Protein AF-0000000082578148 (afdb_homodimer)

Nearest PDB structures (foldseek):
  5iuy-assembly1_A  TM=9.210E-01  e=5.832E-27  Pseudomonas aeruginosa PAO1
  5azs-assembly1_C  TM=9.127E-01  e=1.767E-24  Pseudomonas aeruginosa PAO1
  5azs-assembly1_A  TM=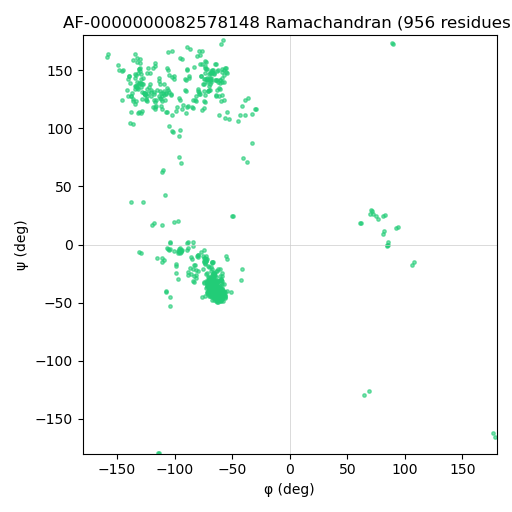9.372E-01  e=5.395E-24  Pseudomonas aeruginosa PAO1
  5azs-assembly1_B  TM=8.993E-01  e=6.168E-24  Pseudomonas aeruginosa PAO1
  4mt0-assembly1_A  TM=9.041E-01  e=1.647E-23  Neisseria gonorrhoeae

pLDDT: mean 90.11, std 11.98, range [27.8, 98.75]

Foldseek 3Di:
DDPVVVVVVLVVLQPAQDFDDDDFDAFDPDFDLDPDDDDQKFPDFPQAHIAGEAEADDFDLQNQCLQVDVQLSVLLVLLLVAAVLLVVLVVVLVVLVVVLVVLVVVQAKDKDKDKDKDWFQADLVCPPVVDDVPRRTFMKIWIKIKIKHWHDSHCLSVLQSQLSVLLSLLSVLVSLLSSLVLSLVLLLLLLVLLLLVLLLVLLVVLLVVLVVVLVVVVVCVVVVNDDPVLSVLSVVLSVVSVVVNVVSVVVSLVSLCVSCNSSNHHSVDDDGDGDHLSSTHHHRYAYDYTLSVLCVQASNLSSLSSNLSSLSSVLSNLVSVQAKIKMKMKMWIFMDRDPVCRPPDPGIDMDIDIDIDHDDDDPCVSVVVSVVSVVVSVVSVVVSVVSSSVLSVLLSVLSVLLNVLSVQLNVLVVQLVVLVVQLVVVVVCVVVVNDGSVSNSVSSVSNSVSSSSNSVSSSSNSSSSSSNCSSSNNNNDDPD/DDPPVVVVVLVVLQPAQDFDDDDFDAFDPDFDLDPDDDDQKFPDFPQAHIAGEAEADDFDLQNQCLQVDVQLSVLLVLLLVAAVLLVVLVVVLVVLVVVLVVLVVVQAKDKDKDKDKDWFFADPVCPDVVDDVPDRTFMKIWIKIKIKHWHDSHCLSVLQSQLSVLLSLLSVLVSQLSSLVLSLVLLLLLLVLQLLVLLLVLLVVLLVVLVVLLVVVVVCVVVVNDDPVLSVLSVVLSVVSVVVNVVSVVVNLVSLCVSCNSSNHHSVDDDGDGDHLSSTHHHRYAYDYTLSVLCVQASNLSSLSSNLSSLSSVLSNLVSVQAKIKMKMKMWIFMDSDPVCRPPDPGIDMDIDIDIDHDDDDPCPSVVSSVVSVVVSVVSVVVSVVSSSVLSVLLSVLSVLLNVLSVQLNVLVVQLVVLVVQLVVVVVCVVVVNDDSVSNSVSSVSNSVSSSSNSVSSSSNSSSSSSNCSSSNNRNDDPD

Solvent-accessible surface area (backbone atoms only — not comparable to full-atom values): 47067 Å² total; per-residue (Å²): 133,77,79,57,60,64,63,54,56,57,59,68,41,64,71,46,56,52,53,67,76,78,68,82,78,79,68,62,84,54,78,53,43,40,62,62,80,69,74,56,52,38,68,56,42,96,89,40,76,45,26,37,54,35,77,63,36,76,76,55,35,64,57,69,53,50,29,64,34,70,43,53,41,48,51,34,52,42,18,71,74,42,19,59,66,42,51,53,30,49,51,50,25,54,51,32,46,51,49,20,50,52,44,52,54,69,61,45,68,46,76,50,78,48,77,48,78,46,78,45,73,52,51,80,90,53,63,47,60,65,34,57,92,92,46,40,69,48,45,41,27,37,40,39,39,38,36,40,32,62,53,57,54,47,20,27,56,58,20,48,25,50,19,30,45,22,46,20,48,17,31,49,23,46,28,50,36,40,43,27,48,50,41,37,51,42,53,44,42,48,44,50,42,21,35,38,53,50,41,48,52,52,45,51,50,46,35,52,53,38,50,52,51,44,54,52,42,51,53,36,35,76,70,65,75,46,57,71,66,53,47,52,52,42,52,51,52,35,49,53,46,55,63,54,48,59,61,45,54,51,49,37,52,53,41,50,37,51,45,26,45,50,38,53,40,59,63,88,52,83,74,72,72,71,51,51,65,87,60,51,45,78,50,58,61,42,60,35,65,37,52,52,52,36,57,76,49,20,25,61,34,42,18,31,49,22,44,32,43,16,32,34,20,43,29,8,29,32,52,32,70,58,41,65,46,36,40,38,37,36,38,38,36,20,32,18,68,45,74,90,42,14,76,42,88,56,8,43,28,37,37,42,38,42,35,40,40,33,67,72,40,44,47,54,19,55,59,23,46,26,49,20,30,49,21,47,30,52,22,29,52,27,49,30,51,44,37,49,37,50,41,40,29,40,39,31,35,25,57,40,35,44,49,21,36,42,51,27,30,41,27,27,50,52,35,30,52,48,29,49,52,50,35,54,52,44,55,52,34,41,76,70,66,75,48,62,65,66,61,44,51,54,30,51,53,48,30,50,53,28,50,44,49,32,43,52,30,52,40,48,45,57,40,33,53,43,46,35,39,48,38,60,28,39,44,74,57,71,91,121,134,76,80,59,60,63,64,56,56,58,60,68,43,68,72,49,58,53,53,64,77,78,66,81,78,78,67,63,83,55,78,67,66,48,97,63,81,68,75,58,52,40,69,55,42,96,88,41,75,44,26,36,55,35,73,62,37,76,76,56,37,65,57,69,54,51,28,65,33,71,43,53,39,50,52,33,54,43,18,72,72,41,19,38,67,43,47,30,32,49,20,51,23,49,20,32,46,21,49,19,49,18,44,51,10,64,60,41,53,31,32,35,40,34,41,36,41,34,43,34,35,48,19,60,70,54,46,49,61,82,38,57,90,90,52,43,70,50,48,42,28,38,38,37,40,38,35,41,32,61,53,58,54,48,20,26,57,60,20,47,24,49,18,31,44,21,47,20,50,17,30,49,22,46,30,50,36,40,43,26,48,51,40,36,51,42,52,44,44,48,44,49,43,20,35,38,54,50,41,48,52,51,47,52,50,44,36,52,52,39,50,52,51,43,55,52,44,52,53,35,36,75,70,64,76,45,56,72,65,58,46,52,53,41,51,46,51,35,31,51,49,57,34,53,49,25,61,44,51,28,49,38,51,41,42,50,26,53,44,25,40,49,38,51,34,54,32,25,50,78,74,72,71,71,52,52,66,88,60,51,45,78,49,58,61,41,61,35,66,36,53,52,52,37,57,78,48,19,26,62,33,44,18,32,47,21,44,30,42,17,30,32,20,44,28,8,28,30,52,35,69,56,40,66,44,38,38,39,37,36,37,37,35,21,42,23,67,46,75,89,41,13,74,41,91,87,28,51,50,70,51,77,47,78,48,77,48,65,75,84,81,63,91,55,51,54,61,51,47,27,49,51,28,48,52,48,29,52,50,28,50,52,48,29,50,49,37,47,54,50,41,43,48,41,40,30,51,26,57,51,44,45,49,53,36,44,53,48,31,41,51,29,50,52,48,30,52,50,29,50,49,49,35,54,50,42,56,52,33,40,77,71,65,74,46,61,69,65,62,44,51,54,30,51,54,46,31,49,51,29,49,44,47,31,44,49,30,52,39,49,45,58,41,31,55,44,46,35,40,49,36,58,28,39,45,75,58,73,89,123

Radius of gyration: 39.67 Å; Cα contacts (8 Å, |Δi|>4): 1639; chains: 2; bounding box: 72×133×90 Å

Sequence (960 aa):
MKPYPAMVAVALLSGCTVGPSFTPPAAPSSSAYTPVAPPAEIPATASTPGEALAMGAELPARWWTQFGNPALNRLVDMALAANTDVAIADANLRQARAQAAAAAGSRLPEADIGYQASRTRASESLSDPLSEPGVFLYGLHTTTLNISYPLDLFGGARRRVESARATAEASAFRLEAARAAVAANTVLAAIEEAALREKIAATEASIKASREVLALLRVQQDAGAIGKADVAAQVAVLAQAEGALPALIKALGHQRSALSILLGREPAEPLPATPDLDTLALPATLPVSLPSLLVRQRPDVRAAEASLHAASADVGVAIAARLPSISLSASAGGQASRFGDMFRGGNPFWSLIGGITQPLFHGGALRQQQRAAEAALDGAKAQYRAAVLGAFGDVADALTALHADAAALAAAEKADGAAAENLGYLAYQLRLGQVGTLALLNATATRSQTAIALVDARATRFGDVAALYLALGGSTQDARMKPYPAMVAVALLSGCTVGPSFTPPAAPSSSAYTPVAPPAEIPATASTPGEALAMGAELPARWWTQFGNPALNRLVDMALAANTDVAIADANLRQARAQAAAAAGSRLPEADIGYQASRTRASESLSDPLSEPGVFLYGLHTTTLNISYPLDLFGGARRRVESARATAEASAFRLEAARAAVAANTVLAAIEEAALREKIAATEASIKASREVLALLRVQQDAGAIGKADVAAQVAVLAQAEGALPALIKALGHQRSALSILLGREPAEPLPATPDLDTLALPATLPVSLPSLLVRQRPDVRAAEASLHAASADVGVAIAARLPSISLSASAGGQASRFGDMFRGGNPFWSLIGGITQPLFHGGALRQQQRAAEAALDGAKAQYRAAVLGAFGDVADALTALHADAAALAAAEKADGAAAENLGYLAYQLRLGQVGTLALLNATATRSQTAIALVDARATRFGDVAALYLALGGSTQDAR

Organism: NCBI:txid68569

Structure (mmCIF, N/CA/C/O backbone):
data_AF-0000000082578148-model_v1
#
loop_
_entity.id
_entity.type
_entity.pdbx_description
1 polymer 'NodT family efflux transporter outer membrane factor (OMF) lipoprotein'
#
loop_
_atom_site.group_PDB
_atom_site.id
_atom_site.type_symbol
_atom_site.label_atom_id
_atom_site.label_alt_id
_atom_site.label_comp_id
_atom_site.label_asym_id
_atom_site.label_entity_id
_atom_site.label_seq_id
_atom_site.pdbx_PDB_ins_code
_atom_site.Cartn_x
_atom_site.Cartn_y
_atom_site.Cartn_z
_atom_site.occupancy
_atom_site.B_iso_or_equiv
_atom_site.auth_seq_id
_atom_site.auth_comp_id
_atom_site.auth_asym_id
_atom_site.auth_atom_id
_atom_site.pdbx_PDB_model_num
ATOM 1 N N . MET A 1 1 ? 37.938 -46.562 -29.188 1 34.56 1 MET A N 1
ATOM 2 C CA . MET A 1 1 ? 37.719 -45.125 -29.078 1 34.56 1 MET A CA 1
ATOM 3 C C . MET A 1 1 ? 36.719 -44.812 -28 1 34.56 1 MET A C 1
ATOM 5 O O . MET A 1 1 ? 35.594 -45.312 -28.016 1 34.56 1 MET A O 1
ATOM 9 N N . LYS A 1 2 ? 37.25 -44.562 -26.828 1 44.38 2 LYS A N 1
ATOM 10 C CA . LYS A 1 2 ? 36.625 -44.469 -25.5 1 44.38 2 LYS A CA 1
ATOM 11 C C . LYS A 1 2 ? 35.5 -43.438 -25.484 1 44.38 2 LYS A C 1
ATOM 13 O O . LYS A 1 2 ? 35.688 -42.312 -25.953 1 44.38 2 LYS A O 1
ATOM 18 N N . PRO A 1 3 ? 34.219 -43.844 -25.391 1 47.62 3 PRO A N 1
ATOM 19 C CA . PRO A 1 3 ? 33 -43.062 -25.344 1 47.62 3 PRO A CA 1
ATOM 20 C C . PRO A 1 3 ? 33.062 -41.938 -24.297 1 47.62 3 PRO A C 1
ATOM 22 O O . PRO A 1 3 ? 32.031 -41.5 -23.781 1 47.62 3 PRO A O 1
ATOM 25 N N . TYR A 1 4 ? 34.281 -41.531 -23.984 1 47.38 4 TYR A N 1
ATOM 26 C CA . TYR A 1 4 ? 34.438 -40.531 -22.938 1 47.38 4 TYR A CA 1
ATOM 27 C C . TYR A 1 4 ? 33.844 -39.188 -23.359 1 47.38 4 TYR A C 1
ATOM 29 O O . TYR A 1 4 ? 33.781 -38.25 -22.562 1 47.38 4 TYR A O 1
ATOM 37 N N . PRO A 1 5 ? 33.812 -38.969 -24.688 1 47.72 5 PRO A N 1
ATOM 38 C CA . PRO A 1 5 ? 33.562 -37.562 -25 1 47.72 5 PRO A CA 1
ATOM 39 C C . PRO A 1 5 ? 32.188 -37.125 -24.594 1 47.72 5 PRO A C 1
ATOM 41 O O . PRO A 1 5 ? 31.938 -35.906 -24.422 1 47.72 5 PRO A O 1
ATOM 44 N N . ALA A 1 6 ? 31.234 -38.062 -24.578 1 47.53 6 ALA A N 1
ATOM 45 C CA . ALA A 1 6 ? 29.859 -37.625 -24.344 1 47.53 6 ALA A CA 1
ATOM 46 C C . ALA A 1 6 ? 29.688 -37.094 -22.922 1 47.53 6 ALA A C 1
ATOM 48 O O . ALA A 1 6 ? 28.922 -36.156 -22.688 1 47.53 6 ALA A O 1
ATOM 49 N N . MET A 1 7 ? 30.5 -37.719 -22.016 1 46.59 7 MET A N 1
ATOM 50 C CA . MET A 1 7 ? 30.359 -37.219 -20.641 1 46.59 7 MET A CA 1
ATOM 51 C C . MET A 1 7 ? 30.922 -35.812 -20.5 1 46.59 7 MET A C 1
ATOM 53 O O . MET A 1 7 ? 30.484 -35.031 -19.656 1 46.59 7 MET A O 1
ATOM 57 N N . VAL A 1 8 ? 32 -35.531 -21.203 1 48.66 8 VAL A N 1
ATOM 58 C CA . VAL A 1 8 ? 32.656 -34.219 -21.094 1 48.66 8 VAL A CA 1
ATOM 59 C C . VAL A 1 8 ? 31.734 -33.156 -21.703 1 48.66 8 VAL A C 1
ATOM 61 O O . VAL A 1 8 ? 31.688 -32.031 -21.234 1 48.66 8 VAL A O 1
ATOM 64 N N . ALA A 1 9 ? 31 -33.406 -22.75 1 46.84 9 ALA A N 1
ATOM 65 C CA . ALA A 1 9 ? 30.125 -32.406 -23.375 1 46.84 9 ALA A CA 1
ATOM 66 C C . ALA A 1 9 ? 28.969 -32.031 -22.469 1 46.84 9 ALA A C 1
ATOM 68 O O . ALA A 1 9 ? 28.516 -30.891 -22.484 1 46.84 9 ALA A O 1
ATOM 69 N N . VAL A 1 10 ? 28.531 -32.969 -21.688 1 49.56 10 VAL A N 1
ATOM 70 C CA . VAL A 1 10 ? 27.438 -32.656 -20.766 1 49.56 10 VAL A CA 1
ATOM 71 C C . VAL A 1 10 ? 27.938 -31.688 -19.703 1 49.56 10 VAL A C 1
ATOM 73 O O . VAL A 1 10 ? 27.188 -30.797 -19.266 1 49.56 10 VAL A O 1
ATOM 76 N N . ALA A 1 11 ? 29.188 -31.844 -19.266 1 48.22 11 ALA A N 1
ATOM 77 C CA . ALA A 1 11 ? 29.703 -30.984 -18.219 1 48.22 11 ALA A CA 1
ATOM 78 C C . ALA A 1 11 ? 29.844 -29.547 -18.703 1 48.22 11 ALA A C 1
ATOM 80 O O . ALA A 1 11 ? 29.719 -28.594 -17.922 1 48.22 11 ALA A O 1
ATOM 81 N N . LEU A 1 12 ? 30.234 -29.344 -19.891 1 48.03 12 LEU A N 1
ATOM 82 C CA . LEU A 1 12 ? 30.469 -28 -20.391 1 48.03 12 LEU A CA 1
ATOM 83 C C . LEU A 1 12 ? 29.141 -27.25 -20.547 1 48.03 12 LEU A C 1
ATOM 85 O O . LEU A 1 12 ? 29.141 -26.031 -20.766 1 48.03 12 LEU A O 1
ATOM 89 N N . LEU A 1 13 ? 27.984 -27.922 -20.625 1 48.44 13 LEU A N 1
ATOM 90 C CA . LEU A 1 13 ? 26.719 -27.234 -20.781 1 48.44 13 LEU A CA 1
ATOM 91 C C . LEU A 1 13 ? 26.219 -26.672 -19.453 1 48.44 13 LEU A C 1
ATOM 93 O O . LEU A 1 13 ? 25.125 -26.109 -19.375 1 48.44 13 LEU A O 1
ATOM 97 N N . SER A 1 14 ? 26.828 -27.047 -18.375 1 52.81 14 SER A N 1
ATOM 98 C CA . SER A 1 14 ? 26.438 -26.594 -17.047 1 52.81 14 SER A CA 1
ATOM 99 C C . SER A 1 14 ? 26.406 -25.078 -16.953 1 52.81 14 SER A C 1
ATOM 101 O O . SER A 1 14 ? 25.938 -24.5 -15.969 1 52.81 14 SER A O 1
ATOM 103 N N . GLY A 1 15 ? 26.953 -24.484 -17.938 1 61.59 15 GLY A N 1
ATOM 104 C CA . GLY A 1 15 ? 27.141 -23.062 -17.75 1 61.59 15 GLY A CA 1
ATOM 105 C C . GLY A 1 15 ? 26.016 -22.234 -18.328 1 61.59 15 GLY A C 1
ATOM 106 O O . GLY A 1 15 ? 25.938 -21.016 -18.078 1 61.59 15 GLY A O 1
ATOM 107 N N . CYS A 1 16 ? 24.984 -22.828 -19.047 1 75.94 16 CYS A N 1
ATOM 108 C CA . CYS A 1 16 ? 24.047 -21.953 -19.734 1 75.94 16 CYS A CA 1
ATOM 109 C C . CYS A 1 16 ? 22.797 -21.719 -18.891 1 75.94 16 CYS A C 1
ATOM 111 O O . CYS A 1 16 ? 22.125 -22.672 -18.5 1 75.94 16 CYS A O 1
ATOM 113 N N . THR A 1 17 ? 22.703 -20.797 -18.172 1 86.31 17 THR A N 1
ATOM 114 C CA . THR A 1 17 ? 21.5 -20.391 -17.453 1 86.31 17 THR A CA 1
ATOM 115 C C . THR A 1 17 ? 20.656 -19.422 -18.281 1 86.31 17 THR A C 1
ATOM 117 O O . THR A 1 17 ? 21.094 -18.312 -18.594 1 86.31 17 THR A O 1
ATOM 120 N N . VAL A 1 18 ? 19.484 -19.844 -18.688 1 91.88 18 VAL A N 1
ATOM 121 C CA . VAL A 1 18 ? 18.625 -19.047 -19.547 1 91.88 18 VAL A CA 1
ATOM 122 C C . VAL A 1 18 ? 17.953 -17.938 -18.719 1 91.88 18 VAL A C 1
ATOM 124 O O . VAL A 1 18 ? 17.969 -17.984 -17.484 1 91.88 18 VAL A O 1
ATOM 127 N N . GLY A 1 19 ? 17.344 -16.953 -19.469 1 90.31 19 GLY A N 1
ATOM 128 C CA . GLY A 1 19 ? 16.688 -15.828 -18.812 1 90.31 19 GLY A CA 1
ATOM 129 C C . GLY A 1 19 ? 17.609 -14.648 -18.562 1 90.31 19 GLY A C 1
ATOM 130 O O . GLY A 1 19 ? 18.812 -14.758 -18.75 1 90.31 19 GLY A O 1
ATOM 131 N N . PRO A 1 20 ? 17.031 -13.641 -18.141 1 92.81 20 PRO A N 1
ATOM 132 C CA . PRO A 1 20 ? 17.859 -12.445 -17.906 1 92.81 20 PRO A CA 1
ATOM 133 C C . PRO A 1 20 ? 18.719 -12.547 -16.656 1 92.81 20 PRO A C 1
ATOM 135 O O . PRO A 1 20 ? 18.297 -13.125 -15.648 1 92.81 20 PRO A O 1
ATOM 138 N N . SER A 1 21 ? 19.938 -12.109 -16.75 1 94.19 21 SER A N 1
ATOM 139 C CA . SER A 1 21 ? 20.766 -11.898 -15.562 1 94.19 21 SER A CA 1
ATOM 140 C C . SER A 1 21 ? 20.406 -10.586 -14.867 1 94.19 21 SER A C 1
ATOM 142 O O . SER A 1 21 ? 20.312 -9.547 -15.516 1 94.19 21 SER A O 1
ATOM 144 N N . PHE A 1 22 ? 20.25 -10.75 -13.711 1 94.75 22 PHE A N 1
ATOM 145 C CA . PHE A 1 22 ? 19.797 -9.57 -12.977 1 94.75 22 PHE A CA 1
ATOM 146 C C . PHE A 1 22 ? 20.906 -8.531 -12.898 1 94.75 22 PHE A C 1
ATOM 148 O O . PHE A 1 22 ? 22.047 -8.859 -12.578 1 94.75 22 PHE A O 1
ATOM 155 N N . THR A 1 23 ? 20.469 -7.312 -13.219 1 93.56 23 THR A N 1
ATOM 156 C CA . THR A 1 23 ? 21.312 -6.137 -13.016 1 93.56 23 THR A CA 1
ATOM 157 C C . THR A 1 23 ? 20.594 -5.109 -12.141 1 93.56 23 THR A C 1
ATOM 159 O O . THR A 1 23 ? 19.453 -4.727 -12.43 1 93.56 23 THR A O 1
ATOM 162 N N . PRO A 1 24 ? 21.266 -4.781 -11.078 1 93.12 24 PRO A N 1
ATOM 163 C CA . PRO A 1 24 ? 20.625 -3.752 -10.258 1 93.12 24 PRO A CA 1
ATOM 164 C C . PRO A 1 24 ? 20.344 -2.469 -11.039 1 93.12 24 PRO A C 1
ATOM 166 O O . PRO A 1 24 ? 21.094 -2.107 -11.938 1 93.12 24 PRO A O 1
ATOM 169 N N . PRO A 1 25 ? 19.188 -1.894 -10.766 1 92.5 25 PRO A N 1
ATOM 170 C CA . PRO A 1 25 ? 18.891 -0.638 -11.461 1 92.5 25 PRO A CA 1
ATOM 171 C C . PRO A 1 25 ? 19.969 0.417 -11.258 1 92.5 25 PRO A C 1
ATOM 173 O O . PRO A 1 25 ? 20.641 0.426 -10.219 1 92.5 25 PRO A O 1
ATOM 176 N N . ALA A 1 26 ? 20.094 1.288 -12.234 1 89.19 26 ALA A N 1
ATOM 177 C CA . ALA A 1 26 ? 21.078 2.363 -12.156 1 89.19 26 ALA A CA 1
ATOM 178 C C . ALA A 1 26 ? 20.719 3.359 -11.055 1 89.19 26 ALA A C 1
ATOM 180 O O . ALA A 1 26 ? 19.531 3.576 -10.773 1 89.19 26 ALA A O 1
ATOM 181 N N . ALA A 1 27 ? 21.75 3.928 -10.469 1 85.5 27 ALA A N 1
ATOM 182 C CA . ALA A 1 27 ? 21.516 4.965 -9.469 1 85.5 27 ALA A CA 1
ATOM 183 C C . ALA A 1 27 ? 20.859 6.191 -10.094 1 85.5 27 ALA A C 1
ATOM 185 O O . ALA A 1 27 ? 21.125 6.531 -11.25 1 85.5 27 ALA A O 1
ATOM 186 N N . PRO A 1 28 ? 19.953 6.75 -9.312 1 85.38 28 PRO A N 1
ATOM 187 C CA . PRO A 1 28 ? 19.328 7.961 -9.852 1 85.38 28 PRO A CA 1
ATOM 188 C C . PRO A 1 28 ? 20.344 9.062 -10.156 1 85.38 28 PRO A C 1
ATOM 190 O O . PRO A 1 28 ? 21.375 9.141 -9.5 1 85.38 28 PRO A O 1
ATOM 193 N N . SER A 1 29 ? 20.016 9.859 -11.117 1 79.75 29 SER A N 1
ATOM 194 C CA . SER A 1 29 ? 20.922 10.906 -11.57 1 79.75 29 SER A CA 1
ATOM 195 C C . SER A 1 29 ? 20.812 12.156 -10.703 1 79.75 29 SER A C 1
ATOM 197 O O . SER A 1 29 ? 21.734 12.969 -10.648 1 79.75 29 SER A O 1
ATOM 199 N N . SER A 1 30 ? 19.797 12.258 -9.992 1 83.62 30 SER A N 1
ATOM 200 C CA . SER A 1 30 ? 19.594 13.453 -9.18 1 83.62 30 SER A CA 1
ATOM 201 C C . SER A 1 30 ? 20.609 13.516 -8.031 1 83.62 30 SER A C 1
ATOM 203 O O . SER A 1 30 ? 20.953 12.484 -7.453 1 83.62 30 SER A O 1
ATOM 205 N N . SER A 1 31 ? 21.141 14.734 -7.801 1 84.25 31 SER A N 1
ATOM 206 C CA . SER A 1 31 ? 22.094 14.922 -6.707 1 84.25 31 SER A CA 1
ATOM 207 C C . SER A 1 31 ? 21.453 15.672 -5.547 1 84.25 31 SER A C 1
ATOM 209 O O . SER A 1 31 ? 22.109 15.938 -4.535 1 84.25 31 SER A O 1
ATOM 211 N N . ALA A 1 32 ? 20.219 16.047 -5.762 1 90 32 ALA A N 1
ATOM 212 C CA . ALA A 1 32 ? 19.516 16.797 -4.727 1 90 32 ALA A CA 1
ATOM 213 C C . ALA A 1 32 ? 18.141 16.188 -4.43 1 90 32 ALA A C 1
ATOM 215 O O . ALA A 1 32 ? 17.656 15.352 -5.195 1 90 32 ALA A O 1
ATOM 216 N N . TYR A 1 33 ? 17.625 16.516 -3.246 1 93.12 33 TYR A N 1
ATOM 217 C CA . TYR A 1 33 ? 16.312 16.016 -2.846 1 93.12 33 TYR A CA 1
ATOM 218 C C . TYR A 1 33 ? 15.227 17.062 -3.076 1 93.12 33 TYR A C 1
ATOM 220 O O . TYR A 1 33 ? 14.039 16.734 -3.125 1 93.12 33 TYR A O 1
ATOM 228 N N . THR A 1 34 ? 15.625 18.297 -3.09 1 91.94 34 THR A N 1
ATOM 229 C CA . THR A 1 34 ? 14.711 19.406 -3.291 1 91.94 34 THR A CA 1
ATOM 230 C C . THR A 1 34 ? 15.141 20.25 -4.484 1 91.94 34 THR A C 1
ATOM 232 O O . THR A 1 34 ? 16.312 20.234 -4.875 1 91.94 34 THR A O 1
ATOM 235 N N . PRO A 1 35 ? 14.188 20.891 -5.129 1 89.88 35 PRO A N 1
ATOM 236 C CA . PRO A 1 35 ? 14.547 21.703 -6.297 1 89.88 35 PRO A CA 1
ATOM 237 C C . PRO A 1 35 ? 15.547 22.812 -5.969 1 89.88 35 PRO A C 1
ATOM 239 O O . PRO A 1 35 ? 16.438 23.109 -6.777 1 89.88 35 PRO A O 1
ATOM 242 N N . VAL A 1 36 ? 15.359 23.422 -4.812 1 86.25 36 VAL A N 1
ATOM 243 C CA . VAL A 1 36 ? 16.281 24.438 -4.32 1 86.25 36 VAL A CA 1
ATOM 244 C C . VAL A 1 36 ? 17.062 23.891 -3.131 1 86.25 36 VAL A C 1
ATOM 246 O O . VAL A 1 36 ? 16.484 23.344 -2.195 1 86.25 36 VAL A O 1
ATOM 249 N N . ALA A 1 37 ? 18.375 24.031 -3.246 1 81.38 37 ALA A N 1
ATOM 250 C CA . ALA A 1 37 ? 19.219 23.516 -2.166 1 81.38 37 ALA A CA 1
ATOM 251 C C . ALA A 1 37 ? 18.875 24.188 -0.841 1 81.38 37 ALA A C 1
ATOM 253 O O . ALA A 1 37 ? 18.828 25.422 -0.758 1 81.38 37 ALA A O 1
ATOM 254 N N . PRO A 1 38 ? 18.547 23.359 0.079 1 83.81 38 PRO A N 1
ATOM 255 C CA . PRO A 1 38 ? 18.312 23.969 1.386 1 83.81 38 PRO A CA 1
ATOM 256 C C . PRO A 1 38 ? 19.578 24.594 1.974 1 83.81 38 PRO A C 1
ATOM 258 O O . PRO A 1 38 ? 20.703 24.219 1.592 1 83.81 38 PRO A O 1
ATOM 261 N N . PRO A 1 39 ? 19.328 25.562 2.836 1 87.81 39 PRO A N 1
ATOM 262 C CA . PRO A 1 39 ? 20.5 26.094 3.516 1 87.81 39 PRO A CA 1
ATOM 263 C C . PRO A 1 39 ? 21.328 25.016 4.215 1 87.81 39 PRO A C 1
ATOM 265 O O . PRO A 1 39 ? 20.766 24.047 4.727 1 87.81 39 PRO A O 1
ATOM 268 N N . ALA A 1 40 ? 22.594 25.203 4.27 1 89.25 40 ALA A N 1
ATOM 269 C CA . ALA A 1 40 ? 23.531 24.203 4.789 1 89.25 40 ALA A CA 1
ATOM 270 C C . ALA A 1 40 ? 23.438 24.109 6.312 1 89.25 40 ALA A C 1
ATOM 272 O O . ALA A 1 40 ? 23.922 23.156 6.91 1 89.25 40 ALA A O 1
ATOM 273 N N . GLU A 1 41 ? 22.828 25.125 6.836 1 93.25 41 GLU A N 1
ATOM 274 C CA . GLU A 1 41 ? 22.734 25.156 8.289 1 93.25 41 GLU A CA 1
ATOM 275 C C . GLU A 1 41 ? 21.312 25.484 8.75 1 93.25 41 GLU A C 1
ATOM 277 O O . GLU A 1 41 ? 20.641 26.328 8.164 1 93.25 41 GLU A O 1
ATOM 282 N N . ILE A 1 42 ? 20.891 24.734 9.703 1 92.81 42 ILE A N 1
ATOM 283 C CA . ILE A 1 42 ? 19.672 25.078 10.438 1 92.81 42 ILE A CA 1
ATOM 284 C C . ILE A 1 42 ? 20 26.125 11.5 1 92.81 42 ILE A C 1
ATOM 286 O O . ILE A 1 42 ? 20.875 25.922 12.344 1 92.81 42 ILE A O 1
ATOM 290 N N . PRO A 1 43 ? 19.344 27.219 11.469 1 90.06 43 PRO A N 1
ATOM 291 C CA . PRO A 1 43 ? 19.719 28.312 12.375 1 90.06 43 PRO A CA 1
ATOM 292 C C . PRO A 1 43 ? 19.484 27.969 13.844 1 90.06 43 PRO A C 1
ATOM 294 O O . PRO A 1 43 ? 18.562 27.203 14.164 1 90.06 43 PRO A O 1
ATOM 297 N N . ALA A 1 44 ? 20.375 28.562 14.633 1 90.69 44 ALA A N 1
ATOM 298 C CA . ALA A 1 44 ? 20.219 28.438 16.078 1 90.69 44 ALA A CA 1
ATOM 299 C C . ALA A 1 44 ? 19.016 29.219 16.594 1 90.69 44 ALA A C 1
ATOM 301 O O . ALA A 1 44 ? 18.562 30.156 15.938 1 90.69 44 ALA A O 1
ATOM 302 N N . THR A 1 45 ? 18.422 28.688 17.609 1 89.44 45 THR A N 1
ATOM 303 C CA . THR A 1 45 ? 17.422 29.422 18.375 1 89.44 45 THR A CA 1
ATOM 304 C C . THR A 1 45 ? 17.906 29.688 19.797 1 89.44 45 THR A C 1
ATOM 306 O O . THR A 1 45 ? 19.062 29.422 20.109 1 89.44 45 THR A O 1
ATOM 309 N N . ALA A 1 46 ? 17.047 30.344 20.562 1 84.81 46 ALA A N 1
ATOM 310 C CA . ALA A 1 46 ? 17.422 30.641 21.938 1 84.81 46 ALA A CA 1
ATOM 311 C C . ALA A 1 46 ? 17.703 29.359 22.734 1 84.81 46 ALA A C 1
ATOM 313 O O . ALA A 1 46 ? 18.578 29.344 23.609 1 84.81 46 ALA A O 1
ATOM 314 N N . SER A 1 47 ? 17.047 28.297 22.391 1 86.25 47 SER A N 1
ATOM 315 C CA . SER A 1 47 ? 17.125 27.078 23.203 1 86.25 47 SER A CA 1
ATOM 316 C C . SER A 1 47 ? 17.906 25.984 22.484 1 86.25 47 SER A C 1
ATOM 318 O O . SER A 1 47 ? 18.266 24.984 23.094 1 86.25 47 SER A O 1
ATOM 320 N N . THR A 1 48 ? 18.156 26.156 21.203 1 88.31 48 THR A N 1
ATOM 321 C CA . THR A 1 48 ? 18.812 25.094 20.453 1 88.31 48 THR A CA 1
ATOM 322 C C . THR A 1 48 ? 20 25.641 19.656 1 88.31 48 THR A C 1
ATOM 324 O O . THR A 1 48 ? 19.906 26.734 19.094 1 88.31 48 THR A O 1
ATOM 327 N N . PRO A 1 49 ? 21.062 24.906 19.641 1 88.19 49 PRO A N 1
ATOM 328 C CA . PRO A 1 49 ? 22.188 25.312 18.797 1 88.19 49 PRO A CA 1
ATOM 329 C C . PRO A 1 49 ? 21.922 25.094 17.312 1 88.19 49 PRO A C 1
ATOM 331 O O . PRO A 1 49 ? 21 24.344 16.953 1 88.19 49 PRO A O 1
ATOM 334 N N . GLY A 1 50 ? 22.641 25.844 16.547 1 89.69 50 GLY A N 1
ATOM 335 C CA . GLY A 1 50 ? 22.578 25.578 15.125 1 89.69 50 GLY A CA 1
ATOM 336 C C . GLY A 1 50 ? 23.078 24.203 14.75 1 89.69 50 GLY A C 1
ATOM 337 O O . GLY A 1 50 ? 23.875 23.609 15.484 1 89.69 50 GLY A O 1
ATOM 338 N N . GLU A 1 51 ? 22.5 23.672 13.648 1 92.81 51 GLU A N 1
ATOM 339 C CA . GLU A 1 51 ? 22.922 22.359 13.148 1 92.81 51 GLU A CA 1
ATOM 340 C C . GLU A 1 51 ? 23.438 22.453 11.719 1 92.81 51 GLU A C 1
ATOM 342 O O . GLU A 1 51 ? 22.781 23.031 10.852 1 92.81 51 GLU A O 1
ATOM 347 N N . ALA A 1 52 ? 24.562 21.828 11.516 1 93.94 52 ALA A N 1
ATOM 348 C CA . ALA A 1 52 ? 25.109 21.781 10.156 1 93.94 52 ALA A CA 1
ATOM 349 C C . ALA A 1 52 ? 24.609 20.531 9.422 1 93.94 52 ALA A C 1
ATOM 351 O O . ALA A 1 52 ? 24.547 19.453 10 1 93.94 52 ALA A O 1
ATOM 352 N N . LEU A 1 53 ? 24.156 20.766 8.203 1 93.44 53 LEU A N 1
ATOM 353 C CA . LEU A 1 53 ? 23.828 19.625 7.344 1 93.44 53 LEU A CA 1
ATOM 354 C C . LEU A 1 53 ? 25.062 19.109 6.629 1 93.44 53 LEU A C 1
ATOM 356 O O . LEU A 1 53 ? 25.703 19.844 5.867 1 93.44 53 LEU A O 1
ATOM 360 N N . ALA A 1 54 ? 25.422 17.906 6.879 1 92.44 54 ALA A N 1
ATOM 361 C CA . ALA A 1 54 ? 26.594 17.297 6.254 1 92.44 54 ALA A CA 1
ATOM 362 C C . ALA A 1 54 ? 26.172 16.359 5.117 1 92.44 54 ALA A C 1
ATOM 364 O O . ALA A 1 54 ? 25.906 15.18 5.344 1 92.44 54 ALA A O 1
ATOM 365 N N . MET A 1 55 ? 26.234 16.891 3.916 1 88.12 55 MET A N 1
ATOM 366 C CA . MET A 1 55 ? 25.844 16.109 2.744 1 88.12 55 MET A CA 1
ATOM 367 C C . MET A 1 55 ? 26.859 15.016 2.453 1 88.12 55 MET A C 1
ATOM 369 O O . MET A 1 55 ? 28.078 15.273 2.449 1 88.12 55 MET A O 1
ATOM 373 N N . GLY A 1 56 ? 26.406 13.867 2.246 1 87 56 GLY A N 1
ATOM 374 C CA . GLY A 1 56 ? 27.281 12.75 1.908 1 87 56 GLY A CA 1
ATOM 375 C C . GLY A 1 56 ? 27.891 12.078 3.125 1 87 56 GLY A C 1
ATOM 376 O O . GLY A 1 56 ? 28.625 11.102 2.994 1 87 56 GLY A O 1
ATOM 377 N N . ALA A 1 57 ? 27.578 12.57 4.309 1 87.5 57 ALA A N 1
ATOM 378 C CA . ALA A 1 57 ? 28.109 12 5.539 1 87.5 57 ALA A CA 1
ATOM 379 C C . ALA A 1 57 ? 27.453 10.664 5.863 1 87.5 57 ALA A C 1
ATOM 381 O O . ALA A 1 57 ? 26.297 10.43 5.496 1 87.5 57 ALA A O 1
ATOM 382 N N . GLU A 1 58 ? 28.203 9.828 6.559 1 85.81 58 GLU A N 1
ATOM 383 C CA . GLU A 1 58 ? 27.688 8.523 6.961 1 85.81 58 GLU A CA 1
ATOM 384 C C . GLU A 1 58 ? 26.734 8.641 8.148 1 85.81 58 GLU A C 1
ATOM 386 O O . GLU A 1 58 ? 26.938 9.477 9.031 1 85.81 58 GLU A O 1
ATOM 391 N N . LEU A 1 59 ? 25.781 7.777 8.055 1 88.5 59 LEU A N 1
ATOM 392 C CA . LEU A 1 59 ? 24.828 7.742 9.156 1 88.5 59 LEU A CA 1
ATOM 393 C C . LEU A 1 59 ? 25.391 6.969 10.336 1 88.5 59 LEU A C 1
ATOM 395 O O . LEU A 1 59 ? 25.938 5.875 10.172 1 88.5 59 LEU A O 1
ATOM 399 N N . PRO A 1 60 ? 25.281 7.461 11.484 1 88.06 60 PRO A N 1
ATOM 400 C CA . PRO A 1 60 ? 25.688 6.664 12.648 1 88.06 60 PRO A CA 1
ATOM 401 C C . PRO A 1 60 ? 24.75 5.48 12.898 1 88.06 60 PRO A C 1
ATOM 403 O O . PRO A 1 60 ? 23.547 5.586 12.695 1 88.06 60 PRO A O 1
ATOM 406 N N . ALA A 1 61 ? 25.172 4.227 13.32 1 85.25 61 ALA A N 1
ATOM 407 C CA . ALA A 1 61 ? 24.375 3.021 13.555 1 85.25 61 ALA A CA 1
ATOM 408 C C . ALA A 1 61 ? 23.375 3.236 14.688 1 85.25 61 ALA A C 1
ATOM 410 O O . ALA A 1 61 ? 22.219 2.805 14.594 1 85.25 61 ALA A O 1
ATOM 411 N N . ARG A 1 62 ? 23.719 3.918 15.773 1 93.06 62 ARG A N 1
ATOM 412 C CA . ARG A 1 62 ? 22.859 4.227 16.906 1 93.06 62 ARG A CA 1
ATOM 413 C C . ARG A 1 62 ? 22.547 5.719 16.969 1 93.06 62 ARG A C 1
ATOM 415 O O . ARG A 1 62 ? 22.875 6.387 17.953 1 93.06 62 ARG A O 1
ATOM 422 N N . TRP A 1 63 ? 21.859 6.133 15.875 1 94.44 63 TRP A N 1
ATOM 423 C CA . TRP A 1 63 ? 21.625 7.559 15.672 1 94.44 63 TRP A CA 1
ATOM 424 C C . TRP A 1 63 ? 20.859 8.156 16.844 1 94.44 63 TRP A C 1
ATOM 426 O O . TRP A 1 63 ? 20.984 9.352 17.141 1 94.44 63 TRP A O 1
ATOM 436 N N . TRP A 1 64 ? 20.016 7.348 17.594 1 96.12 64 TRP A N 1
ATOM 437 C CA . TRP A 1 64 ? 19.219 7.867 18.703 1 96.12 64 TRP A CA 1
ATOM 438 C C . TRP A 1 64 ? 20.094 8.297 19.859 1 96.12 64 TRP A C 1
ATOM 440 O O . TRP A 1 64 ? 19.656 9.039 20.75 1 96.12 64 TRP A O 1
ATOM 450 N N . THR A 1 65 ? 21.391 7.871 19.906 1 95.75 65 THR A N 1
ATOM 451 C CA . THR A 1 65 ? 22.312 8.281 20.953 1 95.75 65 THR A CA 1
ATOM 452 C C . THR A 1 65 ? 22.719 9.742 20.797 1 95.75 65 THR A C 1
ATOM 454 O O . THR A 1 65 ? 23.219 10.367 21.719 1 95.75 65 THR A O 1
ATOM 457 N N . GLN A 1 66 ? 22.406 10.297 19.641 1 93.69 66 GLN A N 1
ATOM 458 C CA . GLN A 1 66 ? 22.781 11.672 19.344 1 93.69 66 GLN A CA 1
ATOM 459 C C . GLN A 1 66 ? 21.938 12.656 20.141 1 93.69 66 GLN A C 1
ATOM 461 O O . GLN A 1 66 ? 22.297 13.836 20.25 1 93.69 66 GLN A O 1
ATOM 466 N N . PHE A 1 67 ? 20.859 12.211 20.734 1 96.75 67 PHE A N 1
ATOM 467 C CA . PHE A 1 67 ? 20.031 13.078 21.562 1 96.75 67 PHE A CA 1
ATOM 468 C C . PHE A 1 67 ? 20.625 13.227 22.953 1 96.75 67 PHE A C 1
ATOM 470 O O . PHE A 1 67 ? 20.141 14.031 23.75 1 96.75 67 PHE A O 1
ATOM 477 N N . GLY A 1 68 ? 21.625 12.438 23.266 1 96.06 68 GLY A N 1
ATOM 478 C CA . GLY A 1 68 ? 22.422 12.586 24.484 1 96.06 68 GLY A CA 1
ATOM 479 C C . GLY A 1 68 ? 21.672 12.203 25.734 1 96.06 68 GLY A C 1
ATOM 480 O O . GLY A 1 68 ? 21.906 12.766 26.812 1 96.06 68 GLY A O 1
ATOM 481 N N . ASN A 1 69 ? 20.75 11.32 25.641 1 98.06 69 ASN A N 1
ATOM 482 C CA . ASN A 1 69 ? 19.953 10.938 26.812 1 98.06 69 ASN A CA 1
ATOM 483 C C . ASN A 1 69 ? 19.938 9.43 27.016 1 98.06 69 ASN A C 1
ATOM 485 O O . ASN A 1 69 ? 19.328 8.695 26.219 1 98.06 69 ASN A O 1
ATOM 489 N N . PRO A 1 70 ? 20.516 8.945 28.125 1 97.62 70 PRO A N 1
ATOM 490 C CA . PRO A 1 70 ? 20.625 7.504 28.359 1 97.62 70 PRO A CA 1
ATOM 491 C C . PRO A 1 70 ? 19.25 6.832 28.516 1 97.62 70 PRO A C 1
ATOM 493 O O . PRO A 1 70 ? 19.094 5.672 28.125 1 97.62 70 PRO A O 1
ATOM 496 N N . ALA A 1 71 ? 18.312 7.547 29.047 1 98.06 71 ALA A N 1
ATOM 497 C CA . ALA A 1 71 ? 16.984 6.965 29.188 1 98.06 71 ALA A CA 1
ATOM 498 C C . ALA A 1 71 ? 16.359 6.688 27.828 1 98.06 71 ALA A C 1
ATOM 500 O O . ALA A 1 71 ? 15.734 5.645 27.625 1 98.06 71 ALA A O 1
ATOM 501 N N . LEU A 1 72 ? 16.531 7.629 26.922 1 98.38 72 LEU A N 1
ATOM 502 C CA . LEU A 1 72 ? 16.047 7.441 25.562 1 98.38 72 LEU A CA 1
ATOM 503 C C . LEU A 1 72 ? 16.734 6.258 24.891 1 98.38 72 LEU A C 1
ATOM 505 O O . LEU A 1 72 ? 16.078 5.438 24.234 1 98.38 72 LEU A O 1
ATOM 509 N N . ASN A 1 73 ? 18.078 6.176 25.109 1 97.94 73 ASN A N 1
ATOM 510 C CA . ASN A 1 73 ? 18.828 5.066 24.531 1 97.94 73 ASN A CA 1
ATOM 511 C C . ASN A 1 73 ? 18.312 3.721 25.031 1 97.94 73 ASN A C 1
ATOM 513 O O . ASN A 1 73 ? 18.172 2.779 24.25 1 97.94 73 ASN A O 1
ATOM 517 N N . ARG A 1 74 ? 18.031 3.707 26.281 1 97.88 74 ARG A N 1
ATOM 518 C CA . ARG A 1 74 ? 17.562 2.471 26.891 1 97.88 74 ARG A CA 1
ATOM 519 C C . ARG A 1 74 ? 16.188 2.08 26.344 1 97.88 74 ARG A C 1
ATOM 521 O O . ARG A 1 74 ? 15.906 0.899 26.125 1 97.88 74 ARG A O 1
ATOM 528 N N . LEU A 1 75 ? 15.289 3.037 26.141 1 98.44 75 LEU A N 1
ATOM 529 C CA . LEU A 1 75 ? 13.969 2.766 25.594 1 98.44 75 LEU A CA 1
ATOM 530 C C . LEU A 1 75 ? 14.07 2.158 24.188 1 98.44 75 LEU A C 1
ATOM 532 O O . LEU A 1 75 ? 13.391 1.184 23.875 1 98.44 75 LEU A O 1
ATOM 536 N N . VAL A 1 76 ? 14.953 2.711 23.359 1 98.25 76 VAL A N 1
ATOM 537 C CA . VAL A 1 76 ? 15.102 2.225 22 1 98.25 76 VAL A CA 1
ATOM 538 C C . VAL A 1 76 ? 15.688 0.815 22.016 1 98.25 76 VAL A C 1
ATOM 540 O O . VAL A 1 76 ? 15.219 -0.066 21.281 1 98.25 76 VAL A O 1
ATOM 543 N N . ASP A 1 77 ? 16.703 0.604 22.906 1 97.38 77 ASP A N 1
ATOM 544 C CA . ASP A 1 77 ? 17.297 -0.723 23.016 1 97.38 77 ASP A CA 1
ATOM 545 C C . ASP A 1 77 ? 16.266 -1.759 23.438 1 97.38 77 ASP A C 1
ATOM 547 O O . ASP A 1 77 ? 16.219 -2.865 22.891 1 97.38 77 ASP A O 1
ATOM 551 N N . MET A 1 78 ? 15.438 -1.385 24.375 1 97.81 78 MET A N 1
ATOM 552 C CA . MET A 1 78 ? 14.391 -2.281 24.844 1 97.81 78 MET A CA 1
ATOM 553 C C . MET A 1 78 ? 13.383 -2.578 23.734 1 97.81 78 MET A C 1
ATOM 555 O O . MET A 1 78 ? 12.961 -3.723 23.562 1 97.81 78 MET A O 1
ATOM 559 N N . ALA A 1 79 ? 12.969 -1.564 23.016 1 98.31 79 ALA A N 1
ATOM 560 C CA . ALA A 1 79 ? 12.023 -1.754 21.922 1 98.31 79 ALA A CA 1
ATOM 561 C C . ALA A 1 79 ? 12.602 -2.68 20.859 1 98.31 79 ALA A C 1
ATOM 563 O O . ALA A 1 79 ? 11.922 -3.6 20.391 1 98.31 79 ALA A O 1
ATOM 564 N N . LEU A 1 80 ? 13.859 -2.455 20.469 1 97.44 80 LEU A N 1
ATOM 565 C CA . LEU A 1 80 ? 14.492 -3.258 19.438 1 97.44 80 LEU A CA 1
ATOM 566 C C . LEU A 1 80 ? 14.625 -4.711 19.875 1 97.44 80 LEU A C 1
ATOM 568 O O . LEU A 1 80 ? 14.586 -5.621 19.031 1 97.44 80 LEU A O 1
ATOM 572 N N . ALA A 1 81 ? 14.727 -4.922 21.172 1 97 81 ALA A N 1
ATOM 573 C CA . ALA A 1 81 ? 14.914 -6.27 21.703 1 97 81 ALA A CA 1
ATOM 574 C C . ALA A 1 81 ? 13.586 -7.004 21.828 1 97 81 ALA A C 1
ATOM 576 O O . ALA A 1 81 ? 13.531 -8.234 21.719 1 97 81 ALA A O 1
ATOM 577 N N . ALA A 1 82 ? 12.477 -6.215 22 1 97.75 82 ALA A N 1
ATOM 578 C CA . ALA A 1 82 ? 11.273 -6.914 22.453 1 97.75 82 ALA A CA 1
ATOM 579 C C . ALA A 1 82 ? 10.078 -6.57 21.562 1 97.75 82 ALA A C 1
ATOM 581 O O . ALA A 1 82 ? 9 -7.145 21.719 1 97.75 82 ALA A O 1
ATOM 582 N N . ASN A 1 83 ? 10.188 -5.652 20.656 1 98.25 83 ASN A N 1
ATOM 583 C CA . ASN A 1 83 ? 9.062 -5.242 19.828 1 98.25 83 ASN A CA 1
ATOM 584 C C . ASN A 1 83 ? 8.531 -6.402 19 1 98.25 83 ASN A C 1
ATOM 586 O O . ASN A 1 83 ? 9.305 -7.141 18.391 1 98.25 83 ASN A O 1
ATOM 590 N N . THR A 1 84 ? 7.199 -6.477 18.922 1 98.44 84 THR A N 1
ATOM 591 C CA . THR A 1 84 ? 6.559 -7.617 18.266 1 98.44 84 THR A CA 1
ATOM 592 C C . THR A 1 84 ? 6.695 -7.531 16.75 1 98.44 84 THR A C 1
ATOM 594 O O . THR A 1 84 ? 6.762 -8.555 16.078 1 98.44 84 THR A O 1
ATOM 597 N N . ASP A 1 85 ? 6.715 -6.387 16.234 1 98.06 85 ASP A N 1
ATOM 598 C CA . ASP A 1 85 ? 6.895 -6.25 14.789 1 98.06 85 ASP A CA 1
ATOM 599 C C . ASP A 1 85 ? 8.266 -6.754 14.352 1 98.06 85 ASP A C 1
ATOM 601 O O . ASP A 1 85 ? 8.406 -7.359 13.289 1 98.06 85 ASP A O 1
ATOM 605 N N . VAL A 1 86 ? 9.297 -6.449 15.102 1 98.06 86 VAL A N 1
ATOM 606 C CA . VAL A 1 86 ? 10.641 -6.938 14.812 1 98.06 86 VAL A CA 1
ATOM 607 C C . VAL A 1 86 ? 10.664 -8.461 14.906 1 98.06 86 VAL A C 1
ATOM 609 O O . VAL A 1 86 ? 11.25 -9.133 14.047 1 98.06 86 VAL A O 1
ATOM 612 N N . ALA A 1 87 ? 9.992 -9.008 15.883 1 98.38 87 ALA A N 1
ATOM 613 C CA . ALA A 1 87 ? 9.93 -10.453 16.047 1 98.38 87 ALA A CA 1
ATOM 614 C C . ALA A 1 87 ? 9.25 -11.117 14.859 1 98.38 87 ALA A C 1
ATOM 616 O O . ALA A 1 87 ? 9.703 -12.164 14.375 1 98.38 87 ALA A O 1
ATOM 617 N N . ILE A 1 88 ? 8.18 -10.523 14.438 1 98.56 88 ILE A N 1
ATOM 618 C CA . ILE A 1 88 ? 7.445 -11.047 13.289 1 98.56 88 ILE A CA 1
ATOM 619 C C . ILE A 1 88 ? 8.336 -11.031 12.055 1 98.56 88 ILE A C 1
ATOM 621 O O . ILE A 1 88 ? 8.422 -12.023 11.328 1 98.56 88 ILE A O 1
ATOM 625 N N . ALA A 1 89 ? 9.078 -9.922 11.805 1 98.31 89 ALA A N 1
ATOM 626 C CA . ALA A 1 89 ? 9.961 -9.797 10.641 1 98.31 89 ALA A CA 1
ATOM 627 C C . ALA A 1 89 ? 11.102 -10.805 10.711 1 98.31 89 ALA A C 1
ATOM 629 O O . ALA A 1 89 ? 11.516 -11.359 9.688 1 98.31 89 ALA A O 1
ATOM 630 N N . ASP A 1 90 ? 11.586 -11.016 11.875 1 98.38 90 ASP A N 1
ATOM 631 C CA . ASP A 1 90 ? 12.648 -12 12.07 1 98.38 90 ASP A CA 1
ATOM 632 C C . ASP A 1 90 ? 12.164 -13.406 11.727 1 98.38 90 ASP A C 1
ATOM 634 O O . ASP A 1 90 ? 12.867 -14.172 11.062 1 98.38 90 ASP A O 1
ATOM 638 N N . ALA A 1 91 ? 10.969 -13.805 12.18 1 98.75 91 ALA A N 1
ATOM 639 C CA . ALA A 1 91 ? 10.383 -15.109 11.867 1 98.75 91 ALA A CA 1
ATOM 640 C C . ALA A 1 91 ? 10.164 -15.266 10.367 1 98.75 91 ALA A C 1
ATOM 642 O O . ALA A 1 91 ? 10.43 -16.328 9.805 1 98.75 91 ALA A O 1
ATOM 643 N N . ASN A 1 92 ? 9.727 -14.227 9.789 1 98.62 92 ASN A N 1
ATOM 644 C CA . ASN A 1 92 ? 9.531 -14.25 8.344 1 98.62 92 ASN A CA 1
ATOM 645 C C . ASN A 1 92 ? 10.844 -14.492 7.605 1 98.62 92 ASN A C 1
ATOM 647 O O . ASN A 1 92 ? 10.875 -15.203 6.605 1 98.62 92 ASN A O 1
ATOM 651 N N . LEU A 1 93 ? 11.93 -13.859 8.016 1 98.5 93 LEU A N 1
ATOM 652 C CA . LEU A 1 93 ? 13.242 -14.062 7.402 1 98.5 93 LEU A CA 1
ATOM 653 C C . LEU A 1 93 ? 13.688 -15.516 7.547 1 98.5 93 LEU A C 1
ATOM 655 O O . LEU A 1 93 ? 14.156 -16.125 6.578 1 98.5 93 LEU A O 1
ATOM 659 N N . ARG A 1 94 ? 13.492 -16.109 8.719 1 98.69 94 ARG A N 1
ATOM 660 C CA . ARG A 1 94 ? 13.867 -17.5 8.938 1 98.69 94 ARG A CA 1
ATOM 661 C C . ARG A 1 94 ? 13.055 -18.422 8.031 1 98.69 94 ARG A C 1
ATOM 663 O O . ARG A 1 94 ? 13.602 -19.375 7.461 1 98.69 94 ARG A O 1
ATOM 670 N N . GLN A 1 95 ? 11.812 -18.109 7.93 1 98.69 95 GLN A N 1
ATOM 671 C CA . GLN A 1 95 ? 10.961 -18.875 7.031 1 98.69 95 GLN A CA 1
ATOM 672 C C . GLN A 1 95 ? 11.461 -18.797 5.59 1 98.69 95 GLN A C 1
ATOM 674 O O . GLN A 1 95 ? 11.578 -19.812 4.906 1 98.69 95 GLN A O 1
ATOM 679 N N . ALA A 1 96 ? 11.766 -17.609 5.109 1 98.62 96 ALA A N 1
ATOM 680 C CA . ALA A 1 96 ? 12.203 -17.391 3.732 1 98.62 96 ALA A CA 1
ATOM 681 C C . ALA A 1 96 ? 13.547 -18.094 3.479 1 98.62 96 ALA A C 1
ATOM 683 O O . ALA A 1 96 ? 13.766 -18.641 2.402 1 98.62 96 ALA A O 1
ATOM 684 N N . ARG A 1 97 ? 14.445 -18.047 4.461 1 98.56 97 ARG A N 1
ATOM 685 C CA . ARG A 1 97 ? 15.734 -18.703 4.332 1 98.56 97 ARG A CA 1
ATOM 686 C C . ARG A 1 97 ? 15.578 -20.219 4.25 1 98.56 97 ARG A C 1
ATOM 688 O O . ARG A 1 97 ? 16.25 -20.875 3.461 1 98.56 97 ARG A O 1
ATOM 695 N N . ALA A 1 98 ? 14.641 -20.734 5.074 1 98.69 98 ALA A N 1
ATOM 696 C CA . ALA A 1 98 ? 14.367 -22.172 5.02 1 98.69 98 ALA A CA 1
ATOM 697 C C . ALA A 1 98 ? 13.773 -22.578 3.672 1 98.69 98 ALA A C 1
ATOM 699 O O . ALA A 1 98 ? 14.117 -23.625 3.117 1 98.69 98 ALA A O 1
ATOM 700 N N . GLN A 1 99 ? 12.984 -21.766 3.135 1 98.25 99 GLN A N 1
ATOM 701 C CA . GLN A 1 99 ? 12.391 -22.016 1.829 1 98.25 99 GLN A CA 1
ATOM 702 C C . GLN A 1 99 ? 13.438 -21.969 0.724 1 98.25 99 GLN A C 1
ATOM 704 O O . GLN A 1 99 ? 13.391 -22.75 -0.227 1 98.25 99 GLN A O 1
ATOM 709 N N . ALA A 1 100 ? 14.375 -21.016 0.8 1 98.44 100 ALA A N 1
ATOM 710 C CA . ALA A 1 100 ? 15.469 -20.938 -0.166 1 98.44 100 ALA A CA 1
ATOM 711 C C . ALA A 1 100 ? 16.344 -22.188 -0.085 1 98.44 100 ALA A C 1
ATOM 713 O O . ALA A 1 100 ? 16.766 -22.719 -1.112 1 98.44 100 ALA A O 1
ATOM 714 N N . ALA A 1 101 ? 16.562 -22.688 1.148 1 98.06 101 ALA A N 1
ATOM 715 C CA . ALA A 1 101 ? 17.344 -23.906 1.339 1 98.06 101 ALA A CA 1
ATOM 716 C C . ALA A 1 101 ? 16.609 -25.109 0.766 1 98.06 101 ALA A C 1
ATOM 718 O O . ALA A 1 101 ? 17.234 -26 0.161 1 98.06 101 ALA A O 1
ATOM 719 N N . ALA A 1 102 ? 15.344 -25.125 0.975 1 97.44 102 ALA A N 1
ATOM 720 C CA . ALA A 1 102 ? 14.539 -26.203 0.41 1 97.44 102 ALA A CA 1
ATOM 721 C C . ALA A 1 102 ? 14.602 -26.188 -1.114 1 97.44 102 ALA A C 1
ATOM 723 O O . ALA A 1 102 ? 14.703 -27.25 -1.743 1 97.44 102 ALA A O 1
ATOM 724 N N . ALA A 1 103 ? 14.57 -25.047 -1.71 1 95.88 103 ALA A N 1
ATOM 725 C CA . ALA A 1 103 ? 14.68 -24.938 -3.162 1 95.88 103 ALA A CA 1
ATOM 726 C C . ALA A 1 103 ? 16.031 -25.422 -3.654 1 95.88 103 ALA A C 1
ATOM 728 O O . ALA A 1 103 ? 16.125 -26.094 -4.684 1 95.88 103 ALA A O 1
ATOM 729 N N . ALA A 1 104 ? 17.062 -25.141 -2.924 1 96.06 104 ALA A N 1
ATOM 730 C CA . ALA A 1 104 ? 18.406 -25.578 -3.283 1 96.06 104 ALA A CA 1
ATOM 731 C C . ALA A 1 104 ? 18.516 -27.109 -3.191 1 96.06 104 ALA A C 1
ATOM 733 O O . ALA A 1 104 ? 19.172 -27.734 -4.023 1 96.06 104 ALA A O 1
ATOM 734 N N . GLY A 1 105 ? 17.812 -27.656 -2.158 1 95 105 GLY A N 1
ATOM 735 C CA . GLY A 1 105 ? 17.828 -29.094 -1.987 1 95 105 GLY A CA 1
ATOM 736 C C . GLY A 1 105 ? 17.156 -29.844 -3.123 1 95 105 GLY A C 1
ATOM 737 O O . GLY A 1 105 ? 17.516 -30.969 -3.436 1 95 105 GLY A O 1
ATOM 738 N N . SER A 1 106 ? 16.25 -29.219 -3.793 1 91.06 106 SER A N 1
ATOM 739 C CA . SER A 1 106 ? 15.469 -29.859 -4.848 1 91.06 106 SER A CA 1
ATOM 740 C C . SER A 1 106 ? 16.281 -30 -6.129 1 91.06 106 SER A C 1
ATOM 742 O O . SER A 1 106 ? 15.875 -30.719 -7.055 1 91.06 106 SER A O 1
ATOM 744 N N . ARG A 1 107 ? 17.547 -29.406 -6.188 1 92.75 107 ARG A N 1
ATOM 745 C CA . ARG A 1 107 ? 18.422 -29.531 -7.34 1 92.75 107 ARG A CA 1
ATOM 746 C C . ARG A 1 107 ? 19.25 -30.812 -7.262 1 92.75 107 ARG A C 1
ATOM 748 O O . ARG A 1 107 ? 19.859 -31.234 -8.25 1 92.75 107 ARG A O 1
ATOM 755 N N . LEU A 1 108 ? 19.203 -31.453 -6.07 1 93.56 108 LEU A N 1
ATOM 756 C CA . LEU A 1 108 ? 20.016 -32.625 -5.836 1 93.56 108 LEU A CA 1
ATOM 757 C C . LEU A 1 108 ? 19.219 -33.906 -6.121 1 93.56 108 LEU A C 1
ATOM 759 O O . LEU A 1 108 ? 17.984 -33.875 -6.184 1 93.56 108 LEU A O 1
ATOM 763 N N . PRO A 1 109 ? 19.875 -35.094 -6.363 1 94.75 109 PRO A N 1
ATOM 764 C CA . PRO A 1 109 ? 19.156 -36.344 -6.539 1 94.75 109 PRO A CA 1
ATOM 765 C C . PRO A 1 109 ? 18.266 -36.688 -5.34 1 94.75 109 PRO A C 1
ATOM 767 O O . PRO A 1 109 ? 18.594 -36.344 -4.207 1 94.75 109 PRO A O 1
ATOM 770 N N . GLU A 1 110 ? 17.203 -37.281 -5.602 1 96.06 110 GLU A N 1
ATOM 771 C CA . GLU A 1 110 ? 16.312 -37.812 -4.57 1 96.06 110 GLU A CA 1
ATOM 772 C C . GLU A 1 110 ? 16.344 -39.344 -4.535 1 96.06 110 GLU A C 1
ATOM 774 O O . GLU A 1 110 ? 16.453 -40 -5.582 1 96.06 110 GLU A O 1
ATOM 779 N N . ALA A 1 111 ? 16.359 -39.875 -3.328 1 96.06 111 ALA A N 1
ATOM 780 C CA . ALA A 1 111 ? 16.375 -41.312 -3.152 1 96.06 111 ALA A CA 1
ATOM 781 C C . ALA A 1 111 ? 15.242 -41.781 -2.225 1 96.06 111 ALA A C 1
ATOM 783 O O . ALA A 1 111 ? 15.047 -41.188 -1.151 1 96.06 111 ALA A O 1
ATOM 784 N N . ASP A 1 112 ? 14.484 -42.812 -2.682 1 96.88 112 ASP A N 1
ATOM 785 C CA . ASP A 1 112 ? 13.406 -43.406 -1.895 1 96.88 112 ASP A CA 1
ATOM 786 C C . ASP A 1 112 ? 13.484 -44.906 -1.92 1 96.88 112 ASP A C 1
ATOM 788 O O . ASP A 1 112 ? 13.906 -45.5 -2.916 1 96.88 112 ASP A O 1
ATOM 792 N N . ILE A 1 113 ? 13.117 -45.5 -0.83 1 95.62 113 ILE A N 1
ATOM 793 C CA . ILE A 1 113 ? 13 -46.938 -0.762 1 95.62 113 ILE A CA 1
ATOM 794 C C . ILE A 1 113 ? 11.539 -47.344 -0.588 1 95.62 113 ILE A C 1
ATOM 796 O O . ILE A 1 113 ? 10.789 -46.688 0.136 1 95.62 113 ILE A O 1
ATOM 800 N N . GLY A 1 114 ? 11.203 -48.344 -1.491 1 96 114 GLY A N 1
ATOM 801 C CA . GLY A 1 114 ? 9.836 -48.844 -1.413 1 96 114 GLY A CA 1
ATOM 802 C C . GLY A 1 114 ? 9.742 -50.344 -1.358 1 96 114 GLY A C 1
ATOM 803 O O . GLY A 1 114 ? 10.688 -51.031 -1.743 1 96 114 GLY A O 1
ATOM 804 N N . TYR A 1 115 ? 8.648 -50.812 -0.711 1 94.75 115 TYR A N 1
ATOM 805 C CA . TYR A 1 115 ? 8.234 -52.219 -0.72 1 94.75 115 TYR A CA 1
ATOM 806 C C . TYR A 1 115 ? 6.793 -52.344 -1.195 1 94.75 115 TYR A C 1
ATOM 808 O O . TYR A 1 115 ? 5.922 -51.562 -0.788 1 94.75 115 TYR A O 1
ATOM 816 N N . GLN A 1 116 ? 6.727 -53.25 -2.158 1 94.62 116 GLN A N 1
ATOM 817 C CA . GLN A 1 116 ? 5.383 -53.5 -2.676 1 94.62 116 GLN A CA 1
ATOM 818 C C . GLN A 1 116 ? 5.09 -55 -2.742 1 94.62 116 GLN A C 1
ATOM 820 O O . GLN A 1 116 ? 5.949 -55.781 -3.148 1 94.62 116 GLN A O 1
ATOM 825 N N . ALA A 1 117 ? 3.939 -55.344 -2.277 1 92.94 117 ALA A N 1
ATOM 826 C CA . ALA A 1 117 ? 3.396 -56.688 -2.461 1 92.94 117 ALA A CA 1
ATOM 827 C C . ALA A 1 117 ? 2.104 -56.656 -3.271 1 92.94 117 ALA A C 1
ATOM 829 O O . ALA A 1 117 ? 1.242 -55.812 -3.039 1 92.94 117 ALA A O 1
ATOM 830 N N . SER A 1 118 ? 2.158 -57.562 -4.316 1 90.19 118 SER A N 1
ATOM 831 C CA . SER A 1 118 ? 0.961 -57.594 -5.148 1 90.19 118 SER A CA 1
ATOM 832 C C . SER A 1 118 ? 0.492 -59.031 -5.375 1 90.19 118 SER A C 1
ATOM 834 O O . SER A 1 118 ? 1.282 -59.969 -5.273 1 90.19 118 SER A O 1
ATOM 836 N N . ARG A 1 119 ? -0.855 -59.219 -5.492 1 87.75 119 ARG A N 1
ATOM 837 C CA . ARG A 1 119 ? -1.512 -60.406 -6 1 87.75 119 ARG A CA 1
ATOM 838 C C . ARG A 1 119 ? -2.342 -60.094 -7.242 1 87.75 119 ARG A C 1
ATOM 840 O O . ARG A 1 119 ? -3.178 -59.188 -7.223 1 87.75 119 ARG A O 1
ATOM 847 N N . THR A 1 120 ? -1.971 -60.719 -8.328 1 84.5 120 THR A N 1
ATOM 848 C CA . THR A 1 120 ? -2.596 -60.406 -9.609 1 84.5 120 THR A CA 1
ATOM 849 C C . THR A 1 120 ? -3.182 -61.625 -10.266 1 84.5 120 THR A C 1
ATOM 851 O O . THR A 1 120 ? -2.568 -62.719 -10.25 1 84.5 120 THR A O 1
ATOM 854 N N . ARG A 1 121 ? -4.438 -61.5 -10.773 1 84.06 121 ARG A N 1
ATOM 855 C CA . ARG A 1 121 ? -4.988 -62.469 -11.727 1 84.06 121 ARG A CA 1
ATOM 856 C C . ARG A 1 121 ? -5.008 -61.906 -13.141 1 84.06 121 ARG A C 1
ATOM 858 O O . ARG A 1 121 ? -5.781 -60.969 -13.43 1 84.06 121 ARG A O 1
ATOM 865 N N . ALA A 1 122 ? -4.027 -62.344 -13.938 1 75.44 122 ALA A N 1
ATOM 866 C CA . ALA A 1 122 ? -3.943 -61.812 -15.305 1 75.44 122 ALA A CA 1
ATOM 867 C C . ALA A 1 122 ? -5.059 -62.406 -16.172 1 75.44 122 ALA A C 1
ATOM 869 O O . ALA A 1 122 ? -5.535 -63.5 -15.93 1 75.44 122 ALA A O 1
ATOM 870 N N . SER A 1 123 ? -5.473 -61.531 -17.094 1 77.44 123 SER A N 1
ATOM 871 C CA . SER A 1 123 ? -6.449 -62.031 -18.062 1 77.44 123 SER A CA 1
ATOM 872 C C . SER A 1 123 ? -5.879 -63.156 -18.906 1 77.44 123 SER A C 1
ATOM 874 O O . SER A 1 123 ? -4.707 -63.125 -19.297 1 77.44 123 SER A O 1
ATOM 876 N N . GLU A 1 124 ? -6.688 -64.062 -19.156 1 71.31 124 GLU A N 1
ATOM 877 C CA . GLU A 1 124 ? -6.266 -65.25 -19.969 1 71.31 124 GLU A CA 1
ATOM 878 C C . GLU A 1 124 ? -5.938 -64.812 -21.391 1 71.31 124 GLU A C 1
ATOM 880 O O . GLU A 1 124 ? -5.113 -65.438 -22.062 1 71.31 124 GLU A O 1
ATOM 885 N N . SER A 1 125 ? -6.734 -63.812 -21.766 1 65.62 125 SER A N 1
ATOM 886 C CA . SER A 1 125 ? -6.551 -63.344 -23.141 1 65.62 125 SER A CA 1
ATOM 887 C C . SER A 1 125 ? -5.227 -62.594 -23.281 1 65.62 125 SER A C 1
ATOM 889 O O . SER A 1 125 ? -4.715 -62.469 -24.406 1 65.62 125 SER A O 1
ATOM 891 N N . LEU A 1 126 ? -4.801 -62.031 -22.234 1 60.34 126 LEU A N 1
ATOM 892 C CA . LEU A 1 126 ? -3.578 -61.25 -22.281 1 60.34 126 LEU A CA 1
ATOM 893 C C . LEU A 1 126 ? -2.438 -61.938 -21.562 1 60.34 126 LEU A C 1
ATOM 895 O O . LEU A 1 126 ? -2.152 -61.656 -20.406 1 60.34 126 LEU A O 1
ATOM 899 N N . SER A 1 127 ? -2.355 -63.219 -21.797 1 54.19 127 SER A N 1
ATOM 900 C CA . SER A 1 127 ? -1.328 -63.969 -21.078 1 54.19 127 SER A CA 1
ATOM 901 C C . SER A 1 127 ? -0.089 -63.125 -20.828 1 54.19 127 SER A C 1
ATOM 903 O O . SER A 1 127 ? 0.483 -62.562 -21.766 1 54.19 127 SER A O 1
ATOM 905 N N . ASP A 1 128 ? -0.078 -62.438 -19.797 1 52.53 128 ASP A N 1
ATOM 906 C CA . ASP A 1 128 ? 1.135 -61.75 -19.375 1 52.53 128 ASP A CA 1
ATOM 907 C C . ASP A 1 128 ? 2.363 -62.656 -19.531 1 52.53 128 ASP A C 1
ATOM 909 O O . ASP A 1 128 ? 2.318 -63.844 -19.219 1 52.53 128 ASP A O 1
ATOM 913 N N . PRO A 1 129 ? 3.139 -62.312 -20.391 1 48.66 129 PRO A N 1
ATOM 914 C CA . PRO A 1 129 ? 4.281 -63.188 -20.594 1 48.66 129 PRO A CA 1
ATOM 915 C C . PRO A 1 129 ? 4.875 -63.688 -19.281 1 48.66 129 PRO A C 1
ATOM 917 O O . PRO A 1 129 ? 5.773 -64.562 -19.297 1 48.66 129 PRO A O 1
ATOM 920 N N . LEU A 1 130 ? 4.559 -62.938 -18.281 1 50.69 130 LEU A N 1
ATOM 921 C CA . LEU A 1 130 ? 5.219 -63.344 -17.047 1 50.69 130 LEU A CA 1
ATOM 922 C C . LEU A 1 130 ? 4.582 -64.625 -16.484 1 50.69 130 LEU A C 1
ATOM 924 O O . LEU A 1 130 ? 5.117 -65.188 -15.539 1 50.69 130 LEU A O 1
ATOM 928 N N . SER A 1 131 ? 3.455 -64.938 -16.984 1 51.25 131 SER A N 1
ATOM 929 C CA . SER A 1 131 ? 2.799 -66.062 -16.344 1 51.25 131 SER A CA 1
ATOM 930 C C . SER A 1 131 ? 3.154 -67.375 -17.047 1 51.25 131 SER A C 1
ATOM 932 O O . SER A 1 131 ? 3.344 -67.375 -18.266 1 51.25 131 SER A O 1
ATOM 934 N N . GLU A 1 132 ? 3.725 -68.25 -16.328 1 55.34 132 GLU A N 1
ATOM 935 C CA . GLU A 1 132 ? 3.748 -69.625 -16.859 1 55.34 132 GLU A CA 1
ATOM 936 C C . GLU A 1 132 ? 2.459 -69.938 -17.609 1 55.34 132 GLU A C 1
ATOM 938 O O . GLU A 1 132 ? 1.383 -69.438 -17.234 1 55.34 132 GLU A O 1
ATOM 943 N N . PRO A 1 133 ? 2.658 -70.375 -18.828 1 59.44 133 PRO A N 1
ATOM 944 C CA . PRO A 1 133 ? 1.426 -70.875 -19.484 1 59.44 133 PRO A CA 1
ATOM 945 C C . PRO A 1 133 ? 0.469 -71.5 -18.5 1 59.44 133 PRO A C 1
ATOM 947 O O . PRO A 1 133 ? 0.88 -72.438 -17.75 1 59.44 133 PRO A O 1
ATOM 950 N N . GLY A 1 134 ? -0.65 -70.938 -18.25 1 64.19 134 GLY A N 1
ATOM 951 C CA . GLY A 1 134 ? -1.695 -71.562 -17.438 1 64.19 134 GLY A CA 1
ATOM 952 C C . GLY A 1 134 ? -1.813 -70.938 -16.062 1 64.19 134 GLY A C 1
ATOM 953 O O . GLY A 1 134 ? -2.742 -71.25 -15.312 1 64.19 134 GLY A O 1
ATOM 954 N N . VAL A 1 135 ? -0.695 -70.188 -15.68 1 67.38 135 VAL A N 1
ATOM 955 C CA . VAL A 1 135 ? -0.802 -69.625 -14.336 1 67.38 135 VAL A CA 1
ATOM 956 C C . VAL A 1 135 ? -1.224 -68.188 -14.43 1 67.38 135 VAL A C 1
ATOM 958 O O . VAL A 1 135 ? -0.424 -67.312 -14.805 1 67.38 135 VAL A O 1
ATOM 961 N N . PHE A 1 136 ? -2.35 -67.938 -13.945 1 75.88 136 PHE A N 1
ATOM 962 C CA . PHE A 1 136 ? -2.926 -66.625 -14.125 1 75.88 136 PHE A CA 1
ATOM 963 C C . PHE A 1 136 ? -2.977 -65.875 -12.797 1 75.88 136 PHE A C 1
ATOM 965 O O . PHE A 1 136 ? -3.162 -64.688 -12.773 1 75.88 136 PHE A O 1
ATOM 972 N N . LEU A 1 137 ? -2.793 -66.688 -11.672 1 82.38 137 LEU A N 1
ATOM 973 C CA . LEU A 1 137 ? -2.77 -66.062 -10.352 1 82.38 137 LEU A CA 1
ATOM 974 C C . LEU A 1 137 ? -1.38 -66.125 -9.727 1 82.38 137 LEU A C 1
ATOM 976 O O . LEU A 1 137 ? -0.822 -67.25 -9.602 1 82.38 137 LEU A O 1
ATOM 980 N N . TYR A 1 138 ? -0.776 -65 -9.492 1 81.25 138 TYR A N 1
ATOM 981 C CA . TYR A 1 138 ? 0.557 -65 -8.898 1 81.25 138 TYR A CA 1
ATOM 982 C C . TYR A 1 138 ? 0.735 -63.812 -7.953 1 81.25 138 TYR A C 1
ATOM 984 O O . TYR A 1 138 ? -0.003 -62.812 -8.031 1 81.25 138 TYR A O 1
ATOM 992 N N . GLY A 1 139 ? 1.566 -64 -6.926 1 86.06 139 GLY A N 1
ATOM 993 C CA . GLY A 1 139 ? 2.002 -62.938 -6.043 1 86.06 139 GLY A CA 1
ATOM 994 C C . GLY A 1 139 ? 3.404 -62.469 -6.344 1 86.06 139 GLY A C 1
ATOM 995 O O . GLY A 1 139 ? 4.238 -63.219 -6.84 1 86.06 139 GLY A O 1
ATOM 996 N N . LEU A 1 140 ? 3.586 -61.188 -6.184 1 87.94 140 LEU A N 1
ATOM 997 C CA . LEU A 1 140 ? 4.898 -60.594 -6.438 1 87.94 140 LEU A CA 1
ATOM 998 C C . LEU A 1 140 ? 5.301 -59.656 -5.305 1 87.94 140 LEU A C 1
ATOM 1000 O O . LEU A 1 140 ? 4.504 -58.812 -4.871 1 87.94 140 LEU A O 1
ATOM 1004 N N . HIS A 1 141 ? 6.453 -59.938 -4.727 1 91 141 HIS A N 1
ATOM 1005 C CA . HIS A 1 141 ? 7.09 -59.031 -3.781 1 91 141 HIS A CA 1
ATOM 1006 C C . HIS A 1 141 ? 8.242 -58.281 -4.434 1 91 141 HIS A C 1
ATOM 1008 O O . HIS A 1 141 ? 9.102 -58.875 -5.082 1 91 141 HIS A O 1
ATOM 1014 N N . THR A 1 142 ? 8.211 -56.938 -4.266 1 93.25 142 THR A N 1
ATOM 1015 C CA . THR A 1 142 ? 9.25 -56.125 -4.883 1 93.25 142 THR A CA 1
ATOM 1016 C C . THR A 1 142 ? 9.789 -55.094 -3.896 1 93.25 142 THR A C 1
ATOM 1018 O O . THR A 1 142 ? 9.023 -54.344 -3.309 1 93.25 142 THR A O 1
ATOM 1021 N N . THR A 1 143 ? 11.07 -55.094 -3.574 1 94.81 143 THR A N 1
ATOM 1022 C CA . THR A 1 143 ? 11.781 -54 -2.91 1 94.81 143 THR A CA 1
ATOM 1023 C C . THR A 1 143 ? 12.625 -53.219 -3.908 1 94.81 143 THR A C 1
ATOM 1025 O O . THR A 1 143 ? 13.391 -53.812 -4.676 1 94.81 143 THR A O 1
ATOM 1028 N N . THR A 1 144 ? 12.422 -51.938 -3.865 1 95.62 144 THR A N 1
ATOM 1029 C CA . THR A 1 144 ? 13.125 -51.156 -4.871 1 95.62 144 THR A CA 1
ATOM 1030 C C . THR A 1 144 ? 13.711 -49.875 -4.25 1 95.62 144 THR A C 1
ATOM 1032 O O . THR A 1 144 ? 13.031 -49.188 -3.49 1 95.62 144 THR A O 1
ATOM 1035 N N . LEU A 1 145 ? 14.969 -49.594 -4.418 1 96.25 145 LEU A N 1
ATOM 1036 C CA . LEU A 1 145 ? 15.609 -48.312 -4.23 1 96.25 145 LEU A CA 1
ATOM 1037 C C . LEU A 1 145 ? 15.547 -47.5 -5.512 1 96.25 145 LEU A C 1
ATOM 1039 O O . LEU A 1 145 ? 16.047 -47.906 -6.559 1 96.25 145 LEU A O 1
ATOM 1043 N N . ASN A 1 146 ? 14.898 -46.375 -5.375 1 96.56 146 ASN A N 1
ATOM 1044 C CA . ASN A 1 146 ? 14.773 -45.5 -6.539 1 96.56 146 ASN A CA 1
ATOM 1045 C C . ASN A 1 146 ? 15.555 -44.188 -6.348 1 96.56 146 ASN A C 1
ATOM 1047 O O . ASN A 1 146 ? 15.43 -43.531 -5.316 1 96.56 146 ASN A O 1
ATOM 1051 N N . ILE A 1 147 ? 16.422 -43.844 -7.254 1 96.19 147 ILE A N 1
ATOM 1052 C CA . ILE A 1 147 ? 17.156 -42.594 -7.281 1 96.19 147 ILE A CA 1
ATOM 1053 C C . ILE A 1 147 ? 16.781 -41.812 -8.531 1 96.19 147 ILE A C 1
ATOM 1055 O O . ILE A 1 147 ? 16.797 -42.344 -9.641 1 96.19 147 ILE A O 1
ATOM 1059 N N . SER A 1 148 ? 16.312 -40.625 -8.297 1 95.69 148 SER A N 1
ATOM 1060 C CA . SER A 1 148 ? 15.984 -39.75 -9.422 1 95.69 148 SER A CA 1
ATOM 1061 C C . SER A 1 148 ? 16.781 -38.438 -9.344 1 95.69 148 SER A C 1
ATOM 1063 O O . SER A 1 148 ? 16.984 -37.906 -8.258 1 95.69 148 SER A O 1
ATOM 1065 N N . TYR A 1 149 ? 17.297 -37.938 -10.438 1 93.94 149 TYR A N 1
ATOM 1066 C CA . TYR A 1 149 ? 18.094 -36.719 -10.523 1 93.94 149 TYR A CA 1
ATOM 1067 C C . TYR A 1 149 ? 17.703 -35.906 -11.742 1 93.94 149 TYR A C 1
ATOM 1069 O O . TYR A 1 149 ? 18.047 -36.25 -12.875 1 93.94 149 TYR A O 1
ATOM 1077 N N . PRO A 1 150 ? 16.969 -34.844 -11.469 1 91.94 150 PRO A N 1
ATOM 1078 C CA . PRO A 1 150 ? 16.703 -33.906 -12.578 1 91.94 150 PRO A CA 1
ATOM 1079 C C . PRO A 1 150 ? 17.938 -33.062 -12.93 1 91.94 150 PRO A C 1
ATOM 1081 O O . PRO A 1 150 ? 18.406 -32.281 -12.094 1 91.94 150 PRO A O 1
ATOM 1084 N N . LEU A 1 151 ? 18.438 -33.219 -14.148 1 92.75 151 LEU A N 1
ATOM 1085 C CA . LEU A 1 151 ? 19.594 -32.438 -14.578 1 92.75 151 LEU A CA 1
ATOM 1086 C C . LEU A 1 151 ? 19.172 -31.062 -15.023 1 92.75 151 LEU A C 1
ATOM 1088 O O . LEU A 1 151 ? 18.266 -30.906 -15.859 1 92.75 151 LEU A O 1
ATOM 1092 N N . ASP A 1 152 ? 19.766 -30.109 -14.516 1 92.31 152 ASP A N 1
ATOM 1093 C CA . ASP A 1 152 ? 19.438 -28.719 -14.781 1 92.31 152 ASP A CA 1
ATOM 1094 C C . ASP A 1 152 ? 20.297 -28.141 -15.898 1 92.31 152 ASP A C 1
ATOM 1096 O O . ASP A 1 152 ? 21.031 -27.172 -15.695 1 92.31 152 ASP A O 1
ATOM 1100 N N . LEU A 1 153 ? 20.062 -28.562 -17.016 1 91.44 153 LEU A N 1
ATOM 1101 C CA . LEU A 1 153 ? 20.891 -28.219 -18.172 1 91.44 153 LEU A CA 1
ATOM 1102 C C . LEU A 1 153 ? 20.75 -26.75 -18.516 1 91.44 153 LEU A C 1
ATOM 1104 O O . LEU A 1 153 ? 21.734 -26.094 -18.875 1 91.44 153 LEU A O 1
ATOM 1108 N N . PHE A 1 154 ? 19.562 -26.203 -18.391 1 94.38 154 PHE A N 1
ATOM 1109 C CA . PHE A 1 154 ? 19.312 -24.859 -18.891 1 94.38 154 PHE A CA 1
ATOM 1110 C C . PHE A 1 154 ? 19.219 -23.859 -17.75 1 94.38 154 PHE A C 1
ATOM 1112 O O . PHE A 1 154 ? 18.984 -22.672 -17.984 1 94.38 154 PHE A O 1
ATOM 1119 N N . GLY A 1 155 ? 19.297 -24.359 -16.516 1 95.12 155 GLY A N 1
ATOM 1120 C CA . GLY A 1 155 ? 19.422 -23.453 -15.383 1 95.12 155 GLY A CA 1
ATOM 1121 C C . GLY A 1 155 ? 18.078 -23.078 -14.773 1 95.12 155 GLY A C 1
ATOM 1122 O O . GLY A 1 155 ? 17.984 -22.094 -14.055 1 95.12 155 GLY A O 1
ATOM 1123 N N . GLY A 1 156 ? 16.953 -23.797 -15.086 1 95.94 156 GLY A N 1
ATOM 1124 C CA . GLY A 1 156 ? 15.656 -23.516 -14.484 1 95.94 156 GLY A CA 1
ATOM 1125 C C . GLY A 1 156 ? 15.656 -23.656 -12.977 1 95.94 156 GLY A C 1
ATOM 1126 O O . GLY A 1 156 ? 15.141 -22.781 -12.266 1 95.94 156 GLY A O 1
ATOM 1127 N N . ALA A 1 157 ? 16.219 -24.719 -12.492 1 95.75 157 ALA A N 1
ATOM 1128 C CA . ALA A 1 157 ? 16.312 -24.953 -11.055 1 95.75 157 ALA A CA 1
ATOM 1129 C C . ALA A 1 157 ? 17.234 -23.922 -10.391 1 95.75 157 ALA A C 1
ATOM 1131 O O . ALA A 1 157 ? 16.953 -23.453 -9.289 1 95.75 157 ALA A O 1
ATOM 1132 N N . ARG A 1 158 ? 18.328 -23.609 -11.062 1 96.88 158 ARG A N 1
ATOM 1133 C CA . ARG A 1 158 ? 19.234 -22.594 -10.539 1 96.88 158 ARG A CA 1
ATOM 1134 C C . ARG A 1 158 ? 18.516 -21.25 -10.422 1 96.88 158 ARG A C 1
ATOM 1136 O O . ARG A 1 158 ? 18.703 -20.531 -9.438 1 96.88 158 ARG A O 1
ATOM 1143 N N . ARG A 1 159 ? 17.656 -20.953 -11.461 1 97.88 159 ARG A N 1
ATOM 1144 C CA . ARG A 1 159 ? 16.891 -19.719 -11.422 1 97.88 159 ARG A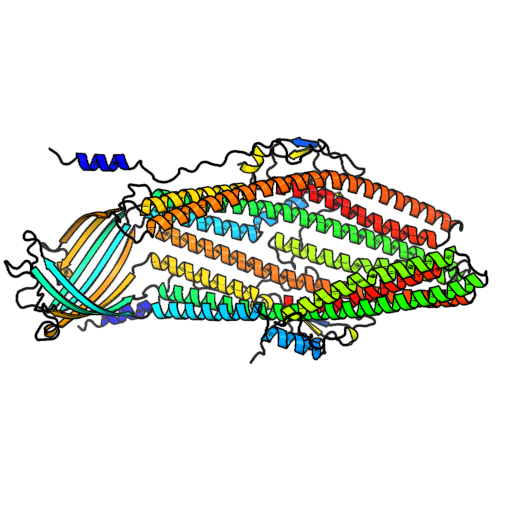 CA 1
ATOM 1145 C C . ARG A 1 159 ? 15.867 -19.734 -10.289 1 97.88 159 ARG A C 1
ATOM 1147 O O . ARG A 1 159 ? 15.617 -18.703 -9.656 1 97.88 159 ARG A O 1
ATOM 1154 N N . ARG A 1 160 ? 15.281 -20.875 -10.031 1 97.81 160 ARG A N 1
ATOM 1155 C CA . ARG A 1 160 ? 14.336 -21 -8.93 1 97.81 160 ARG A CA 1
ATOM 1156 C C . ARG A 1 160 ? 15.023 -20.75 -7.59 1 97.81 160 ARG A C 1
ATOM 1158 O O . ARG A 1 160 ? 14.461 -20.078 -6.715 1 97.81 160 ARG A O 1
ATOM 1165 N N . VAL A 1 161 ? 16.219 -21.312 -7.41 1 97.94 161 VAL A N 1
ATOM 1166 C CA . VAL A 1 161 ? 17 -21.078 -6.195 1 97.94 161 VAL A CA 1
ATOM 1167 C C . VAL A 1 161 ? 17.359 -19.594 -6.094 1 97.94 161 VAL A C 1
ATOM 1169 O O . VAL A 1 161 ? 17.266 -19 -5.016 1 97.94 161 VAL A O 1
ATOM 1172 N N . GLU A 1 162 ? 17.797 -19.016 -7.254 1 98 162 GLU A N 1
ATOM 1173 C CA . GLU A 1 162 ? 18.109 -17.594 -7.289 1 98 162 GLU A CA 1
ATOM 1174 C C . GLU A 1 162 ? 16.922 -16.75 -6.852 1 98 162 GLU A C 1
ATOM 1176 O O . GLU A 1 162 ? 17.062 -15.828 -6.047 1 98 162 GLU A O 1
ATOM 1181 N N . SER A 1 163 ? 15.672 -17.078 -7.355 1 98.38 163 SER A N 1
ATOM 1182 C CA . SER A 1 163 ? 14.453 -16.359 -6.973 1 98.38 163 SER A CA 1
ATOM 1183 C C . SER A 1 163 ? 14.18 -16.5 -5.48 1 98.38 163 SER A C 1
ATOM 1185 O O . SER A 1 163 ? 13.859 -15.516 -4.812 1 98.38 163 SER A O 1
ATOM 1187 N N . ALA A 1 164 ? 14.367 -17.672 -4.953 1 98.38 164 ALA A N 1
ATOM 1188 C CA . ALA A 1 164 ? 14.109 -17.922 -3.539 1 98.38 164 ALA A CA 1
ATOM 1189 C C . ALA A 1 164 ? 15.117 -17.188 -2.66 1 98.38 164 ALA A C 1
ATOM 1191 O O . ALA A 1 164 ? 14.75 -16.641 -1.615 1 98.38 164 ALA A O 1
ATOM 1192 N N . ARG A 1 165 ? 16.391 -17.203 -3.049 1 98.62 165 ARG A N 1
ATOM 1193 C CA . ARG A 1 165 ? 17.406 -16.484 -2.299 1 98.62 165 ARG A CA 1
ATOM 1194 C C . ARG A 1 165 ? 17.156 -14.984 -2.32 1 98.62 165 ARG A C 1
ATOM 1196 O O . ARG A 1 165 ? 17.344 -14.305 -1.31 1 98.62 165 ARG A O 1
ATOM 1203 N N . ALA A 1 166 ? 16.734 -14.477 -3.494 1 98.69 166 ALA A N 1
ATOM 1204 C CA . ALA A 1 166 ? 16.391 -13.062 -3.598 1 98.69 166 ALA A CA 1
ATOM 1205 C C . ALA A 1 166 ? 15.203 -12.719 -2.709 1 98.69 166 ALA A C 1
ATOM 1207 O O . ALA A 1 166 ? 15.164 -11.641 -2.104 1 98.69 166 ALA A O 1
ATOM 1208 N N . THR A 1 167 ? 14.258 -13.625 -2.607 1 98.62 167 THR A N 1
ATOM 1209 C CA . THR A 1 167 ? 13.109 -13.43 -1.73 1 98.62 167 THR A CA 1
ATOM 1210 C C . THR A 1 167 ? 13.539 -13.398 -0.268 1 98.62 167 THR A C 1
ATOM 1212 O O . THR A 1 167 ? 13.023 -12.609 0.522 1 98.62 167 THR A O 1
ATOM 1215 N N . ALA A 1 168 ? 14.477 -14.234 0.107 1 98.69 168 ALA A N 1
ATOM 1216 C CA . ALA A 1 168 ? 15.023 -14.203 1.46 1 98.69 168 ALA A CA 1
ATOM 1217 C C . ALA A 1 168 ? 15.781 -12.906 1.718 1 98.69 168 ALA A C 1
ATOM 1219 O O . ALA A 1 168 ? 15.711 -12.344 2.814 1 98.69 168 ALA A O 1
ATOM 1220 N N . GLU A 1 169 ? 16.5 -12.484 0.725 1 98.62 169 GLU A N 1
ATOM 1221 C CA . GLU A 1 169 ? 17.203 -11.211 0.839 1 98.62 169 GLU A CA 1
ATOM 1222 C C . GLU A 1 169 ? 16.234 -10.055 1.053 1 98.62 169 GLU A C 1
ATOM 1224 O O . GLU A 1 169 ? 16.484 -9.164 1.865 1 98.62 169 GLU A O 1
ATOM 1229 N N . ALA A 1 170 ? 15.078 -10.031 0.31 1 98.62 170 ALA A N 1
ATOM 1230 C CA . ALA A 1 170 ? 14.039 -9.023 0.518 1 98.62 170 ALA A CA 1
ATOM 1231 C C . ALA A 1 170 ? 13.531 -9.047 1.956 1 98.62 170 ALA A C 1
ATOM 1233 O O . ALA A 1 170 ? 13.32 -7.996 2.566 1 98.62 170 ALA A O 1
ATOM 1234 N N . SER A 1 171 ? 13.383 -10.242 2.5 1 98.56 171 SER A N 1
ATOM 1235 C CA . SER A 1 171 ? 12.914 -10.391 3.873 1 98.56 171 SER A CA 1
ATOM 1236 C C . SER A 1 171 ? 13.945 -9.867 4.867 1 98.56 171 SER A C 1
ATOM 1238 O O . SER A 1 171 ? 13.586 -9.312 5.91 1 98.56 171 SER A O 1
ATOM 1240 N N . ALA A 1 172 ? 15.211 -10.078 4.555 1 98.44 172 ALA A N 1
ATOM 1241 C CA . ALA A 1 172 ? 16.266 -9.539 5.406 1 98.44 172 ALA A CA 1
ATOM 1242 C C . ALA A 1 172 ? 16.203 -8.023 5.469 1 98.44 172 ALA A C 1
ATOM 1244 O O . ALA A 1 172 ? 16.312 -7.43 6.547 1 98.44 172 ALA A O 1
ATOM 1245 N N . PHE A 1 173 ? 15.992 -7.406 4.355 1 98 173 PHE A N 1
ATOM 1246 C CA . PHE A 1 173 ? 15.891 -5.953 4.316 1 98 173 PHE A CA 1
ATOM 1247 C C . PHE A 1 173 ? 14.602 -5.477 4.969 1 98 173 PHE A C 1
ATOM 1249 O O . PHE A 1 173 ? 14.57 -4.41 5.582 1 98 173 PHE A O 1
ATOM 1256 N N . ARG A 1 174 ? 13.492 -6.227 4.918 1 98.19 174 ARG A N 1
ATOM 1257 C CA . ARG A 1 174 ? 12.25 -5.871 5.605 1 98.19 174 ARG A CA 1
ATOM 1258 C C . ARG A 1 174 ? 12.438 -5.918 7.117 1 98.19 174 ARG A C 1
ATOM 1260 O O . ARG A 1 174 ? 11.836 -5.121 7.844 1 98.19 174 ARG A O 1
ATOM 1267 N N . LEU A 1 175 ? 13.266 -6.832 7.566 1 97.88 175 LEU A N 1
ATOM 1268 C CA . LEU A 1 175 ? 13.609 -6.852 8.984 1 97.88 175 LEU A CA 1
ATOM 1269 C C . LEU A 1 175 ? 14.367 -5.586 9.375 1 97.88 175 LEU A C 1
ATOM 1271 O O . LEU A 1 175 ? 14.07 -4.969 10.398 1 97.88 175 LEU A O 1
ATOM 1275 N N . GLU A 1 176 ? 15.328 -5.227 8.562 1 97.12 176 GLU A N 1
ATOM 1276 C CA . GLU A 1 176 ? 16.078 -4 8.828 1 97.12 176 GLU A CA 1
ATOM 1277 C C . GLU A 1 176 ? 15.148 -2.783 8.844 1 97.12 176 GLU A C 1
ATOM 1279 O O . GLU A 1 176 ? 15.312 -1.887 9.672 1 97.12 176 GLU A O 1
ATOM 1284 N N . ALA A 1 177 ? 14.219 -2.756 7.906 1 96.94 177 ALA A N 1
ATOM 1285 C CA . ALA A 1 177 ? 13.25 -1.663 7.844 1 96.94 177 ALA A CA 1
ATOM 1286 C C . ALA A 1 177 ? 12.383 -1.626 9.102 1 96.94 177 ALA A C 1
ATOM 1288 O O . ALA A 1 177 ? 12.078 -0.549 9.617 1 96.94 177 ALA A O 1
ATOM 1289 N N . ALA A 1 178 ? 11.984 -2.777 9.539 1 97.06 178 ALA A N 1
ATOM 1290 C CA . ALA A 1 178 ? 11.172 -2.861 10.758 1 97.06 178 ALA A CA 1
ATOM 1291 C C . ALA A 1 178 ? 11.945 -2.334 11.961 1 97.06 178 ALA A C 1
ATOM 1293 O O . ALA A 1 178 ? 11.391 -1.605 12.789 1 97.06 178 ALA A O 1
ATOM 1294 N N . ARG A 1 179 ? 13.172 -2.701 12.055 1 97.19 179 ARG A N 1
ATOM 1295 C CA . ARG A 1 179 ? 14.016 -2.229 13.148 1 97.19 179 ARG A CA 1
ATOM 1296 C C . ARG A 1 179 ? 14.172 -0.711 13.109 1 97.19 179 ARG A C 1
ATOM 1298 O O . ARG A 1 179 ? 14.062 -0.041 14.133 1 97.19 179 ARG A O 1
ATOM 1305 N N . ALA A 1 180 ? 14.43 -0.219 11.93 1 96.19 180 ALA A N 1
ATOM 1306 C CA . ALA A 1 180 ? 14.562 1.227 11.766 1 96.19 180 ALA A CA 1
ATOM 1307 C C . ALA A 1 180 ? 13.273 1.942 12.164 1 96.19 180 ALA A C 1
ATOM 1309 O O . ALA A 1 180 ? 13.312 2.963 12.852 1 96.19 180 ALA A O 1
ATOM 1310 N N . ALA A 1 181 ? 12.148 1.389 11.742 1 97 181 ALA A N 1
ATOM 1311 C CA . ALA A 1 181 ? 10.852 1.987 12.055 1 97 181 ALA A CA 1
ATOM 1312 C C . ALA A 1 181 ? 10.586 1.95 13.562 1 97 181 ALA A C 1
ATOM 1314 O O . ALA A 1 181 ? 10.109 2.93 14.133 1 97 181 ALA A O 1
ATOM 1315 N N . VAL A 1 182 ? 10.898 0.884 14.164 1 97.88 182 VAL A N 1
ATOM 1316 C CA . VAL A 1 182 ? 10.656 0.736 15.594 1 97.88 182 VAL A CA 1
ATOM 1317 C C . VAL A 1 182 ? 11.531 1.72 16.375 1 97.88 182 VAL A C 1
ATOM 1319 O O . VAL A 1 182 ? 11.062 2.357 17.312 1 97.88 182 VAL A O 1
ATOM 1322 N N . ALA A 1 183 ? 12.766 1.869 16 1 97.69 183 ALA A N 1
ATOM 1323 C CA . ALA A 1 183 ? 13.648 2.824 16.656 1 97.69 183 ALA A CA 1
ATOM 1324 C C . ALA A 1 183 ? 13.109 4.246 16.547 1 97.69 183 ALA A C 1
ATOM 1326 O O . ALA A 1 183 ? 12.992 4.957 17.547 1 97.69 183 ALA A O 1
ATOM 1327 N N . ALA A 1 184 ? 12.734 4.625 15.344 1 97.44 184 ALA A N 1
ATOM 1328 C CA . ALA A 1 184 ? 12.234 5.977 15.109 1 97.44 184 ALA A CA 1
ATOM 1329 C C . ALA A 1 184 ? 10.922 6.211 15.844 1 97.44 184 ALA A C 1
ATOM 1331 O O . ALA A 1 184 ? 10.727 7.258 16.469 1 97.44 184 ALA A O 1
ATOM 1332 N N . ASN A 1 185 ? 10.031 5.227 15.766 1 97.94 185 ASN A N 1
ATOM 1333 C CA . ASN A 1 185 ? 8.734 5.367 16.406 1 97.94 185 ASN A CA 1
ATOM 1334 C C . ASN A 1 185 ? 8.875 5.441 17.938 1 97.94 185 ASN A C 1
ATOM 1336 O O . ASN A 1 185 ? 8.094 6.133 18.594 1 97.94 185 ASN A O 1
ATOM 1340 N N . THR A 1 186 ? 9.844 4.746 18.438 1 98.44 186 THR A N 1
ATOM 1341 C CA . THR A 1 186 ? 10.086 4.812 19.875 1 98.44 186 THR A CA 1
ATOM 1342 C C . THR A 1 186 ? 10.602 6.191 20.281 1 98.44 186 THR A C 1
ATOM 1344 O O . THR A 1 186 ? 10.141 6.77 21.266 1 98.44 186 THR A O 1
ATOM 1347 N N . VAL A 1 187 ? 11.516 6.715 19.531 1 98.44 187 VAL A N 1
ATOM 1348 C CA . VAL A 1 187 ? 12.039 8.047 19.812 1 98.44 187 VAL A CA 1
ATOM 1349 C C . VAL A 1 187 ? 10.906 9.07 19.75 1 98.44 187 VAL A C 1
ATOM 1351 O O . VAL A 1 187 ? 10.75 9.883 20.656 1 98.44 187 VAL A O 1
ATOM 1354 N N . LEU A 1 188 ? 10.078 8.961 18.719 1 98.44 188 LEU A N 1
ATOM 1355 C CA . LEU A 1 188 ? 8.977 9.891 18.531 1 98.44 188 LEU A CA 1
ATOM 1356 C C . LEU A 1 188 ? 7.961 9.766 19.672 1 98.44 188 LEU A C 1
ATOM 1358 O O . LEU A 1 188 ? 7.449 10.766 20.172 1 98.44 188 LEU A O 1
ATOM 1362 N N . ALA A 1 189 ? 7.75 8.562 20 1 98.69 189 ALA A N 1
ATOM 1363 C CA . ALA A 1 189 ? 6.801 8.328 21.094 1 98.69 189 ALA A CA 1
ATOM 1364 C C . ALA A 1 189 ? 7.332 8.875 22.406 1 98.69 189 ALA A C 1
ATOM 1366 O O . ALA A 1 189 ? 6.578 9.453 23.203 1 98.69 189 ALA A O 1
ATOM 1367 N N . ALA A 1 190 ? 8.602 8.727 22.688 1 98.75 190 ALA A N 1
ATOM 1368 C CA . ALA A 1 190 ? 9.219 9.242 23.922 1 98.75 190 ALA A CA 1
ATOM 1369 C C . ALA A 1 190 ? 9.188 10.766 23.938 1 98.75 190 ALA A C 1
ATOM 1371 O O . ALA A 1 190 ? 8.922 11.375 24.984 1 98.75 190 ALA A O 1
ATOM 1372 N N . ILE A 1 191 ? 9.453 11.336 22.844 1 98.56 191 ILE A N 1
ATOM 1373 C CA . ILE A 1 191 ? 9.438 12.789 22.734 1 98.56 191 ILE A CA 1
ATOM 1374 C C . ILE A 1 191 ? 8.023 13.312 22.984 1 98.56 191 ILE A C 1
ATOM 1376 O O . ILE A 1 191 ? 7.836 14.281 23.734 1 98.56 191 ILE A O 1
ATOM 1380 N N . GLU A 1 192 ? 7.062 12.648 22.406 1 98.62 192 GLU A N 1
ATOM 1381 C CA . GLU A 1 192 ? 5.676 13.062 22.609 1 98.62 192 GLU A CA 1
ATOM 1382 C C . GLU A 1 192 ? 5.258 12.883 24.062 1 98.62 192 GLU A C 1
ATOM 1384 O O . GLU A 1 192 ? 4.539 13.727 24.625 1 98.62 192 GLU A O 1
ATOM 1389 N N . GLU A 1 193 ? 5.688 11.852 24.672 1 98.62 193 GLU A N 1
ATOM 1390 C CA . GLU A 1 193 ? 5.41 11.633 26.094 1 98.62 193 GLU A CA 1
ATOM 1391 C C . GLU A 1 193 ? 6.012 12.742 26.953 1 98.62 193 GLU A C 1
ATOM 1393 O O . GLU A 1 193 ? 5.352 13.273 27.844 1 98.62 193 GLU A O 1
ATOM 1398 N N . ALA A 1 194 ? 7.23 13.102 26.672 1 98.69 194 ALA A N 1
ATOM 1399 C CA . ALA A 1 194 ? 7.902 14.18 27.391 1 98.69 194 ALA A CA 1
ATOM 1400 C C . ALA A 1 194 ? 7.18 15.508 27.188 1 98.69 194 ALA A C 1
ATOM 1402 O O . ALA A 1 194 ? 7.012 16.281 28.125 1 98.69 194 ALA A O 1
ATOM 1403 N N . ALA A 1 195 ? 6.758 15.719 25.969 1 98.69 195 ALA A N 1
ATOM 1404 C CA . ALA A 1 195 ? 6.047 16.953 25.656 1 98.69 195 ALA A CA 1
ATOM 1405 C C . ALA A 1 195 ? 4.734 17.047 26.422 1 98.69 195 ALA A C 1
ATOM 1407 O O . ALA A 1 195 ? 4.398 18.109 26.953 1 98.69 195 ALA A O 1
ATOM 1408 N N . LEU A 1 196 ? 4.023 15.938 26.484 1 98.5 196 LEU A N 1
ATOM 1409 C CA . LEU A 1 196 ? 2.742 15.93 27.188 1 98.5 196 LEU A CA 1
ATOM 1410 C C . LEU A 1 196 ? 2.938 16.188 28.688 1 98.5 196 LEU A C 1
ATOM 1412 O O . LEU A 1 196 ? 2.158 16.906 29.297 1 98.5 196 LEU A O 1
ATOM 1416 N N . ARG A 1 197 ? 3.992 15.703 29.312 1 98.38 197 ARG A N 1
ATOM 1417 C CA . ARG A 1 197 ? 4.301 15.992 30.703 1 98.38 197 ARG A CA 1
ATOM 1418 C C . ARG A 1 197 ? 4.602 17.469 30.906 1 98.38 197 ARG A C 1
ATOM 1420 O O . ARG A 1 197 ? 4.133 18.078 31.859 1 98.38 197 ARG A O 1
ATOM 1427 N N . GLU A 1 198 ? 5.363 17.984 29.984 1 98 198 GLU A N 1
ATOM 1428 C CA . GLU A 1 198 ? 5.711 19.391 30.094 1 98 198 GLU A CA 1
ATOM 1429 C C . GLU A 1 198 ? 4.484 20.281 29.891 1 98 198 GLU A C 1
ATOM 1431 O O . GLU A 1 198 ? 4.348 21.312 30.547 1 98 198 GLU A O 1
ATOM 1436 N N . LYS A 1 199 ? 3.586 19.875 29.031 1 97.62 199 LYS A N 1
ATOM 1437 C CA . LYS A 1 199 ? 2.348 20.625 28.812 1 97.62 199 LYS A CA 1
ATOM 1438 C C . LYS A 1 199 ? 1.453 20.562 30.047 1 97.62 199 LYS A C 1
ATOM 1440 O O . LYS A 1 199 ? 0.815 21.547 30.406 1 97.62 199 LYS A O 1
ATOM 1445 N N . ILE A 1 200 ? 1.417 19.438 30.656 1 97.5 200 ILE A N 1
ATOM 1446 C CA . ILE A 1 200 ? 0.647 19.297 31.891 1 97.5 200 ILE A CA 1
ATOM 1447 C C . ILE A 1 200 ? 1.232 20.188 32.969 1 97.5 200 ILE A C 1
ATOM 1449 O O . ILE A 1 200 ? 0.501 20.922 33.656 1 97.5 200 ILE A O 1
ATOM 1453 N N . ALA A 1 201 ? 2.523 20.219 33.125 1 97.06 201 ALA A N 1
ATOM 1454 C CA . ALA A 1 201 ? 3.18 21.062 34.125 1 97.06 201 ALA A CA 1
ATOM 1455 C C . ALA A 1 201 ? 2.912 22.547 33.844 1 97.06 201 ALA A C 1
ATOM 1457 O O . ALA A 1 201 ? 2.639 23.312 34.75 1 97.06 201 ALA A O 1
ATOM 1458 N N . ALA A 1 202 ? 3.037 22.844 32.562 1 93.88 202 ALA A N 1
ATOM 1459 C CA . ALA A 1 202 ? 2.768 24.219 32.156 1 93.88 202 ALA A CA 1
ATOM 1460 C C . ALA A 1 202 ? 1.319 24.609 32.469 1 93.88 202 ALA A C 1
ATOM 1462 O O . ALA A 1 202 ? 1.044 25.719 32.938 1 93.88 202 ALA A O 1
ATOM 1463 N N . THR A 1 203 ? 0.398 23.734 32.219 1 94.81 203 THR A N 1
ATOM 1464 C CA . THR A 1 203 ? -1.019 23.984 32.438 1 94.81 203 THR A CA 1
ATOM 1465 C C . THR A 1 203 ? -1.305 24.062 33.938 1 94.81 203 THR A C 1
ATOM 1467 O O . THR A 1 203 ? -2.072 24.906 34.406 1 94.81 203 THR A O 1
ATOM 1470 N N . GLU A 1 204 ? -0.669 23.25 34.75 1 96.06 204 GLU A N 1
ATOM 1471 C CA . GLU A 1 204 ? -0.807 23.297 36.188 1 96.06 204 GLU A CA 1
ATOM 1472 C C . GLU A 1 204 ? -0.256 24.609 36.781 1 96.06 204 GLU A C 1
ATOM 1474 O O . GLU A 1 204 ? -0.843 25.188 37.688 1 96.06 204 GLU A O 1
ATOM 1479 N N . ALA A 1 205 ? 0.84 25.016 36.219 1 91.88 205 ALA A N 1
ATOM 1480 C CA . ALA A 1 205 ? 1.405 26.297 36.625 1 91.88 205 ALA A CA 1
ATOM 1481 C C . ALA A 1 205 ? 0.458 27.438 36.312 1 91.88 205 ALA A C 1
ATOM 1483 O O . ALA A 1 205 ? 0.315 28.375 37.094 1 91.88 205 ALA A O 1
ATOM 1484 N N . SER A 1 206 ? -0.14 27.359 35.156 1 89.62 206 SER A N 1
ATOM 1485 C CA . SER A 1 206 ? -1.112 28.359 34.75 1 89.62 206 SER A CA 1
ATOM 1486 C C . SER A 1 206 ? -2.326 28.359 35.688 1 89.62 206 SER A C 1
ATOM 1488 O O . SER A 1 206 ? -2.863 29.422 36 1 89.62 206 SER A O 1
ATOM 1490 N N . ILE A 1 207 ? -2.797 27.219 36.031 1 92.94 207 ILE A N 1
ATOM 1491 C CA . ILE A 1 207 ? -3.928 27.078 36.938 1 92.94 207 ILE A CA 1
ATOM 1492 C C . ILE A 1 207 ? -3.57 27.672 38.312 1 92.94 207 ILE A C 1
ATOM 1494 O O . ILE A 1 207 ? -4.352 28.438 38.875 1 92.94 207 ILE A O 1
ATOM 1498 N N . LYS A 1 208 ? -2.395 27.406 38.75 1 92.5 208 LYS A N 1
ATOM 1499 C CA . LYS A 1 208 ? -1.938 27.938 40.031 1 92.5 208 LYS A CA 1
ATOM 1500 C C . LYS A 1 208 ? -1.855 29.469 40 1 92.5 208 LYS A C 1
ATOM 1502 O O . LYS A 1 208 ? -2.322 30.141 40.906 1 92.5 208 LYS A O 1
ATOM 1507 N N . ALA A 1 209 ? -1.271 29.938 38.906 1 84.81 209 ALA A N 1
ATOM 1508 C CA . ALA A 1 209 ? -1.172 31.391 38.719 1 84.81 209 ALA A CA 1
ATOM 1509 C C . ALA A 1 209 ? -2.557 32.031 38.688 1 84.81 209 ALA A C 1
ATOM 1511 O O . ALA A 1 209 ? -2.775 33.094 39.281 1 84.81 209 ALA A O 1
ATOM 1512 N N . SER A 1 210 ? -3.498 31.438 38.031 1 87.75 210 SER A N 1
ATOM 1513 C CA . SER A 1 210 ? -4.863 31.953 37.906 1 87.75 210 SER A CA 1
ATOM 1514 C C . SER A 1 210 ? -5.582 31.922 39.25 1 87.75 210 SER A C 1
ATOM 1516 O O . SER A 1 210 ? -6.371 32.812 39.562 1 87.75 210 SER A O 1
ATOM 1518 N N . ARG A 1 211 ? -5.355 30.953 40.031 1 91.75 211 ARG A N 1
ATOM 1519 C CA . ARG A 1 211 ? -5.934 30.844 41.344 1 91.75 211 ARG A CA 1
ATOM 1520 C C . ARG A 1 211 ? -5.41 31.953 42.25 1 91.75 211 ARG A C 1
ATOM 1522 O O . ARG A 1 211 ? -6.152 32.5 43.094 1 91.75 211 ARG A O 1
ATOM 1529 N N . GLU A 1 212 ? -4.152 32.25 42.156 1 87.56 212 GLU A N 1
ATOM 1530 C CA . GLU A 1 212 ? -3.557 33.344 42.938 1 87.56 212 GLU A CA 1
ATOM 1531 C C . GLU A 1 212 ? -4.148 34.688 42.562 1 87.56 212 GLU A C 1
ATOM 1533 O O . GLU A 1 212 ? -4.438 35.5 43.438 1 87.56 212 GLU A O 1
ATOM 1538 N N . VAL A 1 213 ? -4.312 34.844 41.281 1 83.12 213 VAL A N 1
ATOM 1539 C CA . VAL A 1 213 ? -4.914 36.094 40.812 1 83.12 213 VAL A CA 1
ATOM 1540 C C . VAL A 1 213 ? -6.352 36.188 41.344 1 83.12 213 VAL A C 1
ATOM 1542 O O . VAL A 1 213 ? -6.797 37.25 41.75 1 83.12 213 VAL A O 1
ATOM 1545 N N . LEU A 1 214 ? -7.07 35.094 41.25 1 88.19 214 LEU A N 1
ATOM 1546 C CA . LEU A 1 214 ? -8.453 35.094 41.719 1 88.19 214 LEU A CA 1
ATOM 1547 C C . LEU A 1 214 ? -8.523 35.438 43.188 1 88.19 214 LEU A C 1
ATOM 1549 O O . LEU A 1 214 ? -9.391 36.219 43.625 1 88.19 214 LEU A O 1
ATOM 1553 N N . ALA A 1 215 ? -7.648 34.969 44 1 90.12 215 ALA A N 1
ATOM 1554 C CA . ALA A 1 215 ? -7.605 35.25 45.438 1 90.12 215 ALA A CA 1
ATOM 1555 C C . ALA A 1 215 ? -7.355 36.719 45.688 1 90.12 215 ALA A C 1
ATOM 1557 O O . ALA A 1 215 ? -7.973 37.312 46.562 1 90.12 215 ALA A O 1
ATOM 1558 N N . LEU A 1 216 ? -6.48 37.281 44.875 1 83.81 216 LEU A N 1
ATOM 1559 C CA . LEU A 1 216 ? -6.172 38.688 45 1 83.81 216 LEU A CA 1
ATOM 1560 C C . LEU A 1 216 ? -7.387 39.562 44.625 1 83.81 216 LEU A C 1
ATOM 1562 O O . LEU A 1 216 ? -7.691 40.531 45.312 1 83.81 216 LEU A O 1
ATOM 1566 N N . LEU A 1 217 ? -8.078 39.156 43.594 1 85.12 217 LEU A N 1
ATOM 1567 C CA . LEU A 1 217 ? -9.234 39.938 43.156 1 85.12 217 LEU A CA 1
ATOM 1568 C C . LEU A 1 217 ? -10.383 39.844 44.156 1 85.12 217 LEU A C 1
ATOM 1570 O O . LEU A 1 217 ? -11.141 40.781 44.312 1 85.12 217 LEU A O 1
ATOM 1574 N N . ARG A 1 218 ? -10.492 38.75 44.781 1 91.44 218 ARG A N 1
ATOM 1575 C CA . ARG A 1 218 ? -11.516 38.594 45.781 1 91.44 218 ARG A CA 1
ATOM 1576 C C . ARG A 1 218 ? -11.258 39.5 46.969 1 91.44 218 ARG A C 1
ATOM 1578 O O . ARG A 1 218 ? -12.188 40.094 47.531 1 91.44 218 ARG A O 1
ATOM 1585 N N . VAL A 1 219 ? -10.016 39.656 47.312 1 88.69 219 VAL A N 1
ATOM 1586 C CA . VAL A 1 219 ? -9.641 40.562 48.375 1 88.69 219 VAL A CA 1
ATOM 1587 C C . VAL A 1 219 ? -9.961 42 48 1 88.69 219 VAL A C 1
ATOM 1589 O O . VAL A 1 219 ? -10.5 42.75 48.812 1 88.69 219 VAL A O 1
ATOM 1592 N N . GLN A 1 220 ? -9.695 42.375 46.812 1 84.81 220 GLN A N 1
ATOM 1593 C CA . GLN A 1 220 ? -9.945 43.719 46.344 1 84.81 220 GLN A CA 1
ATOM 1594 C C . GLN A 1 220 ? -11.445 44 46.25 1 84.81 220 GLN A C 1
ATOM 1596 O O . GLN A 1 220 ? -11.898 45.094 46.531 1 84.81 220 GLN A O 1
ATOM 1601 N N . GLN A 1 221 ? -12.172 42.969 45.844 1 89.25 221 GLN A N 1
ATOM 1602 C CA . GLN A 1 221 ? -13.617 43.125 45.75 1 89.25 221 GLN A CA 1
ATOM 1603 C C . GLN A 1 221 ? -14.227 43.344 47.125 1 89.25 221 GLN A C 1
ATOM 1605 O O . GLN A 1 221 ? -15.125 44.188 47.312 1 89.25 221 GLN A O 1
ATOM 1610 N N . ASP A 1 222 ? -13.703 42.688 48.031 1 91.44 222 ASP A N 1
ATOM 1611 C CA . ASP A 1 222 ? -14.172 42.812 49.406 1 91.44 222 ASP A CA 1
ATOM 1612 C C . ASP A 1 222 ? -13.867 44.188 49.969 1 91.44 222 ASP A C 1
ATOM 1614 O O . ASP A 1 222 ? -14.617 44.719 50.812 1 91.44 222 ASP A O 1
ATOM 1618 N N . ALA A 1 223 ? -12.797 44.781 49.375 1 89.88 223 ALA A N 1
ATOM 1619 C CA . ALA A 1 223 ? -12.406 46.156 49.781 1 89.88 223 ALA A CA 1
ATOM 1620 C C . ALA A 1 223 ? -13.141 47.188 48.969 1 89.88 223 ALA A C 1
ATOM 1622 O O . ALA A 1 223 ? -12.984 48.406 49.219 1 89.88 223 ALA A O 1
ATOM 1623 N N . GLY A 1 224 ? -13.977 46.781 47.969 1 87 224 GLY A N 1
ATOM 1624 C CA . GLY A 1 224 ? -14.773 47.688 47.156 1 87 224 GLY A CA 1
ATOM 1625 C C . GLY A 1 224 ? -13.984 48.312 46.031 1 87 224 GLY A C 1
ATOM 1626 O O . GLY A 1 224 ? -14.469 49.25 45.375 1 87 224 GLY A O 1
ATOM 1627 N N . ALA A 1 225 ? -12.805 47.812 45.844 1 82.06 225 ALA A N 1
ATOM 1628 C CA . ALA A 1 225 ? -11.906 48.438 44.875 1 82.06 225 ALA A CA 1
ATOM 1629 C C . ALA A 1 225 ? -12.227 48 43.469 1 82.06 225 ALA A C 1
ATOM 1631 O O . ALA A 1 225 ? -11.922 48.688 42.5 1 82.06 225 ALA A O 1
ATOM 1632 N N . ILE A 1 226 ? -12.82 46.781 43.312 1 82.69 226 ILE A N 1
ATOM 1633 C CA . ILE A 1 226 ? -13.188 46.281 42 1 82.69 226 ILE A CA 1
ATOM 1634 C C . ILE A 1 226 ? -14.594 45.688 42.031 1 82.69 226 ILE A C 1
ATOM 1636 O O . ILE A 1 226 ? -15.156 45.469 43.125 1 82.69 226 ILE A O 1
ATOM 1640 N N . GLY A 1 227 ? -15.188 45.5 40.844 1 84.75 227 GLY A N 1
ATOM 1641 C CA . GLY A 1 227 ? -16.547 45 40.75 1 84.75 227 GLY A CA 1
ATOM 1642 C C . GLY A 1 227 ? -16.641 43.5 40.688 1 84.75 227 GLY A C 1
ATOM 1643 O O . GLY A 1 227 ? -15.617 42.812 40.531 1 84.75 227 GLY A O 1
ATOM 1644 N N . LYS A 1 228 ? -17.859 43 40.812 1 89.06 228 LYS A N 1
ATOM 1645 C CA . LYS A 1 228 ? -18.125 41.562 40.75 1 89.06 228 LYS A CA 1
ATOM 1646 C C . LYS A 1 228 ? -17.828 41 39.344 1 89.06 228 LYS A C 1
ATOM 1648 O O . LYS A 1 228 ? -17.484 39.812 39.219 1 89.06 228 LYS A O 1
ATOM 1653 N N . ALA A 1 229 ? -17.906 41.844 38.438 1 85.94 229 ALA A N 1
ATOM 1654 C CA . ALA A 1 229 ? -17.641 41.438 37.062 1 85.94 229 ALA A CA 1
ATOM 1655 C C . ALA A 1 229 ? -16.188 41 36.875 1 85.94 229 ALA A C 1
ATOM 1657 O O . ALA A 1 229 ? -15.891 40.094 36.125 1 85.94 229 ALA A O 1
ATOM 1658 N N . ASP A 1 230 ? -15.344 41.656 37.594 1 83.62 230 ASP A N 1
ATOM 1659 C CA . ASP A 1 230 ? -13.922 41.375 37.5 1 83.62 230 ASP A CA 1
ATOM 1660 C C . ASP A 1 230 ? -13.609 40 38.094 1 83.62 230 ASP A C 1
ATOM 1662 O O . ASP A 1 230 ? -12.836 39.219 37.5 1 83.62 230 ASP A O 1
ATOM 1666 N N . VAL A 1 231 ? -14.164 39.688 39.156 1 87.56 231 VAL A N 1
ATOM 1667 C CA . VAL A 1 231 ? -13.961 38.406 39.812 1 87.56 231 VAL A CA 1
ATOM 1668 C C . VAL A 1 231 ? -14.562 37.281 38.969 1 87.56 231 VAL A C 1
ATOM 1670 O O . VAL A 1 231 ? -13.93 36.25 38.75 1 87.5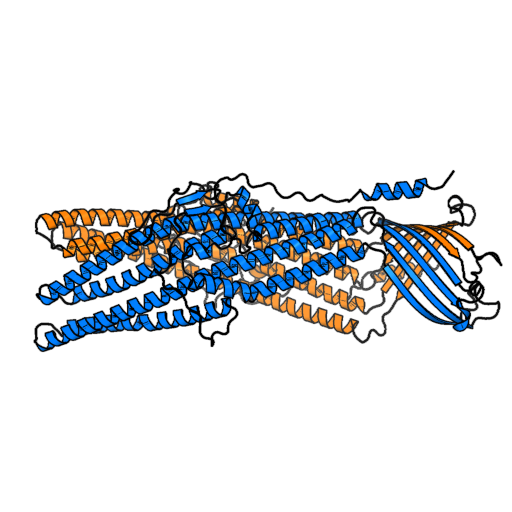6 231 VAL A O 1
ATOM 1673 N N . ALA A 1 232 ? -15.727 37.531 38.375 1 90.12 232 ALA A N 1
ATOM 1674 C CA . ALA A 1 232 ? -16.391 36.531 37.531 1 90.12 232 ALA A CA 1
ATOM 1675 C C . ALA A 1 232 ? -15.555 36.25 36.281 1 90.12 232 ALA A C 1
ATOM 1677 O O . ALA A 1 232 ? -15.492 35.094 35.844 1 90.12 232 ALA A O 1
ATOM 1678 N N . ALA A 1 233 ? -14.945 37.219 35.719 1 85.12 233 ALA A N 1
ATOM 1679 C CA . ALA A 1 233 ? -14.086 37.031 34.562 1 85.12 233 ALA A CA 1
ATOM 1680 C C . ALA A 1 233 ? -12.898 36.125 34.875 1 85.12 233 ALA A C 1
ATOM 1682 O O . ALA A 1 233 ? -12.531 35.281 34.062 1 85.12 233 ALA A O 1
ATOM 1683 N N . GLN A 1 234 ? -12.406 36.344 36.094 1 84.94 234 GLN A N 1
ATOM 1684 C CA . GLN A 1 234 ? -11.258 35.531 36.469 1 84.94 234 GLN A CA 1
ATOM 1685 C C . GLN A 1 234 ? -11.664 34.094 36.781 1 84.94 234 GLN A C 1
ATOM 1687 O O . GLN A 1 234 ? -10.906 33.156 36.531 1 84.94 234 GLN A O 1
ATOM 1692 N N . VAL A 1 235 ? -12.812 33.938 37.312 1 90.44 235 VAL A N 1
ATOM 1693 C CA . VAL A 1 235 ? -13.32 32.594 37.562 1 90.44 235 VAL A CA 1
ATOM 1694 C C . VAL A 1 235 ? -13.461 31.844 36.219 1 90.44 235 VAL A C 1
ATOM 1696 O O . VAL A 1 235 ? -13.133 30.656 36.156 1 90.44 235 VAL A O 1
ATOM 1699 N N . ALA A 1 236 ? -13.906 32.5 35.188 1 87.94 236 ALA A N 1
ATOM 1700 C CA . ALA A 1 236 ? -14.062 31.906 33.875 1 87.94 236 ALA A CA 1
ATOM 1701 C C . ALA A 1 236 ? -12.711 31.484 33.312 1 87.94 236 ALA A C 1
ATOM 1703 O O . ALA A 1 236 ? -12.586 30.422 32.719 1 87.94 236 ALA A O 1
ATOM 1704 N N . VAL A 1 237 ? -11.734 32.312 33.469 1 83.12 237 VAL A N 1
ATOM 1705 C CA . VAL A 1 237 ? -10.398 32.031 32.969 1 83.12 237 VAL A CA 1
ATOM 1706 C C . VAL A 1 237 ? -9.82 30.812 33.688 1 83.12 237 VAL A C 1
ATOM 1708 O O . VAL A 1 237 ? -9.234 29.938 33.062 1 83.12 237 VAL A O 1
ATOM 1711 N N . LEU A 1 238 ? -9.938 30.781 35.031 1 88.19 238 LEU A N 1
ATOM 1712 C CA . LEU A 1 238 ? -9.453 29.656 35.812 1 88.19 238 LEU A CA 1
ATOM 1713 C C . LEU A 1 238 ? -10.156 28.359 35.375 1 88.19 238 LEU A C 1
ATOM 1715 O O . LEU A 1 238 ? -9.508 27.328 35.188 1 88.19 238 LEU A O 1
ATOM 1719 N N . ALA A 1 239 ? -11.461 28.469 35.125 1 92.06 239 ALA A N 1
ATOM 1720 C CA . ALA A 1 239 ? -12.234 27.297 34.719 1 92.06 239 ALA A CA 1
ATOM 1721 C C . ALA A 1 239 ? -11.781 26.797 33.344 1 92.06 239 ALA A C 1
ATOM 1723 O O . ALA A 1 239 ? -11.734 25.594 33.094 1 92.06 239 ALA A O 1
ATOM 1724 N N . GLN A 1 240 ? -11.508 27.656 32.438 1 86.38 240 GLN A N 1
ATOM 1725 C CA . GLN A 1 240 ? -11.008 27.312 31.125 1 86.38 240 GLN A CA 1
ATOM 1726 C C . GLN A 1 240 ? -9.664 26.594 31.219 1 86.38 240 GLN A C 1
ATOM 1728 O O . GLN A 1 240 ? -9.43 25.609 30.516 1 86.38 240 GLN A O 1
ATOM 1733 N N . ALA A 1 241 ? -8.789 27.125 32 1 86.69 241 ALA A N 1
ATOM 1734 C CA . ALA A 1 241 ? -7.477 26.5 32.188 1 86.69 241 ALA A CA 1
ATOM 1735 C C . ALA A 1 241 ? -7.613 25.109 32.781 1 86.69 241 ALA A C 1
ATOM 1737 O O . ALA A 1 241 ? -6.949 24.172 32.375 1 86.69 241 ALA A O 1
ATOM 1738 N N . GLU A 1 242 ? -8.508 25.062 33.812 1 93.19 242 GLU A N 1
ATOM 1739 C CA . GLU A 1 242 ? -8.758 23.781 34.438 1 93.19 242 GLU A CA 1
ATOM 1740 C C . GLU A 1 242 ? -9.367 22.781 33.469 1 93.19 242 GLU A C 1
ATOM 1742 O O . GLU A 1 242 ? -9.094 21.578 33.531 1 93.19 242 GLU A O 1
ATOM 1747 N N . GLY A 1 243 ? -10.188 23.219 32.594 1 93.31 243 GLY A N 1
ATOM 1748 C CA . GLY A 1 243 ? -10.844 22.391 31.594 1 93.31 243 GLY A CA 1
ATOM 1749 C C . GLY A 1 243 ? -9.891 21.828 30.562 1 93.31 243 GLY A C 1
ATOM 1750 O O . GLY A 1 243 ? -10.195 20.828 29.906 1 93.31 243 GLY A O 1
ATOM 1751 N N . ALA A 1 244 ? -8.742 22.391 30.359 1 92.31 244 ALA A N 1
ATOM 1752 C CA . ALA A 1 244 ? -7.77 21.953 29.359 1 92.31 244 ALA A CA 1
ATOM 1753 C C . ALA A 1 244 ? -6.91 20.812 29.891 1 92.31 244 ALA A C 1
ATOM 1755 O O . ALA A 1 244 ? -6.312 20.062 29.125 1 92.31 244 ALA A O 1
ATOM 1756 N N . LEU A 1 245 ? -6.836 20.688 31.234 1 95.12 245 LEU A N 1
ATOM 1757 C CA . LEU A 1 245 ? -5.91 19.766 31.875 1 95.12 245 LEU A CA 1
ATOM 1758 C C . LEU A 1 245 ? -6.332 18.312 31.641 1 95.12 245 LEU A C 1
ATOM 1760 O O . LEU A 1 245 ? -5.504 17.469 31.281 1 95.12 245 LEU A O 1
ATOM 1764 N N . PRO A 1 246 ? -7.684 17.906 31.719 1 97 246 PRO A N 1
ATOM 1765 C CA . PRO A 1 246 ? -8.078 16.516 31.547 1 97 246 PRO A CA 1
ATOM 1766 C C . PRO A 1 246 ? -7.715 15.945 30.172 1 97 246 PRO A C 1
ATOM 1768 O O . PRO A 1 246 ? -7.309 14.789 30.062 1 97 246 PRO A O 1
ATOM 1771 N N . ALA A 1 247 ? -7.887 16.703 29.125 1 96.75 247 ALA A N 1
ATOM 1772 C CA . ALA A 1 247 ? -7.535 16.234 27.781 1 96.75 247 ALA A CA 1
ATOM 1773 C C . ALA A 1 247 ? -6.047 15.898 27.688 1 96.75 247 ALA A C 1
ATOM 1775 O O . ALA A 1 247 ? -5.66 14.961 26.984 1 96.75 247 ALA A O 1
ATOM 1776 N N . LEU A 1 248 ? -5.195 16.688 28.344 1 97.5 248 LEU A N 1
ATOM 1777 C CA . LEU A 1 248 ? -3.758 16.422 28.344 1 97.5 248 LEU A CA 1
ATOM 1778 C C . LEU A 1 248 ? -3.428 15.164 29.125 1 97.5 248 LEU A C 1
ATOM 1780 O O . LEU A 1 248 ? -2.566 14.383 28.719 1 97.5 248 LEU A O 1
ATOM 1784 N N . ILE A 1 249 ? -4.129 15.008 30.234 1 97.75 249 ILE A N 1
ATOM 1785 C CA . ILE A 1 249 ? -3.932 13.812 31.047 1 97.75 249 ILE A CA 1
ATOM 1786 C C . ILE A 1 249 ? -4.324 12.57 30.266 1 97.75 249 ILE A C 1
ATOM 1788 O O . ILE A 1 249 ? -3.605 11.57 30.266 1 97.75 249 ILE A O 1
ATOM 1792 N N . LYS A 1 250 ? -5.434 12.617 29.562 1 97.88 250 LYS A N 1
ATOM 1793 C CA . LYS A 1 250 ? -5.875 11.531 28.688 1 97.88 250 LYS A CA 1
ATOM 1794 C C . LYS A 1 250 ? -4.828 11.227 27.625 1 97.88 250 LYS A C 1
ATOM 1796 O O . LYS A 1 250 ? -4.477 10.062 27.406 1 97.88 250 LYS A O 1
ATOM 1801 N N . ALA A 1 251 ? -4.344 12.258 26.953 1 98.19 251 ALA A N 1
ATOM 1802 C CA . ALA A 1 251 ? -3.352 12.102 25.906 1 98.19 251 ALA A CA 1
ATOM 1803 C C . ALA A 1 251 ? -2.082 11.438 26.438 1 98.19 251 ALA A C 1
ATOM 1805 O O . ALA A 1 251 ? -1.483 10.594 25.766 1 98.19 251 ALA A O 1
ATOM 1806 N N . LEU A 1 252 ? -1.653 11.883 27.625 1 98.19 252 LEU A N 1
ATOM 1807 C CA . LEU A 1 252 ? -0.47 11.289 28.234 1 98.19 252 LEU A CA 1
ATOM 1808 C C . LEU A 1 252 ? -0.684 9.805 28.5 1 98.19 252 LEU A C 1
ATOM 1810 O O . LEU A 1 252 ? 0.2 8.984 28.234 1 98.19 252 LEU A O 1
ATOM 1814 N N . GLY A 1 253 ? -1.892 9.469 29.031 1 97.88 253 GLY A N 1
ATOM 1815 C CA . GLY A 1 253 ? -2.199 8.07 29.266 1 97.88 253 GLY A CA 1
ATOM 1816 C C . GLY A 1 253 ? -2.146 7.238 27.984 1 97.88 253 GLY A C 1
ATOM 1817 O O . GLY A 1 253 ? -1.552 6.16 27.969 1 97.88 253 GLY A O 1
ATOM 1818 N N . HIS A 1 254 ? -2.734 7.719 26.906 1 97.88 254 HIS A N 1
ATOM 1819 C CA . HIS A 1 254 ? -2.701 7.043 25.609 1 97.88 254 HIS A CA 1
ATOM 1820 C C . HIS A 1 254 ? -1.27 6.879 25.109 1 97.88 254 HIS A C 1
ATOM 1822 O O . HIS A 1 254 ? -0.901 5.812 24.609 1 97.88 254 HIS A O 1
ATOM 1828 N N . GLN A 1 255 ? -0.494 7.918 25.25 1 98.44 255 GLN A N 1
ATOM 1829 C CA . GLN A 1 255 ? 0.881 7.895 24.766 1 98.44 255 GLN A CA 1
ATOM 1830 C C . GLN A 1 255 ? 1.728 6.898 25.547 1 98.44 255 GLN A C 1
ATOM 1832 O O . GLN A 1 255 ? 2.586 6.219 24.984 1 98.44 255 GLN A O 1
ATOM 1837 N N . ARG A 1 256 ? 1.524 6.887 26.797 1 98.25 256 ARG A N 1
ATOM 1838 C CA . ARG A 1 256 ? 2.27 5.953 27.641 1 98.25 256 ARG A CA 1
ATOM 1839 C C . ARG A 1 256 ? 1.905 4.508 27.312 1 98.25 256 ARG A C 1
ATOM 1841 O O . ARG A 1 256 ? 2.771 3.631 27.297 1 98.25 256 ARG A O 1
ATOM 1848 N N . SER A 1 257 ? 0.636 4.234 27.047 1 98.06 257 SER A N 1
ATOM 1849 C CA . SER A 1 257 ? 0.224 2.908 26.594 1 98.06 257 SER A CA 1
ATOM 1850 C C . SER A 1 257 ? 0.875 2.549 25.266 1 98.06 257 SER A C 1
ATOM 1852 O O . SER A 1 257 ? 1.345 1.425 25.078 1 98.06 257 SER A O 1
ATOM 1854 N N . ALA A 1 258 ? 0.873 3.482 24.359 1 98.19 258 ALA A N 1
ATOM 1855 C CA . ALA A 1 258 ? 1.492 3.258 23.062 1 98.19 258 ALA A CA 1
ATOM 1856 C C . ALA A 1 258 ? 2.982 2.959 23.203 1 98.19 258 ALA A C 1
ATOM 1858 O O . ALA A 1 258 ? 3.518 2.09 22.516 1 98.19 258 ALA A O 1
ATOM 1859 N N . LEU A 1 259 ? 3.641 3.744 24.031 1 98.5 259 LEU A N 1
ATOM 1860 C CA . LEU A 1 259 ? 5.066 3.535 24.281 1 98.5 259 LEU A CA 1
ATOM 1861 C C . LEU A 1 259 ? 5.316 2.158 24.875 1 98.5 259 LEU A C 1
ATOM 1863 O O . LEU A 1 259 ? 6.258 1.464 24.484 1 98.5 259 LEU A O 1
ATOM 1867 N N . SER A 1 260 ? 4.477 1.764 25.844 1 98.31 260 SER A N 1
ATOM 1868 C CA . SER A 1 260 ? 4.598 0.437 26.438 1 98.31 260 SER A CA 1
ATOM 1869 C C . SER A 1 260 ? 4.492 -0.656 25.375 1 98.31 260 SER A C 1
ATOM 1871 O O . SER A 1 260 ? 5.273 -1.608 25.391 1 98.31 260 SER A O 1
ATOM 1873 N N . ILE A 1 261 ? 3.584 -0.537 24.453 1 98.25 261 ILE A N 1
ATOM 1874 C CA . ILE A 1 261 ? 3.381 -1.529 23.406 1 98.25 261 ILE A CA 1
ATOM 1875 C C . ILE A 1 261 ? 4.602 -1.573 22.5 1 98.25 261 ILE A C 1
ATOM 1877 O O . ILE A 1 261 ? 5.055 -2.652 22.094 1 98.25 261 ILE A O 1
ATOM 1881 N N . LEU A 1 262 ? 5.199 -0.414 22.125 1 98.31 262 LEU A N 1
ATOM 1882 C CA . LEU A 1 262 ? 6.418 -0.365 21.328 1 98.31 262 LEU A CA 1
ATOM 1883 C C . LEU A 1 262 ? 7.543 -1.134 22.016 1 98.31 262 LEU A C 1
ATOM 1885 O O . LEU A 1 262 ? 8.391 -1.733 21.344 1 98.31 262 LEU A O 1
ATOM 1889 N N . LEU A 1 263 ? 7.547 -1.104 23.344 1 98.31 263 LEU A N 1
ATOM 1890 C CA . LEU A 1 263 ? 8.594 -1.738 24.141 1 98.31 263 LEU A CA 1
ATOM 1891 C C . LEU A 1 263 ? 8.305 -3.221 24.344 1 98.31 263 LEU A C 1
ATOM 1893 O O . LEU A 1 263 ? 9.055 -3.918 25.031 1 98.31 263 LEU A O 1
ATOM 1897 N N . GLY A 1 264 ? 7.16 -3.742 23.812 1 97.56 264 GLY A N 1
ATOM 1898 C CA . GLY A 1 264 ? 6.781 -5.133 24 1 97.56 264 GLY A CA 1
ATOM 1899 C C . GLY A 1 264 ? 6.312 -5.438 25.406 1 97.56 264 GLY A C 1
ATOM 1900 O O . GLY A 1 264 ? 6.469 -6.559 25.891 1 97.56 264 GLY A O 1
ATOM 1901 N N . ARG A 1 265 ? 5.793 -4.363 26.062 1 96.62 265 ARG A N 1
ATOM 1902 C CA . ARG A 1 265 ? 5.355 -4.492 27.453 1 96.62 265 ARG A CA 1
ATOM 1903 C C . ARG A 1 265 ? 3.855 -4.246 27.578 1 96.62 265 ARG A C 1
ATOM 1905 O O . ARG A 1 265 ? 3.266 -3.549 26.75 1 96.62 265 ARG A O 1
ATOM 1912 N N . GLU A 1 266 ? 3.293 -4.84 28.594 1 96.94 266 GLU A N 1
ATOM 1913 C CA . GLU A 1 266 ? 1.896 -4.551 28.906 1 96.94 266 GLU A CA 1
ATOM 1914 C C . GLU A 1 266 ? 1.738 -3.152 29.5 1 96.94 266 GLU A C 1
ATOM 1916 O O . GLU A 1 266 ? 2.578 -2.703 30.281 1 96.94 266 GLU A O 1
ATOM 1921 N N . PRO A 1 267 ? 0.643 -2.5 29.109 1 95.81 267 PRO A N 1
ATOM 1922 C CA . PRO A 1 267 ? 0.438 -1.136 29.594 1 95.81 267 PRO A CA 1
ATOM 1923 C C . PRO A 1 267 ? 0.345 -1.065 31.125 1 95.81 267 PRO A C 1
ATOM 1925 O O . PRO A 1 267 ? 0.604 -0.013 31.703 1 95.81 267 PRO A O 1
ATOM 1928 N N . ALA A 1 268 ? 0.032 -2.15 31.781 1 95 268 ALA A N 1
ATOM 1929 C CA . ALA A 1 268 ? -0.109 -2.17 33.25 1 95 268 ALA A CA 1
ATOM 1930 C C . ALA A 1 268 ? 1.255 -2.129 33.906 1 95 268 ALA A C 1
ATOM 1932 O O . ALA A 1 268 ? 1.358 -1.764 35.094 1 95 268 ALA A O 1
ATOM 1933 N N . GLU A 1 269 ? 2.326 -2.492 33.25 1 94.62 269 GLU A N 1
ATOM 1934 C CA . GLU A 1 269 ? 3.678 -2.473 33.781 1 94.62 269 GLU A CA 1
ATOM 1935 C C . GLU A 1 269 ? 4.223 -1.049 33.875 1 94.62 269 GLU A C 1
ATOM 1937 O O . GLU A 1 269 ? 3.988 -0.242 32.969 1 94.62 269 GLU A O 1
ATOM 1942 N N . PRO A 1 270 ? 4.957 -0.791 34.906 1 94.06 270 PRO A N 1
ATOM 1943 C CA . PRO A 1 270 ? 5.543 0.55 34.969 1 94.06 270 PRO A CA 1
ATOM 1944 C C . PRO A 1 270 ? 6.512 0.837 33.844 1 94.06 270 PRO A C 1
ATOM 1946 O O . PRO A 1 270 ? 7.336 -0.014 33.5 1 94.06 270 PRO A O 1
ATOM 1949 N N . LEU A 1 271 ? 6.305 1.976 33.281 1 94.31 271 LEU A N 1
ATOM 1950 C CA . LEU A 1 271 ? 7.203 2.393 32.219 1 94.31 271 LEU A CA 1
ATOM 1951 C C . LEU A 1 271 ? 8.602 2.689 32.75 1 94.31 271 LEU A C 1
ATOM 1953 O O . LEU A 1 271 ? 8.734 3.26 33.844 1 94.31 271 LEU A O 1
ATOM 1957 N N . PRO A 1 272 ? 9.609 2.301 32.031 1 94.56 272 PRO A N 1
ATOM 1958 C CA . PRO A 1 272 ? 10.938 2.785 32.406 1 94.56 272 PRO A CA 1
ATOM 1959 C C . PRO A 1 272 ? 11.039 4.309 32.406 1 94.56 272 PRO A C 1
ATOM 1961 O O . PRO A 1 272 ? 10.094 4.988 31.984 1 94.56 272 PRO A O 1
ATOM 1964 N N . ALA A 1 273 ? 12.242 4.707 32.844 1 95.88 273 ALA A N 1
ATOM 1965 C CA . ALA A 1 273 ? 12.477 6.148 32.875 1 95.88 273 ALA A CA 1
ATOM 1966 C C . ALA A 1 273 ? 12.375 6.762 31.5 1 95.88 273 ALA A C 1
ATOM 1968 O O . ALA A 1 273 ? 12.93 6.227 30.531 1 95.88 273 ALA A O 1
ATOM 1969 N N . THR A 1 274 ? 11.578 7.793 31.391 1 96.75 274 THR A N 1
ATOM 1970 C CA . THR A 1 274 ? 11.461 8.555 30.156 1 96.75 274 THR A CA 1
ATOM 1971 C C . THR A 1 274 ? 12.164 9.898 30.281 1 96.75 274 THR A C 1
ATOM 1973 O O . THR A 1 274 ? 12.273 10.453 31.375 1 96.75 274 THR A O 1
ATOM 1976 N N . PRO A 1 275 ? 12.656 10.391 29.203 1 97.69 275 PRO A N 1
ATOM 1977 C CA . PRO A 1 275 ? 13.375 11.664 29.281 1 97.69 275 PRO A CA 1
ATOM 1978 C C . PRO A 1 275 ? 12.445 12.867 29.422 1 97.69 275 PRO A C 1
ATOM 1980 O O . PRO A 1 275 ? 11.266 12.789 29.047 1 97.69 275 PRO A O 1
ATOM 1983 N N . ASP A 1 276 ? 13.055 13.898 30 1 97 276 ASP A N 1
ATOM 1984 C CA . ASP A 1 276 ? 12.445 15.219 29.906 1 97 276 ASP A CA 1
ATOM 1985 C C . ASP A 1 276 ? 12.93 15.961 28.656 1 97 276 ASP A C 1
ATOM 1987 O O . ASP A 1 276 ? 14.055 15.742 28.203 1 97 276 ASP A O 1
ATOM 1991 N N . LEU A 1 277 ? 12.102 16.812 28.156 1 95.81 277 LEU A N 1
ATOM 1992 C CA . LEU A 1 277 ? 12.453 17.5 26.922 1 95.81 277 LEU A CA 1
ATOM 1993 C C . LEU A 1 277 ? 13.75 18.281 27.094 1 95.81 277 LEU A C 1
ATOM 1995 O O . LEU A 1 277 ? 14.57 18.344 26.172 1 95.81 277 LEU A O 1
ATOM 1999 N N . ASP A 1 278 ? 13.914 18.891 28.281 1 94.44 278 ASP A N 1
ATOM 2000 C CA . ASP A 1 278 ? 15.055 19.766 28.516 1 94.44 278 ASP A CA 1
ATOM 2001 C C . ASP A 1 278 ? 16.344 18.984 28.656 1 94.44 278 ASP A C 1
ATOM 2003 O O . ASP A 1 278 ? 17.438 19.547 28.625 1 94.44 278 ASP A O 1
ATOM 2007 N N . THR A 1 279 ? 16.25 17.656 28.75 1 96.5 279 THR A N 1
ATOM 2008 C CA . THR A 1 279 ? 17.438 16.812 28.891 1 96.5 279 THR A CA 1
ATOM 2009 C C . THR A 1 279 ? 17.875 16.281 27.531 1 96.5 279 THR A C 1
ATOM 2011 O O . THR A 1 279 ? 18.922 15.648 27.406 1 96.5 279 THR A O 1
ATOM 2014 N N . LEU A 1 280 ? 17.109 16.531 26.531 1 96.94 280 LEU A N 1
ATOM 2015 C CA . LEU A 1 280 ? 17.438 16.109 25.172 1 96.94 280 LEU A CA 1
ATOM 2016 C C . LEU A 1 280 ? 18.297 17.172 24.469 1 96.94 280 LEU A C 1
ATOM 2018 O O . LEU A 1 280 ? 18.094 18.359 24.688 1 96.94 280 LEU A O 1
ATOM 2022 N N . ALA A 1 281 ? 19.219 16.656 23.672 1 95.12 281 ALA A N 1
ATOM 2023 C CA . ALA A 1 281 ? 20.062 17.547 22.875 1 95.12 281 ALA A CA 1
ATOM 2024 C C . ALA A 1 281 ? 19.938 17.266 21.391 1 95.12 281 ALA A C 1
ATOM 2026 O O . ALA A 1 281 ? 19.609 16.141 21 1 95.12 281 ALA A O 1
ATOM 2027 N N . LEU A 1 282 ? 20.078 18.312 20.609 1 95.12 282 LEU A N 1
ATOM 2028 C CA . LEU A 1 282 ? 20.156 18.141 19.172 1 95.12 282 LEU A CA 1
ATOM 2029 C C . LEU A 1 282 ? 21.609 17.969 18.719 1 95.12 282 LEU A C 1
ATOM 2031 O O . LEU A 1 282 ? 22.516 18.594 19.281 1 95.12 282 LEU A O 1
ATOM 2035 N N . PRO A 1 283 ? 21.812 17.141 17.781 1 92.81 283 PRO A N 1
ATOM 2036 C CA . PRO A 1 283 ? 23.172 17 17.281 1 92.81 283 PRO A CA 1
ATOM 2037 C C . PRO A 1 283 ? 23.672 18.25 16.562 1 92.81 283 PRO A C 1
ATOM 2039 O O . PRO A 1 283 ? 22.891 18.984 15.953 1 92.81 283 PRO A O 1
ATOM 2042 N N . ALA A 1 284 ? 25 18.453 16.641 1 90.94 284 ALA A N 1
ATOM 2043 C CA . ALA A 1 284 ? 25.609 19.625 16 1 90.94 284 ALA A CA 1
ATOM 2044 C C . ALA A 1 284 ? 25.625 19.469 14.477 1 90.94 284 ALA A C 1
ATOM 2046 O O . ALA A 1 284 ? 25.562 20.469 13.75 1 90.94 284 ALA A O 1
ATOM 2047 N N . THR A 1 285 ? 25.75 18.219 14.102 1 93.25 285 THR A N 1
ATOM 2048 C CA . THR A 1 285 ? 25.797 17.922 12.672 1 93.25 285 THR A CA 1
ATOM 2049 C C . THR A 1 285 ? 24.781 16.844 12.32 1 93.25 285 THR A C 1
ATOM 2051 O O . THR A 1 285 ? 24.656 15.836 13.016 1 93.25 285 THR A O 1
ATOM 2054 N N . LEU A 1 286 ? 24.031 17.125 11.312 1 94 286 LEU A N 1
ATOM 2055 C CA . LEU A 1 286 ? 23.062 16.172 10.781 1 94 286 LEU A CA 1
ATOM 2056 C C . LEU A 1 286 ? 23.531 15.609 9.445 1 94 286 LEU A C 1
ATOM 2058 O O . LEU A 1 286 ? 23.641 16.344 8.461 1 94 286 LEU A O 1
ATOM 2062 N N . PRO A 1 287 ? 23.812 14.359 9.445 1 92.44 287 PRO A N 1
ATOM 2063 C CA . PRO A 1 287 ? 24.219 13.773 8.172 1 92.44 287 PRO A CA 1
ATOM 2064 C C . PRO A 1 287 ? 23.062 13.641 7.18 1 92.44 287 PRO A C 1
ATOM 2066 O O . PRO A 1 287 ? 21.938 13.336 7.578 1 92.44 287 PRO A O 1
ATOM 2069 N N . VAL A 1 288 ? 23.328 13.883 5.91 1 91.38 288 VAL A N 1
ATOM 2070 C CA . VAL A 1 288 ? 22.359 13.672 4.832 1 91.38 288 VAL A CA 1
ATOM 2071 C C . VAL A 1 288 ? 23.016 12.875 3.705 1 91.38 288 VAL A C 1
ATOM 2073 O O . VAL A 1 288 ? 23.953 13.352 3.062 1 91.38 288 VAL A O 1
ATOM 2076 N N . SER A 1 289 ? 22.516 11.68 3.514 1 89.12 289 SER A N 1
ATOM 2077 C CA . SER A 1 289 ? 23.047 10.859 2.428 1 89.12 289 SER A CA 1
ATOM 2078 C C . SER A 1 289 ? 22.672 11.438 1.067 1 89.12 289 SER A C 1
ATOM 2080 O O . SER A 1 289 ? 21.594 11.992 0.899 1 89.12 289 SER A O 1
ATOM 2082 N N . LEU A 1 290 ? 23.594 11.188 0.096 1 86.81 290 LEU A N 1
ATOM 2083 C CA . LEU A 1 290 ? 23.266 11.555 -1.279 1 86.81 290 LEU A CA 1
ATOM 2084 C C . LEU A 1 290 ? 22.234 10.594 -1.867 1 86.81 290 LEU A C 1
ATOM 2086 O O . LEU A 1 290 ? 22.141 9.438 -1.45 1 86.81 290 LEU A O 1
ATOM 2090 N N . PRO A 1 291 ? 21.484 11.156 -2.857 1 89.69 291 PRO A N 1
ATOM 2091 C CA . PRO A 1 291 ? 20.453 10.312 -3.465 1 89.69 291 PRO A CA 1
ATOM 2092 C C . PRO A 1 291 ? 21 8.992 -3.99 1 89.69 291 PRO A C 1
ATOM 2094 O O . PRO A 1 291 ? 20.391 7.938 -3.781 1 89.69 291 PRO A O 1
ATOM 2097 N N . SER A 1 292 ? 22.156 8.984 -4.586 1 89.69 292 SER A N 1
ATOM 2098 C CA . SER A 1 292 ? 22.734 7.777 -5.141 1 89.69 292 SER A CA 1
ATOM 2099 C C . SER A 1 292 ? 23.094 6.777 -4.043 1 89.69 292 SER A C 1
ATOM 2101 O O . SER A 1 292 ? 23.078 5.566 -4.27 1 89.69 292 SER A O 1
ATOM 2103 N N . LEU A 1 293 ? 23.422 7.223 -2.908 1 89.88 293 LEU A N 1
ATOM 2104 C CA . LEU A 1 293 ? 23.75 6.363 -1.777 1 89.88 293 LEU A CA 1
ATOM 2105 C C . LEU A 1 293 ? 22.484 5.895 -1.062 1 89.88 293 LEU A C 1
ATOM 2107 O O . LEU A 1 293 ? 22.453 4.793 -0.511 1 89.88 293 LEU A O 1
ATOM 2111 N N . LEU A 1 294 ? 21.453 6.805 -1.094 1 93.06 294 LEU A N 1
ATOM 2112 C CA . LEU A 1 294 ? 20.219 6.512 -0.372 1 93.06 294 LEU A CA 1
ATOM 2113 C C . LEU A 1 294 ? 19.578 5.227 -0.891 1 93.06 294 LEU A C 1
ATOM 2115 O O . LEU A 1 294 ? 19.078 4.422 -0.108 1 93.06 294 LEU A O 1
ATOM 2119 N N . VAL A 1 295 ? 19.656 5.02 -2.221 1 93.62 295 VAL A N 1
ATOM 2120 C CA . VAL A 1 295 ? 19 3.873 -2.836 1 93.62 295 VAL A CA 1
ATOM 2121 C C . VAL A 1 295 ? 19.688 2.582 -2.4 1 93.62 295 VAL A C 1
ATOM 2123 O O . VAL A 1 295 ? 19.078 1.511 -2.412 1 93.62 295 VAL A O 1
ATOM 2126 N N . ARG A 1 296 ? 20.906 2.66 -1.915 1 91.75 296 ARG A N 1
ATOM 2127 C CA . ARG A 1 296 ? 21.656 1.488 -1.471 1 91.75 296 ARG A CA 1
ATOM 2128 C C . ARG A 1 296 ? 21.625 1.358 0.048 1 91.75 296 ARG A C 1
ATOM 2130 O O . ARG A 1 296 ? 22.078 0.356 0.602 1 91.75 296 ARG A O 1
ATOM 2137 N N . GLN A 1 297 ? 21.062 2.336 0.663 1 91.38 297 GLN A N 1
ATOM 2138 C CA . GLN A 1 297 ? 21.078 2.393 2.121 1 91.38 297 GLN A CA 1
ATOM 2139 C C . GLN A 1 297 ? 19.703 2.09 2.709 1 91.38 297 GLN A C 1
ATOM 2141 O O . GLN A 1 297 ? 19.594 1.391 3.719 1 91.38 297 GLN A O 1
ATOM 2146 N N . ARG A 1 298 ? 18.656 2.6 2.102 1 94.94 298 ARG A N 1
ATOM 2147 C CA . ARG A 1 298 ? 17.312 2.449 2.668 1 94.94 298 ARG A CA 1
ATOM 2148 C C . ARG A 1 298 ? 16.797 1.025 2.49 1 94.94 298 ARG A C 1
ATOM 2150 O O . ARG A 1 298 ? 16.672 0.544 1.362 1 94.94 298 ARG A O 1
ATOM 2157 N N . PRO A 1 299 ? 16.453 0.409 3.625 1 96.75 299 PRO A N 1
ATOM 2158 C CA . PRO A 1 299 ? 16.094 -1.013 3.568 1 96.75 299 PRO A CA 1
ATOM 2159 C C . PRO A 1 299 ? 14.852 -1.283 2.727 1 96.75 299 PRO A C 1
ATOM 2161 O O . PRO A 1 299 ? 14.758 -2.328 2.08 1 96.75 299 PRO A O 1
ATOM 2164 N N . ASP A 1 300 ? 13.859 -0.406 2.703 1 96.94 300 ASP A N 1
ATOM 2165 C CA . ASP A 1 300 ? 12.656 -0.648 1.921 1 96.94 300 ASP A CA 1
ATOM 2166 C C . ASP A 1 300 ? 12.953 -0.6 0.424 1 96.94 300 ASP A C 1
ATOM 2168 O O . ASP A 1 300 ? 12.367 -1.354 -0.355 1 96.94 300 ASP A O 1
ATOM 2172 N N . VAL A 1 301 ? 13.867 0.304 -0.006 1 97.5 301 VAL A N 1
ATOM 2173 C CA . VAL A 1 301 ? 14.289 0.36 -1.402 1 97.5 301 VAL A CA 1
ATOM 2174 C C . VAL A 1 301 ? 15.062 -0.909 -1.762 1 97.5 301 VAL A C 1
ATOM 2176 O O . VAL A 1 301 ? 14.828 -1.505 -2.816 1 97.5 301 VAL A O 1
ATOM 2179 N N . ARG A 1 302 ? 15.922 -1.324 -0.835 1 97.38 302 ARG A N 1
ATOM 2180 C CA . ARG A 1 302 ? 16.703 -2.537 -1.067 1 97.38 302 ARG A CA 1
ATOM 2181 C C . ARG A 1 302 ? 15.797 -3.766 -1.113 1 97.38 302 ARG A C 1
ATOM 2183 O O . ARG A 1 302 ? 16.047 -4.703 -1.871 1 97.38 302 ARG A O 1
ATOM 2190 N N . ALA A 1 303 ? 14.766 -3.797 -0.241 1 98.31 303 ALA A N 1
ATOM 2191 C CA . ALA A 1 303 ? 13.789 -4.887 -0.289 1 98.31 303 ALA A CA 1
ATOM 2192 C C . ALA A 1 303 ? 13.094 -4.941 -1.645 1 98.31 303 ALA A C 1
ATOM 2194 O O . ALA A 1 303 ? 12.891 -6.02 -2.205 1 98.31 303 ALA A O 1
ATOM 2195 N N . ALA A 1 304 ? 12.695 -3.756 -2.191 1 98.31 304 ALA A N 1
ATOM 2196 C CA . ALA A 1 304 ? 12.062 -3.689 -3.508 1 98.31 304 ALA A CA 1
ATOM 2197 C C . ALA A 1 304 ? 13.023 -4.164 -4.598 1 98.31 304 ALA A C 1
ATOM 2199 O O . ALA A 1 304 ? 12.609 -4.836 -5.547 1 98.31 304 ALA A O 1
ATOM 2200 N N . GLU A 1 305 ? 14.32 -3.816 -4.484 1 98.19 305 GLU A N 1
ATOM 2201 C CA . GLU A 1 305 ? 15.336 -4.277 -5.426 1 98.19 305 GLU A CA 1
ATOM 2202 C C . GLU A 1 305 ? 15.469 -5.797 -5.395 1 98.19 305 GLU A C 1
ATOM 2204 O O . GLU A 1 305 ? 15.555 -6.441 -6.445 1 98.19 305 GLU A O 1
ATOM 2209 N N . ALA A 1 306 ? 15.469 -6.371 -4.18 1 98.69 306 ALA A N 1
ATOM 2210 C CA . ALA A 1 306 ? 15.555 -7.824 -4.047 1 98.69 306 ALA A CA 1
ATOM 2211 C C . ALA A 1 306 ? 14.328 -8.508 -4.652 1 98.69 306 ALA A C 1
ATOM 2213 O O . ALA A 1 306 ? 14.445 -9.562 -5.27 1 98.69 306 ALA A O 1
ATOM 2214 N N . SER A 1 307 ? 13.195 -7.93 -4.469 1 98.62 307 SER A N 1
ATOM 2215 C CA . SER A 1 307 ? 11.977 -8.461 -5.074 1 98.62 307 SER A CA 1
ATOM 2216 C C . SER A 1 307 ? 12.047 -8.406 -6.598 1 98.62 307 SER A C 1
ATOM 2218 O O . SER A 1 307 ? 11.547 -9.297 -7.281 1 98.62 307 SER A O 1
ATOM 2220 N N . LEU A 1 308 ? 12.633 -7.289 -7.148 1 98.44 308 LEU A N 1
ATOM 2221 C CA . LEU A 1 308 ? 12.883 -7.164 -8.578 1 98.44 308 LEU A CA 1
ATOM 2222 C C . LEU A 1 308 ? 13.812 -8.266 -9.07 1 98.44 308 LEU A C 1
ATOM 2224 O O . LEU A 1 308 ? 13.602 -8.844 -10.141 1 98.44 308 LEU A O 1
ATOM 2228 N N . HIS A 1 309 ? 14.82 -8.617 -8.266 1 98.62 309 HIS A N 1
ATOM 2229 C CA . HIS A 1 309 ? 15.734 -9.711 -8.57 1 98.62 309 HIS A CA 1
ATOM 2230 C C . HIS A 1 309 ? 14.992 -11.047 -8.648 1 98.62 309 HIS A C 1
ATOM 2232 O O . HIS A 1 309 ? 15.203 -11.82 -9.578 1 98.62 309 HIS A O 1
ATOM 2238 N N . ALA A 1 310 ? 14.141 -11.289 -7.656 1 98.75 310 ALA A N 1
ATOM 2239 C CA . ALA A 1 310 ? 13.359 -12.523 -7.648 1 98.75 310 ALA A CA 1
ATOM 2240 C C . ALA A 1 310 ? 12.5 -12.633 -8.898 1 98.75 310 ALA A C 1
ATOM 2242 O O . ALA A 1 310 ? 12.445 -13.688 -9.531 1 98.75 310 ALA A O 1
ATOM 2243 N N . ALA A 1 311 ? 11.82 -11.523 -9.273 1 98.5 311 ALA A N 1
ATOM 2244 C CA . ALA A 1 311 ? 10.961 -11.508 -10.461 1 98.5 311 ALA A CA 1
ATOM 2245 C C . ALA A 1 311 ? 11.781 -11.773 -11.727 1 98.5 311 ALA A C 1
ATOM 2247 O O . ALA A 1 311 ? 11.312 -12.461 -12.641 1 98.5 311 ALA A O 1
ATOM 2248 N N . SER A 1 312 ? 13 -11.211 -11.789 1 98.44 312 SER A N 1
ATOM 2249 C CA . SER A 1 312 ? 13.891 -11.438 -12.922 1 98.44 312 SER A CA 1
ATOM 2250 C C . SER A 1 312 ? 14.25 -12.914 -13.055 1 98.44 312 SER A C 1
ATOM 2252 O O . SER A 1 312 ? 14.211 -13.477 -14.148 1 98.44 312 SER A O 1
ATOM 2254 N N . ALA A 1 313 ? 14.547 -13.523 -11.891 1 98.5 313 ALA A N 1
ATOM 2255 C CA . ALA A 1 313 ? 14.875 -14.953 -11.883 1 98.5 313 ALA A CA 1
ATOM 2256 C C . ALA A 1 313 ? 13.68 -15.789 -12.312 1 98.5 313 ALA A C 1
ATOM 2258 O O . ALA A 1 313 ? 13.836 -16.797 -13.008 1 98.5 313 ALA A O 1
ATOM 2259 N N . ASP A 1 314 ? 12.523 -15.398 -12.008 1 98.44 314 ASP A N 1
ATOM 2260 C CA . ASP A 1 314 ? 11.312 -16.141 -12.328 1 98.44 314 ASP A CA 1
ATOM 2261 C C . ASP A 1 314 ? 11.055 -16.156 -13.836 1 98.44 314 ASP A C 1
ATOM 2263 O O . ASP A 1 314 ? 10.477 -17.094 -14.367 1 98.44 314 ASP A O 1
ATOM 2267 N N . VAL A 1 315 ? 11.484 -15.094 -14.57 1 98.5 315 VAL A N 1
ATOM 2268 C CA . VAL A 1 315 ? 11.414 -15.109 -16.031 1 98.5 315 VAL A CA 1
ATOM 2269 C C . VAL A 1 315 ? 12.273 -16.25 -16.578 1 98.5 315 VAL A C 1
ATOM 2271 O O . VAL A 1 315 ? 11.867 -16.953 -17.5 1 98.5 315 VAL A O 1
ATOM 2274 N N . GLY A 1 316 ? 13.453 -16.422 -15.93 1 98.06 316 GLY A N 1
ATOM 2275 C CA . GLY A 1 316 ? 14.305 -17.531 -16.328 1 98.06 316 GLY A CA 1
ATOM 2276 C C . GLY A 1 316 ? 13.672 -18.891 -16.078 1 98.06 316 GLY A C 1
ATOM 2277 O O . GLY A 1 316 ? 13.828 -19.812 -16.891 1 98.06 316 GLY A O 1
ATOM 2278 N N . VAL A 1 317 ? 12.961 -19.031 -14.969 1 97.75 317 VAL A N 1
ATOM 2279 C CA . VAL A 1 317 ? 12.258 -20.266 -14.664 1 97.75 317 VAL A CA 1
ATOM 2280 C C . VAL A 1 317 ? 11.219 -20.547 -15.75 1 97.75 317 VAL A C 1
ATOM 2282 O O . VAL A 1 317 ? 11.109 -21.672 -16.234 1 97.75 317 VAL A O 1
ATOM 2285 N N . ALA A 1 318 ? 10.461 -19.531 -16.156 1 97.56 318 ALA A N 1
ATOM 2286 C CA . ALA A 1 318 ? 9.414 -19.688 -17.172 1 97.56 318 ALA A CA 1
ATOM 2287 C C . ALA A 1 318 ? 10.016 -20.016 -18.531 1 97.56 318 ALA A C 1
ATOM 2289 O O . ALA A 1 318 ? 9.453 -20.812 -19.281 1 97.56 318 ALA A O 1
ATOM 2290 N N . ILE A 1 319 ? 11.18 -19.453 -18.906 1 97.56 319 ILE A N 1
ATOM 2291 C CA . ILE A 1 319 ? 11.859 -19.75 -20.172 1 97.56 319 ILE A CA 1
ATOM 2292 C C . ILE A 1 319 ? 12.344 -21.203 -20.172 1 97.56 319 ILE A C 1
ATOM 2294 O O . ILE A 1 319 ? 12.156 -21.922 -21.141 1 97.56 319 ILE A O 1
ATOM 2298 N N . ALA A 1 320 ? 12.914 -21.594 -19.016 1 96.62 320 ALA A N 1
ATOM 2299 C CA . ALA A 1 320 ? 13.422 -22.953 -18.891 1 96.62 320 ALA A CA 1
ATOM 2300 C C . ALA A 1 320 ? 12.305 -23.984 -19.047 1 96.62 320 ALA A C 1
ATOM 2302 O O . ALA A 1 320 ? 12.516 -25.078 -19.562 1 96.62 320 ALA A O 1
ATOM 2303 N N . ALA A 1 321 ? 11.133 -23.609 -18.641 1 95.56 321 ALA A N 1
ATOM 2304 C CA . ALA A 1 321 ? 9.992 -24.516 -18.703 1 95.56 321 ALA A CA 1
ATOM 2305 C C . ALA A 1 321 ? 9.609 -24.828 -20.141 1 95.56 321 ALA A C 1
ATOM 2307 O O . ALA A 1 321 ? 8.906 -25.812 -20.422 1 95.56 321 ALA A O 1
ATOM 2308 N N . ARG A 1 322 ? 10.086 -24.062 -21.141 1 96 322 ARG A N 1
ATOM 2309 C CA . ARG A 1 322 ? 9.781 -24.266 -22.562 1 96 322 ARG A CA 1
ATOM 2310 C C . ARG A 1 322 ? 10.867 -25.094 -23.234 1 96 322 ARG A C 1
ATOM 2312 O O . ARG A 1 322 ? 10.742 -25.453 -24.406 1 96 322 ARG A O 1
ATOM 2319 N N . LEU A 1 323 ? 11.945 -25.438 -22.453 1 95.44 323 LEU A N 1
ATOM 2320 C CA . LEU A 1 323 ? 13.094 -26.156 -23 1 95.44 323 LEU A CA 1
ATOM 2321 C C . LEU A 1 323 ? 13.094 -27.609 -22.562 1 95.44 323 LEU A C 1
ATOM 2323 O O . LEU A 1 323 ? 12.312 -28 -21.688 1 95.44 323 LEU A O 1
ATOM 2327 N N . PRO A 1 324 ? 13.875 -28.5 -23.172 1 94.88 324 PRO A N 1
ATOM 2328 C CA . PRO A 1 324 ? 13.891 -29.906 -22.812 1 94.88 324 PRO A CA 1
ATOM 2329 C C . PRO A 1 324 ? 14.273 -30.156 -21.359 1 94.88 324 PRO A C 1
ATOM 2331 O O . PRO A 1 324 ? 15.117 -29.438 -20.812 1 94.88 324 PRO A O 1
ATOM 2334 N N . SER A 1 325 ? 13.672 -31.094 -20.828 1 93.94 325 SER A N 1
ATOM 2335 C CA . SER A 1 325 ? 14.039 -31.547 -19.484 1 93.94 325 SER A CA 1
ATOM 2336 C C . SER A 1 325 ? 14.773 -32.875 -19.531 1 93.94 325 SER A C 1
ATOM 2338 O O . SER A 1 325 ? 14.438 -33.75 -20.344 1 93.94 325 SER A O 1
ATOM 2340 N N . ILE A 1 326 ? 15.859 -32.969 -18.781 1 94 326 ILE A N 1
ATOM 2341 C CA . ILE A 1 326 ? 16.641 -34.188 -18.703 1 94 326 ILE A CA 1
ATOM 2342 C C . ILE A 1 326 ? 16.516 -34.812 -17.312 1 94 326 ILE A C 1
ATOM 2344 O O . ILE A 1 326 ? 16.656 -34.094 -16.312 1 94 326 ILE A O 1
ATOM 2348 N N . SER A 1 327 ? 16.234 -36.031 -17.312 1 93.88 327 SER A N 1
ATOM 2349 C CA . SER A 1 327 ? 16.141 -36.75 -16.047 1 93.88 327 SER A CA 1
ATOM 2350 C C . SER A 1 327 ? 16.984 -38.031 -16.062 1 93.88 327 SER A C 1
ATOM 2352 O O . SER A 1 327 ? 17.078 -38.688 -17.078 1 93.88 327 SER A O 1
ATOM 2354 N N . LEU A 1 328 ? 17.641 -38.281 -14.969 1 94.5 328 LEU A N 1
ATOM 2355 C CA . LEU A 1 328 ? 18.328 -39.531 -14.703 1 94.5 328 LEU A CA 1
ATOM 2356 C C . LEU A 1 328 ? 17.672 -40.281 -13.555 1 94.5 328 LEU A C 1
ATOM 2358 O O . LEU A 1 328 ? 17.344 -39.688 -12.523 1 94.5 328 LEU A O 1
ATOM 2362 N N . SER A 1 329 ? 17.375 -41.5 -13.82 1 95.5 329 SER A N 1
ATOM 2363 C CA . SER A 1 329 ? 16.766 -42.312 -12.773 1 95.5 329 SER A CA 1
ATOM 2364 C C . SER A 1 329 ? 17.469 -43.688 -12.664 1 95.5 329 SER A C 1
ATOM 2366 O O . SER A 1 329 ? 17.922 -44.219 -13.664 1 95.5 329 SER A O 1
ATOM 2368 N N . ALA A 1 330 ? 17.672 -44.156 -11.5 1 94.94 330 ALA A N 1
ATOM 2369 C CA . ALA A 1 330 ? 18.188 -45.469 -11.188 1 94.94 330 ALA A CA 1
ATOM 2370 C C . ALA A 1 330 ? 17.281 -46.188 -10.195 1 94.94 330 ALA A C 1
ATOM 2372 O O . ALA A 1 330 ? 16.719 -45.594 -9.289 1 94.94 330 ALA A O 1
ATOM 2373 N N . SER A 1 331 ? 17.094 -47.438 -10.477 1 95.5 331 SER A N 1
ATOM 2374 C CA . SER A 1 331 ? 16.359 -48.281 -9.539 1 95.5 331 SER A CA 1
ATOM 2375 C C . SER A 1 331 ? 17.062 -49.594 -9.328 1 95.5 331 SER A C 1
ATOM 2377 O O . SER A 1 331 ? 17.703 -50.125 -10.242 1 95.5 331 SER A O 1
ATOM 2379 N N . ALA A 1 332 ? 17.156 -50.031 -8.117 1 94.31 332 ALA A N 1
ATOM 2380 C CA . ALA A 1 332 ? 17.703 -51.344 -7.754 1 94.31 332 ALA A CA 1
ATOM 2381 C C . ALA A 1 332 ? 16.891 -52 -6.641 1 94.31 332 ALA A C 1
ATOM 2383 O O . ALA A 1 332 ? 16.328 -51.312 -5.789 1 94.31 332 ALA A O 1
ATOM 2384 N N . GLY A 1 333 ? 16.828 -53.312 -6.781 1 94.38 333 GLY A N 1
ATOM 2385 C CA . GLY A 1 333 ? 16.078 -54 -5.758 1 94.38 333 GLY A CA 1
ATOM 2386 C C . GLY A 1 333 ? 15.977 -55.5 -6.02 1 94.38 333 GLY A C 1
ATOM 2387 O O . GLY A 1 333 ? 16.875 -56.094 -6.637 1 94.38 333 GLY A O 1
ATOM 2388 N N . GLY A 1 334 ? 15.023 -56.125 -5.352 1 92.19 334 GLY A N 1
ATOM 2389 C CA . GLY A 1 334 ? 14.711 -57.531 -5.531 1 92.19 334 GLY A CA 1
ATOM 2390 C C . GLY A 1 334 ? 13.227 -57.781 -5.766 1 92.19 334 GLY A C 1
ATOM 2391 O O . GLY A 1 334 ? 12.383 -57.062 -5.211 1 92.19 334 GLY A O 1
ATOM 2392 N N . GLN A 1 335 ? 12.977 -58.719 -6.617 1 91.44 335 GLN A N 1
ATOM 2393 C CA . GLN A 1 335 ? 11.602 -59.062 -6.941 1 91.44 335 GLN A CA 1
ATOM 2394 C C . GLN A 1 335 ? 11.43 -60.562 -7.023 1 91.44 335 GLN A C 1
ATOM 2396 O O . GLN A 1 335 ? 12.219 -61.25 -7.68 1 91.44 335 GLN A O 1
ATOM 2401 N N . ALA A 1 336 ? 10.438 -61.094 -6.285 1 89 336 ALA A N 1
ATOM 2402 C CA . ALA A 1 336 ? 10.164 -62.531 -6.297 1 89 336 ALA A CA 1
ATOM 2403 C C . ALA A 1 336 ? 8.727 -62.812 -5.859 1 89 336 ALA A C 1
ATOM 2405 O O . ALA A 1 336 ? 8.031 -61.938 -5.367 1 89 336 ALA A O 1
ATOM 2406 N N . SER A 1 337 ? 8.32 -64.062 -6.176 1 87.38 337 SER A N 1
ATOM 2407 C CA . SER A 1 337 ? 6.996 -64.5 -5.746 1 87.38 337 SER A CA 1
ATOM 2408 C C . SER A 1 337 ? 6.938 -64.688 -4.23 1 87.38 337 SER A C 1
ATOM 2410 O O . SER A 1 337 ? 5.863 -64.562 -3.631 1 87.38 337 SER A O 1
ATOM 2412 N N . ARG A 1 338 ? 8 -65 -3.553 1 90.94 338 ARG A N 1
ATOM 2413 C CA . ARG A 1 338 ? 8.102 -65.062 -2.102 1 90.94 338 ARG A CA 1
ATOM 2414 C C . ARG A 1 338 ? 9.023 -64 -1.537 1 90.94 338 ARG A C 1
ATOM 2416 O O . ARG A 1 338 ? 10.07 -63.719 -2.115 1 90.94 338 ARG A O 1
ATOM 2423 N N . PHE A 1 339 ? 8.672 -63.5 -0.441 1 91.38 339 PHE A N 1
ATOM 2424 C CA . PHE A 1 339 ? 9.391 -62.375 0.185 1 91.38 339 PHE A CA 1
ATOM 2425 C C . PHE A 1 339 ? 10.844 -62.75 0.452 1 91.38 339 PHE A C 1
ATOM 2427 O O . PHE A 1 339 ? 11.758 -61.969 0.183 1 91.38 339 PHE A O 1
ATOM 2434 N N . GLY A 1 340 ? 11.078 -64 0.892 1 91.31 340 GLY A N 1
ATOM 2435 C CA . GLY A 1 340 ? 12.406 -64.438 1.309 1 91.31 340 GLY A CA 1
ATOM 2436 C C . GLY A 1 340 ? 13.344 -64.688 0.145 1 91.31 340 GLY A C 1
ATOM 2437 O O . GLY A 1 340 ? 14.562 -64.812 0.335 1 91.31 340 GLY A O 1
ATOM 2438 N N . ASP A 1 341 ? 12.875 -64.688 -1.049 1 91.62 341 ASP A N 1
ATOM 2439 C CA . ASP A 1 341 ? 13.688 -65 -2.213 1 91.62 341 ASP A CA 1
ATOM 2440 C C . ASP A 1 341 ? 14.07 -63.781 -3.006 1 91.62 341 ASP A C 1
ATOM 2442 O O . ASP A 1 341 ? 14.742 -63.875 -4.035 1 91.62 341 ASP A O 1
ATOM 2446 N N . MET A 1 342 ? 13.68 -62.594 -2.57 1 91.88 342 MET A N 1
ATOM 2447 C CA . MET A 1 342 ? 13.805 -61.375 -3.359 1 91.88 342 MET A CA 1
ATOM 2448 C C . MET A 1 342 ? 15.266 -61.125 -3.727 1 91.88 342 MET A C 1
ATOM 2450 O O . MET A 1 342 ? 15.555 -60.594 -4.797 1 91.88 342 MET A O 1
ATOM 2454 N N . PHE A 1 343 ? 16.266 -61.531 -2.891 1 92.44 343 PHE A N 1
ATOM 2455 C CA . PHE A 1 343 ? 17.656 -61.188 -3.168 1 92.44 343 PHE A CA 1
ATOM 2456 C C . PHE A 1 343 ? 18.5 -62.469 -3.346 1 92.44 343 PHE A C 1
ATOM 2458 O O . PHE A 1 343 ? 19.719 -62.438 -3.154 1 92.44 343 PHE A O 1
ATOM 2465 N N . ARG A 1 344 ? 17.766 -63.562 -3.566 1 90.44 344 ARG A N 1
ATOM 2466 C CA . ARG A 1 344 ? 18.453 -64.812 -3.832 1 90.44 344 ARG A CA 1
ATOM 2467 C C . ARG A 1 344 ? 18.484 -65.125 -5.328 1 90.44 344 ARG A C 1
ATOM 2469 O O . ARG A 1 344 ? 17.578 -64.688 -6.07 1 90.44 344 ARG A O 1
ATOM 2476 N N . GLY A 1 345 ? 19.719 -65.688 -5.551 1 84.62 345 GLY A N 1
ATOM 2477 C CA . GLY A 1 345 ? 19.844 -66.188 -6.922 1 84.62 345 GLY A CA 1
ATOM 2478 C C . GLY A 1 345 ? 19.891 -65.062 -7.934 1 84.62 345 GLY A C 1
ATOM 2479 O O . GLY A 1 345 ? 20.688 -64.125 -7.789 1 84.62 345 GLY A O 1
ATOM 2480 N N . GLY A 1 346 ? 19.031 -65 -9.016 1 86.25 346 GLY A N 1
ATOM 2481 C CA . GLY A 1 346 ? 18.922 -64.062 -10.109 1 86.25 346 GLY A CA 1
ATOM 2482 C C . GLY A 1 346 ? 17.781 -63.031 -9.914 1 86.25 346 GLY A C 1
ATOM 2483 O O . GLY A 1 346 ? 17.422 -62.312 -10.844 1 86.25 346 GLY A O 1
ATOM 2484 N N . ASN A 1 347 ? 17.344 -62.875 -8.695 1 89.12 347 ASN A N 1
ATOM 2485 C CA . ASN A 1 347 ? 16.156 -62.094 -8.43 1 89.12 347 ASN A CA 1
ATOM 2486 C C . ASN A 1 347 ? 16.5 -60.594 -8.234 1 89.12 347 ASN A C 1
ATOM 2488 O O . ASN A 1 347 ? 15.633 -59.75 -8.367 1 89.12 347 ASN A O 1
ATOM 2492 N N . PRO A 1 348 ? 17.766 -60.281 -7.844 1 90.69 348 PRO A N 1
ATOM 2493 C CA . PRO A 1 348 ? 18.125 -58.875 -7.84 1 90.69 348 PRO A CA 1
ATOM 2494 C C . PRO A 1 348 ? 18.047 -58.25 -9.227 1 90.69 348 PRO A C 1
ATOM 2496 O O . PRO A 1 348 ? 18.375 -58.906 -10.227 1 90.69 348 PRO A O 1
ATOM 2499 N N . PHE A 1 349 ? 17.547 -57.031 -9.273 1 89.56 349 PHE A N 1
ATOM 2500 C CA . PHE A 1 349 ? 17.453 -56.312 -10.531 1 89.56 349 PHE A CA 1
ATOM 2501 C C . PHE A 1 349 ? 17.984 -54.906 -10.375 1 89.56 349 PHE A C 1
ATOM 2503 O O . PHE A 1 349 ? 18.188 -54.406 -9.258 1 89.56 349 PHE A O 1
ATOM 2510 N N . TRP A 1 350 ? 18.422 -54.219 -11.422 1 92.5 350 TRP A N 1
ATOM 2511 C CA . TRP A 1 350 ? 18.734 -52.812 -11.461 1 92.5 350 TRP A CA 1
ATOM 2512 C C . TRP A 1 350 ? 18.453 -52.219 -12.844 1 92.5 350 TRP A C 1
ATOM 2514 O O . TRP A 1 350 ? 18.359 -52.969 -13.828 1 92.5 350 TRP A O 1
ATOM 2524 N N . SER A 1 351 ? 18.125 -51 -12.844 1 93.88 351 SER A N 1
ATOM 2525 C CA . SER A 1 351 ? 17.906 -50.281 -14.086 1 93.88 351 SER A CA 1
ATOM 2526 C C . SER A 1 351 ? 18.453 -48.844 -14.008 1 93.88 351 SER A C 1
ATOM 2528 O O . SER A 1 351 ? 18.375 -48.219 -12.961 1 93.88 351 SER A O 1
ATOM 2530 N N . LEU A 1 352 ? 19.188 -48.375 -14.992 1 95 352 LEU A N 1
ATOM 2531 C CA . LEU A 1 352 ? 19.609 -47 -15.219 1 95 352 LEU A CA 1
ATOM 2532 C C . LEU A 1 352 ? 18.922 -46.406 -16.438 1 95 352 LEU A C 1
ATOM 2534 O O . LEU A 1 352 ? 18.984 -46.969 -17.531 1 95 352 LEU A O 1
ATOM 2538 N N . ILE A 1 353 ? 18.25 -45.312 -16.203 1 94.44 353 ILE A N 1
ATOM 2539 C CA . ILE A 1 353 ? 17.484 -44.719 -17.297 1 94.44 353 ILE A CA 1
ATOM 2540 C C . ILE A 1 353 ? 17.844 -43.25 -17.422 1 94.44 353 ILE A C 1
ATOM 2542 O O . ILE A 1 353 ? 17.812 -42.5 -16.438 1 94.44 353 ILE A O 1
ATOM 2546 N N . GLY A 1 354 ? 18.25 -42.812 -18.531 1 94.38 354 GLY A N 1
ATOM 2547 C CA . GLY A 1 354 ? 18.375 -41.406 -18.906 1 94.38 354 GLY A CA 1
ATOM 2548 C C . GLY A 1 354 ? 17.344 -40.969 -19.938 1 94.38 354 GLY A C 1
ATOM 2549 O O . GLY A 1 354 ? 17.062 -41.688 -20.891 1 94.38 354 GLY A O 1
ATOM 2550 N N . GLY A 1 355 ? 16.734 -39.875 -19.656 1 94.94 355 GLY A N 1
ATOM 2551 C CA . GLY A 1 355 ? 15.688 -39.438 -20.562 1 94.94 355 GLY A CA 1
ATOM 2552 C C . GLY A 1 355 ? 15.703 -37.938 -20.797 1 94.94 355 GLY A C 1
ATOM 2553 O O . GLY A 1 355 ? 16.109 -37.156 -19.922 1 94.94 355 GLY A O 1
ATOM 2554 N N . ILE A 1 356 ? 15.352 -37.5 -22.031 1 94.56 356 ILE A N 1
ATOM 2555 C CA . ILE A 1 356 ? 15.156 -36.125 -22.406 1 94.56 356 ILE A CA 1
ATOM 2556 C C . ILE A 1 356 ? 13.75 -35.938 -22.969 1 94.56 356 ILE A C 1
ATOM 2558 O O . ILE A 1 356 ? 13.266 -36.75 -23.734 1 94.56 356 ILE A O 1
ATOM 2562 N N . THR A 1 357 ? 13.047 -34.938 -22.469 1 95.19 357 THR A N 1
ATOM 2563 C CA . THR A 1 357 ? 11.711 -34.625 -22.938 1 95.19 357 THR A CA 1
ATOM 2564 C C . THR A 1 357 ? 11.617 -33.156 -23.359 1 95.19 357 THR A C 1
ATOM 2566 O O . THR A 1 357 ? 12.031 -32.25 -22.609 1 95.19 357 THR A O 1
ATOM 2569 N N . GLN A 1 358 ? 11.133 -32.875 -24.547 1 95.12 358 GLN A N 1
ATOM 2570 C CA . GLN A 1 358 ? 10.938 -31.516 -25.078 1 95.12 358 GLN A CA 1
ATOM 2571 C C . GLN A 1 358 ? 9.461 -31.234 -25.344 1 95.12 358 GLN A C 1
ATOM 2573 O O . GLN A 1 358 ? 8.82 -31.922 -26.141 1 95.12 358 GLN A O 1
ATOM 2578 N N . PRO A 1 359 ? 8.922 -30.219 -24.625 1 94.44 359 PRO A N 1
ATOM 2579 C CA . PRO A 1 359 ? 7.574 -29.812 -25.016 1 94.44 359 PRO A CA 1
ATOM 2580 C C . PRO A 1 359 ? 7.516 -29.25 -26.422 1 94.44 359 PRO A C 1
ATOM 2582 O O . PRO A 1 359 ? 8.312 -28.375 -26.781 1 94.44 359 PRO A O 1
ATOM 2585 N N . LEU A 1 360 ? 6.594 -29.781 -27.203 1 94.56 360 LEU A N 1
ATOM 2586 C CA . LEU A 1 360 ? 6.473 -29.328 -28.578 1 94.56 360 LEU A CA 1
ATOM 2587 C C . LEU A 1 360 ? 5.266 -28.406 -28.734 1 94.56 360 LEU A C 1
ATOM 2589 O O . LEU A 1 360 ? 5.348 -27.375 -29.422 1 94.56 360 LEU A O 1
ATOM 2593 N N . PHE A 1 361 ? 4.211 -28.828 -28.156 1 94 361 PHE A N 1
ATOM 2594 C CA . PHE A 1 361 ? 2.973 -28.062 -28.297 1 94 361 PHE A CA 1
ATOM 2595 C C . PHE A 1 361 ? 2.148 -28.156 -27.016 1 94 361 PHE A C 1
ATOM 2597 O O . PHE A 1 361 ? 1.794 -29.25 -26.562 1 94 361 PHE A O 1
ATOM 2604 N N . HIS A 1 362 ? 1.819 -27.047 -26.453 1 94.44 362 HIS A N 1
ATOM 2605 C CA . HIS A 1 362 ? 0.997 -26.953 -25.25 1 94.44 362 HIS A CA 1
ATOM 2606 C C . HIS A 1 362 ? -0.017 -25.828 -25.375 1 94.44 362 HIS A C 1
ATOM 2608 O O . HIS A 1 362 ? -0.194 -25.047 -24.422 1 94.44 362 HIS A O 1
ATOM 2614 N N . GLY A 1 363 ? -0.535 -25.641 -26.578 1 93.25 363 GLY A N 1
ATOM 2615 C CA . GLY A 1 363 ? -1.558 -24.625 -26.797 1 93.25 363 GLY A CA 1
ATOM 2616 C C . GLY A 1 363 ? -1.091 -23.219 -26.484 1 93.25 363 GLY A C 1
ATOM 2617 O O . GLY A 1 363 ? -1.898 -22.359 -26.141 1 93.25 363 GLY A O 1
ATOM 2618 N N . GLY A 1 364 ? 0.141 -23.016 -26.422 1 94.44 364 GLY A N 1
ATOM 2619 C CA . GLY A 1 364 ? 0.706 -21.703 -26.125 1 94.44 364 GLY A CA 1
ATOM 2620 C C . GLY A 1 364 ? 0.806 -21.422 -24.641 1 94.44 364 GLY A C 1
ATOM 2621 O O . GLY A 1 364 ? 1.251 -20.344 -24.234 1 94.44 364 GLY A O 1
ATOM 2622 N N . ALA A 1 365 ? 0.44 -22.328 -23.781 1 95.06 365 ALA A N 1
ATOM 2623 C CA . ALA A 1 365 ? 0.375 -22.125 -22.344 1 95.06 365 ALA A CA 1
ATOM 2624 C C . ALA A 1 365 ? 1.746 -21.766 -21.781 1 95.06 365 ALA A C 1
ATOM 2626 O O . ALA A 1 365 ? 1.87 -20.844 -20.984 1 95.06 365 ALA A O 1
ATOM 2627 N N . LEU A 1 366 ? 2.809 -22.438 -22.234 1 95.69 366 LEU A N 1
ATOM 2628 C CA . LEU A 1 366 ? 4.145 -22.188 -21.688 1 95.69 366 LEU A CA 1
ATOM 2629 C C . LEU A 1 366 ? 4.652 -20.812 -22.109 1 95.69 366 LEU A C 1
ATOM 2631 O O . LEU A 1 366 ? 5.277 -20.109 -21.312 1 95.69 366 LEU A O 1
ATOM 2635 N N . ARG A 1 367 ? 4.363 -20.422 -23.375 1 96.94 367 ARG A N 1
ATOM 2636 C CA . ARG A 1 367 ? 4.742 -19.078 -23.828 1 96.94 367 ARG A CA 1
ATOM 2637 C C . ARG A 1 367 ? 3.994 -18 -23.062 1 96.94 367 ARG A C 1
ATOM 2639 O O . ARG A 1 367 ? 4.57 -16.969 -22.703 1 96.94 367 ARG A O 1
ATOM 2646 N N . GLN A 1 368 ? 2.695 -18.234 -22.828 1 97.62 368 GLN A N 1
ATOM 2647 C CA . GLN A 1 368 ? 1.885 -17.281 -22.094 1 97.62 368 GLN A CA 1
ATOM 2648 C C . GLN A 1 368 ? 2.338 -17.172 -20.641 1 97.62 368 GLN A C 1
ATOM 2650 O O . GLN A 1 368 ? 2.293 -16.109 -20.031 1 97.62 368 GLN A O 1
ATOM 2655 N N . GLN A 1 369 ? 2.83 -18.281 -20.094 1 97.19 369 GLN A N 1
ATOM 2656 C CA . GLN A 1 369 ? 3.381 -18.25 -18.734 1 97.19 369 GLN A CA 1
ATOM 2657 C C . GLN A 1 369 ? 4.648 -17.406 -18.688 1 97.19 369 GLN A C 1
ATOM 2659 O O . GLN A 1 369 ? 4.887 -16.703 -17.703 1 97.19 369 GLN A O 1
ATOM 2664 N N . GLN A 1 370 ? 5.504 -17.5 -19.719 1 98.06 370 GLN A N 1
ATOM 2665 C CA . GLN A 1 370 ? 6.66 -16.609 -19.812 1 98.06 370 GLN A CA 1
ATOM 2666 C C . GLN A 1 370 ? 6.23 -15.148 -19.875 1 98.06 370 GLN A C 1
ATOM 2668 O O . GLN A 1 370 ? 6.801 -14.297 -19.188 1 98.06 370 GLN A O 1
ATOM 2673 N N . ARG A 1 371 ? 5.188 -14.883 -20.688 1 98.31 371 ARG A N 1
ATOM 2674 C CA . ARG A 1 371 ? 4.688 -13.516 -20.797 1 98.31 371 ARG A CA 1
ATOM 2675 C C . ARG A 1 371 ? 4.152 -13.008 -19.453 1 98.31 371 ARG A C 1
ATOM 2677 O O . ARG A 1 371 ? 4.336 -11.844 -19.109 1 98.31 371 ARG A O 1
ATOM 2684 N N . ALA A 1 372 ? 3.463 -13.859 -18.688 1 98.44 372 ALA A N 1
ATOM 2685 C CA . ALA A 1 372 ? 2.988 -13.508 -17.344 1 98.44 372 ALA A CA 1
ATOM 2686 C C . ALA A 1 372 ? 4.152 -13.148 -16.422 1 98.44 372 ALA A C 1
ATOM 2688 O O . ALA A 1 372 ? 4.074 -12.18 -15.672 1 98.44 372 ALA A O 1
ATOM 2689 N N . ALA A 1 373 ? 5.238 -13.945 -16.516 1 98.44 373 ALA A N 1
ATOM 2690 C CA . ALA A 1 373 ? 6.418 -13.664 -15.695 1 98.44 373 ALA A CA 1
ATOM 2691 C C . ALA A 1 373 ? 7.062 -12.344 -16.094 1 98.44 373 ALA A C 1
ATOM 2693 O O . ALA A 1 373 ? 7.531 -11.594 -15.234 1 98.44 373 ALA A O 1
ATOM 2694 N N . GLU A 1 374 ? 7.098 -12.07 -17.391 1 98.62 374 GLU A N 1
ATOM 2695 C CA . GLU A 1 374 ? 7.648 -10.812 -17.891 1 98.62 374 GLU A CA 1
ATOM 2696 C C . GLU A 1 374 ? 6.812 -9.625 -17.422 1 98.62 374 GLU A C 1
ATOM 2698 O O . GLU A 1 374 ? 7.359 -8.586 -17.062 1 98.62 374 GLU A O 1
ATOM 2703 N N . ALA A 1 375 ? 5.488 -9.766 -17.453 1 98.69 375 ALA A N 1
ATOM 2704 C CA . ALA A 1 375 ? 4.609 -8.719 -16.922 1 98.69 375 ALA A CA 1
ATOM 2705 C C . ALA A 1 375 ? 4.84 -8.492 -15.438 1 98.69 375 ALA A C 1
ATOM 2707 O O . ALA A 1 375 ? 4.871 -7.355 -14.969 1 98.69 375 ALA A O 1
ATOM 2708 N N . ALA A 1 376 ? 5.055 -9.586 -14.695 1 98.38 376 ALA A N 1
ATOM 2709 C CA . ALA A 1 376 ? 5.348 -9.492 -13.266 1 98.38 376 ALA A CA 1
ATOM 2710 C C . ALA A 1 376 ? 6.664 -8.758 -13.023 1 98.38 376 ALA A C 1
ATOM 2712 O O . ALA A 1 376 ? 6.793 -8 -12.062 1 98.38 376 ALA A O 1
ATOM 2713 N N . LEU A 1 377 ? 7.668 -9 -13.906 1 98.44 377 LEU A N 1
ATOM 2714 C CA . LEU A 1 377 ? 8.945 -8.297 -13.82 1 98.44 377 LEU A CA 1
ATOM 2715 C C . LEU A 1 377 ? 8.742 -6.797 -14.023 1 98.44 377 LEU A C 1
ATOM 2717 O O . LEU A 1 377 ? 9.305 -5.984 -13.281 1 98.44 377 LEU A O 1
ATOM 2721 N N . ASP A 1 378 ? 7.902 -6.441 -14.984 1 98.31 378 ASP A N 1
ATOM 2722 C CA . ASP A 1 378 ? 7.605 -5.031 -15.219 1 98.31 378 ASP A CA 1
ATOM 2723 C C . ASP A 1 378 ? 6.914 -4.406 -14.008 1 98.31 378 ASP A C 1
ATOM 2725 O O . ASP A 1 378 ? 7.18 -3.256 -13.656 1 98.31 378 ASP A O 1
ATOM 2729 N N . GLY A 1 379 ? 5.98 -5.148 -13.375 1 98.38 379 GLY A N 1
ATOM 2730 C CA . GLY A 1 379 ? 5.355 -4.695 -12.141 1 98.38 379 GLY A CA 1
ATOM 2731 C C . GLY A 1 379 ? 6.348 -4.453 -11.023 1 98.38 379 GLY A C 1
ATOM 2732 O O . GLY A 1 379 ? 6.254 -3.457 -10.305 1 98.38 379 GLY A O 1
ATOM 2733 N N . ALA A 1 380 ? 7.332 -5.352 -10.914 1 98.44 380 ALA A N 1
ATOM 2734 C CA . ALA A 1 380 ? 8.367 -5.215 -9.883 1 98.44 380 ALA A CA 1
ATOM 2735 C C . ALA A 1 380 ? 9.242 -3.994 -10.148 1 98.44 380 ALA A C 1
ATOM 2737 O O . ALA A 1 380 ? 9.68 -3.322 -9.211 1 98.44 380 ALA A O 1
ATOM 2738 N N . LYS A 1 381 ? 9.508 -3.695 -11.445 1 98.12 381 LYS A N 1
ATOM 2739 C CA . LYS A 1 381 ? 10.25 -2.49 -11.805 1 98.12 381 LYS A CA 1
ATOM 2740 C C . LYS A 1 381 ? 9.508 -1.235 -11.352 1 98.12 381 LYS A C 1
ATOM 2742 O O . LYS A 1 381 ? 10.109 -0.314 -10.797 1 98.12 381 LYS A O 1
ATOM 2747 N N . ALA A 1 382 ? 8.227 -1.216 -11.594 1 98.12 382 ALA A N 1
ATOM 2748 C CA . ALA A 1 382 ? 7.406 -0.073 -11.195 1 98.12 382 ALA A CA 1
ATOM 2749 C C . ALA A 1 382 ? 7.359 0.065 -9.672 1 98.12 382 ALA A C 1
ATOM 2751 O O . ALA A 1 382 ? 7.391 1.178 -9.148 1 98.12 382 ALA A O 1
ATOM 2752 N N . GLN A 1 383 ? 7.32 -1.035 -8.977 1 98.12 383 GLN A N 1
ATOM 2753 C CA . GLN A 1 383 ? 7.324 -1.028 -7.52 1 98.12 383 GLN A CA 1
ATOM 2754 C C . GLN A 1 383 ? 8.641 -0.489 -6.973 1 98.12 383 GLN A C 1
ATOM 2756 O O . GLN A 1 383 ? 8.664 0.233 -5.977 1 98.12 383 GLN A O 1
ATOM 2761 N N . TYR A 1 384 ? 9.742 -0.925 -7.625 1 98.06 384 TYR A N 1
ATOM 2762 C CA . TYR A 1 384 ? 11.047 -0.396 -7.238 1 98.06 384 TYR A CA 1
ATOM 2763 C C . TYR A 1 384 ? 11.102 1.114 -7.438 1 98.06 384 TYR A C 1
ATOM 2765 O O . TYR A 1 384 ? 11.547 1.847 -6.551 1 98.06 384 TYR A O 1
ATOM 2773 N N . ARG A 1 385 ? 10.625 1.594 -8.562 1 97.44 385 ARG A N 1
ATOM 2774 C CA . ARG A 1 385 ? 10.602 3.027 -8.836 1 97.44 385 ARG A CA 1
ATOM 2775 C C . ARG A 1 385 ? 9.758 3.768 -7.812 1 97.44 385 ARG A C 1
ATOM 2777 O O . ARG A 1 385 ? 10.133 4.844 -7.348 1 97.44 385 ARG A O 1
ATOM 2784 N N . ALA A 1 386 ? 8.625 3.219 -7.43 1 97.69 386 ALA A N 1
ATOM 2785 C CA . ALA A 1 386 ? 7.758 3.812 -6.418 1 97.69 386 ALA A CA 1
ATOM 2786 C C . ALA A 1 386 ? 8.484 3.941 -5.078 1 97.69 386 ALA A C 1
ATOM 2788 O O . ALA A 1 386 ? 8.375 4.965 -4.402 1 97.69 386 ALA A O 1
ATOM 2789 N N . ALA A 1 387 ? 9.234 2.889 -4.727 1 97.62 387 ALA A N 1
ATOM 2790 C CA . ALA A 1 387 ? 9.984 2.91 -3.479 1 97.62 387 ALA A CA 1
ATOM 2791 C C . ALA A 1 387 ? 11.055 3.998 -3.504 1 97.62 387 ALA A C 1
ATOM 2793 O O . ALA A 1 387 ? 11.258 4.699 -2.512 1 97.62 387 ALA A O 1
ATOM 2794 N N . VAL A 1 388 ? 11.711 4.148 -4.648 1 96.94 388 VAL A N 1
ATOM 2795 C CA . VAL A 1 388 ? 12.766 5.152 -4.801 1 96.94 388 VAL A CA 1
ATOM 2796 C C . VAL A 1 388 ? 12.164 6.551 -4.688 1 96.94 388 VAL A C 1
ATOM 2798 O O . VAL A 1 388 ? 12.664 7.387 -3.934 1 96.94 388 VAL A O 1
ATOM 2801 N N . LEU A 1 389 ? 11.055 6.809 -5.402 1 96.81 389 LEU A N 1
ATOM 2802 C CA . LEU A 1 389 ? 10.406 8.117 -5.355 1 96.81 389 LEU A CA 1
ATOM 2803 C C . LEU A 1 389 ? 9.914 8.43 -3.945 1 96.81 389 LEU A C 1
ATOM 2805 O O . LEU A 1 389 ? 10.07 9.555 -3.469 1 96.81 389 LEU A O 1
ATOM 2809 N N . GLY A 1 390 ? 9.344 7.414 -3.277 1 96.88 390 GLY A N 1
ATOM 2810 C CA . GLY A 1 390 ? 8.914 7.598 -1.9 1 96.88 390 GLY A CA 1
ATOM 2811 C C . GLY A 1 390 ? 10.062 7.934 -0.96 1 96.88 390 GLY A C 1
ATOM 2812 O O . GLY A 1 390 ? 9.922 8.805 -0.099 1 96.88 390 GLY A O 1
ATOM 2813 N N . ALA A 1 391 ? 11.156 7.293 -1.133 1 96.81 391 ALA A N 1
ATOM 2814 C CA . ALA A 1 391 ? 12.336 7.555 -0.31 1 96.81 391 ALA A CA 1
ATOM 2815 C C . ALA A 1 391 ? 12.836 8.984 -0.502 1 96.81 391 ALA A C 1
ATOM 2817 O O . ALA A 1 391 ? 13.156 9.672 0.469 1 96.81 391 ALA A O 1
ATOM 2818 N N . PHE A 1 392 ? 12.914 9.438 -1.742 1 96.5 392 PHE A N 1
ATOM 2819 C CA . PHE A 1 392 ? 13.344 10.797 -2.029 1 96.5 392 PHE A CA 1
ATOM 2820 C C . PHE A 1 392 ? 12.375 11.812 -1.435 1 96.5 392 PHE A C 1
ATOM 2822 O O . PHE A 1 392 ? 12.797 12.82 -0.866 1 96.5 392 PHE A O 1
ATOM 2829 N N . GLY A 1 393 ? 11.117 11.5 -1.556 1 96.75 393 GLY A N 1
ATOM 2830 C CA . GLY A 1 393 ? 10.117 12.367 -0.954 1 96.75 393 GLY A CA 1
ATOM 2831 C C . GLY A 1 393 ? 10.242 12.469 0.554 1 96.75 393 GLY A C 1
ATOM 2832 O O . GLY A 1 393 ? 10.109 13.562 1.119 1 96.75 393 GLY A O 1
ATOM 2833 N N . ASP A 1 394 ? 10.5 11.375 1.197 1 97.25 394 ASP A N 1
ATOM 2834 C CA . ASP A 1 394 ? 10.672 11.359 2.646 1 97.25 394 ASP A CA 1
ATOM 2835 C C . ASP A 1 394 ? 11.82 12.273 3.072 1 97.25 394 ASP A C 1
ATOM 2837 O O . ASP A 1 394 ? 11.688 13.031 4.031 1 97.25 394 ASP A O 1
ATOM 2841 N N . VAL A 1 395 ? 12.914 12.188 2.379 1 96.38 395 VAL A N 1
ATOM 2842 C CA . VAL A 1 395 ? 14.078 12.992 2.729 1 96.38 395 VAL A CA 1
ATOM 2843 C C . VAL A 1 395 ? 13.797 14.469 2.434 1 96.38 395 VAL A C 1
ATOM 2845 O O . VAL A 1 395 ? 14.086 15.336 3.254 1 96.38 395 VAL A O 1
ATOM 2848 N N . ALA A 1 396 ? 13.219 14.734 1.278 1 96.31 396 ALA A N 1
ATOM 2849 C CA . ALA A 1 396 ? 12.867 16.109 0.932 1 96.31 396 ALA A CA 1
ATOM 2850 C C . ALA A 1 396 ? 11.953 16.719 1.991 1 96.31 396 ALA A C 1
ATOM 2852 O O . ALA A 1 396 ? 12.172 17.859 2.43 1 96.31 396 ALA A O 1
ATOM 2853 N N . ASP A 1 397 ? 10.992 15.984 2.434 1 97.12 397 ASP A N 1
ATOM 2854 C CA . ASP A 1 397 ? 10.047 16.453 3.443 1 97.12 397 ASP A CA 1
ATOM 2855 C C . ASP A 1 397 ? 10.742 16.703 4.777 1 97.12 397 ASP A C 1
ATOM 2857 O O . ASP A 1 397 ? 10.477 17.703 5.445 1 97.12 397 ASP A O 1
ATOM 2861 N N . ALA A 1 398 ? 11.602 15.805 5.109 1 96.69 398 ALA A N 1
ATOM 2862 C CA . ALA A 1 398 ? 12.336 15.953 6.363 1 96.69 398 ALA A CA 1
ATOM 2863 C C . ALA A 1 398 ? 13.227 17.188 6.336 1 96.69 398 ALA A C 1
ATOM 2865 O O . ALA A 1 398 ? 13.297 17.938 7.316 1 96.69 398 ALA A O 1
ATOM 2866 N N . LEU A 1 399 ? 13.898 17.422 5.258 1 95.31 399 LEU A N 1
ATOM 2867 C CA . LEU A 1 399 ? 14.773 18.594 5.129 1 95.31 399 LEU A CA 1
ATOM 2868 C C . LEU A 1 399 ? 13.977 19.875 5.199 1 95.31 399 LEU A C 1
ATOM 2870 O O . LEU A 1 399 ? 14.375 20.828 5.883 1 95.31 399 LEU A O 1
ATOM 2874 N N . THR A 1 400 ? 12.883 19.875 4.551 1 95.31 400 THR A N 1
ATOM 2875 C CA . THR A 1 400 ? 12.016 21.047 4.594 1 95.31 400 THR A CA 1
ATOM 2876 C C . THR A 1 400 ? 11.492 21.281 6.008 1 95.31 400 THR A C 1
ATOM 2878 O O . THR A 1 400 ? 11.469 22.406 6.484 1 95.31 400 THR A O 1
ATOM 2881 N N . ALA A 1 401 ? 11.141 20.234 6.656 1 96.5 401 ALA A N 1
ATOM 2882 C CA . ALA A 1 401 ? 10.602 20.312 8.016 1 96.5 401 ALA A CA 1
ATOM 2883 C C . ALA A 1 401 ? 11.656 20.844 8.984 1 96.5 401 ALA A C 1
ATOM 2885 O O . ALA A 1 401 ? 11.344 21.656 9.859 1 96.5 401 ALA A O 1
ATOM 2886 N N . LEU A 1 402 ? 12.914 20.469 8.836 1 95.62 402 LEU A N 1
ATOM 2887 C CA . LEU A 1 402 ? 13.984 20.922 9.719 1 95.62 402 LEU A CA 1
ATOM 2888 C C . LEU A 1 402 ? 14.102 22.438 9.703 1 95.62 402 LEU A C 1
ATOM 2890 O O . LEU A 1 402 ? 14.125 23.078 10.766 1 95.62 402 LEU A O 1
ATOM 2894 N N . HIS A 1 403 ? 14.086 23.016 8.594 1 93.81 403 HIS A N 1
ATOM 2895 C CA . HIS A 1 403 ? 14.25 24.469 8.469 1 93.81 403 HIS A CA 1
ATOM 2896 C C . HIS A 1 403 ? 12.992 25.203 8.914 1 93.81 403 HIS A C 1
ATOM 2898 O O . HIS A 1 403 ? 13.07 26.156 9.68 1 93.81 403 HIS A O 1
ATOM 2904 N N . ALA A 1 404 ? 11.883 24.672 8.469 1 95.06 404 ALA A N 1
ATOM 2905 C CA . ALA A 1 404 ? 10.625 25.328 8.797 1 95.06 404 ALA A CA 1
ATOM 2906 C C . ALA A 1 404 ? 10.352 25.266 10.297 1 95.06 404 ALA A C 1
ATOM 2908 O O . ALA A 1 404 ? 9.93 26.266 10.898 1 95.06 404 ALA A O 1
ATOM 2909 N N . ASP A 1 405 ? 10.633 24.156 10.898 1 95.56 405 ASP A N 1
ATOM 2910 C CA . ASP A 1 405 ? 10.305 23.984 12.305 1 95.56 405 ASP A CA 1
ATOM 2911 C C . ASP A 1 405 ? 11.336 24.672 13.203 1 95.56 405 ASP A C 1
ATOM 2913 O O . ASP A 1 405 ? 11.031 25.047 14.336 1 95.56 405 ASP A O 1
ATOM 2917 N N . ALA A 1 406 ? 12.555 24.906 12.711 1 95.12 406 ALA A N 1
ATOM 2918 C CA . ALA A 1 406 ? 13.5 25.766 13.43 1 95.12 406 ALA A CA 1
ATOM 2919 C C . ALA A 1 406 ? 13.008 27.203 13.484 1 95.12 406 ALA A C 1
ATOM 2921 O O . ALA A 1 406 ? 13.078 27.844 14.531 1 95.12 406 ALA A O 1
ATOM 2922 N N . ALA A 1 407 ? 12.547 27.641 12.383 1 93.5 407 ALA A N 1
ATOM 2923 C CA . ALA A 1 407 ? 11.977 28.984 12.344 1 93.5 407 ALA A CA 1
ATOM 2924 C C . ALA A 1 407 ? 10.75 29.094 13.258 1 93.5 407 ALA A C 1
ATOM 2926 O O . ALA A 1 407 ? 10.555 30.094 13.93 1 93.5 407 ALA A O 1
ATOM 2927 N N . ALA A 1 408 ? 9.961 28.031 13.281 1 94.38 408 ALA A N 1
ATOM 2928 C CA . ALA A 1 408 ? 8.773 27.984 14.141 1 94.38 408 ALA A CA 1
ATOM 2929 C C . ALA A 1 408 ? 9.164 28.016 15.617 1 94.38 408 ALA A C 1
ATOM 2931 O O . ALA A 1 408 ? 8.508 28.672 16.422 1 94.38 408 ALA A O 1
ATOM 2932 N N . LEU A 1 409 ? 10.219 27.359 15.945 1 94.62 409 LEU A N 1
ATOM 2933 C CA . LEU A 1 409 ? 10.688 27.359 17.328 1 94.62 409 LEU A CA 1
ATOM 2934 C C . LEU A 1 409 ? 11.188 28.75 17.719 1 94.62 409 LEU A C 1
ATOM 2936 O O . LEU A 1 409 ? 10.859 29.234 18.812 1 94.62 409 LEU A O 1
ATOM 2940 N N . ALA A 1 410 ? 11.93 29.375 16.859 1 93.12 410 ALA A N 1
ATOM 2941 C CA . ALA A 1 410 ? 12.406 30.719 17.141 1 93.12 410 ALA A CA 1
ATOM 2942 C C . ALA A 1 410 ? 11.242 31.688 17.375 1 93.12 410 ALA A C 1
ATOM 2944 O O . ALA A 1 410 ? 11.273 32.5 18.297 1 93.12 410 ALA A O 1
ATOM 2945 N N . ALA A 1 411 ? 10.258 31.5 16.562 1 90 411 ALA A N 1
ATOM 2946 C CA . ALA A 1 411 ? 9.07 32.344 16.703 1 90 411 ALA A CA 1
ATOM 2947 C C . ALA A 1 411 ? 8.336 32.031 18.016 1 90 411 ALA A C 1
ATOM 2949 O O . ALA A 1 411 ? 7.855 32.969 18.688 1 90 411 ALA A O 1
ATOM 2950 N N . ALA A 1 412 ? 8.234 30.797 18.359 1 92.12 412 ALA A N 1
ATOM 2951 C CA . ALA A 1 412 ? 7.551 30.391 19.594 1 92.12 412 ALA A CA 1
ATOM 2952 C C . ALA A 1 412 ? 8.297 30.906 20.828 1 92.12 412 ALA A C 1
ATOM 2954 O O . ALA A 1 412 ? 7.676 31.328 21.812 1 92.12 412 ALA A O 1
ATOM 2955 N N . GLU A 1 413 ? 9.594 30.906 20.812 1 93.06 413 GLU A N 1
ATOM 2956 C CA . GLU A 1 413 ? 10.406 31.406 21.906 1 93.06 413 GLU A CA 1
ATOM 2957 C C . GLU A 1 413 ? 10.219 32.906 22.094 1 93.06 413 GLU A C 1
ATOM 2959 O O . GLU A 1 413 ? 10.055 33.406 23.203 1 93.06 413 GLU A O 1
ATOM 2964 N N . LYS A 1 414 ? 10.242 33.562 20.984 1 88.56 414 LYS A N 1
ATOM 2965 C CA . LYS A 1 414 ? 10.023 35.031 21.031 1 88.56 414 LYS A CA 1
ATOM 2966 C C . LYS A 1 414 ? 8.633 35.344 21.578 1 88.56 414 LYS A C 1
ATOM 2968 O O . LYS A 1 414 ? 8.477 36.25 22.406 1 88.56 414 LYS A O 1
ATOM 2973 N N . ALA A 1 415 ? 7.66 34.562 21.109 1 86.81 415 ALA A N 1
ATOM 2974 C CA . ALA A 1 415 ? 6.281 34.781 21.531 1 86.81 415 ALA A CA 1
ATOM 2975 C C . ALA A 1 415 ? 6.117 34.5 23.016 1 86.81 415 ALA A C 1
ATOM 2977 O O . ALA A 1 415 ? 5.453 35.25 23.734 1 86.81 415 ALA A O 1
ATOM 2978 N N . ASP A 1 416 ? 6.715 33.5 23.516 1 90.31 416 ASP A N 1
ATOM 2979 C CA . ASP A 1 416 ? 6.598 33.125 24.922 1 90.31 416 ASP A CA 1
ATOM 2980 C C . ASP A 1 416 ? 7.332 34.125 25.812 1 90.31 416 ASP A C 1
ATOM 2982 O O . ASP A 1 416 ? 6.836 34.469 26.875 1 90.31 416 ASP A O 1
ATOM 2986 N N . GLY A 1 417 ? 8.477 34.562 25.375 1 88.62 417 GLY A N 1
ATOM 2987 C CA . GLY A 1 417 ? 9.188 35.594 26.109 1 88.62 417 GLY A CA 1
ATOM 2988 C C . GLY A 1 417 ? 8.406 36.906 26.219 1 88.62 417 GLY A C 1
ATOM 2989 O O . GLY A 1 417 ? 8.312 37.5 27.297 1 88.62 417 GLY A O 1
ATOM 2990 N N . ALA A 1 418 ? 7.84 37.219 25.109 1 83.31 418 ALA A N 1
ATOM 2991 C CA . ALA A 1 418 ? 7.051 38.469 25.078 1 83.31 418 ALA A CA 1
ATOM 2992 C C . ALA A 1 418 ? 5.805 38.344 25.953 1 83.31 418 ALA A C 1
ATOM 2994 O O . ALA A 1 418 ? 5.426 39.281 26.641 1 83.31 418 ALA A O 1
ATOM 2995 N N . ALA A 1 419 ? 5.164 37.156 25.922 1 84.94 419 ALA A N 1
ATOM 2996 C CA . ALA A 1 419 ? 3.971 36.938 26.719 1 84.94 419 ALA A CA 1
ATOM 2997 C C . ALA A 1 419 ? 4.309 36.938 28.219 1 84.94 419 ALA A C 1
ATOM 2999 O O . ALA A 1 419 ? 3.547 37.469 29.031 1 84.94 419 ALA A O 1
ATOM 3000 N N . ALA A 1 420 ? 5.406 36.375 28.609 1 86.75 420 ALA A N 1
ATOM 3001 C CA . ALA A 1 420 ? 5.852 36.375 30 1 86.75 420 ALA A CA 1
ATOM 3002 C C . ALA A 1 420 ? 6.156 37.781 30.5 1 86.75 420 ALA A C 1
ATOM 3004 O O . ALA A 1 420 ? 5.77 38.125 31.625 1 86.75 420 ALA A O 1
ATOM 3005 N N . GLU A 1 421 ? 6.801 38.531 29.703 1 84.62 421 GLU A N 1
ATOM 3006 C CA . GLU A 1 421 ? 7.113 39.906 30.062 1 84.62 421 GLU A CA 1
ATOM 3007 C C . GLU A 1 421 ? 5.844 40.75 30.219 1 84.62 421 GLU A C 1
ATOM 3009 O O . GLU A 1 421 ? 5.711 41.5 31.172 1 84.62 421 GLU A O 1
ATOM 3014 N N . ASN A 1 422 ? 4.969 40.562 29.25 1 80.44 422 ASN A N 1
ATOM 3015 C CA . ASN A 1 422 ? 3.713 41.312 29.312 1 80.44 422 ASN A CA 1
ATOM 3016 C C . ASN A 1 422 ? 2.914 40.969 30.562 1 80.44 422 ASN A C 1
ATOM 3018 O O . ASN A 1 422 ? 2.357 41.875 31.203 1 80.44 422 ASN A O 1
ATOM 3022 N N . LEU A 1 423 ? 2.879 39.688 30.906 1 83.12 423 LEU A N 1
ATOM 3023 C CA . LEU A 1 423 ? 2.176 39.25 32.125 1 83.12 423 LEU A CA 1
ATOM 3024 C C . LEU A 1 423 ? 2.818 39.844 33.375 1 83.12 423 LEU A C 1
ATOM 3026 O O . LEU A 1 423 ? 2.117 40.312 34.281 1 83.12 423 LEU A O 1
ATOM 3030 N N . GLY A 1 424 ? 4.148 39.938 33.406 1 83.75 424 GLY A N 1
ATOM 3031 C CA . GLY A 1 424 ? 4.855 40.531 34.531 1 83.75 424 GLY A CA 1
ATOM 3032 C C . GLY A 1 424 ? 4.551 42.031 34.688 1 83.75 424 GLY A C 1
ATOM 3033 O O . GLY A 1 424 ? 4.293 42.5 35.812 1 83.75 424 GLY A O 1
ATOM 3034 N N . TYR A 1 425 ? 4.484 42.688 33.594 1 81.31 425 TYR A N 1
ATOM 3035 C CA . TYR A 1 425 ? 4.199 44.125 33.594 1 81.31 425 TYR A CA 1
ATOM 3036 C C . TYR A 1 425 ? 2.775 44.375 34.062 1 81.31 425 TYR A C 1
ATOM 3038 O O . TYR A 1 425 ? 2.541 45.281 34.906 1 81.31 425 TYR A O 1
ATOM 3046 N N . LEU A 1 426 ? 1.841 43.656 33.531 1 78.19 426 LEU A N 1
ATOM 3047 C CA . LEU A 1 426 ? 0.438 43.875 33.844 1 78.19 426 LEU A CA 1
ATOM 3048 C C . LEU A 1 426 ? 0.142 43.5 35.281 1 78.19 426 LEU A C 1
ATOM 3050 O O . LEU A 1 426 ? -0.67 44.156 35.938 1 78.19 426 LEU A O 1
ATOM 3054 N N . ALA A 1 427 ? 0.795 42.5 35.812 1 79.81 427 ALA A N 1
ATOM 3055 C CA . ALA A 1 427 ? 0.649 42.125 37.219 1 79.81 427 ALA A CA 1
ATOM 3056 C C . ALA A 1 427 ? 1.15 43.25 38.125 1 79.81 427 ALA A C 1
ATOM 3058 O O . ALA A 1 427 ? 0.524 43.562 39.125 1 79.81 427 ALA A O 1
ATOM 3059 N N . TYR A 1 428 ? 2.188 43.906 37.719 1 82.12 428 TYR A N 1
ATOM 3060 C CA . TYR A 1 428 ? 2.746 45 38.5 1 82.12 428 TYR A CA 1
ATOM 3061 C C . TYR A 1 428 ? 1.828 46.219 38.438 1 82.12 428 TYR A C 1
ATOM 3063 O O . TYR A 1 428 ? 1.554 46.844 39.469 1 82.12 428 TYR A O 1
ATOM 3071 N N . GLN A 1 429 ? 1.311 46.5 37.344 1 81 429 GLN A N 1
ATOM 3072 C CA . GLN A 1 429 ? 0.433 47.656 37.188 1 81 429 GLN A CA 1
ATOM 3073 C C . GLN A 1 429 ? -0.874 47.469 37.938 1 81 429 GLN A C 1
ATOM 3075 O O . GLN A 1 429 ? -1.441 48.438 38.469 1 81 429 GLN A O 1
ATOM 3080 N N . LEU A 1 430 ? -1.337 46.25 37.938 1 76.94 430 LEU A N 1
ATOM 3081 C CA . LEU A 1 430 ? -2.555 45.969 38.688 1 76.94 430 LEU A CA 1
ATOM 3082 C C . LEU A 1 430 ? -2.348 46.219 40.188 1 76.94 430 LEU A C 1
ATOM 3084 O O . LEU A 1 430 ? -3.232 46.781 40.875 1 76.94 430 LEU A O 1
ATOM 3088 N N . ARG A 1 431 ? -1.192 45.906 40.625 1 77.62 431 ARG A N 1
ATOM 3089 C CA . ARG A 1 431 ? -0.858 46.156 42.031 1 77.62 431 ARG A CA 1
ATOM 3090 C C . ARG A 1 431 ? -0.833 47.625 42.344 1 77.62 431 ARG A C 1
ATOM 3092 O O . ARG A 1 431 ? -1.165 48.062 43.469 1 77.62 431 ARG A O 1
ATOM 3099 N N . LEU A 1 432 ? -0.595 48.438 41.281 1 79.19 432 LEU A N 1
ATOM 3100 C CA . LEU A 1 432 ? -0.55 49.906 41.438 1 79.19 432 LEU A CA 1
ATOM 3101 C C . LEU A 1 432 ? -1.909 50.531 41.156 1 79.19 432 LEU A C 1
ATOM 3103 O O . LEU A 1 432 ? -2.092 51.719 41.312 1 79.19 432 LEU A O 1
ATOM 3107 N N . GLY A 1 433 ? -2.9 49.656 40.719 1 74.06 433 GLY A N 1
ATOM 3108 C CA . GLY A 1 433 ? -4.238 50.125 40.406 1 74.06 433 GLY A CA 1
ATOM 3109 C C . GLY A 1 433 ? -4.312 50.844 39.062 1 74.06 433 GLY A C 1
ATOM 3110 O O . GLY A 1 433 ? -5.246 51.594 38.812 1 74.06 433 GLY A O 1
ATOM 3111 N N . GLN A 1 434 ? -3.391 50.594 38.219 1 71.56 434 GLN A N 1
ATOM 3112 C CA . GLN A 1 434 ? -3.262 51.375 37 1 71.56 434 GLN A CA 1
ATOM 3113 C C . GLN A 1 434 ? -3.91 50.625 35.812 1 71.56 434 GLN A C 1
ATOM 3115 O O . GLN A 1 434 ? -4.094 51.219 34.75 1 71.56 434 GLN A O 1
ATOM 3120 N N . VAL A 1 435 ? -4.152 49.344 35.969 1 72.81 435 VAL A N 1
ATOM 3121 C CA . VAL A 1 435 ? -4.766 48.594 34.875 1 72.81 435 VAL A CA 1
ATOM 3122 C C . VAL A 1 435 ? -5.941 47.781 35.406 1 72.81 435 VAL A C 1
ATOM 3124 O O . VAL A 1 435 ? -6.012 47.469 36.594 1 72.81 435 VAL A O 1
ATOM 3127 N N . GLY A 1 436 ? -6.895 47.594 34.469 1 71.44 436 GLY A N 1
ATOM 3128 C CA . GLY A 1 436 ? -8.047 46.781 34.812 1 71.44 436 GLY A CA 1
ATOM 3129 C C . GLY A 1 436 ? -7.773 45.281 34.781 1 71.44 436 GLY A C 1
ATOM 3130 O O . GLY A 1 436 ? -6.742 44.844 34.25 1 71.44 436 GLY A O 1
ATOM 3131 N N . THR A 1 437 ? -8.625 44.594 35.375 1 74.19 437 THR A N 1
ATOM 3132 C CA . THR A 1 437 ? -8.5 43.156 35.531 1 74.19 437 THR A CA 1
ATOM 3133 C C . THR A 1 437 ? -8.578 42.438 34.188 1 74.19 437 THR A C 1
ATOM 3135 O O . THR A 1 437 ? -8.008 41.375 34 1 74.19 437 THR A O 1
ATOM 3138 N N . LEU A 1 438 ? -9.195 43.031 33.219 1 71.19 438 LEU A N 1
ATOM 3139 C CA . LEU A 1 438 ? -9.383 42.406 31.906 1 71.19 438 LEU A CA 1
ATOM 3140 C C . LEU A 1 438 ? -8.047 42.281 31.188 1 71.19 438 LEU A C 1
ATOM 3142 O O . LEU A 1 438 ? -7.824 41.281 30.484 1 71.19 438 LEU A O 1
ATOM 3146 N N . ALA A 1 439 ? -7.219 43.219 31.406 1 74.19 439 ALA A N 1
ATOM 3147 C CA . ALA A 1 439 ? -5.902 43.188 30.766 1 74.19 439 ALA A CA 1
ATOM 3148 C C . ALA A 1 439 ? -5.082 42 31.312 1 74.19 439 ALA A C 1
ATOM 3150 O O . ALA A 1 439 ? -4.387 41.312 30.562 1 74.19 439 ALA A O 1
ATOM 3151 N N . LEU A 1 440 ? -5.188 41.781 32.531 1 75.94 440 LEU A N 1
ATOM 3152 C CA . LEU A 1 440 ? -4.457 40.688 33.156 1 75.94 440 LEU A CA 1
ATOM 3153 C C . LEU A 1 440 ? -5.004 39.344 32.719 1 75.94 440 LEU A C 1
ATOM 3155 O O . LEU A 1 440 ? -4.234 38.406 32.5 1 75.94 440 LEU A O 1
ATOM 3159 N N . LEU A 1 441 ? -6.246 39.281 32.531 1 75.38 441 LEU A N 1
ATOM 3160 C CA . LEU A 1 441 ? -6.883 38.062 32.094 1 75.38 441 LEU A CA 1
ATOM 3161 C C . LEU A 1 441 ? -6.375 37.656 30.703 1 75.38 441 LEU A C 1
ATOM 3163 O O . LEU A 1 441 ? -6.039 36.5 30.469 1 75.38 441 LEU A O 1
ATOM 3167 N N . ASN A 1 442 ? -6.359 38.5 29.828 1 74.38 442 ASN A N 1
ATOM 3168 C CA . ASN A 1 442 ? -5.898 38.25 28.453 1 74.38 442 ASN A CA 1
ATOM 3169 C C . ASN A 1 442 ? -4.422 37.844 28.422 1 74.38 442 ASN A C 1
ATOM 3171 O O . ASN A 1 442 ? -4.02 37 27.656 1 74.38 442 ASN A O 1
ATOM 3175 N N . ALA A 1 443 ? -3.715 38.531 29.312 1 78.75 443 ALA A N 1
ATOM 3176 C CA . ALA A 1 443 ? -2.285 38.25 29.359 1 78.75 443 ALA A CA 1
ATOM 3177 C C . ALA A 1 443 ? -2.029 36.844 29.891 1 78.75 443 ALA A C 1
ATOM 3179 O O . ALA A 1 443 ? -1.111 36.156 29.438 1 78.75 443 ALA A O 1
ATOM 3180 N N . THR A 1 444 ? -2.764 36.438 30.844 1 79.31 444 THR A N 1
ATOM 3181 C CA . THR A 1 444 ? -2.631 35.094 31.406 1 79.31 444 THR A CA 1
ATOM 3182 C C . THR A 1 444 ? -2.988 34.031 30.375 1 79.31 444 THR A C 1
ATOM 3184 O O . THR A 1 444 ? -2.295 33.031 30.234 1 79.31 444 THR A O 1
ATOM 3187 N N . ALA A 1 445 ? -4.027 34.281 29.641 1 78.25 445 ALA A N 1
ATOM 3188 C CA . ALA A 1 445 ? -4.445 33.344 28.578 1 78.25 445 ALA A CA 1
ATOM 3189 C C . ALA A 1 445 ? -3.381 33.25 27.5 1 78.25 445 ALA A C 1
ATOM 3191 O O . ALA A 1 445 ? -3.078 32.156 27.016 1 78.25 445 ALA A O 1
ATOM 3192 N N . THR A 1 446 ? -2.875 34.344 27.156 1 81.19 446 THR A N 1
ATOM 3193 C CA . THR A 1 446 ? -1.853 34.375 26.125 1 81.19 446 THR A CA 1
ATOM 3194 C C . THR A 1 446 ? -0.592 33.656 26.578 1 81.19 446 THR A C 1
ATOM 3196 O O . THR A 1 446 ? 0.012 32.906 25.797 1 81.19 446 THR A O 1
ATOM 3199 N N . ARG A 1 447 ? -0.195 33.906 27.812 1 84.81 447 ARG A N 1
ATOM 3200 C CA . ARG A 1 447 ? 0.988 33.219 28.344 1 84.81 447 ARG A CA 1
ATOM 3201 C C . ARG A 1 447 ? 0.8 31.719 28.359 1 84.81 447 ARG A C 1
ATOM 3203 O O . ARG A 1 447 ? 1.719 30.969 28.031 1 84.81 447 ARG A O 1
ATOM 3210 N N . SER A 1 448 ? -0.337 31.281 28.734 1 86.88 448 SER A N 1
ATOM 3211 C CA . SER A 1 448 ? -0.636 29.844 28.766 1 86.88 448 SER A CA 1
ATOM 3212 C C . SER A 1 448 ? -0.564 29.25 27.375 1 86.88 448 SER A C 1
ATOM 3214 O O . SER A 1 448 ? 0.008 28.172 27.188 1 86.88 448 SER A O 1
ATOM 3216 N N . GLN A 1 449 ? -1.111 29.906 26.406 1 85.44 449 GLN A N 1
ATOM 3217 C CA . GLN A 1 449 ? -1.131 29.422 25.031 1 85.44 449 GLN A CA 1
ATOM 3218 C C . GLN A 1 449 ? 0.278 29.375 24.438 1 85.44 449 GLN A C 1
ATOM 3220 O O . GLN A 1 449 ? 0.636 28.406 23.75 1 85.44 449 GLN A O 1
ATOM 3225 N N . THR A 1 450 ? 1.049 30.406 24.719 1 88.38 450 THR A N 1
ATOM 3226 C CA . THR A 1 450 ? 2.389 30.469 24.141 1 88.38 450 THR A CA 1
ATOM 3227 C C . THR A 1 450 ? 3.307 29.453 24.797 1 88.38 450 THR A C 1
ATOM 3229 O O . THR A 1 450 ? 4.203 28.906 24.156 1 88.38 450 THR A O 1
ATOM 3232 N N . ALA A 1 451 ? 3.061 29.203 26.078 1 91.38 451 ALA A N 1
ATOM 3233 C CA . ALA A 1 451 ? 3.855 28.188 26.781 1 91.38 451 ALA A CA 1
ATOM 3234 C C . ALA A 1 451 ? 3.639 26.812 26.172 1 91.38 451 ALA A C 1
ATOM 3236 O O . ALA A 1 451 ? 4.594 26.062 25.953 1 91.38 451 ALA A O 1
ATOM 3237 N N . ILE A 1 452 ? 2.436 26.453 25.875 1 92.56 452 ILE A N 1
ATOM 3238 C CA . ILE A 1 452 ? 2.096 25.172 25.266 1 92.56 452 ILE A CA 1
ATOM 3239 C C . ILE A 1 452 ? 2.674 25.094 23.859 1 92.56 452 ILE A C 1
ATOM 3241 O O . ILE A 1 452 ? 3.244 24.078 23.469 1 92.56 452 ILE A O 1
ATOM 3245 N N . ALA A 1 453 ? 2.535 26.172 23.125 1 92.12 453 ALA A N 1
ATOM 3246 C CA . ALA A 1 453 ? 3.055 26.234 21.766 1 92.12 453 ALA A CA 1
ATOM 3247 C C . ALA A 1 453 ? 4.57 26.047 21.734 1 92.12 453 ALA A C 1
ATOM 3249 O O . ALA A 1 453 ? 5.117 25.438 20.812 1 92.12 453 ALA A O 1
ATOM 3250 N N . LEU A 1 454 ? 5.227 26.656 22.75 1 94 454 LEU A N 1
ATOM 3251 C CA . LEU A 1 454 ? 6.676 26.516 22.844 1 94 454 LEU A CA 1
ATOM 3252 C C . LEU A 1 454 ? 7.07 25.062 23.062 1 94 454 LEU A C 1
ATOM 3254 O O . LEU A 1 454 ? 7.992 24.562 22.422 1 94 454 LEU A O 1
ATOM 3258 N N . VAL A 1 455 ? 6.328 24.359 23.938 1 96.38 455 VAL A N 1
ATOM 3259 C CA . VAL A 1 455 ? 6.602 22.938 24.188 1 96.38 455 VAL A CA 1
ATOM 3260 C C . VAL A 1 455 ? 6.402 22.141 22.906 1 96.38 455 VAL A C 1
ATOM 3262 O O . VAL A 1 455 ? 7.227 21.297 22.562 1 96.38 455 VAL A O 1
ATOM 3265 N N . ASP A 1 456 ? 5.344 22.422 22.172 1 95.94 456 ASP A N 1
ATOM 3266 C CA . ASP A 1 456 ? 5.043 21.734 20.922 1 95.94 456 ASP A CA 1
ATOM 3267 C C . ASP A 1 456 ? 6.148 21.969 19.891 1 95.94 456 ASP A C 1
ATOM 3269 O O . ASP A 1 456 ? 6.551 21.047 19.188 1 95.94 456 ASP A O 1
ATOM 3273 N N . ALA A 1 457 ? 6.562 23.203 19.781 1 95.62 457 ALA A N 1
ATOM 3274 C CA . ALA A 1 457 ? 7.605 23.547 18.812 1 95.62 457 ALA A CA 1
ATOM 3275 C C . ALA A 1 457 ? 8.906 22.828 19.141 1 95.62 457 ALA A C 1
ATOM 3277 O O . ALA A 1 457 ? 9.602 22.328 18.234 1 95.62 457 ALA A O 1
ATOM 3278 N N . ARG A 1 458 ? 9.227 22.781 20.438 1 96.19 458 ARG A N 1
ATOM 3279 C CA . ARG A 1 458 ? 10.43 22.078 20.875 1 96.19 458 ARG A CA 1
ATOM 3280 C C . ARG A 1 458 ? 10.344 20.594 20.547 1 96.19 458 ARG A C 1
ATOM 3282 O O . ARG A 1 458 ? 11.289 20.016 20 1 96.19 458 ARG A O 1
ATOM 3289 N N . ALA A 1 459 ? 9.234 19.984 20.859 1 97.69 459 ALA A N 1
ATOM 3290 C CA . ALA A 1 459 ? 9.023 18.562 20.578 1 97.69 459 ALA A CA 1
ATOM 3291 C C . ALA A 1 459 ? 9.109 18.281 19.078 1 97.69 459 ALA A C 1
ATOM 3293 O O . ALA A 1 459 ? 9.68 17.266 18.672 1 97.69 459 ALA A O 1
ATOM 3294 N N . THR A 1 460 ? 8.523 19.125 18.297 1 97.31 460 THR A N 1
ATOM 3295 C CA . THR A 1 460 ? 8.523 18.969 16.844 1 97.31 460 THR A CA 1
ATOM 3296 C C . THR A 1 460 ? 9.945 19 16.297 1 97.31 460 THR A C 1
ATOM 3298 O O . THR A 1 460 ? 10.273 18.25 15.375 1 97.31 460 THR A O 1
ATOM 3301 N N . ARG A 1 461 ? 10.789 19.891 16.859 1 96.31 461 ARG A N 1
ATOM 3302 C CA . ARG A 1 461 ? 12.18 19.969 16.438 1 96.31 461 ARG A CA 1
ATOM 3303 C C . ARG A 1 461 ? 12.906 18.656 16.672 1 96.31 461 ARG A C 1
ATOM 3305 O O . ARG A 1 461 ? 13.633 18.172 15.797 1 96.31 461 ARG A O 1
ATOM 3312 N N . PHE A 1 462 ? 12.719 18.078 17.844 1 97.38 462 PHE A N 1
ATOM 3313 C CA . PHE A 1 462 ? 13.312 16.781 18.125 1 97.38 462 PHE A CA 1
ATOM 3314 C C . PHE A 1 462 ? 12.75 15.711 17.188 1 97.38 462 PHE A C 1
ATOM 3316 O O . PHE A 1 462 ? 13.5 14.875 16.688 1 97.38 462 PHE A O 1
ATOM 3323 N N . GLY A 1 463 ? 11.438 15.758 16.969 1 97.75 463 GLY A N 1
ATOM 3324 C CA . GLY A 1 463 ? 10.797 14.812 16.062 1 97.75 463 GLY A CA 1
ATOM 3325 C C . GLY A 1 463 ? 11.32 14.891 14.641 1 97.75 463 GLY A C 1
ATOM 3326 O O . GLY A 1 463 ? 11.422 13.875 13.953 1 97.75 463 GLY A O 1
ATOM 3327 N N . ASP A 1 464 ? 11.648 16.109 14.188 1 97.25 464 ASP A N 1
ATOM 3328 C CA . ASP A 1 464 ? 12.164 16.312 12.844 1 97.25 464 ASP A CA 1
ATOM 3329 C C . ASP A 1 464 ? 13.492 15.578 12.648 1 97.25 464 ASP A C 1
ATOM 3331 O O . ASP A 1 464 ? 13.75 15.023 11.578 1 97.25 464 ASP A O 1
ATOM 3335 N N . VAL A 1 465 ? 14.312 15.625 13.656 1 96.44 465 VAL A N 1
ATOM 3336 C CA . VAL A 1 465 ? 15.602 14.961 13.578 1 96.44 465 VAL A CA 1
ATOM 3337 C C . VAL A 1 465 ? 15.398 13.445 13.484 1 96.44 465 VAL A C 1
ATOM 3339 O O . VAL A 1 465 ? 16.016 12.781 12.648 1 96.44 465 VAL A O 1
ATOM 3342 N N . ALA A 1 466 ? 14.523 12.914 14.32 1 96.94 466 ALA A N 1
ATOM 3343 C CA . ALA A 1 466 ? 14.203 11.492 14.25 1 96.94 466 ALA A CA 1
ATOM 3344 C C . ALA A 1 466 ? 13.641 11.125 12.875 1 96.94 466 ALA A C 1
ATOM 3346 O O . ALA A 1 466 ? 13.992 10.086 12.312 1 96.94 466 ALA A O 1
ATOM 3347 N N . ALA A 1 467 ? 12.758 11.992 12.352 1 96.88 467 ALA A N 1
ATOM 3348 C CA . ALA A 1 467 ? 12.148 11.766 11.047 1 96.88 467 ALA A CA 1
ATOM 3349 C C . ALA A 1 467 ? 13.211 11.742 9.945 1 96.88 467 ALA A C 1
ATOM 3351 O O . ALA A 1 467 ? 13.102 10.977 8.984 1 96.88 467 ALA A O 1
ATOM 3352 N N . LEU A 1 468 ? 14.211 12.633 10.047 1 95.94 468 LEU A N 1
ATOM 3353 C CA . LEU A 1 468 ? 15.289 12.648 9.062 1 95.94 468 LEU A CA 1
ATOM 3354 C C . LEU A 1 468 ? 16.062 11.328 9.07 1 95.94 468 LEU A C 1
ATOM 3356 O O . LEU A 1 468 ? 16.312 10.75 8.016 1 95.94 468 LEU A O 1
ATOM 3360 N N . TYR A 1 469 ? 16.391 10.883 10.242 1 95.56 469 TYR A N 1
ATOM 3361 C CA . TYR A 1 469 ? 17.141 9.633 10.328 1 95.56 469 TYR A CA 1
ATOM 3362 C C . TYR A 1 469 ? 16.328 8.469 9.773 1 95.56 469 TYR A C 1
ATOM 3364 O O . TYR A 1 469 ? 16.875 7.602 9.078 1 95.56 469 TYR A O 1
ATOM 3372 N N . LEU A 1 470 ? 15.039 8.438 10.086 1 95.31 470 LEU A N 1
ATOM 3373 C CA . LEU A 1 470 ? 14.188 7.398 9.516 1 95.31 470 LEU A CA 1
ATOM 3374 C C . LEU A 1 470 ? 14.156 7.496 7.992 1 95.31 470 LEU A C 1
ATOM 3376 O O . LEU A 1 470 ? 14.234 6.48 7.301 1 95.31 470 LEU A O 1
ATOM 3380 N N . ALA A 1 471 ? 14 8.719 7.477 1 96.44 471 ALA A N 1
ATOM 3381 C CA . ALA A 1 471 ? 13.945 8.953 6.035 1 96.44 471 ALA A CA 1
ATOM 3382 C C . ALA A 1 471 ? 15.227 8.477 5.355 1 96.44 471 ALA A C 1
ATOM 3384 O O . ALA A 1 471 ? 15.195 8.031 4.207 1 96.44 471 ALA A O 1
ATOM 3385 N N . LEU A 1 472 ? 16.344 8.523 6.078 1 95.06 472 LEU A N 1
ATOM 3386 C CA . LEU A 1 472 ? 17.641 8.148 5.527 1 95.06 472 LEU A CA 1
ATOM 3387 C C . LEU A 1 472 ? 17.906 6.664 5.719 1 95.06 472 LEU A C 1
ATOM 3389 O O . LEU A 1 472 ? 18.938 6.148 5.273 1 95.06 472 LEU A O 1
ATOM 3393 N N . GLY A 1 473 ? 17 5.965 6.289 1 91.25 473 GLY A N 1
ATOM 3394 C CA . GLY A 1 473 ? 17.156 4.527 6.473 1 91.25 473 GLY A CA 1
ATOM 3395 C C . GLY A 1 473 ? 17.984 4.164 7.691 1 91.25 473 GLY A C 1
ATOM 3396 O O . GLY A 1 473 ? 18.625 3.111 7.723 1 91.25 473 GLY A O 1
ATOM 3397 N N . GLY A 1 474 ? 18.062 4.957 8.688 1 81.25 474 GLY A N 1
ATOM 3398 C CA . GLY A 1 474 ? 18.891 4.797 9.867 1 81.25 474 GLY A CA 1
ATOM 3399 C C . GLY A 1 474 ? 19.156 3.346 10.219 1 81.25 474 GLY A C 1
ATOM 3400 O O . GLY A 1 474 ? 18.234 2.52 10.227 1 81.25 474 GLY A O 1
ATOM 3401 N N . SER A 1 475 ? 20.469 2.971 10.148 1 72.94 475 SER A N 1
ATOM 3402 C CA . SER A 1 475 ? 20.906 1.608 10.453 1 72.94 475 SER A CA 1
ATOM 3403 C C . SER A 1 475 ? 20.859 1.337 11.953 1 72.94 475 SER A C 1
ATOM 3405 O O . SER A 1 475 ? 21.094 2.242 12.758 1 72.94 475 SER A O 1
ATOM 3407 N N . THR A 1 476 ? 20.234 0.27 12.281 1 70 476 THR A N 1
ATOM 3408 C CA . THR A 1 476 ? 20.219 -0.14 13.68 1 70 476 THR A CA 1
ATOM 3409 C C . THR A 1 476 ? 21.328 -1.149 13.969 1 70 476 THR A C 1
ATOM 3411 O O . THR A 1 476 ? 21.469 -1.605 15.102 1 70 476 THR A O 1
ATOM 3414 N N . GLN A 1 477 ? 21.984 -1.573 12.914 1 59.91 477 GLN A N 1
ATOM 3415 C CA . GLN A 1 477 ? 22.984 -2.609 13.133 1 59.91 477 GLN A CA 1
ATOM 3416 C C . GLN A 1 477 ? 24.375 -2.004 13.305 1 59.91 477 GLN A C 1
ATOM 3418 O O . GLN A 1 477 ? 24.703 -0.993 12.68 1 59.91 477 GLN A O 1
ATOM 3423 N N . ASP A 1 478 ? 25.078 -2.287 14.406 1 48.22 478 ASP A N 1
ATOM 3424 C CA . ASP A 1 478 ? 26.516 -2.02 14.547 1 48.22 478 ASP A CA 1
ATOM 3425 C C . ASP A 1 478 ? 27.297 -2.629 13.391 1 48.22 478 ASP A C 1
ATOM 3427 O O . ASP A 1 478 ? 27.031 -3.76 12.977 1 48.22 478 ASP A O 1
ATOM 3431 N N . ALA A 1 479 ? 27.859 -1.867 12.406 1 38.28 479 ALA A N 1
ATOM 3432 C CA . ALA A 1 479 ? 28.828 -2.477 11.508 1 38.28 479 ALA A CA 1
ATOM 3433 C C . ALA A 1 479 ? 29.719 -3.477 12.25 1 38.28 479 ALA A C 1
ATOM 3435 O O . ALA A 1 479 ? 30.562 -3.088 13.055 1 38.28 479 ALA A O 1
ATOM 3436 N N . ARG A 1 480 ? 29.344 -4.637 12.711 1 27.84 480 ARG A N 1
ATOM 3437 C CA . ARG A 1 480 ? 30.375 -5.566 13.141 1 27.84 480 ARG A CA 1
ATOM 3438 C C . ARG A 1 480 ? 31.188 -6.062 11.953 1 27.84 480 ARG A C 1
ATOM 3440 O O . ARG A 1 480 ? 30.641 -6.355 10.891 1 27.84 480 ARG A O 1
ATOM 3447 N N . MET B 1 1 ? -21.828 -52.281 -40.656 1 36.69 1 MET B N 1
ATOM 3448 C CA . MET B 1 1 ? -22.422 -51.156 -39.938 1 36.69 1 MET B CA 1
ATOM 3449 C C . MET B 1 1 ? -21.344 -50.312 -39.281 1 36.69 1 MET B C 1
ATOM 3451 O O . MET B 1 1 ? -20.516 -50.812 -38.5 1 36.69 1 MET B O 1
ATOM 3455 N N . LYS B 1 2 ? -20.891 -49.312 -40.031 1 48.16 2 LYS B N 1
ATOM 3456 C CA . LYS B 1 2 ? -19.688 -48.5 -39.938 1 48.16 2 LYS B CA 1
ATOM 3457 C C . LYS B 1 2 ? -19.641 -47.719 -38.625 1 48.16 2 LYS B C 1
ATOM 3459 O O . LYS B 1 2 ? -20.641 -47.125 -38.188 1 48.16 2 LYS B O 1
ATOM 3464 N N . PRO B 1 3 ? -18.734 -48.031 -37.688 1 51.44 3 PRO B N 1
ATOM 3465 C CA . PRO B 1 3 ? -18.531 -47.469 -36.344 1 51.44 3 PRO B CA 1
ATOM 3466 C C . PRO B 1 3 ? -18.484 -45.938 -36.344 1 51.44 3 PRO B C 1
ATOM 3468 O O . PRO B 1 3 ? -17.906 -45.312 -35.438 1 51.44 3 PRO B O 1
ATOM 3471 N N . TYR B 1 4 ? -19.094 -45.344 -37.344 1 50.06 4 TYR B N 1
ATOM 3472 C CA . TYR B 1 4 ? -18.984 -43.906 -37.469 1 50.06 4 TYR B CA 1
ATOM 3473 C C . TYR B 1 4 ? -19.828 -43.219 -36.375 1 50.06 4 TYR B C 1
ATOM 3475 O O . TYR B 1 4 ? -19.781 -42 -36.25 1 50.06 4 TYR B O 1
ATOM 3483 N N . PRO B 1 5 ? -20.844 -43.938 -35.906 1 50.44 5 PRO B N 1
ATOM 3484 C CA . PRO B 1 5 ? -21.75 -43.094 -35.094 1 50.44 5 PRO B CA 1
ATOM 3485 C C . PRO B 1 5 ? -21.094 -42.594 -33.812 1 50.44 5 PRO B C 1
ATOM 3487 O O . PRO B 1 5 ? -21.562 -41.594 -33.25 1 50.44 5 PRO B O 1
ATOM 3490 N N . ALA B 1 6 ? -20.109 -43.312 -33.344 1 49.5 6 ALA B N 1
ATOM 3491 C CA . ALA B 1 6 ? -19.594 -42.938 -32.031 1 49.5 6 ALA B CA 1
ATOM 3492 C C . ALA B 1 6 ? -18.859 -41.625 -32.062 1 49.5 6 ALA B C 1
ATOM 3494 O O . ALA B 1 6 ? -18.875 -40.844 -31.109 1 49.5 6 ALA B O 1
ATOM 3495 N N . MET B 1 7 ? -18.281 -41.375 -33.25 1 49.38 7 MET B N 1
ATOM 3496 C CA . MET B 1 7 ? -17.578 -40.094 -33.312 1 49.38 7 MET B CA 1
ATOM 3497 C C . MET B 1 7 ? -18.547 -38.938 -33.312 1 49.38 7 MET B C 1
ATOM 3499 O O . MET B 1 7 ? -18.219 -37.844 -32.875 1 49.38 7 MET B O 1
ATOM 3503 N N . VAL B 1 8 ? -19.719 -39.094 -33.969 1 50.12 8 VAL B N 1
ATOM 3504 C CA . VAL B 1 8 ? -20.672 -38 -34.031 1 50.12 8 VAL B CA 1
ATOM 3505 C C . VAL B 1 8 ? -21.297 -37.75 -32.656 1 50.12 8 VAL B C 1
ATOM 3507 O O . VAL B 1 8 ? -21.609 -36.594 -32.312 1 50.12 8 VAL B O 1
ATOM 3510 N N . ALA B 1 9 ? -21.516 -38.719 -31.828 1 48.28 9 ALA B N 1
ATOM 3511 C CA . ALA B 1 9 ? -22.125 -38.531 -30.516 1 48.28 9 ALA B CA 1
ATOM 3512 C C . ALA B 1 9 ? -21.203 -37.75 -29.594 1 48.28 9 ALA B C 1
ATOM 3514 O O . ALA B 1 9 ? -21.672 -37 -28.734 1 48.28 9 ALA B O 1
ATOM 3515 N N . VAL B 1 10 ? -19.953 -37.906 -29.75 1 50.81 10 VAL B N 1
ATOM 3516 C CA . VAL B 1 10 ? -19 -37.188 -28.906 1 50.81 10 VAL B CA 1
ATOM 3517 C C . VAL B 1 10 ? -19.078 -35.688 -29.219 1 50.81 10 VAL B C 1
ATOM 3519 O O . VAL B 1 10 ? -18.953 -34.844 -28.328 1 50.81 10 VAL B O 1
ATOM 3522 N N . ALA B 1 11 ? -19.312 -35.375 -30.484 1 49.56 11 ALA B N 1
ATOM 3523 C CA . ALA B 1 11 ? -19.344 -33.938 -30.859 1 49.56 11 ALA B CA 1
ATOM 3524 C C . ALA B 1 11 ? -20.562 -33.25 -30.266 1 49.56 11 ALA B C 1
ATOM 3526 O O . ALA B 1 11 ? -20.547 -32.031 -30.031 1 49.56 11 ALA B O 1
ATOM 3527 N N . LEU B 1 12 ? -21.672 -33.906 -30.203 1 48.66 12 LEU B N 1
ATOM 3528 C CA . LEU B 1 12 ? -22.891 -33.25 -29.734 1 48.66 12 LEU B CA 1
ATOM 3529 C C . LEU B 1 12 ? -22.828 -32.969 -28.234 1 48.66 12 LEU B C 1
ATOM 3531 O O . LEU B 1 12 ? -23.656 -32.25 -27.703 1 48.66 12 LEU B O 1
ATOM 3535 N N . LEU B 1 13 ? -21.953 -33.625 -27.469 1 48.81 13 LEU B N 1
ATOM 3536 C CA . LEU B 1 13 ? -21.875 -33.406 -26.031 1 48.81 13 LEU B CA 1
ATOM 3537 C C . LEU B 1 13 ? -21.078 -32.125 -25.719 1 48.81 13 LEU B C 1
ATOM 3539 O O . LEU B 1 13 ? -20.828 -31.828 -24.547 1 48.81 13 LEU B O 1
ATOM 3543 N N . SER B 1 14 ? -20.469 -31.562 -26.656 1 53.38 14 SER B N 1
ATOM 3544 C CA . SER B 1 14 ? -19.641 -30.359 -26.484 1 53.38 14 SER B CA 1
ATOM 3545 C C . SER B 1 14 ? -20.438 -29.234 -25.844 1 53.38 14 SER B C 1
ATOM 3547 O O . SER B 1 14 ? -19.875 -28.188 -25.484 1 53.38 14 SER B O 1
ATOM 3549 N N . GLY B 1 15 ? -21.719 -29.438 -25.75 1 62.03 15 GLY B N 1
ATOM 3550 C CA . GLY B 1 15 ? -22.5 -28.266 -25.375 1 62.03 15 GLY B CA 1
ATOM 3551 C C . GLY B 1 15 ? -22.812 -28.203 -23.891 1 62.03 15 GLY B C 1
ATOM 3552 O O . GLY B 1 15 ? -23.281 -27.172 -23.406 1 62.03 15 GLY B O 1
ATOM 3553 N N . CYS B 1 16 ? -22.531 -29.219 -23.047 1 74.81 16 CYS B N 1
ATOM 3554 C CA . CYS B 1 16 ? -23.031 -29.156 -21.672 1 74.81 16 CYS B CA 1
ATOM 3555 C C . CYS B 1 16 ? -21.984 -28.594 -20.719 1 74.81 16 CYS B C 1
ATOM 3557 O O . CYS B 1 16 ? -20.859 -29.109 -20.656 1 74.81 16 CYS B O 1
ATOM 3559 N N . THR B 1 17 ? -21.969 -27.422 -20.359 1 85.94 17 THR B N 1
ATOM 3560 C CA . THR B 1 17 ? -21.125 -26.797 -19.344 1 85.94 17 THR B CA 1
ATOM 3561 C C . THR B 1 17 ? -21.828 -26.781 -18 1 85.94 17 THR B C 1
ATOM 3563 O O . THR B 1 17 ? -22.859 -26.125 -17.844 1 85.94 17 THR B O 1
ATOM 3566 N N . VAL B 1 18 ? -21.281 -27.469 -17.016 1 90.5 18 VAL B N 1
ATOM 3567 C CA . VAL B 1 18 ? -21.906 -27.562 -15.703 1 90.5 18 VAL B CA 1
ATOM 3568 C C . VAL B 1 18 ? -21.641 -26.297 -14.906 1 90.5 18 VAL B C 1
ATOM 3570 O O . VAL B 1 18 ? -20.781 -25.5 -15.273 1 90.5 18 VAL B O 1
ATOM 3573 N N . GLY B 1 19 ? -22.438 -26.172 -13.758 1 89 19 GLY B N 1
ATOM 3574 C CA . GLY B 1 19 ? -22.297 -25.016 -12.898 1 89 19 GLY B CA 1
ATOM 3575 C C . GLY B 1 19 ? -23.188 -23.859 -13.297 1 89 19 GLY B C 1
ATOM 3576 O O . GLY B 1 19 ? -23.812 -23.891 -14.352 1 89 19 GLY B O 1
ATOM 3577 N N . PRO B 1 20 ? -23.172 -22.906 -12.484 1 91.5 20 PRO B N 1
ATOM 3578 C CA . PRO B 1 20 ? -24.062 -21.781 -12.758 1 91.5 20 PRO B CA 1
ATOM 3579 C C . PRO B 1 20 ? -23.547 -20.891 -13.891 1 91.5 20 PRO B C 1
ATOM 3581 O O . PRO B 1 20 ? -22.328 -20.688 -14.023 1 91.5 20 PRO B O 1
ATOM 3584 N N . SER B 1 21 ? -24.422 -20.438 -14.781 1 93.12 21 SER B N 1
ATOM 3585 C CA . SER B 1 21 ? -24.109 -19.375 -15.719 1 93.12 21 SER B CA 1
ATOM 3586 C C . SER B 1 21 ? -24.172 -18 -15.047 1 93.12 21 SER B C 1
ATOM 3588 O O . SER B 1 21 ? -25.141 -17.688 -14.352 1 93.12 21 SER B O 1
ATOM 3590 N N . PHE B 1 22 ? -23.234 -17.328 -15.219 1 93.44 22 PHE B N 1
ATOM 3591 C CA . PHE B 1 22 ? -23.141 -16.047 -14.531 1 93.44 22 PHE B CA 1
ATOM 3592 C C . PHE B 1 22 ? -24.172 -15.062 -15.078 1 93.44 22 PHE B C 1
ATOM 3594 O O . PHE B 1 22 ? -24.328 -14.93 -16.297 1 93.44 22 PHE B O 1
ATOM 3601 N N . THR B 1 23 ? -24.844 -14.438 -14.195 1 92.62 23 THR B N 1
ATOM 3602 C CA . THR B 1 23 ? -25.734 -13.32 -14.492 1 92.62 23 THR B CA 1
ATOM 3603 C C . THR B 1 23 ? -25.359 -12.094 -13.672 1 92.62 23 THR B C 1
ATOM 3605 O O . THR B 1 23 ? -25.25 -12.164 -12.445 1 92.62 23 THR B O 1
ATOM 3608 N N . PRO B 1 24 ? -25.141 -11.039 -14.398 1 92.62 24 PRO B N 1
ATOM 3609 C CA . PRO B 1 24 ? -24.828 -9.828 -13.633 1 92.62 24 PRO B CA 1
ATOM 3610 C C . PRO B 1 24 ? -25.953 -9.445 -12.656 1 92.62 24 PRO B C 1
ATOM 3612 O O . PRO B 1 24 ? -27.125 -9.664 -12.945 1 92.62 24 PRO B O 1
ATOM 3615 N N . PRO B 1 25 ? -25.516 -9.023 -11.508 1 91.62 25 PRO B N 1
ATOM 3616 C CA . PRO B 1 25 ? -26.547 -8.617 -10.555 1 91.62 25 PRO B CA 1
ATOM 3617 C C . PRO B 1 25 ? -27.469 -7.547 -11.109 1 91.62 25 PRO B C 1
ATOM 3619 O O . PRO B 1 25 ? -27.062 -6.734 -11.938 1 91.62 25 PRO B O 1
ATOM 3622 N N . ALA B 1 26 ? -28.688 -7.543 -10.609 1 89.12 26 ALA B N 1
ATOM 3623 C CA . ALA B 1 26 ? -29.672 -6.551 -11.031 1 89.12 26 ALA B CA 1
ATOM 3624 C C . ALA B 1 26 ? -29.281 -5.152 -10.562 1 89.12 26 ALA B C 1
ATOM 3626 O O . ALA B 1 26 ? -28.656 -4.996 -9.516 1 89.12 26 ALA B O 1
ATOM 3627 N N . ALA B 1 27 ? -29.656 -4.188 -11.375 1 85.81 27 ALA B N 1
ATOM 3628 C CA . ALA B 1 27 ? -29.406 -2.801 -10.984 1 85.81 27 ALA B CA 1
ATOM 3629 C C . ALA B 1 27 ? -30.203 -2.436 -9.734 1 85.81 27 ALA B C 1
ATOM 3631 O O . ALA B 1 27 ? -31.328 -2.916 -9.539 1 85.81 27 ALA B O 1
ATOM 3632 N N . PRO B 1 28 ? -29.516 -1.644 -8.906 1 85.94 28 PRO B N 1
ATOM 3633 C CA . PRO B 1 28 ? -30.266 -1.226 -7.715 1 85.94 28 PRO B CA 1
ATOM 3634 C C . PRO B 1 28 ? -31.547 -0.477 -8.055 1 85.94 28 PRO B C 1
ATOM 3636 O O . PRO B 1 28 ? -31.625 0.207 -9.078 1 85.94 28 PRO B O 1
ATOM 3639 N N . SER B 1 29 ? -32.531 -0.615 -7.223 1 83.69 29 SER B N 1
ATOM 3640 C CA . SER B 1 29 ? -33.844 -0.027 -7.441 1 83.69 29 SER B CA 1
ATOM 3641 C C . SER B 1 29 ? -33.875 1.437 -7.016 1 83.69 29 SER B C 1
ATOM 3643 O O . SER B 1 29 ? -34.75 2.199 -7.457 1 83.69 29 SER B O 1
ATOM 3645 N N . SER B 1 30 ? -32.938 1.827 -6.242 1 82.75 30 SER B N 1
ATOM 3646 C CA . SER B 1 30 ? -32.938 3.197 -5.746 1 82.75 30 SER B CA 1
ATOM 3647 C C . SER B 1 30 ? -32.625 4.195 -6.859 1 82.75 30 SER B C 1
ATOM 3649 O O . SER B 1 30 ? -31.812 3.92 -7.738 1 82.75 30 SER B O 1
ATOM 3651 N N . SER B 1 31 ? -33.406 5.305 -6.867 1 82.94 31 SER B N 1
ATOM 3652 C CA . SER B 1 31 ? -33.188 6.336 -7.879 1 82.94 31 SER B CA 1
ATOM 3653 C C . SER B 1 31 ? -32.469 7.555 -7.289 1 82.94 31 SER B C 1
ATOM 3655 O O . SER B 1 31 ? -32.188 8.516 -8 1 82.94 31 SER B O 1
ATOM 3657 N N . ALA B 1 32 ? -32.25 7.469 -5.957 1 88 32 ALA B N 1
ATOM 3658 C CA . ALA B 1 32 ? -31.641 8.609 -5.281 1 88 32 ALA B CA 1
ATOM 3659 C C . ALA B 1 32 ? -30.453 8.172 -4.418 1 88 32 ALA B C 1
ATOM 3661 O O . ALA B 1 32 ? -30.359 7.008 -4.035 1 88 32 ALA B O 1
ATOM 3662 N N . TYR B 1 33 ? -29.547 9.078 -4.148 1 92.06 33 TYR B N 1
ATOM 3663 C CA . TYR B 1 33 ? -28.391 8.797 -3.318 1 92.06 33 TYR B CA 1
ATOM 3664 C C . TYR B 1 33 ? -28.625 9.234 -1.878 1 92.06 33 TYR B C 1
ATOM 3666 O O . TYR B 1 33 ? -27.969 8.727 -0.957 1 92.06 33 TYR B O 1
ATOM 3674 N N . THR B 1 34 ? -29.422 10.242 -1.722 1 91.12 34 THR B N 1
ATOM 3675 C CA . THR B 1 34 ? -29.719 10.781 -0.4 1 91.12 34 THR B CA 1
ATOM 3676 C C . THR B 1 34 ? -31.219 10.664 -0.099 1 91.12 34 THR B C 1
ATOM 3678 O O . THR B 1 34 ? -32.031 10.578 -1.017 1 91.12 34 THR B O 1
ATOM 3681 N N . PRO B 1 35 ? -31.547 10.562 1.187 1 89.88 35 PRO B N 1
ATOM 3682 C CA . PRO B 1 35 ? -32.969 10.422 1.535 1 89.88 35 PRO B CA 1
ATOM 3683 C C . PRO B 1 35 ? -33.812 11.602 1.053 1 89.88 35 PRO B C 1
ATOM 3685 O O . PRO B 1 35 ? -34.938 11.414 0.6 1 89.88 35 PRO B O 1
ATOM 3688 N N . VAL B 1 36 ? -33.25 12.789 1.17 1 86.25 36 VAL B N 1
ATOM 3689 C CA . VAL B 1 36 ? -33.875 14 0.668 1 86.25 36 VAL B CA 1
ATOM 3690 C C . VAL B 1 36 ? -33.125 14.508 -0.563 1 86.25 36 VAL B C 1
ATOM 3692 O O . VAL B 1 36 ? -31.906 14.609 -0.548 1 86.25 36 VAL B O 1
ATOM 3695 N N . ALA B 1 37 ? -33.938 14.648 -1.643 1 80.19 37 ALA B N 1
ATOM 3696 C CA . ALA B 1 37 ? -33.281 15.125 -2.865 1 80.19 37 ALA B CA 1
ATOM 3697 C C . ALA B 1 37 ? -32.594 16.453 -2.627 1 80.19 37 ALA B C 1
ATOM 3699 O O . ALA B 1 37 ? -33.188 17.391 -2.084 1 80.19 37 ALA B O 1
ATOM 3700 N N . PRO B 1 38 ? -31.344 16.422 -2.922 1 82.5 38 PRO B N 1
ATOM 3701 C CA . PRO B 1 38 ? -30.656 17.703 -2.789 1 82.5 38 PRO B CA 1
ATOM 3702 C C . PRO B 1 38 ? -31.188 18.75 -3.766 1 82.5 38 PRO B C 1
ATOM 3704 O O . PRO B 1 38 ? -31.781 18.406 -4.793 1 82.5 38 PRO B O 1
ATOM 3707 N N . PRO B 1 39 ? -30.984 20.031 -3.355 1 86.81 39 PRO B N 1
ATOM 3708 C CA . PRO B 1 39 ? -31.375 21.062 -4.324 1 86.81 39 PRO B CA 1
ATOM 3709 C C . PRO B 1 39 ? -30.703 20.875 -5.684 1 86.81 39 PRO B C 1
ATOM 3711 O O . PRO B 1 39 ? -29.562 20.406 -5.758 1 86.81 39 PRO B O 1
ATOM 3714 N N . ALA B 1 40 ? -31.375 21.25 -6.73 1 88.5 40 ALA B N 1
ATOM 3715 C CA . ALA B 1 40 ? -30.922 21 -8.102 1 88.5 40 ALA B CA 1
ATOM 3716 C C . ALA B 1 40 ? -29.766 21.938 -8.469 1 88.5 40 ALA B C 1
ATOM 3718 O O . ALA B 1 40 ? -29.078 21.719 -9.461 1 88.5 40 ALA B O 1
ATOM 3719 N N . GLU B 1 41 ? -29.656 22.906 -7.621 1 92.44 41 GLU B N 1
ATOM 3720 C CA . GLU B 1 41 ? -28.609 23.891 -7.918 1 92.44 41 GLU B CA 1
ATOM 3721 C C . GLU B 1 41 ? -27.781 24.203 -6.68 1 92.44 41 GLU B C 1
ATOM 3723 O O . GLU B 1 41 ? -28.328 24.328 -5.578 1 92.44 41 GLU B O 1
ATOM 3728 N N . ILE B 1 42 ? -26.531 24.266 -6.863 1 92.19 42 ILE B N 1
ATOM 3729 C CA . ILE B 1 42 ? -25.641 24.844 -5.859 1 92.19 42 ILE B CA 1
ATOM 3730 C C . ILE B 1 42 ? -25.625 26.359 -5.98 1 92.19 42 ILE B C 1
ATOM 3732 O O . ILE B 1 42 ? -25.328 26.906 -7.047 1 92.19 42 ILE B O 1
ATOM 3736 N N . PRO B 1 43 ? -25.922 27 -4.93 1 90.12 43 PRO B N 1
ATOM 3737 C CA . PRO B 1 43 ? -26.062 28.469 -5.027 1 90.12 43 PRO B CA 1
ATOM 3738 C C . PRO B 1 43 ? -24.75 29.156 -5.359 1 90.12 43 PRO B C 1
ATOM 3740 O O . PRO B 1 43 ? -23.672 28.688 -4.969 1 90.12 43 PRO B O 1
ATOM 3743 N N . ALA B 1 44 ? -24.938 30.234 -6.102 1 90.25 44 ALA B N 1
ATOM 3744 C CA . ALA B 1 44 ? -23.781 31.078 -6.406 1 90.25 44 ALA B CA 1
ATOM 3745 C C . ALA B 1 44 ? -23.281 31.797 -5.156 1 90.25 44 ALA B C 1
ATOM 3747 O O . ALA B 1 44 ? -24.031 31.969 -4.195 1 90.25 44 ALA B O 1
ATOM 3748 N N . THR B 1 45 ? -22 32 -5.117 1 89.44 45 THR B N 1
ATOM 3749 C CA . THR B 1 45 ? -21.391 32.906 -4.133 1 89.44 45 THR B CA 1
ATOM 3750 C C . THR B 1 45 ? -20.781 34.125 -4.812 1 89.44 45 THR B C 1
ATOM 3752 O O . THR B 1 45 ? -20.953 34.312 -6.02 1 89.44 45 THR B O 1
ATOM 3755 N N . ALA B 1 46 ? -20.188 35 -3.992 1 85.88 46 ALA B N 1
ATOM 3756 C CA . ALA B 1 46 ? -19.578 36.219 -4.551 1 85.88 46 ALA B CA 1
ATOM 3757 C C . ALA B 1 46 ? -18.484 35.875 -5.559 1 85.88 46 ALA B C 1
ATOM 3759 O O . ALA B 1 46 ? -18.281 36.562 -6.543 1 85.88 46 ALA B O 1
ATOM 3760 N N . SER B 1 47 ? -17.797 34.75 -5.379 1 86.06 47 SER B N 1
ATOM 3761 C CA . SER B 1 47 ? -16.625 34.438 -6.195 1 86.06 47 SER B CA 1
ATOM 3762 C C . SER B 1 47 ? -16.922 33.25 -7.145 1 86.06 47 SER B C 1
ATOM 3764 O O . SER B 1 47 ? -16.141 33 -8.062 1 86.06 47 SER B O 1
ATOM 3766 N N . THR B 1 48 ? -18 32.562 -6.953 1 88.25 48 THR B N 1
ATOM 3767 C CA . THR B 1 48 ? -18.266 31.375 -7.777 1 88.25 48 THR B CA 1
ATOM 3768 C C . THR B 1 48 ? -19.688 31.422 -8.336 1 88.25 48 THR B C 1
ATOM 3770 O O . THR B 1 48 ? -20.625 31.828 -7.645 1 88.25 48 THR B O 1
ATOM 3773 N N . PRO B 1 49 ? -19.797 31.047 -9.57 1 87.56 49 PRO B N 1
ATOM 3774 C CA . PRO B 1 49 ? -21.141 30.969 -10.133 1 87.56 49 PRO B CA 1
ATOM 3775 C C . PRO B 1 49 ? -21.938 29.766 -9.609 1 87.56 49 PRO B C 1
ATOM 3777 O O . PRO B 1 49 ? -21.344 28.844 -9.047 1 87.56 49 PRO B O 1
ATOM 3780 N N . GLY B 1 50 ? -23.203 29.922 -9.719 1 89.12 50 GLY B N 1
ATOM 3781 C CA . GLY B 1 50 ? -24.016 28.766 -9.406 1 89.12 50 GLY B CA 1
ATOM 3782 C C . GLY B 1 50 ? -23.781 27.594 -10.336 1 89.12 50 GLY B C 1
ATOM 3783 O O . GLY B 1 50 ? -23.312 27.781 -11.469 1 89.12 50 GLY B O 1
ATOM 3784 N N . GLU B 1 51 ? -23.969 26.359 -9.766 1 92.19 51 GLU B N 1
ATOM 3785 C CA . GLU B 1 51 ? -23.797 25.141 -10.547 1 92.19 51 GLU B CA 1
ATOM 3786 C C . GLU B 1 51 ? -25.094 24.328 -10.578 1 92.19 51 GLU B C 1
ATOM 3788 O O . GLU B 1 51 ? -25.688 24.062 -9.539 1 92.19 51 GLU B O 1
ATOM 3793 N N . ALA B 1 52 ? -25.469 23.922 -11.766 1 93.38 52 ALA B N 1
ATOM 3794 C CA . ALA B 1 52 ? -26.641 23.062 -11.898 1 93.38 52 ALA B CA 1
ATOM 3795 C C . ALA B 1 52 ? -26.25 21.594 -11.812 1 93.38 52 ALA B C 1
ATOM 3797 O O . ALA B 1 52 ? -25.234 21.172 -12.375 1 93.38 52 ALA B O 1
ATOM 3798 N N . LEU B 1 53 ? -27.016 20.891 -10.992 1 92.88 53 LEU B N 1
ATOM 3799 C CA . LEU B 1 53 ? -26.844 19.438 -10.961 1 92.88 53 LEU B CA 1
ATOM 3800 C C . LEU B 1 53 ? -27.641 18.766 -12.07 1 92.88 53 LEU B C 1
ATOM 3802 O O . LEU B 1 53 ? -28.859 18.875 -12.109 1 92.88 53 LEU B O 1
ATOM 3806 N N . ALA B 1 54 ? -26.969 18.125 -12.953 1 91.69 54 ALA B N 1
ATOM 3807 C CA . ALA B 1 54 ? -27.625 17.438 -14.062 1 91.69 54 ALA B CA 1
ATOM 3808 C C . ALA B 1 54 ? -27.719 15.938 -13.812 1 91.69 54 ALA B C 1
ATOM 3810 O O . ALA B 1 54 ? -26.797 15.188 -14.148 1 91.69 54 ALA B O 1
ATOM 3811 N N . MET B 1 55 ? -28.844 15.57 -13.344 1 87.44 55 MET B N 1
ATOM 3812 C CA . MET B 1 55 ? -29.047 14.156 -13.039 1 87.44 55 MET B CA 1
ATOM 3813 C C . MET B 1 55 ? -29.141 13.328 -14.312 1 87.44 55 MET B C 1
ATOM 3815 O O . MET B 1 55 ? -29.859 13.703 -15.25 1 87.44 55 MET B O 1
ATOM 3819 N N . GLY B 1 56 ? -28.438 12.266 -14.375 1 86.38 56 GLY B N 1
ATOM 3820 C CA . GLY B 1 56 ? -28.484 11.367 -15.516 1 86.38 56 GLY B CA 1
ATOM 3821 C C . GLY B 1 56 ? -27.562 11.789 -16.656 1 86.38 56 GLY B C 1
ATOM 3822 O O . GLY B 1 56 ? -27.469 11.109 -17.672 1 86.38 56 GLY B O 1
ATOM 3823 N N . ALA B 1 57 ? -26.891 12.883 -16.469 1 86.75 57 ALA B N 1
ATOM 3824 C CA . ALA B 1 57 ? -25.984 13.383 -17.484 1 86.75 57 ALA B CA 1
ATOM 3825 C C . ALA B 1 57 ? -24.719 12.531 -17.562 1 86.75 57 ALA B C 1
ATOM 3827 O O . ALA B 1 57 ? -24.297 11.945 -16.562 1 86.75 57 ALA B O 1
ATOM 3828 N N . GLU B 1 58 ? -24.156 12.508 -18.781 1 85.5 58 GLU B N 1
ATOM 3829 C CA . GLU B 1 58 ? -22.938 11.742 -19 1 85.5 58 GLU B CA 1
ATOM 3830 C C . GLU B 1 58 ? -21.719 12.477 -18.438 1 85.5 58 GLU B C 1
ATOM 3832 O O . GLU B 1 58 ? -21.656 13.703 -18.484 1 85.5 58 GLU B O 1
ATOM 3837 N N . LEU B 1 59 ? -20.844 11.625 -17.953 1 88.12 59 LEU B N 1
ATOM 3838 C CA . LEU B 1 59 ? -19.609 12.188 -17.438 1 88.12 59 LEU B CA 1
ATOM 3839 C C . LEU B 1 59 ? -18.625 12.508 -18.562 1 88.12 59 LEU B C 1
ATOM 3841 O O . LEU B 1 59 ? -18.422 11.688 -19.453 1 88.12 59 LEU B O 1
ATOM 3845 N N . PRO B 1 60 ? -18.094 13.617 -18.547 1 87.75 60 PRO B N 1
ATOM 3846 C CA . PRO B 1 60 ? -17.047 13.875 -19.547 1 87.75 60 PRO B CA 1
ATOM 3847 C C . PRO B 1 60 ? -15.789 13.039 -19.297 1 87.75 60 PRO B C 1
ATOM 3849 O O . PRO B 1 60 ? -15.422 12.789 -18.156 1 87.75 60 PRO B O 1
ATOM 3852 N N . ALA B 1 61 ? -15.047 12.484 -20.359 1 85.5 61 ALA B N 1
ATOM 3853 C CA . ALA B 1 61 ? -13.859 11.641 -20.25 1 85.5 61 ALA B CA 1
ATOM 3854 C C . ALA B 1 61 ? -12.711 12.391 -19.578 1 85.5 61 ALA B C 1
ATOM 3856 O O . ALA B 1 61 ? -12 11.836 -18.734 1 85.5 61 ALA B O 1
ATOM 3857 N N . ARG B 1 62 ? -12.445 13.641 -19.859 1 92.94 62 ARG B N 1
ATOM 3858 C CA . ARG B 1 62 ? -11.406 14.492 -19.281 1 92.94 62 ARG B CA 1
ATOM 3859 C C . ARG B 1 62 ? -12.016 15.57 -18.391 1 92.94 62 ARG B C 1
ATOM 3861 O O . ARG B 1 62 ? -11.844 16.766 -18.656 1 92.94 62 ARG B O 1
ATOM 3868 N N . TRP B 1 63 ? -12.648 15.047 -17.297 1 94.31 63 TRP B N 1
ATOM 3869 C CA . TRP B 1 63 ? -13.438 15.914 -16.438 1 94.31 63 TRP B CA 1
ATOM 3870 C C . TRP B 1 63 ? -12.578 17.016 -15.836 1 94.31 63 TRP B C 1
ATOM 3872 O O . TRP B 1 63 ? -13.078 18.094 -15.492 1 94.31 63 TRP B O 1
ATOM 3882 N N . TRP B 1 64 ? -11.242 16.797 -15.664 1 96.19 64 TRP B N 1
ATOM 3883 C CA . TRP B 1 64 ? -10.375 17.797 -15.039 1 96.19 64 TRP B CA 1
ATOM 3884 C C . TRP B 1 64 ? -10.234 19.031 -15.93 1 96.19 64 TRP B C 1
ATOM 3886 O O . TRP B 1 64 ? -9.812 20.094 -15.461 1 96.19 64 TRP B O 1
ATOM 3896 N N . THR B 1 65 ? -10.617 18.922 -17.234 1 95.69 65 THR B N 1
ATOM 3897 C CA . THR B 1 65 ? -10.555 20.062 -18.125 1 95.69 65 THR B CA 1
ATOM 3898 C C . THR B 1 65 ? -11.656 21.078 -17.797 1 95.69 65 THR B C 1
ATOM 3900 O O . THR B 1 65 ? -11.594 22.234 -18.219 1 95.69 65 THR B O 1
ATOM 3903 N N . GLN B 1 66 ? -12.625 20.672 -16.969 1 93.75 66 GLN B N 1
ATOM 3904 C CA . GLN B 1 66 ? -13.758 21.516 -16.625 1 93.75 66 GLN B CA 1
ATOM 3905 C C . GLN B 1 66 ? -13.328 22.641 -15.68 1 93.75 66 GLN B C 1
ATOM 3907 O O . GLN B 1 66 ? -14.062 23.625 -15.5 1 93.75 66 GLN B O 1
ATOM 3912 N N . PHE B 1 67 ? -12.164 22.562 -15.086 1 96.62 67 PHE B N 1
ATOM 3913 C CA . PHE B 1 67 ? -11.656 23.609 -14.227 1 96.62 67 PHE B CA 1
ATOM 3914 C C . PHE B 1 67 ? -11.07 24.75 -15.047 1 96.62 67 PHE B C 1
ATOM 3916 O O . PHE B 1 67 ? -10.719 25.797 -14.5 1 96.62 67 PHE B O 1
ATOM 3923 N N . GLY B 1 68 ? -10.93 24.562 -16.344 1 96.12 68 GLY B N 1
ATOM 3924 C CA . GLY B 1 68 ? -10.57 25.609 -17.281 1 96.12 68 GLY B CA 1
ATOM 3925 C C . GLY B 1 68 ? -9.133 26.062 -17.141 1 96.12 68 GLY B C 1
ATOM 3926 O O . GLY B 1 68 ? -8.812 27.219 -17.406 1 96.12 68 GLY B O 1
ATOM 3927 N N . ASN B 1 69 ? -8.242 25.219 -16.719 1 98.06 69 ASN B N 1
ATOM 3928 C CA . ASN B 1 69 ? -6.852 25.594 -16.5 1 98.06 69 ASN B CA 1
ATOM 3929 C C . ASN B 1 69 ? -5.895 24.625 -17.188 1 98.06 69 ASN B C 1
ATOM 3931 O O . ASN B 1 69 ? -5.77 23.469 -16.781 1 98.06 69 ASN B O 1
ATOM 3935 N N . PRO B 1 70 ? -5.152 25.094 -18.219 1 97.81 70 PRO B N 1
ATOM 3936 C CA . PRO B 1 70 ? -4.27 24.219 -19 1 97.81 70 PRO B CA 1
ATOM 3937 C C . PRO B 1 70 ? -3.141 23.625 -18.156 1 97.81 70 PRO B C 1
ATOM 3939 O O . PRO B 1 70 ? -2.691 22.516 -18.406 1 97.81 70 PRO B O 1
ATOM 3942 N N . ALA B 1 71 ? -2.676 24.391 -17.172 1 98.12 71 ALA B N 1
ATOM 3943 C CA . ALA B 1 71 ? -1.625 23.859 -16.312 1 98.12 71 ALA B CA 1
ATOM 3944 C C . ALA B 1 71 ? -2.119 22.656 -15.523 1 98.12 71 ALA B C 1
ATOM 3946 O O . ALA B 1 71 ? -1.403 21.656 -15.398 1 98.12 71 ALA B O 1
ATOM 3947 N N . LEU B 1 72 ? -3.305 22.75 -15.008 1 98.31 72 LEU B N 1
ATOM 3948 C CA . LEU B 1 72 ? -3.908 21.625 -14.297 1 98.31 72 LEU B CA 1
ATOM 3949 C C . LEU B 1 72 ? -4.07 20.422 -15.227 1 98.31 72 LEU B C 1
ATOM 3951 O O . LEU B 1 72 ? -3.758 19.297 -14.844 1 98.31 72 LEU B O 1
ATOM 3955 N N . ASN B 1 73 ? -4.531 20.688 -16.5 1 98 73 ASN B N 1
ATOM 3956 C CA . ASN B 1 73 ? -4.695 19.625 -17.469 1 98 73 ASN B CA 1
ATOM 3957 C C . ASN B 1 73 ? -3.375 18.906 -17.734 1 98 73 ASN B C 1
ATOM 3959 O O . ASN B 1 73 ? -3.336 17.672 -17.797 1 98 73 ASN B O 1
ATOM 3963 N N . ARG B 1 74 ? -2.367 19.656 -17.859 1 98 74 ARG B N 1
ATOM 3964 C CA . ARG B 1 74 ? -1.05 19.094 -18.141 1 98 74 ARG B CA 1
ATOM 3965 C C . ARG B 1 74 ? -0.556 18.25 -16.984 1 98 74 ARG B C 1
ATOM 3967 O O . ARG B 1 74 ? 0.053 17.188 -17.188 1 98 74 ARG B O 1
ATOM 3974 N N . LEU B 1 75 ? -0.76 18.688 -15.727 1 98.44 75 LEU B N 1
ATOM 3975 C CA . LEU B 1 75 ? -0.357 17.922 -14.555 1 98.44 75 LEU B CA 1
ATOM 3976 C C . LEU B 1 75 ? -1.046 16.562 -14.531 1 98.44 75 LEU B C 1
ATOM 3978 O O . LEU B 1 75 ? -0.403 15.531 -14.273 1 98.44 75 LEU B O 1
ATOM 3982 N N . VAL B 1 76 ? -2.332 16.547 -14.836 1 98.25 76 VAL B N 1
ATOM 3983 C CA . VAL B 1 76 ? -3.088 15.289 -14.797 1 98.25 76 VAL B CA 1
ATOM 3984 C C . VAL B 1 76 ? -2.604 14.367 -15.914 1 98.25 76 VAL B C 1
ATOM 3986 O O . VAL B 1 76 ? -2.404 13.172 -15.695 1 98.25 76 VAL B O 1
ATOM 3989 N N . ASP B 1 77 ? -2.373 14.922 -17.109 1 97.62 77 ASP B N 1
ATOM 3990 C CA . ASP B 1 77 ? -1.877 14.125 -18.234 1 97.62 77 ASP B CA 1
ATOM 3991 C C . ASP B 1 77 ? -0.523 13.5 -17.891 1 97.62 77 ASP B C 1
ATOM 3993 O O . ASP B 1 77 ? -0.286 12.328 -18.188 1 97.62 77 ASP B O 1
ATOM 3997 N N . MET B 1 78 ? 0.326 14.289 -17.281 1 97.94 78 MET B N 1
ATOM 3998 C CA . MET B 1 78 ? 1.646 13.797 -16.891 1 97.94 78 MET B CA 1
ATOM 3999 C C . MET B 1 78 ? 1.532 12.695 -15.852 1 97.94 78 MET B C 1
ATOM 4001 O O . MET B 1 78 ? 2.236 11.688 -15.93 1 97.94 78 MET B O 1
ATOM 4005 N N . ALA B 1 79 ? 0.688 12.891 -14.852 1 98.31 79 ALA B N 1
ATOM 4006 C CA . ALA B 1 79 ? 0.489 11.875 -13.82 1 98.31 79 ALA B CA 1
ATOM 4007 C C . ALA B 1 79 ? -0.026 10.57 -14.422 1 98.31 79 ALA B C 1
ATOM 4009 O O . ALA B 1 79 ? 0.477 9.492 -14.102 1 98.31 79 ALA B O 1
ATOM 4010 N N . LEU B 1 80 ? -1.008 10.664 -15.336 1 97.56 80 LEU B N 1
ATOM 4011 C CA . LEU B 1 80 ? -1.597 9.477 -15.945 1 97.56 80 LEU B CA 1
ATOM 4012 C C . LEU B 1 80 ? -0.568 8.734 -16.797 1 97.56 80 LEU B C 1
ATOM 4014 O O . LEU B 1 80 ? -0.631 7.508 -16.922 1 97.56 80 LEU B O 1
ATOM 4018 N N . ALA B 1 81 ? 0.412 9.453 -17.281 1 97.25 81 ALA B N 1
ATOM 4019 C CA . ALA B 1 81 ? 1.409 8.859 -18.172 1 97.25 81 ALA B CA 1
ATOM 4020 C C . ALA B 1 81 ? 2.541 8.211 -17.375 1 97.25 81 ALA B C 1
ATOM 4022 O O . ALA B 1 81 ? 3.166 7.254 -17.828 1 97.25 81 ALA B O 1
ATOM 4023 N N . ALA B 1 82 ? 2.764 8.711 -16.125 1 97.44 82 ALA B N 1
ATOM 4024 C CA . ALA B 1 82 ? 4.035 8.328 -15.523 1 97.44 82 ALA B CA 1
ATOM 4025 C C . ALA B 1 82 ? 3.834 7.816 -14.094 1 97.44 82 ALA B C 1
ATOM 4027 O O . ALA B 1 82 ? 4.781 7.359 -13.453 1 97.44 82 ALA B O 1
ATOM 4028 N N . ASN B 1 83 ? 2.613 7.898 -13.547 1 98.31 83 ASN B N 1
ATOM 4029 C CA . ASN B 1 83 ? 2.371 7.469 -12.172 1 98.31 83 ASN B CA 1
ATOM 4030 C C . ASN B 1 83 ? 2.684 5.984 -11.984 1 98.31 83 ASN B C 1
ATOM 4032 O O . ASN B 1 83 ? 2.301 5.16 -12.812 1 98.31 83 ASN B O 1
ATOM 4036 N N . THR B 1 84 ? 3.385 5.66 -10.891 1 98.25 84 THR B N 1
ATOM 4037 C CA . THR B 1 84 ? 3.857 4.301 -10.664 1 98.25 84 THR B CA 1
ATOM 4038 C C . THR B 1 84 ? 2.691 3.371 -10.336 1 98.25 84 THR B C 1
ATOM 4040 O O . THR B 1 84 ? 2.725 2.186 -10.672 1 98.25 84 THR B O 1
ATOM 4043 N N . ASP B 1 85 ? 1.623 3.875 -9.695 1 98.12 85 ASP B N 1
ATOM 4044 C CA . ASP B 1 85 ? 0.464 3.039 -9.398 1 98.12 85 ASP B CA 1
ATOM 4045 C C . ASP B 1 85 ? -0.231 2.584 -10.672 1 98.12 85 ASP B C 1
ATOM 4047 O O . ASP B 1 85 ? -0.709 1.45 -10.758 1 98.12 85 ASP B O 1
ATOM 4051 N N . VAL B 1 86 ? -0.311 3.459 -11.672 1 98.12 86 VAL B N 1
ATOM 4052 C CA . VAL B 1 86 ? -0.895 3.111 -12.961 1 98.12 86 VAL B CA 1
ATOM 4053 C C . VAL B 1 86 ? -0.023 2.066 -13.656 1 98.12 86 VAL B C 1
ATOM 4055 O O . VAL B 1 86 ? -0.537 1.101 -14.227 1 98.12 86 VAL B O 1
ATOM 4058 N N . ALA B 1 87 ? 1.294 2.207 -13.562 1 98.38 87 ALA B N 1
ATOM 4059 C CA . ALA B 1 87 ? 2.221 1.261 -14.18 1 98.38 87 ALA B CA 1
ATOM 4060 C C . ALA B 1 87 ? 2.09 -0.123 -13.555 1 98.38 87 ALA B C 1
ATOM 4062 O O . ALA B 1 87 ? 2.092 -1.135 -14.258 1 98.38 87 ALA B O 1
ATOM 4063 N N . ILE B 1 88 ? 1.97 -0.168 -12.227 1 98.56 88 ILE B N 1
ATOM 4064 C CA . ILE B 1 88 ? 1.814 -1.425 -11.508 1 98.56 88 ILE B CA 1
ATOM 4065 C C . ILE B 1 88 ? 0.504 -2.096 -11.914 1 98.56 88 ILE B C 1
ATOM 4067 O O . ILE B 1 88 ? 0.477 -3.293 -12.203 1 98.56 88 ILE B O 1
ATOM 4071 N N . ALA B 1 89 ? -0.594 -1.29 -11.992 1 98.38 89 ALA B N 1
ATOM 4072 C CA . ALA B 1 89 ? -1.896 -1.83 -12.383 1 98.38 89 ALA B CA 1
ATOM 4073 C C . ALA B 1 89 ? -1.868 -2.352 -13.812 1 98.38 89 ALA B C 1
ATOM 4075 O O . ALA B 1 89 ? -2.486 -3.373 -14.117 1 98.38 89 ALA B O 1
ATOM 4076 N N . ASP B 1 90 ? -1.184 -1.69 -14.727 1 98.5 90 ASP B N 1
ATOM 4077 C CA . ASP B 1 90 ? -1.038 -2.129 -16.109 1 98.5 90 ASP B CA 1
ATOM 4078 C C . ASP B 1 90 ? -0.301 -3.463 -16.188 1 98.5 90 ASP B C 1
ATOM 4080 O O . ASP B 1 90 ? -0.71 -4.363 -16.938 1 98.5 90 ASP B O 1
ATOM 4084 N N . ALA B 1 91 ? 0.792 -3.592 -15.43 1 98.62 91 ALA B N 1
ATOM 4085 C CA . ALA B 1 91 ? 1.547 -4.84 -15.391 1 98.62 91 ALA B CA 1
ATOM 4086 C C . ALA B 1 91 ? 0.688 -5.984 -14.867 1 98.62 91 ALA B C 1
ATOM 4088 O O . ALA B 1 91 ? 0.725 -7.098 -15.398 1 98.62 91 ALA B O 1
ATOM 4089 N N . ASN B 1 92 ? -0.102 -5.719 -13.836 1 98.56 92 ASN B N 1
ATOM 4090 C CA . ASN B 1 92 ? -0.996 -6.727 -13.281 1 98.56 92 ASN B CA 1
ATOM 4091 C C . ASN B 1 92 ? -2.021 -7.195 -14.312 1 98.56 92 ASN B C 1
ATOM 4093 O O . ASN B 1 92 ? -2.344 -8.383 -14.375 1 98.56 92 ASN B O 1
ATOM 4097 N N . LEU B 1 93 ? -2.551 -6.254 -15.125 1 98.56 93 LEU B N 1
ATOM 4098 C CA . LEU B 1 93 ? -3.498 -6.609 -16.172 1 98.56 93 LEU B CA 1
ATOM 4099 C C . LEU B 1 93 ? -2.84 -7.5 -17.219 1 98.56 93 LEU B C 1
ATOM 4101 O O . LEU B 1 93 ? -3.402 -8.531 -17.609 1 98.56 93 LEU B O 1
ATOM 4105 N N . ARG B 1 94 ? -1.631 -7.148 -17.656 1 98.62 94 ARG B N 1
ATOM 4106 C CA . ARG B 1 94 ? -0.919 -7.957 -18.641 1 98.62 94 ARG B CA 1
ATOM 4107 C C . ARG B 1 94 ? -0.651 -9.359 -18.109 1 98.62 94 ARG B C 1
ATOM 4109 O O . ARG B 1 94 ? -0.797 -10.344 -18.828 1 98.62 94 ARG B O 1
ATOM 4116 N N . GLN B 1 95 ? -0.313 -9.445 -16.812 1 98.56 95 GLN B N 1
ATOM 4117 C CA . GLN B 1 95 ? -0.09 -10.742 -16.188 1 98.56 95 GLN B CA 1
ATOM 4118 C C . GLN B 1 95 ? -1.368 -11.57 -16.172 1 98.56 95 GLN B C 1
ATOM 4120 O O . GLN B 1 95 ? -1.351 -12.75 -16.531 1 98.56 95 GLN B O 1
ATOM 4125 N N . ALA B 1 96 ? -2.465 -10.93 -15.781 1 98.56 96 ALA B N 1
ATOM 4126 C CA . ALA B 1 96 ? -3.742 -11.641 -15.703 1 98.56 96 ALA B CA 1
ATOM 4127 C C . ALA B 1 96 ? -4.199 -12.102 -17.078 1 98.56 96 ALA B C 1
ATOM 4129 O O . ALA B 1 96 ? -4.738 -13.203 -17.219 1 98.56 96 ALA B O 1
ATOM 4130 N N . ARG B 1 97 ? -4 -11.297 -18.141 1 98.62 97 ARG B N 1
ATOM 4131 C CA . ARG B 1 97 ? -4.367 -11.664 -19.5 1 98.62 97 ARG B CA 1
ATOM 4132 C C . ARG B 1 97 ? -3.531 -12.836 -20 1 98.62 97 ARG B C 1
ATOM 4134 O O . ARG B 1 97 ? -4.051 -13.742 -20.656 1 98.62 97 ARG B O 1
ATOM 4141 N N . ALA B 1 98 ? -2.25 -12.812 -19.641 1 98.56 98 ALA B N 1
ATOM 4142 C CA . ALA B 1 98 ? -1.384 -13.922 -20.016 1 98.56 98 ALA B CA 1
ATOM 4143 C C . ALA B 1 98 ? -1.807 -15.211 -19.312 1 98.56 98 ALA B C 1
ATOM 4145 O O . ALA B 1 98 ? -1.806 -16.281 -19.922 1 98.56 98 ALA B O 1
ATOM 4146 N N . GLN B 1 99 ? -2.227 -15.133 -18.094 1 98.19 99 GLN B N 1
ATOM 4147 C CA . GLN B 1 99 ? -2.688 -16.297 -17.344 1 98.19 99 GLN B CA 1
ATOM 4148 C C . GLN B 1 99 ? -3.994 -16.844 -17.906 1 98.19 99 GLN B C 1
ATOM 4150 O O . GLN B 1 99 ? -4.199 -18.047 -17.953 1 98.19 99 GLN B O 1
ATOM 4155 N N . ALA B 1 100 ? -4.875 -15.93 -18.344 1 98.44 100 ALA B N 1
ATOM 4156 C CA . ALA B 1 100 ? -6.105 -16.359 -19 1 98.44 100 ALA B CA 1
ATOM 4157 C C . ALA B 1 100 ? -5.809 -17.078 -20.328 1 98.44 100 ALA B C 1
ATOM 4159 O O . ALA B 1 100 ? -6.422 -18.094 -20.641 1 98.44 100 ALA B O 1
ATOM 4160 N N . ALA B 1 101 ? -4.84 -16.562 -21.047 1 97.94 101 ALA B N 1
ATOM 4161 C CA . ALA B 1 101 ? -4.438 -17.188 -22.312 1 97.94 101 ALA B CA 1
ATOM 4162 C C . ALA B 1 101 ? -3.795 -18.547 -22.062 1 97.94 101 ALA B C 1
ATOM 4164 O O . ALA B 1 101 ? -4.008 -19.5 -22.812 1 97.94 101 ALA B O 1
ATOM 4165 N N . ALA B 1 102 ? -3.027 -18.641 -20.953 1 97.12 102 ALA B N 1
ATOM 4166 C CA . ALA B 1 102 ? -2.436 -19.922 -20.594 1 97.12 102 ALA B CA 1
ATOM 4167 C C . ALA B 1 102 ? -3.514 -20.938 -20.234 1 97.12 102 ALA B C 1
ATOM 4169 O O . ALA B 1 102 ? -3.424 -22.109 -20.641 1 97.12 102 ALA B O 1
ATOM 4170 N N . ALA B 1 103 ? -4.496 -20.5 -19.531 1 95.88 103 ALA B N 1
ATOM 4171 C CA . ALA B 1 103 ? -5.609 -21.375 -19.188 1 95.88 103 ALA B CA 1
ATOM 4172 C C . ALA B 1 103 ? -6.34 -21.844 -20.438 1 95.88 103 ALA B C 1
ATOM 4174 O O . ALA B 1 103 ? -6.723 -23.016 -20.547 1 95.88 103 ALA B O 1
ATOM 4175 N N . ALA B 1 104 ? -6.523 -21 -21.438 1 96 104 ALA B N 1
ATOM 4176 C CA . ALA B 1 104 ? -7.168 -21.344 -22.688 1 96 104 ALA B CA 1
ATOM 4177 C C . ALA B 1 104 ? -6.328 -22.359 -23.469 1 96 104 ALA B C 1
ATOM 4179 O O . ALA B 1 104 ? -6.871 -23.281 -24.094 1 96 104 ALA B O 1
ATOM 4180 N N . GLY B 1 105 ? -5.035 -22.156 -23.375 1 94.19 105 GLY B N 1
ATOM 4181 C CA . GLY B 1 105 ? -4.141 -23.078 -24.047 1 94.19 105 GLY B CA 1
ATOM 4182 C C . GLY B 1 105 ? -4.176 -24.484 -23.484 1 94.19 105 GLY B C 1
ATOM 4183 O O . GLY B 1 105 ? -3.965 -25.453 -24.203 1 94.19 105 GLY B O 1
ATOM 4184 N N . SER B 1 106 ? -4.484 -24.625 -22.219 1 90.44 106 SER B N 1
ATOM 4185 C CA . SER B 1 106 ? -4.461 -25.922 -21.531 1 90.44 106 SER B CA 1
ATOM 4186 C C . SER B 1 106 ? -5.66 -26.766 -21.938 1 90.44 106 SER B C 1
ATOM 4188 O O . SER B 1 106 ? -5.707 -27.969 -21.625 1 90.44 106 SER B O 1
ATOM 4190 N N . ARG B 1 107 ? -6.629 -26.219 -22.766 1 92.38 107 ARG B N 1
ATOM 4191 C CA . ARG B 1 107 ? -7.773 -26.969 -23.266 1 92.38 107 ARG B CA 1
ATOM 4192 C C . ARG B 1 107 ? -7.41 -27.734 -24.531 1 92.38 107 ARG B C 1
ATOM 4194 O O . ARG B 1 107 ? -8.141 -28.641 -24.938 1 92.38 107 ARG B O 1
ATOM 4201 N N . LEU B 1 108 ? -6.258 -27.391 -25.094 1 93.31 108 LEU B N 1
ATOM 4202 C CA . LEU B 1 108 ? -5.836 -28 -26.359 1 93.31 108 LEU B CA 1
ATOM 4203 C C . LEU B 1 108 ? -4.949 -29.219 -26.109 1 93.31 108 LEU B C 1
ATOM 4205 O O . LEU B 1 108 ? -4.438 -29.391 -25 1 93.31 108 LEU B O 1
ATOM 4209 N N . PRO B 1 109 ? -4.82 -30.094 -27.078 1 94.19 109 PRO B N 1
ATOM 4210 C CA . PRO B 1 109 ? -3.902 -31.219 -26.906 1 94.19 109 PRO B CA 1
ATOM 4211 C C . PRO B 1 109 ? -2.471 -30.766 -26.609 1 94.19 109 PRO B C 1
ATOM 4213 O O . PRO B 1 109 ? -2.051 -29.703 -27.062 1 94.19 109 PRO B O 1
ATOM 4216 N N . GLU B 1 110 ? -1.797 -31.531 -25.922 1 95.25 110 GLU B N 1
ATOM 4217 C CA . GLU B 1 110 ? -0.377 -31.312 -25.656 1 95.25 110 GLU B CA 1
ATOM 4218 C C . GLU B 1 110 ? 0.477 -32.375 -26.328 1 95.25 110 GLU B C 1
ATOM 4220 O O . GLU B 1 110 ? 0.09 -33.562 -26.391 1 95.25 110 GLU B O 1
ATOM 4225 N N . ALA B 1 111 ? 1.57 -31.938 -26.906 1 95.88 111 ALA B N 1
ATOM 4226 C CA . ALA B 1 111 ? 2.498 -32.844 -27.562 1 95.88 111 ALA B CA 1
ATOM 4227 C C . ALA B 1 111 ? 3.918 -32.688 -27.031 1 95.88 111 ALA B C 1
ATOM 4229 O O . ALA B 1 111 ? 4.406 -31.547 -26.922 1 95.88 111 ALA B O 1
ATOM 4230 N N . ASP B 1 112 ? 4.531 -33.75 -26.672 1 95.81 112 ASP B N 1
ATOM 4231 C CA . ASP B 1 112 ? 5.922 -33.812 -26.234 1 95.81 112 ASP B CA 1
ATOM 4232 C C . ASP B 1 112 ? 6.707 -34.875 -26.969 1 95.81 112 ASP B C 1
ATOM 4234 O O . ASP B 1 112 ? 6.148 -35.906 -27.344 1 95.81 112 ASP B O 1
ATOM 4238 N N . ILE B 1 113 ? 7.969 -34.625 -27.188 1 95.56 113 ILE B N 1
ATOM 4239 C CA . ILE B 1 113 ? 8.852 -35.656 -27.75 1 95.56 113 ILE B CA 1
ATOM 4240 C C . ILE B 1 113 ? 9.922 -36.031 -26.719 1 95.56 113 ILE B C 1
ATOM 4242 O O . ILE B 1 113 ? 10.422 -35.156 -25.984 1 95.56 113 ILE B O 1
ATOM 4246 N N . GLY B 1 114 ? 10.086 -37.312 -26.562 1 95.38 114 GLY B N 1
ATOM 4247 C CA . GLY B 1 114 ? 11.062 -37.812 -25.609 1 95.38 114 GLY B CA 1
ATOM 4248 C C . GLY B 1 114 ? 11.992 -38.844 -26.172 1 95.38 114 GLY B C 1
ATOM 4249 O O . GLY B 1 114 ? 11.664 -39.531 -27.156 1 95.38 114 GLY B O 1
ATOM 4250 N N . TYR B 1 115 ? 13.203 -38.875 -25.641 1 94.25 115 TYR B N 1
ATOM 4251 C CA . TYR B 1 115 ? 14.18 -39.938 -25.859 1 94.25 115 TYR B CA 1
ATOM 4252 C C . TYR B 1 115 ? 14.672 -40.5 -24.531 1 94.25 115 TYR B C 1
ATOM 4254 O O . TYR B 1 115 ? 14.93 -39.75 -23.594 1 94.25 115 TYR B O 1
ATOM 4262 N N . GLN B 1 116 ? 14.633 -41.781 -24.469 1 95.25 116 GLN B N 1
ATOM 4263 C CA . GLN B 1 116 ? 15.109 -42.469 -23.25 1 95.25 116 GLN B CA 1
ATOM 4264 C C . GLN B 1 116 ? 16.047 -43.625 -23.609 1 95.25 116 GLN B C 1
ATOM 4266 O O . GLN B 1 116 ? 15.805 -44.344 -24.562 1 95.25 116 GLN B O 1
ATOM 4271 N N . ALA B 1 117 ? 17.156 -43.719 -22.875 1 93.12 117 ALA B N 1
ATOM 4272 C CA . ALA B 1 117 ? 18.062 -44.844 -22.906 1 93.12 117 ALA B CA 1
ATOM 4273 C C . ALA B 1 117 ? 18.141 -45.531 -21.531 1 93.12 117 ALA B C 1
ATOM 4275 O O . ALA B 1 117 ? 18.219 -44.875 -20.5 1 93.12 117 ALA B O 1
ATOM 4276 N N . SER B 1 118 ? 18 -46.875 -21.609 1 93.38 118 SER B N 1
ATOM 4277 C CA . SER B 1 118 ? 18.047 -47.594 -20.344 1 93.38 118 SER B CA 1
ATOM 4278 C C . SER B 1 118 ? 18.938 -48.812 -20.453 1 93.38 118 SER B C 1
ATOM 4280 O O . SER B 1 118 ? 19.141 -49.344 -21.547 1 93.38 118 SER B O 1
ATOM 4282 N N . ARG B 1 119 ? 19.625 -49.156 -19.359 1 91.19 119 ARG B N 1
ATOM 4283 C CA . ARG B 1 119 ? 20.281 -50.438 -19.125 1 91.19 119 ARG B CA 1
ATOM 4284 C C . ARG B 1 119 ? 19.672 -51.156 -17.922 1 91.19 119 ARG B C 1
ATOM 4286 O O . ARG B 1 119 ? 19.547 -50.562 -16.844 1 91.19 119 ARG B O 1
ATOM 4293 N N . THR B 1 120 ? 19.234 -52.375 -18.172 1 89.12 120 THR B N 1
ATOM 4294 C CA . THR B 1 120 ? 18.469 -53.062 -17.141 1 89.12 120 THR B CA 1
ATOM 4295 C C . THR B 1 120 ? 18.938 -54.5 -16.969 1 89.12 120 THR B C 1
ATOM 4297 O O . THR B 1 120 ? 19.234 -55.156 -17.953 1 89.12 120 THR B O 1
ATOM 4300 N N . ARG B 1 121 ? 19.125 -54.906 -15.758 1 88 121 ARG B N 1
ATOM 4301 C CA . ARG B 1 121 ? 19.172 -56.312 -15.375 1 88 121 ARG B CA 1
ATOM 4302 C C . ARG B 1 121 ? 17.859 -56.75 -14.734 1 88 121 ARG B C 1
ATOM 4304 O O . ARG B 1 121 ? 17.516 -56.281 -13.648 1 88 121 ARG B O 1
ATOM 4311 N N . ALA B 1 122 ? 17.141 -57.594 -15.438 1 82.31 122 ALA B N 1
ATOM 4312 C CA . ALA B 1 122 ? 15.844 -58.062 -14.945 1 82.31 122 ALA B CA 1
ATOM 4313 C C . ALA B 1 122 ? 16.016 -59.219 -13.969 1 82.31 122 ALA B C 1
ATOM 4315 O O . ALA B 1 122 ? 17.031 -59.938 -14 1 82.31 122 ALA B O 1
ATOM 4316 N N . SER B 1 123 ? 15.047 -59.25 -13.156 1 80.81 123 SER B N 1
ATOM 4317 C CA . SER B 1 123 ? 14.984 -60.406 -12.289 1 80.81 123 SER B CA 1
ATOM 4318 C C . SER B 1 123 ? 14.641 -61.688 -13.086 1 80.81 123 SER B C 1
ATOM 4320 O O . SER B 1 123 ? 13.82 -61.625 -14 1 80.81 123 SER B O 1
ATOM 4322 N N . GLU B 1 124 ? 15.219 -62.719 -12.688 1 74.25 124 GLU B N 1
ATOM 4323 C CA . GLU B 1 124 ? 14.953 -63.969 -13.375 1 74.25 124 GLU B CA 1
ATOM 4324 C C . GLU B 1 124 ? 13.531 -64.438 -13.109 1 74.25 124 GLU B C 1
ATOM 4326 O O . GLU B 1 124 ? 12.969 -65.188 -13.906 1 74.25 124 GLU B O 1
ATOM 4331 N N . SER B 1 125 ? 13.047 -64.062 -11.914 1 69.19 125 SER B N 1
ATOM 4332 C CA . SER B 1 125 ? 11.688 -64.438 -11.578 1 69.19 125 SER B CA 1
ATOM 4333 C C . SER B 1 125 ? 10.672 -63.75 -12.477 1 69.19 125 SER B C 1
ATOM 4335 O O . SER B 1 125 ? 9.531 -64.188 -12.594 1 69.19 125 SER B O 1
ATOM 4337 N N . LEU B 1 126 ? 11.047 -62.594 -12.984 1 62 126 LEU B N 1
ATOM 4338 C CA . LEU B 1 126 ? 10.109 -61.844 -13.797 1 62 126 LEU B CA 1
ATOM 4339 C C . LEU B 1 126 ? 10.539 -61.812 -15.258 1 62 126 LEU B C 1
ATOM 4341 O O . LEU B 1 126 ? 10.031 -61.031 -16.047 1 62 126 LEU B O 1
ATOM 4345 N N . SER B 1 127 ? 11.477 -62.75 -15.617 1 54.09 127 SER B N 1
ATOM 4346 C CA . SER B 1 127 ? 12.047 -62.5 -16.938 1 54.09 127 SER B CA 1
ATOM 4347 C C . SER B 1 127 ? 10.953 -62.156 -17.953 1 54.09 127 SER B C 1
ATOM 4349 O O . SER B 1 127 ? 9.945 -62.844 -18.047 1 54.09 127 SER B O 1
ATOM 4351 N N . ASP B 1 128 ? 10.898 -61.031 -18.266 1 52.16 128 ASP B N 1
ATOM 4352 C CA . ASP B 1 128 ? 10.086 -60.406 -19.312 1 52.16 128 ASP B CA 1
ATOM 4353 C C . ASP B 1 128 ? 10.086 -61.281 -20.578 1 52.16 128 ASP B C 1
ATOM 4355 O O . ASP B 1 128 ? 11.109 -61.844 -20.938 1 52.16 128 ASP B O 1
ATOM 4359 N N . PRO B 1 129 ? 8.93 -61.719 -20.953 1 45 129 PRO B N 1
ATOM 4360 C CA . PRO B 1 129 ? 8.914 -62.469 -22.203 1 45 129 PRO B CA 1
ATOM 4361 C C . PRO B 1 129 ? 9.789 -61.844 -23.281 1 45 129 PRO B C 1
ATOM 4363 O O . PRO B 1 129 ? 10.039 -62.5 -24.312 1 45 129 PRO B O 1
ATOM 4366 N N . LEU B 1 130 ? 9.898 -60.594 -23.219 1 46.66 130 LEU B N 1
ATOM 4367 C CA . LEU B 1 130 ? 10.602 -60 -24.359 1 46.66 130 LEU B CA 1
ATOM 4368 C C . LEU B 1 130 ? 12.094 -60.281 -24.281 1 46.66 130 LEU B C 1
ATOM 4370 O O . LEU B 1 130 ? 12.836 -60 -25.219 1 46.66 130 LEU B O 1
ATOM 4374 N N . SER B 1 131 ? 12.516 -60.719 -23.172 1 49.41 131 SER B N 1
ATOM 4375 C CA . SER B 1 131 ? 13.93 -61.062 -23.109 1 49.41 131 SER B CA 1
ATOM 4376 C C . SER B 1 131 ? 14.18 -62.469 -23.625 1 49.41 131 SER B C 1
ATOM 4378 O O . SER B 1 131 ? 13.328 -63.344 -23.484 1 49.41 131 SER B O 1
ATOM 4380 N N . GLU B 1 132 ? 15.023 -62.594 -24.578 1 53.97 132 GLU B N 1
ATOM 4381 C CA . GLU B 1 132 ? 15.484 -63.938 -24.953 1 53.97 132 GLU B CA 1
ATOM 4382 C C . GLU B 1 132 ? 15.688 -64.812 -23.734 1 53.97 132 GLU B C 1
ATOM 4384 O O . GLU B 1 132 ? 16.172 -64.375 -22.688 1 53.97 132 GLU B O 1
ATOM 4389 N N . PRO B 1 133 ? 15.031 -65.938 -23.734 1 59.53 133 PRO B N 1
ATOM 4390 C CA . PRO B 1 133 ? 15.305 -66.875 -22.625 1 59.53 133 PRO B CA 1
ATOM 4391 C C . PRO B 1 133 ? 16.766 -66.938 -22.219 1 59.53 133 PRO B C 1
ATOM 4393 O O . PRO B 1 133 ? 17.656 -67 -23.078 1 59.53 133 PRO B O 1
ATOM 4396 N N . GLY B 1 134 ? 17.062 -66.438 -21 1 65.69 134 GLY B N 1
ATOM 4397 C CA . GLY B 1 134 ? 18.406 -66.562 -20.453 1 65.69 134 GLY B CA 1
ATOM 4398 C C . GLY B 1 134 ? 19.125 -65.188 -20.453 1 65.69 134 GLY B C 1
ATOM 4399 O O . GLY B 1 134 ? 20.234 -65.125 -19.922 1 65.69 134 GLY B O 1
ATOM 4400 N N . VAL B 1 135 ? 18.531 -64.188 -21.234 1 67.31 135 VAL B N 1
ATOM 4401 C CA . VAL B 1 135 ? 19.234 -62.906 -21.266 1 67.31 135 VAL B CA 1
ATOM 4402 C C . VAL B 1 135 ? 18.578 -61.969 -20.266 1 67.31 135 VAL B C 1
ATOM 4404 O O . VAL B 1 135 ? 17.469 -61.469 -20.484 1 67.31 135 VAL B O 1
ATOM 4407 N N . PHE B 1 136 ? 19.297 -61.562 -19.312 1 80.5 136 PHE B N 1
ATOM 4408 C CA . PHE B 1 136 ? 18.719 -60.781 -18.219 1 80.5 136 PHE B CA 1
ATOM 4409 C C . PHE B 1 136 ? 19.297 -59.375 -18.203 1 80.5 136 PHE B C 1
ATOM 4411 O O . PHE B 1 136 ? 18.766 -58.5 -17.531 1 80.5 136 PHE B O 1
ATOM 4418 N N . LEU B 1 137 ? 20.375 -59.156 -18.984 1 82 137 LEU B N 1
ATOM 4419 C CA . LEU B 1 137 ? 20.969 -57.812 -19.125 1 82 137 LEU B CA 1
ATOM 4420 C C . LEU B 1 137 ? 20.75 -57.281 -20.531 1 82 137 LEU B C 1
ATOM 4422 O O . LEU B 1 137 ? 21.125 -57.906 -21.516 1 82 137 LEU B O 1
ATOM 4426 N N . TYR B 1 138 ? 20.047 -56.156 -20.641 1 84.88 138 TYR B N 1
ATOM 4427 C CA . TYR B 1 138 ? 19.797 -55.594 -21.969 1 84.88 138 TYR B CA 1
ATOM 4428 C C . TYR B 1 138 ? 19.703 -54.094 -21.906 1 84.88 138 TYR B C 1
ATOM 4430 O O . TYR B 1 138 ? 19.516 -53.5 -20.844 1 84.88 138 TYR B O 1
ATOM 4438 N N . GLY B 1 139 ? 20 -53.406 -23.031 1 89.31 139 GLY B N 1
ATOM 4439 C CA . GLY B 1 139 ? 19.797 -51.969 -23.25 1 89.31 139 GLY B CA 1
ATOM 4440 C C . GLY B 1 139 ? 18.609 -51.688 -24.156 1 89.31 139 GLY B C 1
ATOM 4441 O O . GLY B 1 139 ? 18.25 -52.5 -25.016 1 89.31 139 GLY B O 1
ATOM 4442 N N . LEU B 1 140 ? 17.969 -50.625 -23.859 1 90.69 140 LEU B N 1
ATOM 4443 C CA . LEU B 1 140 ? 16.812 -50.219 -24.656 1 90.69 140 LEU B CA 1
ATOM 4444 C C . LEU B 1 140 ? 16.828 -48.719 -24.953 1 90.69 140 LEU B C 1
ATOM 4446 O O . LEU B 1 140 ? 17.062 -47.906 -24.047 1 90.69 140 LEU B O 1
ATOM 4450 N N . HIS B 1 141 ? 16.75 -48.375 -26.219 1 93.25 141 HIS B N 1
ATOM 4451 C CA . HIS B 1 141 ? 16.578 -47 -26.688 1 93.25 141 HIS B CA 1
ATOM 4452 C C . HIS B 1 141 ? 15.141 -46.781 -27.156 1 93.25 141 HIS B C 1
ATOM 4454 O O . HIS B 1 141 ? 14.609 -47.562 -27.938 1 93.25 141 HIS B O 1
ATOM 4460 N N . THR B 1 142 ? 14.539 -45.688 -26.672 1 94.88 142 THR B N 1
ATOM 4461 C CA . THR B 1 142 ? 13.156 -45.406 -27.047 1 94.88 142 THR B CA 1
ATOM 4462 C C . THR B 1 142 ? 12.992 -43.906 -27.391 1 94.88 142 THR B C 1
ATOM 4464 O O . THR B 1 142 ? 13.367 -43.062 -26.594 1 94.88 142 THR B O 1
ATOM 4467 N N . THR B 1 143 ? 12.516 -43.562 -28.562 1 95.31 143 THR B N 1
ATOM 4468 C CA . THR B 1 143 ? 12.016 -42.25 -28.922 1 95.31 143 THR B CA 1
ATOM 4469 C C . THR B 1 143 ? 10.492 -42.25 -29.047 1 95.31 143 THR B C 1
ATOM 4471 O O . THR B 1 143 ? 9.93 -43.125 -29.703 1 95.31 143 THR B O 1
ATOM 4474 N N . THR B 1 144 ? 9.898 -41.312 -28.391 1 95.88 144 THR B N 1
ATOM 4475 C CA . THR B 1 144 ? 8.445 -41.375 -28.375 1 95.88 144 THR B CA 1
ATOM 4476 C C . THR B 1 144 ? 7.867 -39.938 -28.516 1 95.88 144 THR B C 1
ATOM 4478 O O . THR B 1 144 ? 8.336 -39 -27.875 1 95.88 144 THR B O 1
ATOM 4481 N N . LEU B 1 145 ? 6.984 -39.75 -29.438 1 95.69 145 LEU B N 1
ATOM 4482 C CA . LEU B 1 145 ? 6.082 -38.594 -29.5 1 95.69 145 LEU B CA 1
ATOM 4483 C C . LEU B 1 145 ? 4.797 -38.875 -28.719 1 95.69 145 LEU B C 1
ATOM 4485 O O . LEU B 1 145 ? 4.09 -39.844 -29.016 1 95.69 145 LEU B O 1
ATOM 4489 N N . ASN B 1 146 ? 4.566 -38.094 -27.703 1 95.75 146 ASN B N 1
ATOM 4490 C CA . ASN B 1 146 ? 3.369 -38.281 -26.891 1 95.75 146 ASN B CA 1
ATOM 4491 C C . ASN B 1 146 ? 2.391 -37.125 -27.062 1 95.75 146 ASN B C 1
ATOM 4493 O O . ASN B 1 146 ? 2.779 -35.969 -26.984 1 95.75 146 ASN B O 1
ATOM 4497 N N . ILE B 1 147 ? 1.167 -37.469 -27.422 1 95.75 147 ILE B N 1
ATOM 4498 C CA . ILE B 1 147 ? 0.088 -36.469 -27.531 1 95.75 147 ILE B CA 1
ATOM 4499 C C . ILE B 1 147 ? -0.997 -36.781 -26.5 1 95.75 147 ILE B C 1
ATOM 4501 O O . ILE B 1 147 ? -1.445 -37.938 -26.391 1 95.75 147 ILE B O 1
ATOM 4505 N N . SER B 1 148 ? -1.312 -35.875 -25.688 1 95.06 148 SER B N 1
ATOM 4506 C CA . SER B 1 148 ? -2.387 -36.031 -24.703 1 95.06 148 SER B CA 1
ATOM 4507 C C . SER B 1 148 ? -3.443 -34.938 -24.875 1 95.06 148 SER B C 1
ATOM 4509 O O . SER B 1 148 ? -3.113 -33.781 -25.141 1 95.06 148 SER B O 1
ATOM 4511 N N . TYR B 1 149 ? -4.688 -35.312 -24.828 1 93.62 149 TYR B N 1
ATOM 4512 C CA . TYR B 1 149 ? -5.812 -34.406 -25.016 1 93.62 149 TYR B CA 1
ATOM 4513 C C . TYR B 1 149 ? -6.898 -34.688 -23.984 1 93.62 149 TYR B C 1
ATOM 4515 O O . TYR B 1 149 ? -7.625 -35.656 -24.078 1 93.62 149 TYR B O 1
ATOM 4523 N N . PRO B 1 150 ? -6.941 -33.781 -22.984 1 90.94 150 PRO B N 1
ATOM 4524 C CA . PRO B 1 150 ? -8.07 -33.906 -22.062 1 90.94 150 PRO B CA 1
ATOM 4525 C C . PRO B 1 150 ? -9.375 -33.375 -22.656 1 90.94 150 PRO B C 1
ATOM 4527 O O . PRO B 1 150 ? -9.469 -32.188 -22.984 1 90.94 150 PRO B O 1
ATOM 4530 N N . LEU B 1 151 ? -10.344 -34.281 -22.844 1 92.31 151 LEU B N 1
ATOM 4531 C CA . LEU B 1 151 ? -11.633 -33.844 -23.391 1 92.31 151 LEU B CA 1
ATOM 4532 C C . LEU B 1 151 ? -12.492 -33.188 -22.328 1 92.31 151 LEU B C 1
ATOM 4534 O O . LEU B 1 151 ? -12.664 -33.75 -21.234 1 92.31 151 LEU B O 1
ATOM 4538 N N . ASP B 1 152 ? -12.969 -32.094 -22.625 1 92.31 152 ASP B N 1
ATOM 4539 C CA . ASP B 1 152 ? -13.758 -31.312 -21.672 1 92.31 152 ASP B CA 1
ATOM 4540 C C . ASP B 1 152 ? -15.25 -31.547 -21.891 1 92.31 152 ASP B C 1
ATOM 4542 O O . ASP B 1 152 ? -15.992 -30.609 -22.203 1 92.31 152 ASP B O 1
ATOM 4546 N N . LEU B 1 153 ? -15.672 -32.625 -21.484 1 91 153 LEU B N 1
ATOM 4547 C CA . LEU B 1 153 ? -17.047 -33.031 -21.766 1 91 153 LEU B CA 1
ATOM 4548 C C . LEU B 1 153 ? -18.031 -32.219 -20.938 1 91 153 LEU B C 1
ATOM 4550 O O . LEU B 1 153 ? -19.109 -31.859 -21.438 1 91 153 LEU B O 1
ATOM 4554 N N . PHE B 1 154 ? -17.656 -31.922 -19.703 1 94.19 154 PHE B N 1
ATOM 4555 C CA . PHE B 1 154 ? -18.641 -31.328 -18.797 1 94.19 154 PHE B CA 1
ATOM 4556 C C . PHE B 1 154 ? -18.359 -29.844 -18.625 1 94.19 154 PHE B C 1
ATOM 4558 O O . PHE B 1 154 ? -19.078 -29.172 -17.875 1 94.19 154 PHE B O 1
ATOM 4565 N N . GLY B 1 155 ? -17.266 -29.359 -19.203 1 94.88 155 GLY B N 1
ATOM 4566 C CA . GLY B 1 155 ? -17.047 -27.922 -19.25 1 94.88 155 GLY B CA 1
ATOM 4567 C C . GLY B 1 155 ? -16.188 -27.422 -18.094 1 94.88 155 GLY B C 1
ATOM 4568 O O . GLY B 1 155 ? -16.172 -26.219 -17.812 1 94.88 155 GLY B O 1
ATOM 4569 N N . GLY B 1 156 ? -15.477 -28.297 -17.359 1 95.69 156 GLY B N 1
ATOM 4570 C CA . GLY B 1 156 ? -14.594 -27.859 -16.281 1 95.69 156 GLY B CA 1
ATOM 4571 C C . GLY B 1 156 ? -13.484 -26.938 -16.766 1 95.69 156 GLY B C 1
ATOM 4572 O O . GLY B 1 156 ? -13.227 -25.906 -16.141 1 95.69 156 GLY B O 1
ATOM 4573 N N . ALA B 1 157 ? -12.844 -27.312 -17.859 1 95.44 157 ALA B N 1
ATOM 4574 C CA . ALA B 1 157 ? -11.773 -26.484 -18.422 1 95.44 157 ALA B CA 1
ATOM 4575 C C . ALA B 1 157 ? -12.328 -25.172 -18.969 1 95.44 157 ALA B C 1
ATOM 4577 O O . ALA B 1 157 ? -11.688 -24.125 -18.844 1 95.44 157 ALA B O 1
ATOM 4578 N N . ARG B 1 158 ? -13.484 -25.234 -19.594 1 96.56 158 ARG B N 1
ATOM 4579 C CA . ARG B 1 158 ? -14.117 -24.016 -20.094 1 96.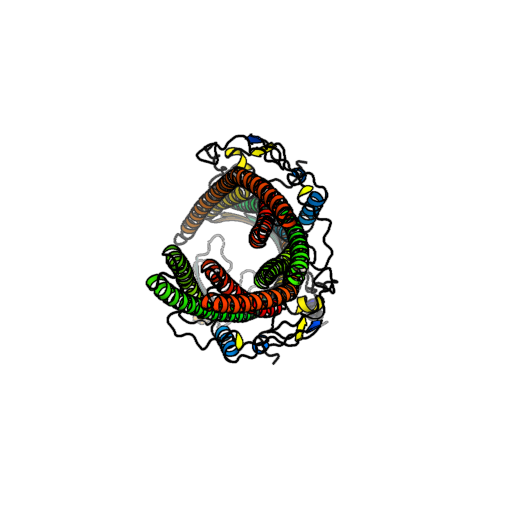56 158 ARG B CA 1
ATOM 4580 C C . ARG B 1 158 ? -14.422 -23.062 -18.938 1 96.56 158 ARG B C 1
ATOM 4582 O O . ARG B 1 158 ? -14.227 -21.844 -19.062 1 96.56 158 ARG B O 1
ATOM 4589 N N . ARG B 1 159 ? -14.852 -23.672 -17.781 1 97.75 159 ARG B N 1
ATOM 4590 C CA . ARG B 1 159 ? -15.141 -22.844 -16.609 1 97.75 159 ARG B CA 1
ATOM 4591 C C . ARG B 1 159 ? -13.859 -22.25 -16.031 1 97.75 159 ARG B C 1
ATOM 4593 O O . ARG B 1 159 ? -13.867 -21.109 -15.547 1 97.75 159 ARG B O 1
ATOM 4600 N N . 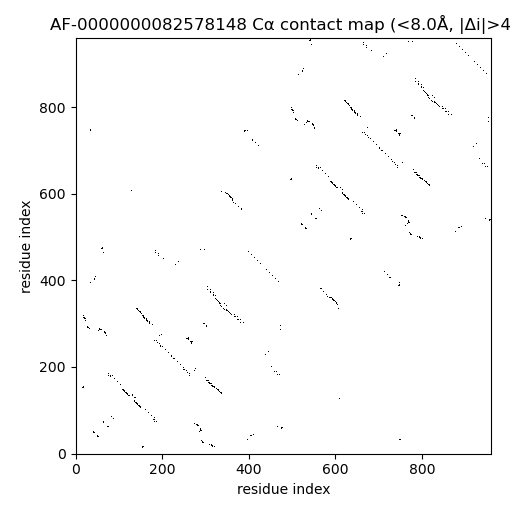ARG B 1 160 ? -12.82 -22.984 -16.078 1 97.62 160 ARG B N 1
ATOM 4601 C CA . ARG B 1 160 ? -11.547 -22.469 -15.602 1 97.62 160 ARG B CA 1
ATOM 4602 C C . ARG B 1 160 ? -11.094 -21.281 -16.453 1 97.62 160 ARG B C 1
ATOM 4604 O O . ARG B 1 160 ? -10.586 -20.297 -15.914 1 97.62 160 ARG B O 1
ATOM 4611 N N . VAL B 1 161 ? -11.234 -21.375 -17.812 1 97.81 161 VAL B N 1
ATOM 4612 C CA . VAL B 1 161 ? -10.891 -20.281 -18.719 1 97.81 161 VAL B CA 1
ATOM 4613 C C . VAL B 1 161 ? -11.797 -19.094 -18.438 1 97.81 161 VAL B C 1
ATOM 4615 O O . VAL B 1 161 ? -11.336 -17.938 -18.406 1 97.81 161 VAL B O 1
ATOM 4618 N N . GLU B 1 162 ? -13.094 -19.391 -18.234 1 97.94 162 GLU B N 1
ATOM 4619 C CA . GLU B 1 162 ? -14.047 -18.328 -17.906 1 97.94 162 GLU B CA 1
ATOM 4620 C C . GLU B 1 162 ? -13.641 -17.594 -16.641 1 97.94 162 GLU B C 1
ATOM 4622 O O . GLU B 1 162 ? -13.656 -16.359 -16.594 1 97.94 162 GLU B O 1
ATOM 4627 N N . SER B 1 163 ? -13.227 -18.344 -15.578 1 98.31 163 SER B N 1
ATOM 4628 C CA . SER B 1 163 ? -12.766 -17.766 -14.328 1 98.31 163 SER B CA 1
ATOM 4629 C C . SER B 1 163 ? -11.531 -16.891 -14.547 1 98.31 163 SER B C 1
ATOM 4631 O O . SER B 1 163 ? -11.453 -15.781 -14.031 1 98.31 163 SER B O 1
ATOM 4633 N N . ALA B 1 164 ? -10.586 -17.391 -15.344 1 98.38 164 ALA B N 1
ATOM 4634 C CA . ALA B 1 164 ? -9.352 -16.656 -15.609 1 98.38 164 ALA B CA 1
ATOM 4635 C C . ALA B 1 164 ? -9.633 -15.375 -16.406 1 98.38 164 ALA B C 1
ATOM 4637 O O . ALA B 1 164 ? -9.031 -14.328 -16.141 1 98.38 164 ALA B O 1
ATOM 4638 N N . ARG B 1 165 ? -10.523 -15.453 -17.422 1 98.56 165 ARG B N 1
ATOM 4639 C CA . ARG B 1 165 ? -10.891 -14.281 -18.219 1 98.56 165 ARG B CA 1
ATOM 4640 C C . ARG B 1 165 ? -11.586 -13.242 -17.344 1 98.56 165 ARG B C 1
ATOM 4642 O O . ARG B 1 165 ? -11.344 -12.039 -17.484 1 98.56 165 ARG B O 1
ATOM 4649 N N . ALA B 1 166 ? -12.445 -13.711 -16.453 1 98.69 166 ALA B N 1
ATOM 4650 C CA . ALA B 1 166 ? -13.125 -12.805 -15.523 1 98.69 166 ALA B CA 1
ATOM 4651 C C . ALA B 1 166 ? -12.125 -12.133 -14.586 1 98.69 166 ALA B C 1
ATOM 4653 O O . ALA B 1 166 ? -12.266 -10.953 -14.258 1 98.69 166 ALA B O 1
ATOM 4654 N N . THR B 1 167 ? -11.148 -12.867 -14.172 1 98.5 167 THR B N 1
ATOM 4655 C CA . THR B 1 167 ? -10.086 -12.32 -13.328 1 98.5 167 THR B CA 1
ATOM 4656 C C . THR B 1 167 ? -9.305 -11.25 -14.086 1 98.5 167 THR B C 1
ATOM 4658 O O . THR B 1 167 ? -8.938 -10.219 -13.516 1 98.5 167 THR B O 1
ATOM 4661 N N . ALA B 1 168 ? -9.016 -11.445 -15.398 1 98.69 168 ALA B N 1
ATOM 4662 C CA . ALA B 1 168 ? -8.359 -10.438 -16.234 1 98.69 168 ALA B CA 1
ATOM 4663 C C . ALA B 1 168 ? -9.25 -9.203 -16.391 1 98.69 168 ALA B C 1
ATOM 4665 O O . ALA B 1 168 ? -8.758 -8.078 -16.391 1 98.69 168 ALA B O 1
ATOM 4666 N N . GLU B 1 169 ? -10.531 -9.477 -16.547 1 98.5 169 GLU B N 1
ATOM 4667 C CA . GLU B 1 169 ? -11.477 -8.367 -16.641 1 98.5 169 GLU B CA 1
ATOM 4668 C C . GLU B 1 169 ? -11.484 -7.535 -15.359 1 98.5 169 GLU B C 1
ATOM 4670 O O . GLU B 1 169 ? -11.508 -6.301 -15.422 1 98.5 169 GLU B O 1
ATOM 4675 N N . ALA B 1 170 ? -11.461 -8.188 -14.164 1 98.5 170 ALA B N 1
ATOM 4676 C CA . ALA B 1 170 ? -11.359 -7.477 -12.898 1 98.5 170 ALA B CA 1
ATOM 4677 C C . ALA B 1 170 ? -10.109 -6.605 -12.852 1 98.5 170 ALA B C 1
ATOM 4679 O O . ALA B 1 170 ? -10.156 -5.465 -12.398 1 98.5 170 ALA B O 1
ATOM 4680 N N . SER B 1 171 ? -9.008 -7.145 -13.391 1 98.44 171 SER B N 1
ATOM 4681 C CA . SER B 1 171 ? -7.75 -6.398 -13.414 1 98.44 171 SER B CA 1
ATOM 4682 C C . SER B 1 171 ? -7.844 -5.195 -14.352 1 98.44 171 SER B C 1
ATOM 4684 O O . SER B 1 171 ? -7.246 -4.152 -14.086 1 98.44 171 SER B O 1
ATOM 4686 N N . ALA B 1 172 ? -8.562 -5.344 -15.461 1 98.19 172 ALA B N 1
ATOM 4687 C CA . ALA B 1 172 ? -8.773 -4.223 -16.375 1 98.19 172 ALA B CA 1
ATOM 4688 C C . ALA B 1 172 ? -9.516 -3.082 -15.688 1 98.19 172 ALA B C 1
ATOM 4690 O O . ALA B 1 172 ? -9.133 -1.916 -15.812 1 98.19 172 ALA B O 1
ATOM 4691 N N . PHE B 1 173 ? -10.516 -3.422 -14.914 1 97.81 173 PHE B N 1
ATOM 4692 C CA . PHE B 1 173 ? -11.273 -2.404 -14.195 1 97.81 173 PHE B CA 1
ATOM 4693 C C . PHE B 1 173 ? -10.453 -1.818 -13.055 1 97.81 173 PHE B C 1
ATOM 4695 O O . PHE B 1 173 ? -10.586 -0.635 -12.734 1 97.81 173 PHE B O 1
ATOM 4702 N N . ARG B 1 174 ? -9.594 -2.59 -12.422 1 97.88 174 ARG B N 1
ATOM 4703 C CA . ARG B 1 174 ? -8.711 -2.064 -11.383 1 97.88 174 ARG B CA 1
ATOM 4704 C C . ARG B 1 174 ? -7.727 -1.061 -11.969 1 97.88 174 ARG B C 1
ATOM 4706 O O . ARG B 1 174 ? -7.355 -0.09 -11.305 1 97.88 174 ARG B O 1
ATOM 4713 N N . LEU B 1 175 ? -7.27 -1.303 -13.227 1 97.81 175 LEU B N 1
ATOM 4714 C CA . LEU B 1 175 ? -6.441 -0.315 -13.906 1 97.81 175 LEU B CA 1
ATOM 4715 C C . LEU B 1 175 ? -7.215 0.979 -14.141 1 97.81 175 LEU B C 1
ATOM 4717 O O . LEU B 1 175 ? -6.691 2.07 -13.898 1 97.81 175 LEU B O 1
ATOM 4721 N N . GLU B 1 176 ? -8.453 0.857 -14.539 1 96.81 176 GLU B N 1
ATOM 4722 C CA . GLU B 1 176 ? -9.289 2.039 -14.734 1 96.81 176 GLU B CA 1
ATOM 4723 C C . GLU B 1 176 ? -9.492 2.797 -13.422 1 96.81 176 GLU B C 1
ATOM 4725 O O . GLU B 1 176 ? -9.461 4.027 -13.398 1 96.81 176 GLU B O 1
ATOM 4730 N N . ALA B 1 177 ? -9.711 2.07 -12.352 1 96.56 177 ALA B N 1
ATOM 4731 C CA . ALA B 1 177 ? -9.867 2.678 -11.031 1 96.56 177 ALA B CA 1
ATOM 4732 C C . ALA B 1 177 ? -8.602 3.41 -10.609 1 96.56 177 ALA B C 1
ATOM 4734 O O . ALA B 1 177 ? -8.672 4.5 -10.031 1 96.56 177 ALA B O 1
ATOM 4735 N N . ALA B 1 178 ? -7.473 2.783 -10.883 1 96.94 178 ALA B N 1
ATOM 4736 C CA . ALA B 1 178 ? -6.199 3.412 -10.555 1 96.94 178 ALA B CA 1
ATOM 4737 C C . ALA B 1 178 ? -6.012 4.719 -11.32 1 96.94 178 ALA B C 1
ATOM 4739 O O . ALA B 1 178 ? -5.562 5.719 -10.758 1 96.94 178 ALA B O 1
ATOM 4740 N N . ARG B 1 179 ? -6.359 4.695 -12.562 1 96.94 179 ARG B N 1
ATOM 4741 C CA . ARG B 1 179 ? -6.258 5.895 -13.383 1 96.94 179 ARG B CA 1
ATOM 4742 C C . ARG B 1 179 ? -7.176 6.996 -12.867 1 96.94 179 ARG B C 1
ATOM 4744 O O . ARG B 1 179 ? -6.77 8.156 -12.758 1 96.94 179 ARG B O 1
ATOM 4751 N N . ALA B 1 180 ? -8.391 6.625 -12.508 1 95.94 180 ALA B N 1
ATOM 4752 C CA . ALA B 1 180 ? -9.344 7.586 -11.961 1 95.94 180 ALA B CA 1
ATOM 4753 C C . ALA B 1 180 ? -8.836 8.18 -10.648 1 95.94 180 ALA B C 1
ATOM 4755 O O . ALA B 1 180 ? -8.914 9.391 -10.438 1 95.94 180 ALA B O 1
ATOM 4756 N N . ALA B 1 181 ? -8.312 7.32 -9.828 1 96.81 181 ALA B N 1
ATOM 4757 C CA . ALA B 1 181 ? -7.789 7.773 -8.547 1 96.81 181 ALA B CA 1
ATOM 4758 C C . ALA B 1 181 ? -6.598 8.711 -8.742 1 96.81 181 ALA B C 1
ATOM 4760 O O . ALA B 1 181 ? -6.5 9.742 -8.07 1 96.81 181 ALA B O 1
ATOM 4761 N N . VAL B 1 182 ? -5.699 8.367 -9.672 1 97.94 182 VAL B N 1
ATOM 4762 C CA . VAL B 1 182 ? -4.516 9.18 -9.914 1 97.94 182 VAL B CA 1
ATOM 4763 C C . VAL B 1 182 ? -4.93 10.547 -10.461 1 97.94 182 VAL B C 1
ATOM 4765 O O . VAL B 1 182 ? -4.387 11.578 -10.047 1 97.94 182 VAL B O 1
ATOM 4768 N N . ALA B 1 183 ? -5.883 10.602 -11.328 1 97.56 183 ALA B N 1
ATOM 4769 C CA . ALA B 1 183 ? -6.371 11.867 -11.859 1 97.56 183 ALA B CA 1
ATOM 4770 C C . ALA B 1 183 ? -6.957 12.742 -10.75 1 97.56 183 ALA B C 1
ATOM 4772 O O . ALA B 1 183 ? -6.586 13.906 -10.609 1 97.56 183 ALA B O 1
ATOM 4773 N N . ALA B 1 184 ? -7.84 12.172 -9.922 1 97.38 184 ALA B N 1
ATOM 4774 C CA . ALA B 1 184 ? -8.484 12.922 -8.844 1 97.38 184 ALA B CA 1
ATOM 4775 C C . ALA B 1 184 ? -7.469 13.383 -7.809 1 97.38 184 ALA B C 1
ATOM 4777 O O . ALA B 1 184 ? -7.508 14.539 -7.367 1 97.38 184 ALA B O 1
ATOM 4778 N N . ASN B 1 185 ? -6.574 12.492 -7.449 1 97.94 185 ASN B N 1
ATOM 4779 C CA . ASN B 1 185 ? -5.57 12.836 -6.449 1 97.94 185 ASN B CA 1
ATOM 4780 C C . ASN B 1 185 ? -4.629 13.922 -6.949 1 97.94 185 ASN B C 1
ATOM 4782 O O . ASN B 1 185 ? -4.168 14.758 -6.168 1 97.94 185 ASN B O 1
ATOM 4786 N N . THR B 1 186 ? -4.336 13.875 -8.25 1 98.5 186 THR B N 1
ATOM 4787 C CA . THR B 1 186 ? -3.496 14.922 -8.82 1 98.5 186 THR B CA 1
ATOM 4788 C C . THR B 1 186 ? -4.207 16.266 -8.781 1 98.5 186 THR B C 1
ATOM 4790 O O . THR B 1 186 ? -3.613 17.281 -8.406 1 98.5 186 THR B O 1
ATOM 4793 N N . VAL B 1 187 ? -5.477 16.297 -9.094 1 98.38 187 VAL B N 1
ATOM 4794 C CA . VAL B 1 187 ? -6.258 17.531 -9.047 1 98.38 187 VAL B CA 1
ATOM 4795 C C . VAL B 1 187 ? -6.305 18.047 -7.609 1 98.38 187 VAL B C 1
ATOM 4797 O O . VAL B 1 187 ? -6.027 19.234 -7.363 1 98.38 187 VAL B O 1
ATOM 4800 N N . LEU B 1 188 ? -6.59 17.172 -6.68 1 98.38 188 LEU B N 1
ATOM 4801 C CA . LEU B 1 188 ? -6.68 17.562 -5.277 1 98.38 188 LEU B CA 1
ATOM 4802 C C . LEU B 1 188 ? -5.336 18.078 -4.766 1 98.38 188 LEU B C 1
ATOM 4804 O O . LEU B 1 188 ? -5.281 19.062 -4.031 1 98.38 188 LEU B O 1
ATOM 4808 N N . ALA B 1 189 ? -4.34 17.391 -5.195 1 98.69 189 ALA B N 1
ATOM 4809 C CA . ALA B 1 189 ? -3.004 17.812 -4.781 1 98.69 189 ALA B CA 1
ATOM 4810 C C . ALA B 1 189 ? -2.648 19.172 -5.359 1 98.69 189 ALA B C 1
ATOM 4812 O O . ALA B 1 189 ? -2.045 20 -4.676 1 98.69 189 ALA B O 1
ATOM 4813 N N . ALA B 1 190 ? -2.992 19.422 -6.578 1 98.69 190 ALA B N 1
ATOM 4814 C CA . ALA B 1 190 ? -2.729 20.703 -7.219 1 98.69 190 ALA B CA 1
ATOM 4815 C C . ALA B 1 190 ? -3.516 21.828 -6.543 1 98.69 190 ALA B C 1
ATOM 4817 O O . ALA B 1 190 ? -2.99 22.922 -6.324 1 98.69 190 ALA B O 1
ATOM 4818 N N . ILE B 1 191 ? -4.734 21.578 -6.195 1 98.56 191 ILE B N 1
ATOM 4819 C CA . ILE B 1 191 ? -5.578 22.547 -5.523 1 98.56 191 ILE B CA 1
ATOM 4820 C C . ILE B 1 191 ? -4.992 22.875 -4.152 1 98.56 191 ILE B C 1
ATOM 4822 O O . ILE B 1 191 ? -4.91 24.047 -3.77 1 98.56 191 ILE B O 1
ATOM 4826 N N . GLU B 1 192 ? -4.594 21.891 -3.471 1 98.56 192 GLU B N 1
ATOM 4827 C CA . GLU B 1 192 ? -3.996 22.109 -2.156 1 98.56 192 GLU B CA 1
ATOM 4828 C C . GLU B 1 192 ? -2.695 22.891 -2.264 1 98.56 192 GLU B C 1
ATOM 4830 O O . GLU B 1 192 ? -2.426 23.766 -1.438 1 98.56 192 GLU B O 1
ATOM 4835 N N . GLU B 1 193 ? -1.902 22.578 -3.254 1 98.56 193 GLU B N 1
ATOM 4836 C CA . GLU B 1 193 ? -0.675 23.328 -3.488 1 98.56 193 GLU B CA 1
ATOM 4837 C C . GLU B 1 193 ? -0.976 24.797 -3.754 1 98.56 193 GLU B C 1
ATOM 4839 O O . GLU B 1 193 ? -0.325 25.688 -3.191 1 98.56 193 GLU B O 1
ATOM 4844 N N . ALA B 1 194 ? -1.966 25.094 -4.535 1 98.62 194 ALA B N 1
ATOM 4845 C CA . ALA B 1 194 ? -2.391 26.469 -4.828 1 98.62 194 ALA B CA 1
ATOM 4846 C C . ALA B 1 194 ? -2.896 27.156 -3.572 1 98.62 194 ALA B C 1
ATOM 4848 O O . ALA B 1 194 ? -2.572 28.328 -3.332 1 98.62 194 ALA B O 1
ATOM 4849 N N . ALA B 1 195 ? -3.66 26.438 -2.814 1 98.62 195 ALA B N 1
ATOM 4850 C CA . ALA B 1 195 ? -4.207 26.984 -1.579 1 98.62 195 ALA B CA 1
ATOM 4851 C C . ALA B 1 195 ? -3.09 27.375 -0.613 1 98.62 195 ALA B C 1
ATOM 4853 O O . ALA B 1 195 ? -3.137 28.453 0.003 1 98.62 195 ALA B O 1
ATOM 4854 N N . LEU B 1 196 ? -2.086 26.531 -0.523 1 98.5 196 LEU B N 1
ATOM 4855 C CA . LEU B 1 196 ? -0.974 26.812 0.383 1 98.5 196 LEU B CA 1
ATOM 4856 C C . LEU B 1 196 ? -0.185 28.031 -0.072 1 98.5 196 LEU B C 1
ATOM 4858 O O . LEU B 1 196 ? 0.23 28.844 0.752 1 98.5 196 LEU B O 1
ATOM 4862 N N . ARG B 1 197 ? -0.012 28.234 -1.353 1 98.19 197 ARG B N 1
ATOM 4863 C CA . ARG B 1 197 ? 0.646 29.438 -1.858 1 98.19 197 ARG B CA 1
ATOM 4864 C C . ARG B 1 197 ? -0.158 30.688 -1.518 1 98.19 197 ARG B C 1
ATOM 4866 O O . ARG B 1 197 ? 0.406 31.703 -1.095 1 98.19 197 ARG B O 1
ATOM 4873 N N . GLU B 1 198 ? -1.439 30.578 -1.651 1 97.88 198 GLU B N 1
ATOM 4874 C CA . GLU B 1 198 ? -2.297 31.734 -1.352 1 97.88 198 GLU B CA 1
ATOM 4875 C C . GLU B 1 198 ? -2.314 32.031 0.145 1 97.88 198 GLU B C 1
ATOM 4877 O O . GLU B 1 198 ? -2.346 33.188 0.55 1 97.88 198 GLU B O 1
ATOM 4882 N N . LYS B 1 199 ? -2.293 31.016 0.935 1 97.44 199 LYS B N 1
ATOM 4883 C CA . LYS B 1 199 ? -2.242 31.203 2.381 1 97.44 199 LYS B CA 1
ATOM 4884 C C . LYS B 1 199 ? -0.926 31.859 2.805 1 97.44 199 LYS B C 1
ATOM 4886 O O . LYS B 1 199 ? -0.905 32.719 3.693 1 97.44 199 LYS B O 1
ATOM 4891 N N . ILE B 1 200 ? 0.154 31.453 2.195 1 97.25 200 ILE B N 1
ATOM 4892 C CA . ILE B 1 200 ? 1.455 32.062 2.477 1 97.25 200 ILE B CA 1
ATOM 4893 C C . ILE B 1 200 ? 1.438 33.531 2.09 1 97.25 200 ILE B C 1
ATOM 4895 O O . ILE B 1 200 ? 1.858 34.375 2.869 1 97.25 200 ILE B O 1
ATOM 4899 N N . ALA B 1 201 ? 0.87 33.875 0.952 1 96.56 201 ALA B N 1
ATOM 4900 C CA . ALA B 1 201 ? 0.771 35.25 0.508 1 96.56 201 ALA B CA 1
ATOM 4901 C C . ALA B 1 201 ? -0.079 36.062 1.47 1 96.56 201 ALA B C 1
ATOM 4903 O O . ALA B 1 201 ? 0.286 37.188 1.823 1 96.56 201 ALA B O 1
ATOM 4904 N N . ALA B 1 202 ? -1.204 35.469 1.868 1 93.44 202 ALA B N 1
ATOM 4905 C CA . ALA B 1 202 ? -2.084 36.156 2.812 1 93.44 202 ALA B CA 1
ATOM 4906 C C . ALA B 1 202 ? -1.384 36.375 4.148 1 93.44 202 ALA B C 1
ATOM 4908 O O . ALA B 1 202 ? -1.52 37.469 4.758 1 93.44 202 ALA B O 1
ATOM 4909 N N . THR B 1 203 ? -0.646 35.438 4.594 1 94.25 203 THR B N 1
ATOM 4910 C CA . THR B 1 203 ? 0.072 35.531 5.859 1 94.25 203 THR B CA 1
ATOM 4911 C C . THR B 1 203 ? 1.2 36.562 5.758 1 94.25 203 THR B C 1
ATOM 4913 O O . THR B 1 203 ? 1.41 37.344 6.68 1 94.25 203 THR B O 1
ATOM 4916 N N . GLU B 1 204 ? 1.912 36.594 4.652 1 95.44 204 GLU B N 1
ATOM 4917 C CA . GLU B 1 204 ? 2.963 37.562 4.426 1 95.44 204 GLU B CA 1
ATOM 4918 C C . GLU B 1 204 ? 2.395 39 4.391 1 95.44 204 GLU B C 1
ATOM 4920 O O . GLU B 1 204 ? 3 39.906 4.926 1 95.44 204 GLU B O 1
ATOM 4925 N N . ALA B 1 205 ? 1.237 39.156 3.809 1 91 205 ALA B N 1
ATOM 4926 C CA . ALA B 1 205 ? 0.562 40.438 3.795 1 91 205 ALA B CA 1
ATOM 4927 C C . ALA B 1 205 ? 0.175 40.875 5.207 1 91 205 ALA B C 1
ATOM 4929 O O . ALA B 1 205 ? 0.294 42.062 5.559 1 91 205 ALA B O 1
ATOM 4930 N N . SER B 1 206 ? -0.311 39.938 5.953 1 88.5 206 SER B N 1
ATOM 4931 C CA . SER B 1 206 ? -0.669 40.219 7.34 1 88.5 206 SER B CA 1
ATOM 4932 C C . SER B 1 206 ? 0.553 40.625 8.156 1 88.5 206 SER B C 1
ATOM 4934 O O . SER B 1 206 ? 0.477 41.531 8.984 1 88.5 206 SER B O 1
ATOM 4936 N N . ILE B 1 207 ? 1.681 39.938 7.965 1 91.25 207 ILE B N 1
ATOM 4937 C CA . ILE B 1 207 ? 2.928 40.281 8.656 1 91.25 207 ILE B CA 1
ATOM 4938 C C . ILE B 1 207 ? 3.379 41.688 8.281 1 91.25 207 ILE B C 1
ATOM 4940 O O . ILE B 1 207 ? 3.748 42.469 9.148 1 91.25 207 ILE B O 1
ATOM 4944 N N . LYS B 1 208 ? 3.277 42.031 7.031 1 91.06 208 LYS B N 1
ATOM 4945 C CA . LYS B 1 208 ? 3.65 43.344 6.566 1 91.06 208 LYS B CA 1
ATOM 4946 C C . LYS B 1 208 ? 2.766 44.438 7.199 1 91.06 208 LYS B C 1
ATOM 4948 O O . LYS B 1 208 ? 3.262 45.438 7.676 1 91.06 208 LYS B O 1
ATOM 4953 N N . ALA B 1 209 ? 1.459 44.156 7.215 1 84.25 209 ALA B N 1
ATOM 4954 C CA . ALA B 1 209 ? 0.519 45.094 7.82 1 84.25 209 ALA B CA 1
ATOM 4955 C C . ALA B 1 209 ? 0.803 45.281 9.312 1 84.25 209 ALA B C 1
ATOM 4957 O O . ALA B 1 209 ? 0.756 46.406 9.828 1 84.25 209 ALA B O 1
ATOM 4958 N N . SER B 1 210 ? 1.085 44.219 9.977 1 85.5 210 SER B N 1
ATOM 4959 C CA . SER B 1 210 ? 1.378 44.25 11.406 1 85.5 210 SER B CA 1
ATOM 4960 C C . SER B 1 210 ? 2.67 45 11.688 1 85.5 210 SER B C 1
ATOM 4962 O O . SER B 1 210 ? 2.773 45.719 12.688 1 85.5 210 SER B O 1
ATOM 4964 N N . ARG B 1 211 ? 3.629 44.844 10.844 1 90.06 211 ARG B N 1
ATOM 4965 C CA . ARG B 1 211 ? 4.891 45.562 10.984 1 90.06 211 ARG B CA 1
ATOM 4966 C C . ARG B 1 211 ? 4.688 47.062 10.805 1 90.06 211 ARG B C 1
ATOM 4968 O O . ARG B 1 211 ? 5.316 47.875 11.5 1 90.06 211 ARG B O 1
ATOM 4975 N N . GLU B 1 212 ? 3.852 47.469 9.914 1 85.88 212 GLU B N 1
ATOM 4976 C CA . GLU B 1 212 ? 3.543 48.875 9.695 1 85.88 212 GLU B CA 1
ATOM 4977 C C . GLU B 1 212 ? 2.834 49.469 10.906 1 85.88 212 GLU B C 1
ATOM 4979 O O . GLU B 1 212 ? 3.137 50.594 11.312 1 85.88 212 GLU B O 1
ATOM 4984 N N . VAL B 1 213 ? 1.913 48.688 11.438 1 80.81 213 VAL B N 1
ATOM 4985 C CA . VAL B 1 213 ? 1.207 49.156 12.625 1 80.81 213 VAL B CA 1
ATOM 4986 C C . VAL B 1 213 ? 2.189 49.312 13.789 1 80.81 213 VAL B C 1
ATOM 4988 O O . VAL B 1 213 ? 2.123 50.281 14.547 1 80.81 213 VAL B O 1
ATOM 4991 N N . LEU B 1 214 ? 3.08 48.344 13.914 1 85.12 214 LEU B N 1
ATOM 4992 C CA . LEU B 1 214 ? 4.074 48.406 14.977 1 85.12 214 LEU B CA 1
ATOM 4993 C C . LEU B 1 214 ? 4.957 49.656 14.828 1 85.12 214 LEU B C 1
ATOM 4995 O O . LEU B 1 214 ? 5.258 50.312 15.82 1 85.12 214 LEU B O 1
ATOM 4999 N N . ALA B 1 215 ? 5.348 50.031 13.656 1 88.31 215 ALA B N 1
ATOM 5000 C CA . ALA B 1 215 ? 6.16 51.219 13.398 1 88.31 215 ALA B CA 1
ATOM 5001 C C . ALA B 1 215 ? 5.422 52.5 13.797 1 88.31 215 ALA B C 1
ATOM 5003 O O . ALA B 1 215 ? 6.008 53.406 14.391 1 88.31 215 ALA B O 1
ATOM 5004 N N . LEU B 1 216 ? 4.152 52.469 13.531 1 82.06 216 LEU B N 1
ATOM 5005 C CA . LEU B 1 216 ? 3.328 53.625 13.875 1 82.06 216 LEU B CA 1
ATOM 5006 C C . LEU B 1 216 ? 3.193 53.781 15.391 1 82.06 216 LEU B C 1
ATOM 5008 O O . LEU B 1 216 ? 3.287 54.875 15.93 1 82.06 216 LEU B O 1
ATOM 5012 N N . LEU B 1 217 ? 2.992 52.656 16.031 1 82.94 217 LEU B N 1
ATOM 5013 C CA . LEU B 1 217 ? 2.818 52.688 17.484 1 82.94 217 LEU B CA 1
ATOM 5014 C C . LEU B 1 217 ? 4.117 53.062 18.188 1 82.94 217 LEU B C 1
ATOM 5016 O O . LEU B 1 217 ? 4.094 53.75 19.219 1 82.94 217 LEU B O 1
ATOM 5020 N N . ARG B 1 218 ? 5.199 52.719 17.641 1 89.31 218 ARG B N 1
ATOM 5021 C CA . ARG B 1 218 ? 6.484 53.094 18.219 1 89.31 218 ARG B CA 1
ATOM 5022 C C . ARG B 1 218 ? 6.691 54.594 18.125 1 89.31 218 ARG B C 1
ATOM 5024 O O . ARG B 1 218 ? 7.211 55.219 19.047 1 89.31 218 ARG B O 1
ATOM 5031 N N . VAL B 1 219 ? 6.234 55.219 17.078 1 86.81 219 VAL B N 1
ATOM 5032 C CA . VAL B 1 219 ? 6.328 56.656 16.906 1 86.81 219 VAL B CA 1
ATOM 5033 C C . VAL B 1 219 ? 5.43 57.375 17.922 1 86.81 219 VAL B C 1
ATOM 5035 O O . VAL B 1 219 ? 5.832 58.344 18.547 1 86.81 219 VAL B O 1
ATOM 5038 N N . GLN B 1 220 ? 4.27 56.875 18.172 1 83.69 220 GLN B N 1
ATOM 5039 C CA . GLN B 1 220 ? 3.326 57.469 19.109 1 83.69 220 GLN B CA 1
ATOM 5040 C C . GLN B 1 220 ? 3.818 57.312 20.547 1 83.69 220 GLN B C 1
ATOM 5042 O O . GLN B 1 220 ? 3.617 58.219 21.375 1 83.69 220 GLN B O 1
ATOM 5047 N N . GLN B 1 221 ? 4.43 56.188 20.781 1 86.44 221 GLN B N 1
ATOM 5048 C CA . GLN B 1 221 ? 4.984 55.969 22.109 1 86.44 221 GLN B CA 1
ATOM 5049 C C . GLN B 1 221 ? 6.109 56.938 22.406 1 86.44 221 GLN B C 1
ATOM 5051 O O . GLN B 1 221 ? 6.203 57.5 23.5 1 86.44 221 GLN B O 1
ATOM 5056 N N . ASP B 1 222 ? 6.891 57.219 21.438 1 90.12 222 ASP B N 1
ATOM 5057 C CA . ASP B 1 222 ? 7.992 58.156 21.578 1 90.12 222 ASP B CA 1
ATOM 5058 C C . ASP B 1 222 ? 7.473 59.594 21.812 1 90.12 222 ASP B C 1
ATOM 5060 O O . ASP B 1 222 ? 8.109 60.375 22.5 1 90.12 222 ASP B O 1
ATOM 5064 N N . ALA B 1 223 ? 6.234 59.812 21.328 1 88 223 ALA B N 1
ATOM 5065 C CA . ALA B 1 223 ? 5.598 61.094 21.5 1 88 223 ALA B CA 1
ATOM 5066 C C . ALA B 1 223 ? 4.805 61.156 22.797 1 88 223 ALA B C 1
ATOM 5068 O O . ALA B 1 223 ? 4.258 62.219 23.156 1 88 223 ALA B O 1
ATOM 5069 N N . GLY B 1 224 ? 4.707 60.062 23.531 1 84.12 224 GLY B N 1
ATOM 5070 C CA . GLY B 1 224 ? 4.027 60 24.812 1 84.12 224 GLY B CA 1
ATOM 5071 C C . GLY B 1 224 ? 2.527 59.844 24.688 1 84.12 224 GLY B C 1
ATOM 5072 O O . GLY B 1 224 ? 1.802 59.938 25.688 1 84.12 224 GLY B O 1
ATOM 5073 N N . ALA B 1 225 ? 2.096 59.562 23.516 1 79.56 225 ALA B N 1
ATOM 5074 C CA . ALA B 1 225 ? 0.663 59.5 23.25 1 79.56 225 ALA B CA 1
ATOM 5075 C C . ALA B 1 225 ? 0.086 58.156 23.672 1 79.56 225 ALA B C 1
ATOM 5077 O O . ALA B 1 225 ? -1.109 58.031 23.969 1 79.56 225 ALA B O 1
ATOM 5078 N N . ILE B 1 226 ? 0.902 57.031 23.641 1 77.31 226 ILE B N 1
ATOM 5079 C CA . ILE B 1 226 ? 0.439 55.719 24.047 1 77.31 226 ILE B CA 1
ATOM 5080 C C . ILE B 1 226 ? 1.464 55.062 24.984 1 77.31 226 ILE B C 1
ATOM 5082 O O . ILE B 1 226 ? 2.582 55.562 25.125 1 77.31 226 ILE B O 1
ATOM 5086 N N . GLY B 1 227 ? 1.021 54.094 25.719 1 75.56 227 GLY B N 1
ATOM 5087 C CA . GLY B 1 227 ? 1.877 53.438 26.688 1 75.56 227 GLY B CA 1
ATOM 5088 C C . GLY B 1 227 ? 2.686 52.312 26.094 1 75.56 227 GLY B C 1
ATOM 5089 O O . GLY B 1 227 ? 2.451 51.906 24.953 1 75.56 227 GLY B O 1
ATOM 5090 N N . LYS B 1 228 ? 3.693 51.812 26.891 1 78.62 228 LYS B N 1
ATOM 5091 C CA . LYS B 1 228 ? 4.555 50.688 26.5 1 78.62 228 LYS B CA 1
ATOM 5092 C C . LYS B 1 228 ? 3.75 49.406 26.328 1 78.62 228 LYS B C 1
ATOM 5094 O O . LYS B 1 228 ? 4.129 48.531 25.547 1 78.62 228 LYS B O 1
ATOM 5099 N N . ALA B 1 229 ? 2.627 49.344 26.938 1 73.06 229 ALA B N 1
ATOM 5100 C CA . ALA B 1 229 ? 1.763 48.188 26.859 1 73.06 229 ALA B CA 1
ATOM 5101 C C . ALA B 1 229 ? 1.174 48 25.469 1 73.06 229 ALA B C 1
ATOM 5103 O O . ALA B 1 229 ? 1.008 46.875 24.984 1 73.06 229 ALA B O 1
ATOM 5104 N N . ASP B 1 230 ? 0.884 49.125 24.828 1 74.06 230 ASP B N 1
ATOM 5105 C CA . ASP B 1 230 ? 0.309 49.094 23.5 1 74.06 230 ASP B CA 1
ATOM 5106 C C . ASP B 1 230 ? 1.314 48.562 22.484 1 74.06 230 ASP B C 1
ATOM 5108 O O . ASP B 1 230 ? 0.959 47.75 21.609 1 74.06 230 ASP B O 1
ATOM 5112 N N . VAL B 1 231 ? 2.547 48.938 22.594 1 81.5 231 VAL B N 1
ATOM 5113 C CA . VAL B 1 231 ? 3.607 48.469 21.703 1 81.5 231 VAL B CA 1
ATOM 5114 C C . VAL B 1 231 ? 3.879 47 21.953 1 81.5 231 VAL B C 1
ATOM 5116 O O . VAL B 1 231 ? 4 46.219 21 1 81.5 231 VAL B O 1
ATOM 5119 N N . ALA B 1 232 ? 3.904 46.625 23.203 1 76.81 232 ALA B N 1
ATOM 5120 C CA . ALA B 1 232 ? 4.16 45.219 23.531 1 76.81 232 ALA B CA 1
ATOM 5121 C C . ALA B 1 232 ? 3.062 44.312 22.984 1 76.81 232 ALA B C 1
ATOM 5123 O O . ALA B 1 232 ? 3.338 43.188 22.547 1 76.81 232 ALA B O 1
ATOM 5124 N N . ALA B 1 233 ? 1.843 44.781 22.984 1 73.88 233 ALA B N 1
ATOM 5125 C CA . ALA B 1 233 ? 0.714 44 22.453 1 73.88 233 ALA B CA 1
ATOM 5126 C C . ALA B 1 233 ? 0.853 43.781 20.953 1 73.88 233 ALA B C 1
ATOM 5128 O O . ALA B 1 233 ? 0.58 42.688 20.453 1 73.88 233 ALA B O 1
ATOM 5129 N N . GLN B 1 234 ? 1.322 44.844 20.297 1 78 234 GLN B N 1
ATOM 5130 C CA . GLN B 1 234 ? 1.485 44.719 18.859 1 78 234 GLN B CA 1
ATOM 5131 C C . GLN B 1 234 ? 2.672 43.812 18.5 1 78 234 GLN B C 1
ATOM 5133 O O . GLN B 1 234 ? 2.643 43.125 17.5 1 78 234 GLN B O 1
ATOM 5138 N N . VAL B 1 235 ? 3.688 43.875 19.297 1 81.94 235 VAL B N 1
ATOM 5139 C CA . VAL B 1 235 ? 4.832 42.969 19.094 1 81.94 235 VAL B CA 1
ATOM 5140 C C . VAL B 1 235 ? 4.391 41.531 19.219 1 81.94 235 VAL B C 1
ATOM 5142 O O . VAL B 1 235 ? 4.812 40.688 18.438 1 81.94 235 VAL B O 1
ATOM 5145 N N . ALA B 1 236 ? 3.541 41.219 20.109 1 75.19 236 ALA B N 1
ATOM 5146 C CA . ALA B 1 236 ? 3.023 39.875 20.297 1 75.19 236 ALA B CA 1
ATOM 5147 C C . ALA B 1 236 ? 2.195 39.438 19.094 1 75.19 236 ALA B C 1
ATOM 5149 O O . ALA B 1 236 ? 2.285 38.281 18.672 1 75.19 236 ALA B O 1
ATOM 5150 N N . VAL B 1 237 ? 1.401 40.312 18.594 1 74.38 237 VAL B N 1
ATOM 5151 C CA . VAL B 1 237 ? 0.567 40 17.438 1 74.38 237 VAL B CA 1
ATOM 5152 C C . VAL B 1 237 ? 1.45 39.719 16.219 1 74.38 237 VAL B C 1
ATOM 5154 O O . VAL B 1 237 ? 1.199 38.781 15.477 1 74.38 237 VAL B O 1
ATOM 5157 N N . LEU B 1 238 ? 2.465 40.562 15.992 1 83.44 238 LEU B N 1
ATOM 5158 C CA . LEU B 1 238 ? 3.4 40.344 14.891 1 83.44 238 LEU B CA 1
ATOM 5159 C C . LEU B 1 238 ? 4.125 39.031 15.039 1 83.44 238 LEU B C 1
ATOM 5161 O O . LEU B 1 238 ? 4.262 38.281 14.062 1 83.44 238 LEU B O 1
ATOM 5165 N N . ALA B 1 239 ? 4.504 38.719 16.25 1 81.81 239 ALA B N 1
ATOM 5166 C CA . ALA B 1 239 ? 5.207 37.469 16.5 1 81.81 239 ALA B CA 1
ATOM 5167 C C . ALA B 1 239 ? 4.305 36.281 16.219 1 81.81 239 ALA B C 1
ATOM 5169 O O . ALA B 1 239 ? 4.766 35.25 15.688 1 81.81 239 ALA B O 1
ATOM 5170 N N . GLN B 1 240 ? 3.08 36.375 16.562 1 76.44 240 GLN B N 1
ATOM 5171 C CA . GLN B 1 240 ? 2.119 35.312 16.297 1 76.44 240 GLN B CA 1
ATOM 5172 C C . GLN B 1 240 ? 1.936 35.094 14.797 1 76.44 240 GLN B C 1
ATOM 5174 O O . GLN B 1 240 ? 1.864 33.969 14.328 1 76.44 240 GLN B O 1
ATOM 5179 N N . ALA B 1 241 ? 1.81 36.156 14.109 1 82.38 241 ALA B N 1
ATOM 5180 C CA . ALA B 1 241 ? 1.666 36.062 12.656 1 82.38 241 ALA B CA 1
ATOM 5181 C C . ALA B 1 241 ? 2.914 35.469 12.016 1 82.38 241 ALA B C 1
ATOM 5183 O O . ALA B 1 241 ? 2.814 34.625 11.125 1 82.38 241 ALA B O 1
ATOM 5184 N N . GLU B 1 242 ? 4.043 35.969 12.508 1 87.69 242 GLU B N 1
ATOM 5185 C CA . GLU B 1 242 ? 5.309 35.438 12 1 87.69 242 GLU B CA 1
ATOM 5186 C C . GLU B 1 242 ? 5.461 33.969 12.336 1 87.69 242 GLU B C 1
ATOM 5188 O O . GLU B 1 242 ? 6.051 33.188 11.562 1 87.69 242 GLU B O 1
ATOM 5193 N N . GLY B 1 243 ? 4.926 33.562 13.406 1 86.88 243 GLY B N 1
ATOM 5194 C CA . GLY B 1 243 ? 5.008 32.188 13.852 1 86.88 243 GLY B CA 1
ATOM 5195 C C . GLY B 1 243 ? 4.141 31.234 13.047 1 86.88 243 GLY B C 1
ATOM 5196 O O . GLY B 1 243 ? 4.344 30.016 13.07 1 86.88 243 GLY B O 1
ATOM 5197 N N . ALA B 1 244 ? 3.203 31.688 12.305 1 89.06 244 ALA B N 1
ATOM 5198 C CA . ALA B 1 244 ? 2.289 30.859 11.523 1 89.06 244 ALA B CA 1
ATOM 5199 C C . ALA B 1 244 ? 2.879 30.531 10.156 1 89.06 244 ALA B C 1
ATOM 5201 O O . ALA B 1 244 ? 2.443 29.578 9.5 1 89.06 244 ALA B O 1
ATOM 5202 N N . LEU B 1 245 ? 3.877 31.344 9.719 1 93.69 245 LEU B N 1
ATOM 5203 C CA . LEU B 1 245 ? 4.383 31.266 8.352 1 93.69 245 LEU B CA 1
ATOM 5204 C C . LEU B 1 245 ? 5.203 29.984 8.156 1 93.69 245 LEU B C 1
ATOM 5206 O O . LEU B 1 245 ? 5.016 29.281 7.168 1 93.69 245 LEU B O 1
ATOM 5210 N N . PRO B 1 246 ? 6.051 29.578 9.109 1 94.38 246 PRO B N 1
ATOM 5211 C CA . PRO B 1 246 ? 6.898 28.406 8.875 1 94.38 246 PRO B CA 1
ATOM 5212 C C . PRO B 1 246 ? 6.086 27.141 8.656 1 94.38 246 PRO B C 1
ATOM 5214 O O . PRO B 1 246 ? 6.438 26.312 7.809 1 94.38 246 PRO B O 1
ATOM 5217 N N . ALA B 1 247 ? 5.008 26.922 9.367 1 95.25 247 ALA B N 1
ATOM 5218 C CA . ALA B 1 247 ? 4.168 25.75 9.211 1 95.25 247 ALA B CA 1
ATOM 5219 C C . ALA B 1 247 ? 3.574 25.688 7.805 1 95.25 247 ALA B C 1
ATOM 5221 O O . ALA B 1 247 ? 3.43 24.594 7.23 1 95.25 247 ALA B O 1
ATOM 5222 N N . LEU B 1 248 ? 3.234 26.812 7.281 1 96.94 248 LEU B N 1
ATOM 5223 C CA . LEU B 1 248 ? 2.689 26.875 5.926 1 96.94 248 LEU B CA 1
ATOM 5224 C C . LEU B 1 248 ? 3.766 26.562 4.895 1 96.94 248 LEU B C 1
ATOM 5226 O O . LEU B 1 248 ? 3.502 25.859 3.908 1 96.94 248 LEU B O 1
ATOM 5230 N N . ILE B 1 249 ? 4.941 27.047 5.137 1 95.69 249 ILE B N 1
ATOM 5231 C CA . ILE B 1 249 ? 6.066 26.781 4.242 1 95.69 249 ILE B CA 1
ATOM 5232 C C . ILE B 1 249 ? 6.375 25.281 4.238 1 95.69 249 ILE B C 1
ATOM 5234 O O . ILE B 1 249 ? 6.578 24.688 3.176 1 95.69 249 ILE B O 1
ATOM 5238 N N . LYS B 1 250 ? 6.395 24.688 5.367 1 96.25 250 LYS B N 1
ATOM 5239 C CA . LYS B 1 250 ? 6.594 23.25 5.492 1 96.25 250 LYS B CA 1
ATOM 5240 C C . LYS B 1 250 ? 5.52 22.469 4.734 1 96.25 250 LYS B C 1
ATOM 5242 O O . LYS B 1 250 ? 5.828 21.562 3.969 1 96.25 250 LYS B O 1
ATOM 5247 N N . ALA B 1 251 ? 4.281 22.891 4.938 1 97.75 251 ALA B N 1
ATOM 5248 C CA . ALA B 1 251 ? 3.158 22.219 4.285 1 97.75 251 ALA B CA 1
ATOM 5249 C C . ALA B 1 251 ? 3.27 22.312 2.766 1 97.75 251 ALA B C 1
ATOM 5251 O O . ALA B 1 251 ? 2.979 21.344 2.053 1 97.75 251 ALA B O 1
ATOM 5252 N N . LEU B 1 252 ? 3.66 23.484 2.297 1 97.56 252 LEU B N 1
ATOM 5253 C CA . LEU B 1 252 ? 3.83 23.656 0.858 1 97.56 252 LEU B CA 1
ATOM 5254 C C . LEU B 1 252 ? 4.926 22.75 0.322 1 97.56 252 LEU B C 1
ATOM 5256 O O . LEU B 1 252 ? 4.75 22.109 -0.717 1 97.56 252 LEU B O 1
ATOM 5260 N N . GLY B 1 253 ? 6.078 22.703 1.025 1 96.38 253 GLY B N 1
ATOM 5261 C CA . GLY B 1 253 ? 7.145 21.797 0.614 1 96.38 253 GLY B CA 1
ATOM 5262 C C . GLY B 1 253 ? 6.707 20.359 0.536 1 96.38 253 GLY B C 1
ATOM 5263 O O . GLY B 1 253 ? 6.988 19.672 -0.446 1 96.38 253 GLY B O 1
ATOM 5264 N N . HIS B 1 254 ? 5.984 19.875 1.561 1 97.25 254 HIS B N 1
ATOM 5265 C CA . HIS B 1 254 ? 5.477 18.5 1.589 1 97.25 254 HIS B CA 1
ATOM 5266 C C . HIS B 1 254 ? 4.504 18.25 0.44 1 97.25 254 HIS B C 1
ATOM 5268 O O . HIS B 1 254 ? 4.551 17.203 -0.198 1 97.25 254 HIS B O 1
ATOM 5274 N N . GLN B 1 255 ? 3.668 19.234 0.244 1 98.12 255 GLN B N 1
ATOM 5275 C CA . GLN B 1 255 ? 2.678 19.094 -0.819 1 98.12 255 GLN B CA 1
ATOM 5276 C C . GLN B 1 255 ? 3.346 19.031 -2.189 1 98.12 255 GLN B C 1
ATOM 5278 O O . GLN B 1 255 ? 2.904 18.297 -3.07 1 98.12 255 GLN B O 1
ATOM 5283 N N . ARG B 1 256 ? 4.328 19.812 -2.387 1 97.62 256 ARG B N 1
ATOM 5284 C CA . ARG B 1 256 ? 5.043 19.812 -3.658 1 97.62 256 ARG B CA 1
ATOM 5285 C C . ARG B 1 256 ? 5.777 18.5 -3.883 1 97.62 256 ARG B C 1
ATOM 5287 O O . ARG B 1 256 ? 5.824 18 -5.004 1 97.62 256 ARG B O 1
ATOM 5294 N N . SER B 1 257 ? 6.344 17.953 -2.859 1 96.75 257 SER B N 1
ATOM 5295 C CA . SER B 1 257 ? 6.949 16.625 -2.947 1 96.75 257 SER B CA 1
ATOM 5296 C C . SER B 1 257 ? 5.918 15.57 -3.324 1 96.75 257 SER B C 1
ATOM 5298 O O . SER B 1 257 ? 6.168 14.727 -4.191 1 96.75 257 SER B O 1
ATOM 5300 N N . ALA B 1 258 ? 4.777 15.625 -2.666 1 97.75 258 ALA B N 1
ATOM 5301 C CA . ALA B 1 258 ? 3.707 14.672 -2.939 1 97.75 258 ALA B CA 1
ATOM 5302 C C . ALA B 1 258 ? 3.238 14.773 -4.387 1 97.75 258 ALA B C 1
ATOM 5304 O O . ALA B 1 258 ? 2.984 13.75 -5.035 1 97.75 258 ALA B O 1
ATOM 5305 N N . LEU B 1 259 ? 3.086 15.984 -4.84 1 98.25 259 LEU B N 1
ATOM 5306 C CA . LEU B 1 259 ? 2.668 16.203 -6.223 1 98.25 259 LEU B CA 1
ATOM 5307 C C . LEU B 1 259 ? 3.705 15.664 -7.199 1 98.25 259 LEU B C 1
ATOM 5309 O O . LEU B 1 259 ? 3.352 15.047 -8.203 1 98.25 259 LEU B O 1
ATOM 5313 N N . SER B 1 260 ? 4.992 15.883 -6.926 1 97.44 260 SER B N 1
ATOM 5314 C CA . SER B 1 260 ? 6.055 15.352 -7.773 1 97.44 260 SER B CA 1
ATOM 5315 C C . SER B 1 260 ? 5.973 13.828 -7.871 1 97.44 260 SER B C 1
ATOM 5317 O O . SER B 1 260 ? 6.094 13.266 -8.961 1 97.44 260 SER B O 1
ATOM 5319 N N . ILE B 1 261 ? 5.723 13.18 -6.777 1 97.62 261 ILE B N 1
ATOM 5320 C CA . ILE B 1 261 ? 5.648 11.719 -6.746 1 97.62 261 ILE B CA 1
ATOM 5321 C C . ILE B 1 261 ? 4.445 11.25 -7.559 1 97.62 261 ILE B C 1
ATOM 5323 O O . ILE B 1 261 ? 4.535 10.266 -8.305 1 97.62 261 ILE B O 1
ATOM 5327 N N . LEU B 1 262 ? 3.287 11.969 -7.469 1 98.06 262 LEU B N 1
ATOM 5328 C CA . LEU B 1 262 ? 2.117 11.648 -8.281 1 98.06 262 LEU B CA 1
ATOM 5329 C C . LEU B 1 262 ? 2.451 11.719 -9.766 1 98.06 262 LEU B C 1
ATOM 5331 O O . LEU B 1 262 ? 1.911 10.953 -10.57 1 98.06 262 LEU B O 1
ATOM 5335 N N . LEU B 1 263 ? 3.33 12.625 -10.141 1 98 263 LEU B N 1
ATOM 5336 C CA . LEU B 1 263 ? 3.707 12.844 -11.531 1 98 263 LEU B CA 1
ATOM 5337 C C . LEU B 1 263 ? 4.801 11.867 -11.953 1 98 263 LEU B C 1
ATOM 5339 O O . LEU B 1 263 ? 5.305 11.945 -13.078 1 98 263 LEU B O 1
ATOM 5343 N N . GLY B 1 264 ? 5.203 10.961 -11.039 1 96.5 264 GLY B N 1
ATOM 5344 C CA . GLY B 1 264 ? 6.27 10.023 -11.344 1 96.5 264 GLY B CA 1
ATOM 5345 C C . GLY B 1 264 ? 7.633 10.672 -11.453 1 96.5 264 GLY B C 1
ATOM 5346 O O . GLY B 1 264 ? 8.516 10.18 -12.156 1 96.5 264 GLY B O 1
ATOM 5347 N N . ARG B 1 265 ? 7.781 11.812 -10.75 1 94.88 265 ARG B N 1
ATOM 5348 C CA . ARG B 1 265 ? 9.016 12.586 -10.812 1 94.88 265 ARG B CA 1
ATOM 5349 C C . ARG B 1 265 ? 9.688 12.648 -9.445 1 94.88 265 ARG B C 1
ATOM 5351 O O . ARG B 1 265 ? 9.031 12.484 -8.414 1 94.88 265 ARG B O 1
ATOM 5358 N N . GLU B 1 266 ? 11.008 12.883 -9.523 1 94.81 266 GLU B N 1
ATOM 5359 C CA . GLU B 1 266 ? 11.734 13.086 -8.281 1 94.81 266 GLU B CA 1
ATOM 5360 C C . GLU B 1 266 ? 11.43 14.461 -7.68 1 94.81 266 GLU B C 1
ATOM 5362 O O . GLU B 1 266 ? 11.32 15.445 -8.406 1 94.81 266 GLU B O 1
ATOM 5367 N N . PRO B 1 267 ? 11.328 14.523 -6.363 1 94.19 267 PRO B N 1
ATOM 5368 C CA . PRO B 1 267 ? 11.023 15.797 -5.707 1 94.19 267 PRO B CA 1
ATOM 5369 C C . PRO B 1 267 ? 12.055 16.875 -6.012 1 94.19 267 PRO B C 1
ATOM 5371 O O . PRO B 1 267 ? 11.734 18.078 -5.941 1 94.19 267 PRO B O 1
ATOM 5374 N N . ALA B 1 268 ? 13.25 16.516 -6.352 1 93.25 268 ALA B N 1
ATOM 5375 C CA . ALA B 1 268 ? 14.312 17.484 -6.629 1 93.25 268 ALA B CA 1
ATOM 5376 C C . ALA B 1 268 ? 14.078 18.203 -7.957 1 93.25 268 ALA B C 1
ATOM 5378 O O . ALA B 1 268 ? 14.602 19.297 -8.188 1 93.25 268 ALA B O 1
ATOM 5379 N N . GLU B 1 269 ? 13.367 17.578 -8.82 1 92.62 269 GLU B N 1
ATOM 5380 C CA . GLU B 1 269 ? 13.062 18.172 -10.117 1 92.62 269 GLU B CA 1
ATOM 5381 C C . GLU B 1 269 ? 12.062 19.312 -9.984 1 92.62 269 GLU B C 1
ATOM 5383 O O . GLU B 1 269 ? 11.102 19.219 -9.219 1 92.62 269 GLU B O 1
ATOM 5388 N N . PRO B 1 270 ? 12.312 20.359 -10.75 1 92 270 PRO B N 1
ATOM 5389 C CA . PRO B 1 270 ? 11.336 21.453 -10.695 1 92 270 PRO B CA 1
ATOM 5390 C C . PRO B 1 270 ? 9.938 21.016 -11.133 1 92 270 PRO B C 1
ATOM 5392 O O . PRO B 1 270 ? 9.797 20.297 -12.133 1 92 270 PRO B O 1
ATOM 5395 N N . LEU B 1 271 ? 9.039 21.406 -10.367 1 93.5 271 LEU B N 1
ATOM 5396 C CA . LEU B 1 271 ? 7.652 21.094 -10.703 1 93.5 271 LEU B CA 1
ATOM 5397 C C . LEU B 1 271 ? 7.207 21.859 -11.938 1 93.5 271 LEU B C 1
ATOM 5399 O O . LEU B 1 271 ? 7.586 23.016 -12.125 1 93.5 271 LEU B O 1
ATOM 5403 N N . PRO B 1 272 ? 6.406 21.234 -12.766 1 94.94 272 PRO B N 1
ATOM 5404 C CA . PRO B 1 272 ? 5.738 22.016 -13.812 1 94.94 272 PRO B CA 1
ATOM 5405 C C . PRO B 1 272 ? 4.859 23.125 -13.242 1 94.94 272 PRO B C 1
ATOM 5407 O O . PRO B 1 272 ? 4.66 23.203 -12.023 1 94.94 272 PRO B O 1
ATOM 5410 N N . ALA B 1 273 ? 4.395 23.906 -14.203 1 96.06 273 ALA B N 1
ATOM 5411 C CA . ALA B 1 273 ? 3.531 25.016 -13.797 1 96.06 273 ALA B CA 1
ATOM 5412 C C . ALA B 1 273 ? 2.295 24.5 -13.055 1 96.06 273 ALA B C 1
ATOM 5414 O O . ALA B 1 273 ? 1.646 23.562 -13.508 1 96.06 273 ALA B O 1
ATOM 5415 N N . THR B 1 274 ? 2.062 25.078 -11.883 1 96.75 274 THR B N 1
ATOM 5416 C CA . THR B 1 274 ? 0.863 24.766 -11.109 1 96.75 274 THR B CA 1
ATOM 5417 C C . THR B 1 274 ? -0.123 25.938 -11.164 1 96.75 274 THR B C 1
ATOM 5419 O O . THR B 1 274 ? 0.28 27.094 -11.305 1 96.75 274 THR B O 1
ATOM 5422 N N . PRO B 1 275 ? -1.395 25.672 -11.047 1 97.62 275 PRO B N 1
ATOM 5423 C CA . PRO B 1 275 ? -2.379 26.766 -11.141 1 97.62 275 PRO B CA 1
ATOM 5424 C C . PRO B 1 275 ? -2.471 27.594 -9.867 1 97.62 275 PRO B C 1
ATOM 5426 O O . PRO B 1 275 ? -2.115 27.109 -8.789 1 97.62 275 PRO B O 1
ATOM 5429 N N . ASP B 1 276 ? -2.93 28.828 -10.117 1 97.06 276 ASP B N 1
ATOM 5430 C CA . ASP B 1 276 ? -3.418 29.641 -9 1 97.06 276 ASP B CA 1
ATOM 5431 C C . ASP B 1 276 ? -4.906 29.391 -8.766 1 97.06 276 ASP B C 1
ATOM 5433 O O . ASP B 1 276 ? -5.652 29.109 -9.703 1 97.06 276 ASP B O 1
ATOM 5437 N N . LEU B 1 277 ? -5.293 29.547 -7.512 1 95.94 277 LEU B N 1
ATOM 5438 C CA . LEU B 1 277 ? -6.688 29.266 -7.184 1 95.94 277 LEU B CA 1
ATOM 5439 C C . LEU B 1 277 ? -7.625 30.156 -8 1 95.94 277 LEU B C 1
ATOM 5441 O O . LEU B 1 277 ? -8.688 29.703 -8.438 1 95.94 277 LEU B O 1
ATOM 5445 N N . ASP B 1 278 ? -7.234 31.406 -8.227 1 94.5 278 ASP B N 1
ATOM 5446 C CA . ASP B 1 278 ? -8.102 32.375 -8.891 1 94.5 278 ASP B CA 1
ATOM 5447 C C . ASP B 1 278 ? -8.211 32.094 -10.383 1 94.5 278 ASP B C 1
ATOM 5449 O O . ASP B 1 278 ? -9.07 32.656 -11.062 1 94.5 278 ASP B O 1
ATOM 5453 N N . THR B 1 279 ? -7.363 31.203 -10.906 1 96.5 279 THR B N 1
ATOM 5454 C CA . THR B 1 279 ? -7.391 30.859 -12.32 1 96.5 279 THR B CA 1
ATOM 5455 C C . THR B 1 279 ? -8.25 29.625 -12.57 1 96.5 279 THR B C 1
ATOM 5457 O O . THR B 1 279 ? -8.484 29.25 -13.719 1 96.5 279 THR B O 1
ATOM 5460 N N . LEU B 1 280 ? -8.68 29.031 -11.523 1 97.06 280 LEU B N 1
ATOM 5461 C CA . LEU B 1 280 ? -9.547 27.875 -11.641 1 97.06 280 LEU B CA 1
ATOM 5462 C C . LEU B 1 280 ? -11.008 28.297 -11.734 1 97.06 280 LEU B C 1
ATOM 5464 O O . LEU B 1 280 ? -11.422 29.266 -11.086 1 97.06 280 LEU B O 1
ATOM 5468 N N . ALA B 1 281 ? -11.75 27.5 -12.539 1 95.19 281 ALA B N 1
ATOM 5469 C CA . ALA B 1 281 ? -13.18 27.75 -12.672 1 95.19 281 ALA B CA 1
ATOM 5470 C C . ALA B 1 281 ? -13.992 26.5 -12.305 1 95.19 281 ALA B C 1
ATOM 5472 O O . ALA B 1 281 ? -13.492 25.375 -12.398 1 95.19 281 ALA B O 1
ATOM 5473 N N . LEU B 1 282 ? -15.148 26.766 -11.766 1 95 282 LEU B N 1
ATOM 5474 C CA . LEU B 1 282 ? -16.094 25.688 -11.531 1 95 282 LEU B CA 1
ATOM 5475 C C . LEU B 1 282 ? -17 25.5 -12.742 1 95 282 LEU B C 1
ATOM 5477 O O . LEU B 1 282 ? -17.375 26.469 -13.406 1 95 282 LEU B O 1
ATOM 5481 N N . PRO B 1 283 ? -17.297 24.297 -13.031 1 92.62 283 PRO B N 1
ATOM 5482 C CA . PRO B 1 283 ? -18.234 24.078 -14.141 1 92.62 283 PRO B CA 1
ATOM 5483 C C . PRO B 1 283 ? -19.641 24.578 -13.844 1 92.62 283 PRO B C 1
ATOM 5485 O O . PRO B 1 283 ? -20.062 24.578 -12.688 1 92.62 283 PRO B O 1
ATOM 5488 N N . ALA B 1 284 ? -20.312 24.969 -14.93 1 90.62 284 ALA B N 1
ATOM 5489 C CA . ALA B 1 284 ? -21.688 25.484 -14.789 1 90.62 284 ALA B CA 1
ATOM 5490 C C . ALA B 1 284 ? -22.656 24.359 -14.461 1 90.62 284 ALA B C 1
ATOM 5492 O O . ALA B 1 284 ? -23.672 24.578 -13.797 1 90.62 284 ALA B O 1
ATOM 5493 N N . THR B 1 285 ? -22.328 23.234 -15.016 1 92.94 285 THR B N 1
ATOM 5494 C CA . THR B 1 285 ? -23.172 22.062 -14.797 1 92.94 285 THR B CA 1
ATOM 5495 C C . THR B 1 285 ? -22.344 20.891 -14.289 1 92.94 285 THR B C 1
ATOM 5497 O O . THR B 1 285 ? -21.25 20.625 -14.797 1 92.94 285 THR B O 1
ATOM 5500 N N . LEU B 1 286 ? -22.828 20.312 -13.242 1 93.69 286 LEU B N 1
ATOM 5501 C CA . LEU B 1 286 ? -22.219 19.109 -12.68 1 93.69 286 LEU B CA 1
ATOM 5502 C C . LEU B 1 286 ? -23.062 17.875 -12.977 1 93.69 286 LEU B C 1
ATOM 5504 O O . LEU B 1 286 ? -24.203 17.766 -12.5 1 93.69 286 LEU B O 1
ATOM 5508 N N . PRO B 1 287 ? -22.516 17.016 -13.742 1 92 287 PRO B N 1
ATOM 5509 C CA . PRO B 1 287 ? -23.281 15.797 -14.016 1 92 287 PRO B CA 1
ATOM 5510 C C . PRO B 1 287 ? -23.344 14.867 -12.812 1 92 287 PRO B C 1
ATOM 5512 O O . PRO B 1 287 ? -22.375 14.742 -12.062 1 92 287 PRO B O 1
ATOM 5515 N N . VAL B 1 288 ? -24.453 14.227 -12.617 1 90.5 288 VAL B N 1
ATOM 5516 C CA . VAL B 1 288 ? -24.641 13.203 -11.594 1 90.5 288 VAL B CA 1
ATOM 5517 C C . VAL B 1 288 ? -25.297 11.969 -12.211 1 90.5 288 VAL B C 1
ATOM 5519 O O . VAL B 1 288 ? -26.438 12.031 -12.656 1 90.5 288 VAL B O 1
ATOM 5522 N N . SER B 1 289 ? -24.516 10.906 -12.234 1 87.75 289 SER B N 1
ATOM 5523 C CA . SER B 1 289 ? -25.078 9.664 -12.758 1 87.75 289 SER B CA 1
ATOM 5524 C C . SER B 1 289 ? -26.156 9.102 -11.828 1 87.75 289 SER B C 1
ATOM 5526 O O . SER B 1 289 ? -26.031 9.203 -10.602 1 87.75 289 SER B O 1
ATOM 5528 N N . LEU B 1 290 ? -27.141 8.445 -12.5 1 85.94 290 LEU B N 1
ATOM 5529 C CA . LEU B 1 290 ? -28.141 7.738 -11.711 1 85.94 290 LEU B CA 1
ATOM 5530 C C . LEU B 1 290 ? -27.547 6.488 -11.07 1 85.94 290 LEU B C 1
ATOM 5532 O O . LEU B 1 290 ? -26.594 5.91 -11.602 1 85.94 290 LEU B O 1
ATOM 5536 N N . PRO B 1 291 ? -28.141 6.141 -9.906 1 89.38 291 PRO B N 1
ATOM 5537 C CA . PRO B 1 291 ? -27.625 4.953 -9.219 1 89.38 291 PRO B CA 1
ATOM 5538 C C . PRO B 1 291 ? -27.531 3.732 -10.133 1 89.38 291 PRO B C 1
ATOM 5540 O O . PRO B 1 291 ? -26.531 3.008 -10.109 1 89.38 291 PRO B O 1
ATOM 5543 N N . SER B 1 292 ? -28.516 3.5 -11.008 1 89.25 292 SER B N 1
ATOM 5544 C CA . SER B 1 292 ? -28.531 2.344 -11.898 1 89.25 292 SER B CA 1
ATOM 5545 C C . SER B 1 292 ? -27.391 2.408 -12.914 1 89.25 292 SER B C 1
ATOM 5547 O O . SER B 1 292 ? -26.891 1.374 -13.359 1 89.25 292 SER B O 1
ATOM 5549 N N . LEU B 1 293 ? -27.016 3.533 -13.266 1 89 293 LEU B N 1
ATOM 5550 C CA . LEU B 1 293 ? -25.938 3.717 -14.219 1 89 293 LEU B CA 1
ATOM 5551 C C . LEU B 1 293 ? -24.578 3.664 -13.523 1 89 293 LEU B C 1
ATOM 5553 O O . LEU B 1 293 ? -23.594 3.227 -14.117 1 89 293 LEU B O 1
ATOM 5557 N N . LEU B 1 294 ? -24.562 4.137 -12.219 1 92.44 294 LEU B N 1
ATOM 5558 C CA . LEU B 1 294 ? -23.312 4.219 -11.469 1 92.44 294 LEU B CA 1
ATOM 5559 C C . LEU B 1 294 ? -22.672 2.844 -11.328 1 92.44 294 LEU B C 1
ATOM 5561 O O . LEU B 1 294 ? -21.438 2.713 -11.43 1 92.44 294 LEU B O 1
ATOM 5565 N N . VAL B 1 295 ? -23.5 1.822 -11.148 1 93.31 295 VAL B N 1
ATOM 5566 C CA . VAL B 1 295 ? -23 0.478 -10.898 1 93.31 295 VAL B CA 1
ATOM 5567 C C . VAL B 1 295 ? -22.312 -0.058 -12.156 1 93.31 295 VAL B C 1
ATOM 5569 O O . VAL B 1 295 ? -21.438 -0.93 -12.078 1 93.31 295 VAL B O 1
ATOM 5572 N N . ARG B 1 296 ? -22.656 0.491 -13.336 1 91.56 296 ARG B N 1
ATOM 5573 C CA . ARG B 1 296 ? -22.062 0.058 -14.602 1 91.56 296 ARG B CA 1
ATOM 5574 C C . ARG B 1 296 ? -20.922 0.98 -15.016 1 91.56 296 ARG B C 1
ATOM 5576 O O . ARG B 1 296 ? -20.219 0.695 -15.984 1 91.56 296 ARG B O 1
ATOM 5583 N N . GLN B 1 297 ? -20.766 2.018 -14.258 1 91 297 GLN B N 1
ATOM 5584 C CA . GLN B 1 297 ? -19.797 3.039 -14.633 1 91 297 GLN B CA 1
ATOM 5585 C C . GLN B 1 297 ? -18.562 2.992 -13.719 1 91 297 GLN B C 1
ATOM 5587 O O . GLN B 1 297 ? -17.438 3.148 -14.188 1 91 297 GLN B O 1
ATOM 5592 N N . ARG B 1 298 ? -18.719 2.77 -12.406 1 94.5 298 ARG B N 1
ATOM 5593 C CA . ARG B 1 298 ? -17.609 2.818 -11.461 1 94.5 298 ARG B CA 1
ATOM 5594 C C . ARG B 1 298 ? -16.719 1.584 -11.594 1 94.5 298 ARG B C 1
ATOM 5596 O O . ARG B 1 298 ? -17.188 0.458 -11.398 1 94.5 298 ARG B O 1
ATOM 5603 N N . PRO B 1 299 ? -15.477 1.886 -11.844 1 96.62 299 PRO B N 1
ATOM 5604 C CA . PRO B 1 299 ? -14.578 0.761 -12.133 1 96.62 299 PRO B CA 1
ATOM 5605 C C . PRO B 1 299 ? -14.422 -0.19 -10.945 1 96.62 299 PRO B C 1
ATOM 5607 O O . PRO B 1 299 ? -14.258 -1.397 -11.141 1 96.62 299 PRO B O 1
ATOM 5610 N N . ASP B 1 300 ? -14.484 0.263 -9.688 1 96.81 300 ASP B N 1
ATOM 5611 C CA . ASP B 1 300 ? -14.32 -0.626 -8.547 1 96.81 300 ASP B CA 1
ATOM 5612 C C . ASP B 1 300 ? -15.531 -1.55 -8.391 1 96.81 300 ASP B C 1
ATOM 5614 O O . ASP B 1 300 ? -15.383 -2.707 -7.992 1 96.81 300 ASP B O 1
ATOM 5618 N N . VAL B 1 301 ? -16.688 -1.066 -8.75 1 97.25 301 VAL B N 1
ATOM 5619 C CA . VAL B 1 301 ? -17.891 -1.896 -8.727 1 97.25 301 VAL B CA 1
ATOM 5620 C C . VAL B 1 301 ? -17.812 -2.939 -9.844 1 97.25 301 VAL B C 1
ATOM 5622 O O . VAL B 1 301 ? -18.125 -4.113 -9.617 1 97.25 301 VAL B O 1
ATOM 5625 N N . ARG B 1 302 ? -17.406 -2.494 -11.016 1 97.31 302 ARG B N 1
ATOM 5626 C CA . ARG B 1 302 ? -17.281 -3.414 -12.141 1 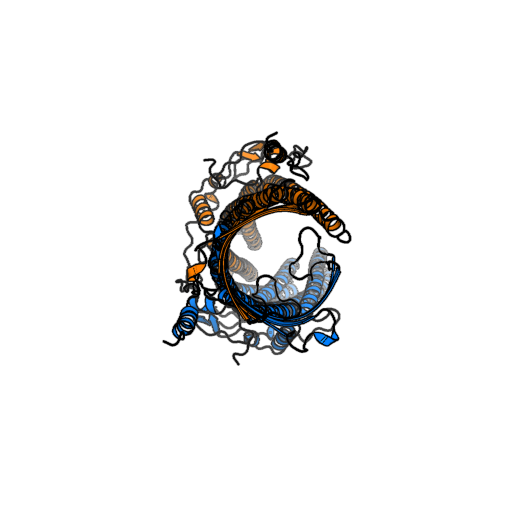97.31 302 ARG B CA 1
ATOM 5627 C C . ARG B 1 302 ? -16.219 -4.473 -11.859 1 97.31 302 ARG B C 1
ATOM 5629 O O . ARG B 1 302 ? -16.359 -5.621 -12.289 1 97.31 302 ARG B O 1
ATOM 5636 N N . ALA B 1 303 ? -15.102 -4.082 -11.164 1 98.25 303 ALA B N 1
ATOM 5637 C CA . ALA B 1 303 ? -14.086 -5.055 -10.773 1 98.25 303 ALA B CA 1
ATOM 5638 C C . ALA B 1 303 ? -14.664 -6.105 -9.828 1 98.25 303 ALA B C 1
ATOM 5640 O O . ALA B 1 303 ? -14.375 -7.293 -9.961 1 98.25 303 ALA B O 1
ATOM 5641 N N . ALA B 1 304 ? -15.461 -5.664 -8.875 1 98.25 304 ALA B N 1
ATOM 5642 C CA . ALA B 1 304 ? -16.109 -6.59 -7.949 1 98.25 304 ALA B CA 1
ATOM 5643 C C . ALA B 1 304 ? -17.062 -7.523 -8.688 1 98.25 304 ALA B C 1
ATOM 5645 O O . ALA B 1 304 ? -17.156 -8.711 -8.359 1 98.25 304 ALA B O 1
ATOM 5646 N N . GLU B 1 305 ? -17.812 -6.992 -9.711 1 98.19 305 GLU B N 1
ATOM 5647 C CA . GLU B 1 305 ? -18.688 -7.812 -10.539 1 98.19 305 GLU B CA 1
ATOM 5648 C C . GLU B 1 305 ? -17.906 -8.883 -11.297 1 98.19 305 GLU B C 1
ATOM 5650 O O . GLU B 1 305 ? -18.328 -10.039 -11.359 1 98.19 305 GLU B O 1
ATOM 5655 N N . ALA B 1 306 ? -16.766 -8.461 -11.828 1 98.56 306 ALA B N 1
ATOM 5656 C CA . ALA B 1 306 ? -15.922 -9.414 -12.547 1 98.56 306 ALA B CA 1
ATOM 5657 C C . ALA B 1 306 ? -15.391 -10.5 -11.609 1 98.56 306 ALA B C 1
ATOM 5659 O O . ALA B 1 306 ? -15.297 -11.664 -11.992 1 98.56 306 ALA B O 1
ATOM 5660 N N . SER B 1 307 ? -15.055 -10.141 -10.398 1 98.56 307 SER B N 1
ATOM 5661 C CA . SER B 1 307 ? -14.609 -11.117 -9.406 1 98.56 307 SER B CA 1
ATOM 5662 C C . SER B 1 307 ? -15.734 -12.078 -9.039 1 98.56 307 SER B C 1
ATOM 5664 O O . SER B 1 307 ? -15.492 -13.266 -8.797 1 98.56 307 SER B O 1
ATOM 5666 N N . LEU B 1 308 ? -16.938 -11.547 -8.984 1 98.44 308 LEU B N 1
ATOM 5667 C CA . LEU B 1 308 ? -18.125 -12.375 -8.766 1 98.44 308 LEU B CA 1
ATOM 5668 C C . LEU B 1 308 ? -18.297 -13.375 -9.906 1 98.44 308 LEU B C 1
ATOM 5670 O O . LEU B 1 308 ? -18.625 -14.539 -9.672 1 98.44 308 LEU B O 1
ATOM 5674 N N . HIS B 1 309 ? -18.062 -12.938 -11.117 1 98.62 309 HIS B N 1
ATOM 5675 C CA . HIS B 1 309 ? -18.125 -13.812 -12.289 1 98.62 309 HIS B CA 1
ATOM 5676 C C . HIS B 1 309 ? -17.094 -14.938 -12.18 1 98.62 309 HIS B C 1
ATOM 5678 O O . HIS B 1 309 ? -17.422 -16.094 -12.445 1 98.62 309 HIS B O 1
ATOM 5684 N N . ALA B 1 310 ? -15.852 -14.594 -11.758 1 98.75 310 ALA B N 1
ATOM 5685 C CA . ALA B 1 310 ? -14.805 -15.602 -11.602 1 98.75 310 ALA B CA 1
ATOM 5686 C C . ALA B 1 310 ? -15.203 -16.641 -10.562 1 98.75 310 ALA B C 1
ATOM 5688 O O . ALA B 1 310 ? -15.047 -17.844 -10.789 1 98.75 310 ALA B O 1
ATOM 5689 N N . ALA B 1 311 ? -15.75 -16.156 -9.469 1 98.5 311 ALA B N 1
ATOM 5690 C CA . ALA B 1 311 ? -16.172 -17.078 -8.398 1 98.5 311 ALA B CA 1
ATOM 5691 C C . ALA B 1 311 ? -17.281 -18 -8.875 1 98.5 311 ALA B C 1
ATOM 5693 O O . ALA B 1 311 ? -17.312 -19.172 -8.516 1 98.5 311 ALA B O 1
ATOM 5694 N N . SER B 1 312 ? -18.219 -17.453 -9.68 1 98.5 312 SER B N 1
ATOM 5695 C CA . SER B 1 312 ? -19.297 -18.266 -10.25 1 98.5 312 SER B CA 1
ATOM 5696 C C . SER B 1 312 ? -18.75 -19.375 -11.141 1 98.5 312 SER B C 1
ATOM 5698 O O . SER B 1 312 ? -19.188 -20.516 -11.047 1 98.5 312 SER B O 1
ATOM 5700 N N . ALA B 1 313 ? -17.766 -19 -11.938 1 98.5 313 ALA B N 1
ATOM 5701 C CA . ALA B 1 313 ? -17.141 -19.984 -12.82 1 98.5 313 ALA B CA 1
ATOM 5702 C C . ALA B 1 313 ? -16.406 -21.047 -12.016 1 98.5 313 ALA B C 1
ATOM 5704 O O . ALA B 1 313 ? -16.391 -22.234 -12.391 1 98.5 313 ALA B O 1
ATOM 5705 N N . ASP B 1 314 ? -15.875 -20.734 -10.891 1 98.44 314 ASP B N 1
ATOM 5706 C CA . ASP B 1 314 ? -15.117 -21.656 -10.062 1 98.44 314 ASP B CA 1
ATOM 5707 C C . ASP B 1 314 ? -16.031 -22.719 -9.453 1 98.44 314 ASP B C 1
ATOM 5709 O O . ASP B 1 314 ? -15.602 -23.859 -9.219 1 98.44 314 ASP B O 1
ATOM 5713 N N . VAL B 1 315 ? -17.266 -22.406 -9.219 1 98.38 315 VAL B N 1
ATOM 5714 C CA . VAL B 1 315 ? -18.219 -23.422 -8.773 1 98.38 315 VAL B CA 1
ATOM 5715 C C . VAL B 1 315 ? -18.391 -24.484 -9.859 1 98.38 315 VAL B C 1
ATOM 5717 O O . VAL B 1 315 ? -18.453 -25.688 -9.555 1 98.38 315 VAL B O 1
ATOM 5720 N N . GLY B 1 316 ? -18.438 -23.984 -11.094 1 98.06 316 GLY B N 1
ATOM 5721 C CA . GLY B 1 316 ? -18.5 -24.922 -12.195 1 98.06 316 GLY B CA 1
ATOM 5722 C C . GLY B 1 316 ? -17.281 -25.828 -12.281 1 98.06 316 GLY B C 1
ATOM 5723 O O . GLY B 1 316 ? -17.406 -27.016 -12.594 1 98.06 316 GLY B O 1
ATOM 5724 N N . VAL B 1 317 ? -16.125 -25.281 -11.977 1 97.69 317 VAL B N 1
ATOM 5725 C CA . VAL B 1 317 ? -14.891 -26.078 -11.961 1 97.69 317 VAL B CA 1
ATOM 5726 C C . VAL B 1 317 ? -14.992 -27.156 -10.891 1 97.69 317 VAL B C 1
ATOM 5728 O O . VAL B 1 317 ? -14.641 -28.312 -11.133 1 97.69 317 VAL B O 1
ATOM 5731 N N . ALA B 1 318 ? -15.461 -26.812 -9.719 1 97.75 318 ALA B N 1
ATOM 5732 C CA . ALA B 1 318 ? -15.57 -27.75 -8.609 1 97.75 318 ALA B CA 1
ATOM 5733 C C . ALA B 1 318 ? -16.609 -28.828 -8.898 1 97.75 318 ALA B C 1
ATOM 5735 O O . ALA B 1 318 ? -16.422 -30 -8.531 1 97.75 318 ALA B O 1
ATOM 5736 N N . ILE B 1 319 ? -17.719 -28.5 -9.562 1 97.62 319 ILE B N 1
ATOM 5737 C CA . ILE B 1 319 ? -18.734 -29.484 -9.93 1 97.62 319 ILE B CA 1
ATOM 5738 C C . ILE B 1 319 ? -18.172 -30.469 -10.953 1 97.62 319 ILE B C 1
ATOM 5740 O O . ILE B 1 319 ? -18.344 -31.672 -10.82 1 97.62 319 ILE B O 1
ATOM 5744 N N . ALA B 1 320 ? -17.453 -29.891 -11.891 1 96.56 320 ALA B N 1
ATOM 5745 C CA . ALA B 1 320 ? -16.859 -30.719 -12.938 1 96.56 320 ALA B CA 1
ATOM 5746 C C . ALA B 1 320 ? -15.859 -31.719 -12.344 1 96.56 320 ALA B C 1
ATOM 5748 O O . ALA B 1 320 ? -15.711 -32.844 -12.844 1 96.56 320 ALA B O 1
ATOM 5749 N N . ALA B 1 321 ? -15.227 -31.312 -11.258 1 96.06 321 ALA B N 1
ATOM 5750 C CA . ALA B 1 321 ? -14.219 -32.156 -10.633 1 96.06 321 ALA B CA 1
ATOM 5751 C C . ALA B 1 321 ? -14.852 -33.406 -10.039 1 96.06 321 ALA B C 1
ATOM 5753 O O . ALA B 1 321 ? -14.156 -34.406 -9.781 1 96.06 321 ALA B O 1
ATOM 5754 N N . ARG B 1 322 ? -16.172 -33.5 -9.852 1 96.31 322 ARG B N 1
ATOM 5755 C CA . ARG B 1 322 ? -16.859 -34.656 -9.289 1 96.31 322 ARG B CA 1
ATOM 5756 C C . ARG B 1 322 ? -17.375 -35.594 -10.391 1 96.31 322 ARG B C 1
ATOM 5758 O O . ARG B 1 322 ? -17.891 -36.656 -10.109 1 96.31 322 ARG B O 1
ATOM 5765 N N . LEU B 1 323 ? -17.203 -35.125 -11.648 1 95.56 323 LEU B N 1
ATOM 5766 C CA . LEU B 1 323 ? -17.75 -35.875 -12.781 1 95.56 323 LEU B CA 1
ATOM 5767 C C . LEU B 1 323 ? -16.641 -36.656 -13.508 1 95.56 323 LEU B C 1
ATOM 5769 O O . LEU B 1 323 ? -15.453 -36.406 -13.266 1 95.56 323 LEU B O 1
ATOM 5773 N N . PRO B 1 324 ? -16.969 -37.594 -14.375 1 94.5 324 PRO B N 1
ATOM 5774 C CA . PRO B 1 324 ? -15.945 -38.375 -15.078 1 94.5 324 PRO B CA 1
ATOM 5775 C C . PRO B 1 324 ? -15.016 -37.5 -15.93 1 94.5 324 PRO B C 1
ATOM 5777 O O . PRO B 1 324 ? -15.453 -36.5 -16.516 1 94.5 324 PRO B O 1
ATOM 5780 N N . SER B 1 325 ? -13.789 -37.844 -15.945 1 93 325 SER B N 1
ATOM 5781 C CA . SER B 1 325 ? -12.82 -37.219 -16.844 1 93 325 SER B CA 1
ATOM 5782 C C . SER B 1 325 ? -12.445 -38.125 -17.984 1 93 325 SER B C 1
ATOM 5784 O O . SER B 1 325 ? -12.359 -39.344 -17.797 1 93 325 SER B O 1
ATOM 5786 N N . ILE B 1 326 ? -12.445 -37.594 -19.156 1 93.12 326 ILE B N 1
ATOM 5787 C CA . ILE B 1 326 ? -12.086 -38.344 -20.359 1 93.12 326 ILE B CA 1
ATOM 5788 C C . ILE B 1 326 ? -10.742 -37.844 -20.891 1 93.12 326 ILE B C 1
ATOM 5790 O O . ILE B 1 326 ? -10.516 -36.625 -21.016 1 93.12 326 ILE B O 1
ATOM 5794 N N . SER B 1 327 ? -9.875 -38.781 -21.156 1 93.19 327 SER B N 1
ATOM 5795 C CA . SER B 1 327 ? -8.578 -38.438 -21.719 1 93.19 327 SER B CA 1
ATOM 5796 C C . SER B 1 327 ? -8.273 -39.281 -22.953 1 93.19 327 SER B C 1
ATOM 5798 O O . SER B 1 327 ? -8.641 -40.469 -23.016 1 93.19 327 SER B O 1
ATOM 5800 N N . LEU B 1 328 ? -7.762 -38.594 -23.984 1 94.5 328 LEU B N 1
ATOM 5801 C CA . LEU B 1 328 ? -7.219 -39.25 -25.172 1 94.5 328 LEU B CA 1
ATOM 5802 C C . LEU B 1 328 ? -5.703 -39.062 -25.234 1 94.5 328 LEU B C 1
ATOM 5804 O O . LEU B 1 328 ? -5.18 -37.969 -25 1 94.5 328 LEU B O 1
ATOM 5808 N N . SER B 1 329 ? -5.008 -40.188 -25.391 1 95.19 329 SER B N 1
ATOM 5809 C CA . SER B 1 329 ? -3.555 -40.125 -25.516 1 95.19 329 SER B CA 1
ATOM 5810 C C . SER B 1 329 ? -3.076 -40.938 -26.719 1 95.19 329 SER B C 1
ATOM 5812 O O . SER B 1 329 ? -3.684 -41.969 -27.062 1 95.19 329 SER B O 1
ATOM 5814 N N . ALA B 1 330 ? -2.178 -40.438 -27.422 1 95.31 330 ALA B N 1
ATOM 5815 C CA . ALA B 1 330 ? -1.501 -41.125 -28.5 1 95.31 330 ALA B CA 1
ATOM 5816 C C . ALA B 1 330 ? 0.014 -41.062 -28.328 1 95.31 330 ALA B C 1
ATOM 5818 O O . ALA B 1 330 ? 0.56 -40.062 -27.859 1 95.31 330 ALA B O 1
ATOM 5819 N N . SER B 1 331 ? 0.662 -42.156 -28.594 1 96 331 SER B N 1
ATOM 5820 C CA . SER B 1 331 ? 2.119 -42.219 -28.594 1 96 331 SER B CA 1
ATOM 5821 C C . SER B 1 331 ? 2.643 -42.938 -29.844 1 96 331 SER B C 1
ATOM 5823 O O . SER B 1 331 ? 1.99 -43.844 -30.359 1 96 331 SER B O 1
ATOM 5825 N N . ALA B 1 332 ? 3.652 -42.406 -30.438 1 95.5 332 ALA B N 1
ATOM 5826 C CA . ALA B 1 332 ? 4.34 -43.031 -31.562 1 95.5 332 ALA B CA 1
ATOM 5827 C C . ALA B 1 332 ? 5.852 -42.844 -31.469 1 95.5 332 ALA B C 1
ATOM 5829 O O . ALA B 1 332 ? 6.32 -41.812 -30.969 1 95.5 332 ALA B O 1
ATOM 5830 N N . GLY B 1 333 ? 6.547 -43.875 -31.859 1 95.81 333 GLY B N 1
ATOM 5831 C CA . GLY B 1 333 ? 7.996 -43.781 -31.797 1 95.81 333 GLY B CA 1
ATOM 5832 C C . GLY B 1 333 ? 8.688 -45.062 -32.25 1 95.81 333 GLY B C 1
ATOM 5833 O O . GLY B 1 333 ? 8.148 -45.812 -33.094 1 95.81 333 GLY B O 1
ATOM 5834 N N . GLY B 1 334 ? 9.961 -45.094 -31.922 1 95.06 334 GLY B N 1
ATOM 5835 C CA . GLY B 1 334 ? 10.773 -46.281 -32.188 1 95.06 334 GLY B CA 1
ATOM 5836 C C . GLY B 1 334 ? 11.516 -46.781 -30.953 1 95.06 334 GLY B C 1
ATOM 5837 O O . GLY B 1 334 ? 11.93 -45.969 -30.109 1 95.06 334 GLY B O 1
ATOM 5838 N N . GLN B 1 335 ? 11.609 -48.094 -30.844 1 94 335 GLN B N 1
ATOM 5839 C CA . GLN B 1 335 ? 12.297 -48.719 -29.719 1 94 335 GLN B CA 1
ATOM 5840 C C . GLN B 1 335 ? 13.172 -49.875 -30.188 1 94 335 GLN B C 1
ATOM 5842 O O . GLN B 1 335 ? 12.766 -50.656 -31.016 1 94 335 GLN B O 1
ATOM 5847 N N . ALA B 1 336 ? 14.453 -49.875 -29.734 1 92.88 336 ALA B N 1
ATOM 5848 C CA . ALA B 1 336 ? 15.383 -50.938 -30.078 1 92.88 336 ALA B CA 1
ATOM 5849 C C . ALA B 1 336 ? 16.531 -51 -29.062 1 92.88 336 ALA B C 1
ATOM 5851 O O . ALA B 1 336 ? 16.719 -50.094 -28.266 1 92.88 336 ALA B O 1
ATOM 5852 N N . SER B 1 337 ? 17.219 -52.156 -29.047 1 90.94 337 SER B N 1
ATOM 5853 C CA . SER B 1 337 ? 18.391 -52.312 -28.203 1 90.94 337 SER B CA 1
ATOM 5854 C C . SER B 1 337 ? 19.547 -51.438 -28.688 1 90.94 337 SER B C 1
ATOM 5856 O O . SER B 1 337 ? 20.406 -51.062 -27.906 1 90.94 337 SER B O 1
ATOM 5858 N N . ARG B 1 338 ? 19.625 -51.125 -30 1 93.19 338 ARG B N 1
ATOM 5859 C CA . ARG B 1 338 ? 20.594 -50.219 -30.562 1 93.19 338 ARG B CA 1
ATOM 5860 C C . ARG B 1 338 ? 19.922 -48.969 -31.094 1 93.19 338 ARG B C 1
ATOM 5862 O O . ARG B 1 338 ? 18.859 -49.031 -31.703 1 93.19 338 ARG B O 1
ATOM 5869 N N . PHE B 1 339 ? 20.516 -47.844 -30.906 1 92 339 PHE B N 1
ATOM 5870 C CA . PHE B 1 339 ? 19.984 -46.531 -31.266 1 92 339 PHE B CA 1
ATOM 5871 C C . PHE B 1 339 ? 19.641 -46.5 -32.75 1 92 339 PHE B C 1
ATOM 5873 O O . PHE B 1 339 ? 18.562 -46.031 -33.125 1 92 339 PHE B O 1
ATOM 5880 N N . GLY B 1 340 ? 20.453 -47.062 -33.594 1 92.19 340 GLY B N 1
ATOM 5881 C CA . GLY B 1 340 ? 20.312 -46.969 -35.031 1 92.19 340 GLY B CA 1
ATOM 5882 C C . GLY B 1 340 ? 19.203 -47.812 -35.562 1 92.19 340 GLY B C 1
ATOM 5883 O O . GLY B 1 340 ? 18.781 -47.625 -36.719 1 92.19 340 GLY B O 1
ATOM 5884 N N . ASP B 1 341 ? 18.641 -48.688 -34.781 1 93.94 341 ASP B N 1
ATOM 5885 C CA . ASP B 1 341 ? 17.641 -49.656 -35.25 1 93.94 341 ASP B CA 1
ATOM 5886 C C . ASP B 1 341 ? 16.25 -49.219 -34.812 1 93.94 341 ASP B C 1
ATOM 5888 O O . ASP B 1 341 ? 15.266 -49.906 -35.125 1 93.94 341 ASP B O 1
ATOM 5892 N N . MET B 1 342 ? 16.078 -48.125 -34.156 1 93.56 342 MET B N 1
ATOM 5893 C CA . MET B 1 342 ? 14.82 -47.75 -33.531 1 93.56 342 MET B CA 1
ATOM 5894 C C . MET B 1 342 ? 13.703 -47.656 -34.562 1 93.56 342 MET B C 1
ATOM 5896 O O . MET B 1 342 ? 12.547 -47.969 -34.25 1 93.56 342 MET B O 1
ATOM 5900 N N . PHE B 1 343 ? 14.055 -47.25 -35.781 1 94 343 PHE B N 1
ATOM 5901 C CA . PHE B 1 343 ? 13 -47.062 -36.781 1 94 343 PHE B CA 1
ATOM 5902 C C . PHE B 1 343 ? 13.172 -48 -37.969 1 94 343 PHE B C 1
ATOM 5904 O O . PHE B 1 343 ? 12.703 -47.719 -39.062 1 94 343 PHE B O 1
ATOM 5911 N N . ARG B 1 344 ? 13.953 -49.031 -37.75 1 92.25 344 ARG B N 1
ATOM 5912 C CA . ARG B 1 344 ? 14.141 -50.062 -38.781 1 92.25 344 ARG B CA 1
ATOM 5913 C C . ARG B 1 344 ? 13.289 -51.281 -38.5 1 92.25 344 ARG B C 1
ATOM 5915 O O . ARG B 1 344 ? 13.016 -51.594 -37.344 1 92.25 344 ARG B O 1
ATOM 5922 N N . GLY B 1 345 ? 12.891 -51.781 -39.75 1 90.44 345 GLY B N 1
ATOM 5923 C CA . GLY B 1 345 ? 12.18 -53.062 -39.656 1 90.44 345 GLY B CA 1
ATOM 5924 C C . GLY B 1 345 ? 10.859 -52.938 -38.906 1 90.44 345 GLY B C 1
ATOM 5925 O O . GLY B 1 345 ? 10.031 -52.094 -39.25 1 90.44 345 GLY B O 1
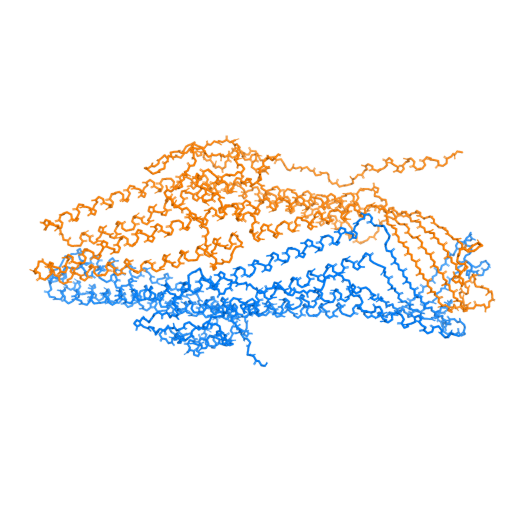ATOM 5926 N N . GLY B 1 346 ? 10.406 -53.75 -37.812 1 91.12 346 GLY B N 1
ATOM 5927 C CA . GLY B 1 346 ? 9.211 -53.812 -37 1 91.12 346 GLY B CA 1
ATOM 5928 C C . GLY B 1 346 ? 9.359 -53.062 -35.688 1 91.12 346 GLY B C 1
ATOM 5929 O O . GLY B 1 346 ? 8.531 -53.219 -34.781 1 91.12 346 GLY B O 1
ATOM 5930 N N . ASN B 1 347 ? 10.312 -52.125 -35.594 1 91.56 347 ASN B N 1
ATOM 5931 C CA . ASN B 1 347 ? 10.656 -51.469 -34.312 1 91.56 347 ASN B CA 1
ATOM 5932 C C . ASN B 1 347 ? 9.789 -50.25 -34.094 1 91.56 347 ASN B C 1
ATOM 5934 O O . ASN B 1 347 ? 9.602 -49.812 -32.938 1 91.56 347 ASN B O 1
ATOM 5938 N N . PRO B 1 348 ? 9.227 -49.531 -35.156 1 93.56 348 PRO B N 1
ATOM 5939 C CA . PRO B 1 348 ? 8.273 -48.469 -34.906 1 93.56 348 PRO B CA 1
ATOM 5940 C C . PRO B 1 348 ? 7.008 -48.969 -34.188 1 93.56 348 PRO B C 1
ATOM 5942 O O . PRO B 1 348 ? 6.594 -50.125 -34.406 1 93.56 348 PRO B O 1
ATOM 5945 N N . PHE B 1 349 ? 6.512 -48.156 -33.281 1 91.75 349 PHE B N 1
ATOM 5946 C CA . PHE B 1 349 ? 5.285 -48.5 -32.594 1 91.75 349 PHE B CA 1
ATOM 5947 C C . PHE B 1 349 ? 4.355 -47.312 -32.5 1 91.75 349 PHE B C 1
ATOM 5949 O O . PHE B 1 349 ? 4.762 -46.188 -32.75 1 91.75 349 PHE B O 1
ATOM 5956 N N . TRP B 1 350 ? 3.084 -47.438 -32.312 1 93 350 TRP B N 1
ATOM 5957 C CA . TRP B 1 350 ? 2.111 -46.406 -31.953 1 93 350 TRP B CA 1
ATOM 5958 C C . TRP B 1 350 ? 1.021 -47 -31.047 1 93 350 TRP B C 1
ATOM 5960 O O . TRP B 1 350 ? 0.833 -48.188 -30.984 1 93 350 TRP B O 1
ATOM 5970 N N . SER B 1 351 ? 0.549 -46.25 -30.266 1 94.25 351 SER B N 1
ATOM 5971 C CA . SER B 1 351 ? -0.584 -46.625 -29.422 1 94.25 351 SER B CA 1
ATOM 5972 C C . SER B 1 351 ? -1.591 -45.469 -29.328 1 94.25 351 SER B C 1
ATOM 5974 O O . SER B 1 351 ? -1.213 -44.281 -29.375 1 94.25 351 SER B O 1
ATOM 5976 N N . LEU B 1 352 ? -2.887 -45.656 -29.375 1 94.38 352 LEU B N 1
ATOM 5977 C CA . LEU B 1 352 ? -4.004 -44.781 -29.109 1 94.38 352 LEU B CA 1
ATOM 5978 C C . LEU B 1 352 ? -4.832 -45.25 -27.922 1 94.38 352 LEU B C 1
ATOM 5980 O O . LEU B 1 352 ? -5.277 -46.406 -27.906 1 94.38 352 LEU B O 1
ATOM 5984 N N . ILE B 1 353 ? -4.898 -44.469 -26.969 1 93.62 353 ILE B N 1
ATOM 5985 C CA . ILE B 1 353 ? -5.59 -44.875 -25.75 1 93.62 353 ILE B CA 1
ATOM 5986 C C . ILE B 1 353 ? -6.668 -43.844 -25.406 1 93.62 353 ILE B C 1
ATOM 5988 O O . ILE B 1 353 ? -6.395 -42.656 -25.328 1 93.62 353 ILE B O 1
ATOM 5992 N N . GLY B 1 354 ? -7.949 -44.281 -25.266 1 93.62 354 GLY B N 1
ATOM 5993 C CA . GLY B 1 354 ? -9.031 -43.5 -24.656 1 93.62 354 GLY B CA 1
ATOM 5994 C C . GLY B 1 354 ? -9.438 -44 -23.297 1 93.62 354 GLY B C 1
ATOM 5995 O O . GLY B 1 354 ? -9.5 -45.219 -23.062 1 93.62 354 GLY B O 1
ATOM 5996 N N . GLY B 1 355 ? -9.492 -43.062 -22.375 1 93.88 355 GLY B N 1
ATOM 5997 C CA . GLY B 1 355 ? -9.836 -43.469 -21.031 1 93.88 355 GLY B CA 1
ATOM 5998 C C . GLY B 1 355 ? -10.875 -42.562 -20.375 1 93.88 355 GLY B C 1
ATOM 5999 O O . GLY B 1 355 ? -10.969 -41.375 -20.703 1 93.88 355 GLY B O 1
ATOM 6000 N N . ILE B 1 356 ? -11.766 -43.188 -19.594 1 93.81 356 ILE B N 1
ATOM 6001 C CA . ILE B 1 356 ? -12.727 -42.469 -18.781 1 93.81 356 ILE B CA 1
ATOM 6002 C C . ILE B 1 356 ? -12.539 -42.812 -17.312 1 93.81 356 ILE B C 1
ATOM 6004 O O . ILE B 1 356 ? -12.352 -44 -16.969 1 93.81 356 ILE B O 1
ATOM 6008 N N . THR B 1 357 ? -12.406 -41.844 -16.453 1 93.94 357 THR B N 1
ATOM 6009 C CA . THR B 1 357 ? -12.258 -42.062 -15.023 1 93.94 357 THR B CA 1
ATOM 6010 C C . THR B 1 357 ? -13.32 -41.312 -14.234 1 93.94 357 THR B C 1
ATOM 6012 O O . THR B 1 357 ? -13.484 -40.094 -14.414 1 93.94 357 THR B O 1
ATOM 6015 N N . GLN B 1 358 ? -14.055 -42.031 -13.336 1 94.31 358 GLN B N 1
ATOM 6016 C CA . GLN B 1 358 ? -15.086 -41.438 -12.492 1 94.31 358 GLN B CA 1
ATOM 6017 C C . GLN B 1 358 ? -14.734 -41.562 -11.016 1 94.31 358 GLN B C 1
ATOM 6019 O O . GLN B 1 358 ? -14.594 -42.688 -10.5 1 94.31 358 GLN B O 1
ATOM 6024 N N . PRO B 1 359 ? -14.539 -40.406 -10.344 1 94.38 359 PRO B N 1
ATOM 6025 C CA . PRO B 1 359 ? -14.375 -40.531 -8.891 1 94.38 359 PRO B CA 1
ATOM 6026 C C . PRO B 1 359 ? -15.633 -41.062 -8.203 1 94.38 359 PRO B C 1
ATOM 6028 O O . PRO B 1 359 ? -16.734 -40.562 -8.445 1 94.38 359 PRO B O 1
ATOM 6031 N N . LEU B 1 360 ? -15.414 -42.094 -7.418 1 94.25 360 LEU B N 1
ATOM 6032 C CA . LEU B 1 360 ? -16.547 -42.688 -6.723 1 94.25 360 LEU B CA 1
ATOM 6033 C C . LEU B 1 360 ? -16.547 -42.281 -5.25 1 94.25 360 LEU B C 1
ATOM 6035 O O . LEU B 1 360 ? -17.594 -41.906 -4.715 1 94.25 360 LEU B O 1
ATOM 6039 N N . PHE B 1 361 ? -15.383 -42.5 -4.559 1 94.06 361 PHE B N 1
ATOM 6040 C CA . PHE B 1 361 ? -15.273 -42.188 -3.137 1 94.06 361 PHE B CA 1
ATOM 6041 C C . PHE B 1 361 ? -13.945 -41.531 -2.83 1 94.06 361 PHE B C 1
ATOM 6043 O O . PHE B 1 361 ? -12.875 -42.094 -3.027 1 94.06 361 PHE B O 1
ATOM 6050 N N . HIS B 1 362 ? -14.023 -40.312 -2.436 1 95.75 362 HIS B N 1
ATOM 6051 C CA . HIS B 1 362 ? -12.875 -39.531 -2.012 1 95.75 362 HIS B CA 1
ATOM 6052 C C . HIS B 1 362 ? -13.102 -38.906 -0.63 1 95.75 362 HIS B C 1
ATOM 6054 O O . HIS B 1 362 ? -12.828 -37.719 -0.414 1 95.75 362 HIS B O 1
ATOM 6060 N N . GLY B 1 363 ? -13.789 -39.625 0.272 1 95.25 363 GLY B N 1
ATOM 6061 C CA . GLY B 1 363 ? -14.016 -39.188 1.637 1 95.25 363 GLY B CA 1
ATOM 6062 C C . GLY B 1 363 ? -14.82 -37.906 1.715 1 95.25 363 GLY B C 1
ATOM 6063 O O . GLY B 1 363 ? -14.695 -37.125 2.678 1 95.25 363 GLY B O 1
ATOM 6064 N N . GLY B 1 364 ? -15.508 -37.562 0.661 1 95.81 364 GLY B N 1
ATOM 6065 C CA . GLY B 1 364 ? -16.312 -36.344 0.628 1 95.81 364 GLY B CA 1
ATOM 6066 C C . GLY B 1 364 ? -15.508 -35.094 0.231 1 95.81 364 GLY B C 1
ATOM 6067 O O . GLY B 1 364 ? -16.047 -34 0.175 1 95.81 364 GLY B O 1
ATOM 6068 N N . ALA B 1 365 ? -14.219 -35.219 -0.023 1 96.94 365 ALA B N 1
ATOM 6069 C CA . ALA B 1 365 ? -13.328 -34.094 -0.296 1 96.94 365 ALA B CA 1
ATOM 6070 C C . ALA B 1 365 ? -13.812 -33.281 -1.491 1 96.94 365 ALA B C 1
ATOM 6072 O O . ALA B 1 365 ? -13.836 -32.062 -1.445 1 96.94 365 ALA B O 1
ATOM 6073 N N . LEU B 1 366 ? -14.32 -33.906 -2.607 1 96.56 366 LEU B N 1
ATOM 6074 C CA . LEU B 1 366 ? -14.742 -33.219 -3.811 1 96.56 366 LEU B CA 1
ATOM 6075 C C . LEU B 1 366 ? -16.047 -32.438 -3.564 1 96.56 366 LEU B C 1
ATOM 6077 O O . LEU B 1 366 ? -16.219 -31.328 -4.047 1 96.56 366 LEU B O 1
ATOM 6081 N N . ARG B 1 367 ? -16.922 -33.094 -2.824 1 96.75 367 ARG B N 1
ATOM 6082 C CA . ARG B 1 367 ? -18.156 -32.406 -2.457 1 96.75 367 ARG B CA 1
ATOM 6083 C C . ARG B 1 367 ? -17.875 -31.188 -1.574 1 96.75 367 ARG B C 1
ATOM 6085 O O . ARG B 1 367 ? -18.5 -30.141 -1.729 1 96.75 367 ARG B O 1
ATOM 6092 N N . GLN B 1 368 ? -16.906 -31.359 -0.567 1 97.75 368 GLN B N 1
ATOM 6093 C CA . GLN B 1 368 ? -16.562 -30.25 0.317 1 97.75 368 GLN B CA 1
ATOM 6094 C C . GLN B 1 368 ? -15.859 -29.141 -0.452 1 97.75 368 GLN B C 1
ATOM 6096 O O . GLN B 1 368 ? -16.016 -27.953 -0.128 1 97.75 368 GLN B O 1
ATOM 6101 N N . GLN B 1 369 ? -15.148 -29.469 -1.477 1 98.12 369 GLN B N 1
ATOM 6102 C CA . GLN B 1 369 ? -14.516 -28.469 -2.328 1 98.12 369 GLN B CA 1
ATOM 6103 C C . GLN B 1 369 ? -15.57 -27.656 -3.088 1 98.12 369 GLN B C 1
ATOM 6105 O O . GLN B 1 369 ? -15.414 -26.453 -3.268 1 98.12 369 GLN B O 1
ATOM 6110 N N . GLN B 1 370 ? -16.625 -28.312 -3.613 1 97.69 370 GLN B N 1
ATOM 6111 C CA . GLN B 1 370 ? -17.734 -27.594 -4.227 1 97.69 370 GLN B CA 1
ATOM 6112 C C . GLN B 1 370 ? -18.391 -26.641 -3.234 1 97.69 370 GLN B C 1
ATOM 6114 O O . GLN B 1 370 ? -18.656 -25.484 -3.564 1 97.69 370 GLN B O 1
ATOM 6119 N N . ARG B 1 371 ? -18.562 -27.125 -1.998 1 98.25 371 ARG B N 1
ATOM 6120 C CA . ARG B 1 371 ? -19.156 -26.281 -0.974 1 98.25 371 ARG B CA 1
ATOM 6121 C C . ARG B 1 371 ? -18.266 -25.078 -0.666 1 98.25 371 ARG B C 1
ATOM 6123 O O . ARG B 1 371 ? -18.766 -23.969 -0.429 1 98.25 371 ARG B O 1
ATOM 6130 N N . ALA B 1 372 ? -16.953 -25.344 -0.62 1 98.56 372 ALA B N 1
ATOM 6131 C CA . ALA B 1 372 ? -16 -24.25 -0.42 1 98.56 372 ALA B CA 1
ATOM 6132 C C . ALA B 1 372 ? -16.125 -23.203 -1.534 1 98.56 372 ALA B C 1
ATOM 6134 O O . ALA B 1 372 ? -16.078 -22 -1.276 1 98.56 372 ALA B O 1
ATOM 6135 N N . ALA B 1 373 ? -16.297 -23.656 -2.787 1 98.25 373 ALA B N 1
ATOM 6136 C CA . ALA B 1 373 ? -16.438 -22.734 -3.92 1 98.25 373 ALA B CA 1
ATOM 6137 C C . ALA B 1 373 ? -17.75 -21.953 -3.836 1 98.25 373 ALA B C 1
ATOM 6139 O O . ALA B 1 373 ? -17.781 -20.766 -4.172 1 98.25 373 ALA B O 1
ATOM 6140 N N . GLU B 1 374 ? -18.781 -22.641 -3.434 1 98.5 374 GLU B N 1
ATOM 6141 C CA . GLU B 1 374 ? -20.078 -21.969 -3.258 1 98.5 374 GLU B CA 1
ATOM 6142 C C . GLU B 1 374 ? -20 -20.906 -2.172 1 98.5 374 GLU B C 1
ATOM 6144 O O . GLU B 1 374 ? -20.562 -19.828 -2.316 1 98.5 374 GLU B O 1
ATOM 6149 N N . ALA B 1 375 ? -19.297 -21.25 -1.031 1 98.62 375 ALA B N 1
ATOM 6150 C CA . ALA B 1 375 ? -19.094 -20.25 0.025 1 98.62 375 ALA B CA 1
ATOM 6151 C C . ALA B 1 375 ? -18.281 -19.062 -0.486 1 98.62 375 ALA B C 1
ATOM 6153 O O . ALA B 1 375 ? -18.578 -17.922 -0.144 1 98.62 375 ALA B O 1
ATOM 6154 N N . ALA B 1 376 ? -17.312 -19.328 -1.302 1 98.44 376 ALA B N 1
ATOM 6155 C CA . ALA B 1 376 ? -16.516 -18.25 -1.904 1 98.44 376 ALA B CA 1
ATOM 6156 C C . ALA B 1 376 ? -17.375 -17.375 -2.814 1 98.44 376 ALA B C 1
ATOM 6158 O O . ALA B 1 376 ? -17.188 -16.156 -2.875 1 98.44 376 ALA B O 1
ATOM 6159 N N . LEU B 1 377 ? -18.312 -17.984 -3.6 1 98.25 377 LEU B N 1
ATOM 6160 C CA . LEU B 1 377 ? -19.25 -17.234 -4.438 1 98.25 377 LEU B CA 1
ATOM 6161 C C . LEU B 1 377 ? -20.125 -16.312 -3.594 1 98.25 377 LEU B C 1
ATOM 6163 O O . LEU B 1 377 ? -20.328 -15.141 -3.947 1 98.25 377 LEU B O 1
ATOM 6167 N N . ASP B 1 378 ? -20.594 -16.828 -2.43 1 98.38 378 ASP B N 1
ATOM 6168 C CA . ASP B 1 378 ? -21.375 -15.992 -1.522 1 98.38 378 ASP B CA 1
ATOM 6169 C C . ASP B 1 378 ? -20.547 -14.82 -0.992 1 98.38 378 ASP B C 1
ATOM 6171 O O . ASP B 1 378 ? -21.062 -13.711 -0.852 1 98.38 378 ASP B O 1
ATOM 6175 N N . GLY B 1 379 ? -19.312 -15.125 -0.648 1 98.31 379 GLY B N 1
ATOM 6176 C CA . GLY B 1 379 ? -18.422 -14.055 -0.245 1 98.31 379 GLY B CA 1
ATOM 6177 C C . GLY B 1 379 ? -18.25 -12.992 -1.312 1 98.31 379 GLY B C 1
ATOM 6178 O O . GLY B 1 379 ? -18.266 -11.797 -1.011 1 98.31 379 GLY B O 1
ATOM 6179 N N . ALA B 1 380 ? -18.141 -13.414 -2.578 1 98.19 380 ALA B N 1
ATOM 6180 C CA . ALA B 1 380 ? -17.969 -12.477 -3.691 1 98.19 380 ALA B CA 1
ATOM 6181 C C . ALA B 1 380 ? -19.219 -11.641 -3.893 1 98.19 380 ALA B C 1
ATOM 6183 O O . ALA B 1 380 ? -19.141 -10.461 -4.242 1 98.19 380 ALA B O 1
ATOM 6184 N N . LYS B 1 381 ? -20.422 -12.25 -3.717 1 98 381 LYS B N 1
ATOM 6185 C CA . LYS B 1 381 ? -21.672 -11.492 -3.77 1 98 381 LYS B CA 1
ATOM 6186 C C . LYS B 1 381 ? -21.688 -10.383 -2.725 1 98 381 LYS B C 1
ATOM 6188 O O . LYS B 1 381 ? -22.094 -9.25 -3.02 1 98 381 LYS B O 1
ATOM 6193 N N . ALA B 1 382 ? -21.25 -10.734 -1.501 1 98.19 382 ALA B N 1
ATOM 6194 C CA . ALA B 1 382 ? -21.219 -9.75 -0.422 1 98.19 382 ALA B CA 1
ATOM 6195 C C . ALA B 1 382 ? -20.203 -8.648 -0.724 1 98.19 382 ALA B C 1
ATOM 6197 O O . ALA B 1 382 ? -20.453 -7.477 -0.436 1 98.19 382 ALA B O 1
ATOM 6198 N N . GLN B 1 383 ? -19.141 -9.039 -1.327 1 98.12 383 GLN B N 1
ATOM 6199 C CA . GLN B 1 383 ? -18.125 -8.055 -1.703 1 98.12 383 GLN B CA 1
ATOM 6200 C C . GLN B 1 383 ? -18.656 -7.102 -2.77 1 98.12 383 GLN B C 1
ATOM 6202 O O . GLN B 1 383 ? -18.375 -5.906 -2.738 1 98.12 383 GLN B O 1
ATOM 6207 N N . TYR B 1 384 ? -19.406 -7.684 -3.756 1 97.75 384 TYR B N 1
ATOM 6208 C CA . TYR B 1 384 ? -20.031 -6.844 -4.773 1 97.75 384 TYR B CA 1
ATOM 6209 C C . TYR B 1 384 ? -21 -5.863 -4.141 1 97.75 384 TYR B C 1
ATOM 6211 O O . TYR B 1 384 ? -20.984 -4.672 -4.457 1 97.75 384 TYR B O 1
ATOM 6219 N N . ARG B 1 385 ? -21.797 -6.316 -3.236 1 97.19 385 ARG B N 1
ATOM 6220 C CA . ARG B 1 385 ? -22.75 -5.457 -2.547 1 97.19 385 ARG B CA 1
ATOM 6221 C C . ARG B 1 385 ? -22.031 -4.363 -1.76 1 97.19 385 ARG B C 1
ATOM 6223 O O . ARG B 1 385 ? -22.469 -3.211 -1.759 1 97.19 385 ARG B O 1
ATOM 6230 N N . ALA B 1 386 ? -20.953 -4.727 -1.1 1 97.81 386 ALA B N 1
ATOM 6231 C CA . ALA B 1 386 ? -20.172 -3.748 -0.353 1 97.81 386 ALA B CA 1
ATOM 6232 C C . ALA B 1 386 ? -19.641 -2.656 -1.275 1 97.81 386 ALA B C 1
ATOM 6234 O O . ALA B 1 386 ? -19.641 -1.475 -0.921 1 97.81 386 ALA B O 1
ATOM 6235 N N . ALA B 1 387 ? -19.156 -3.041 -2.449 1 97.56 387 ALA B N 1
ATOM 6236 C CA . ALA B 1 387 ? -18.641 -2.072 -3.416 1 97.56 387 ALA B CA 1
ATOM 6237 C C . ALA B 1 387 ? -19.75 -1.127 -3.879 1 97.56 387 ALA B C 1
ATOM 6239 O O . ALA B 1 387 ? -19.531 0.079 -4.012 1 97.56 387 ALA B O 1
ATOM 6240 N N . VAL B 1 388 ? -20.938 -1.674 -4.102 1 96.56 388 VAL B N 1
ATOM 6241 C CA . VAL B 1 388 ? -22.078 -0.88 -4.539 1 96.56 388 VAL B CA 1
ATOM 6242 C C . VAL B 1 388 ? -22.453 0.12 -3.449 1 96.56 388 VAL B C 1
ATOM 6244 O O . VAL B 1 388 ? -22.625 1.312 -3.723 1 96.56 388 VAL B O 1
ATOM 6247 N N . LEU B 1 389 ? -22.578 -0.362 -2.156 1 96.56 389 LEU B N 1
ATOM 6248 C CA . LEU B 1 389 ? -22.938 0.509 -1.043 1 96.56 389 LEU B CA 1
ATOM 6249 C C . LEU B 1 389 ? -21.891 1.595 -0.842 1 96.56 389 LEU B C 1
ATOM 6251 O O . LEU B 1 389 ? -22.219 2.754 -0.593 1 96.56 389 LEU B O 1
ATOM 6255 N N . GLY B 1 390 ? -20.672 1.183 -0.977 1 96.94 390 GLY B N 1
ATOM 6256 C CA . GLY B 1 390 ? -19.609 2.168 -0.88 1 96.94 390 GLY B CA 1
ATOM 6257 C C . GLY B 1 390 ? -19.672 3.229 -1.962 1 96.94 390 GLY B C 1
ATOM 6258 O O . GLY B 1 390 ? -19.469 4.414 -1.691 1 96.94 390 GLY B O 1
ATOM 6259 N N . ALA B 1 391 ? -19.938 2.83 -3.158 1 96.44 391 ALA B N 1
ATOM 6260 C CA . ALA B 1 391 ? -20.062 3.76 -4.277 1 96.44 391 ALA B CA 1
ATOM 6261 C C . ALA B 1 391 ? -21.203 4.754 -4.047 1 96.44 391 ALA B C 1
ATOM 6263 O O . ALA B 1 391 ? -21.031 5.953 -4.277 1 96.44 391 ALA B O 1
ATOM 6264 N N . PHE B 1 392 ? -22.359 4.297 -3.57 1 96 392 PHE B N 1
ATOM 6265 C CA . PHE B 1 392 ? -23.5 5.164 -3.277 1 96 392 PHE B CA 1
ATOM 6266 C C . PHE B 1 392 ? -23.156 6.137 -2.154 1 96 392 PHE B C 1
ATOM 6268 O O . PHE B 1 392 ? -23.5 7.32 -2.229 1 96 392 PHE B O 1
ATOM 6275 N N . GLY B 1 393 ? -22.5 5.609 -1.154 1 96.25 393 GLY B N 1
ATOM 6276 C CA . GLY B 1 393 ? -22.062 6.477 -0.069 1 96.25 393 GLY B CA 1
ATOM 6277 C C . GLY B 1 393 ? -21.141 7.586 -0.525 1 96.25 393 GLY B C 1
ATOM 6278 O O . GLY B 1 393 ? -21.281 8.734 -0.099 1 96.25 393 GLY B O 1
ATOM 6279 N N . ASP B 1 394 ? -20.234 7.262 -1.379 1 96.94 394 ASP B N 1
ATOM 6280 C CA . ASP B 1 394 ? -19.297 8.25 -1.902 1 96.94 394 ASP B CA 1
ATOM 6281 C C . ASP B 1 394 ? -20.031 9.383 -2.615 1 96.94 394 ASP B C 1
ATOM 6283 O O . ASP B 1 394 ? -19.719 10.562 -2.422 1 96.94 394 ASP B O 1
ATOM 6287 N N . VAL B 1 395 ? -20.984 9.023 -3.438 1 95.75 395 VAL B N 1
ATOM 6288 C CA . VAL B 1 395 ? -21.719 10.031 -4.191 1 95.75 395 VAL B CA 1
ATOM 6289 C C . VAL B 1 395 ? -22.594 10.859 -3.24 1 95.75 395 VAL B C 1
ATOM 6291 O O . VAL B 1 395 ? -22.625 12.086 -3.336 1 95.75 395 VAL B O 1
ATOM 6294 N N . ALA B 1 396 ? -23.25 10.195 -2.291 1 96.06 396 ALA B N 1
ATOM 6295 C CA . ALA B 1 396 ? -24.062 10.898 -1.304 1 96.06 396 ALA B CA 1
ATOM 6296 C C . ALA B 1 396 ? -23.234 11.906 -0.521 1 96.06 396 ALA B C 1
ATOM 6298 O O . ALA B 1 396 ? -23.641 13.055 -0.339 1 96.06 396 ALA B O 1
ATOM 6299 N N . ASP B 1 397 ? -22.109 11.484 -0.114 1 96.75 397 ASP B N 1
ATOM 6300 C CA . ASP B 1 397 ? -21.219 12.352 0.638 1 96.75 397 ASP B CA 1
ATOM 6301 C C . ASP B 1 397 ? -20.766 13.539 -0.207 1 96.75 397 ASP B C 1
ATOM 6303 O O . ASP B 1 397 ? -20.719 14.672 0.277 1 96.75 397 ASP B O 1
ATOM 6307 N N . ALA B 1 398 ? -20.438 13.273 -1.45 1 96.38 398 ALA B N 1
ATOM 6308 C CA . ALA B 1 398 ? -19.969 14.344 -2.34 1 96.38 398 ALA B CA 1
ATOM 6309 C C . ALA B 1 398 ? -21.078 15.367 -2.584 1 96.38 398 ALA B C 1
ATOM 6311 O O . ALA B 1 398 ? -20.828 16.578 -2.57 1 96.38 398 ALA B O 1
ATOM 6312 N N . LEU B 1 399 ? -22.281 14.898 -2.783 1 94.81 399 LEU B N 1
ATOM 6313 C CA . LEU B 1 399 ? -23.422 15.789 -3.014 1 94.81 399 LEU B CA 1
ATOM 6314 C C . LEU B 1 399 ? -23.688 16.656 -1.785 1 94.81 399 LEU B C 1
ATOM 6316 O O . LEU B 1 399 ? -23.938 17.859 -1.905 1 94.81 399 LEU B O 1
ATOM 6320 N N . THR B 1 400 ? -23.625 16.016 -0.638 1 95.38 400 THR B N 1
ATOM 632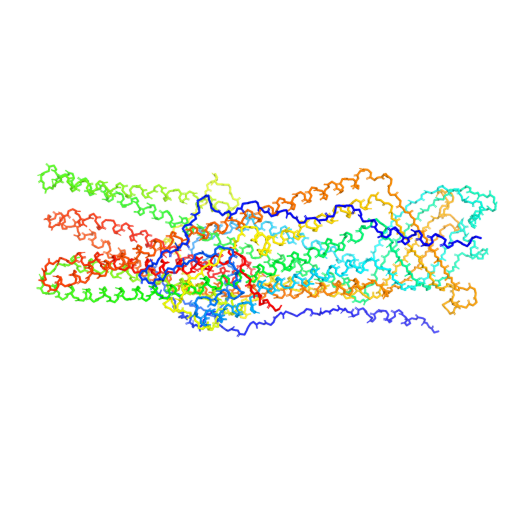1 C CA . THR B 1 400 ? -23.812 16.75 0.606 1 95.38 400 THR B CA 1
ATOM 6322 C C . THR B 1 400 ? -22.719 17.797 0.796 1 95.38 400 THR B C 1
ATOM 6324 O O . THR B 1 400 ? -22.984 18.938 1.178 1 95.38 400 THR B O 1
ATOM 6327 N N . ALA B 1 401 ? -21.531 17.422 0.485 1 96.69 401 ALA B N 1
ATOM 6328 C CA . ALA B 1 401 ? -20.375 18.312 0.637 1 96.69 401 ALA B CA 1
ATOM 6329 C C . ALA B 1 401 ? -20.5 19.516 -0.293 1 96.69 401 ALA B C 1
ATOM 6331 O O . ALA B 1 401 ? -20.188 20.641 0.1 1 96.69 401 ALA B O 1
ATOM 6332 N N . LEU B 1 402 ? -20.969 19.328 -1.541 1 95.31 402 LEU B N 1
ATOM 6333 C CA . LEU B 1 402 ? -21.109 20.406 -2.508 1 95.31 402 LEU B CA 1
ATOM 6334 C C . LEU B 1 402 ? -21.984 21.531 -1.958 1 95.31 402 LEU B C 1
ATOM 6336 O O . LEU B 1 402 ? -21.609 22.703 -1.999 1 95.31 402 LEU B O 1
ATOM 6340 N N . HIS B 1 403 ? -23.078 21.188 -1.361 1 93.62 403 HIS B N 1
ATOM 6341 C CA . HIS B 1 403 ? -24.016 22.188 -0.847 1 93.62 403 HIS B CA 1
ATOM 6342 C C . HIS B 1 403 ? -23.5 22.812 0.438 1 93.62 403 HIS B C 1
ATOM 6344 O O . HIS B 1 403 ? -23.516 24.031 0.587 1 93.62 403 HIS B O 1
ATOM 6350 N N . ALA B 1 404 ? -23.016 21.969 1.304 1 95.69 404 ALA B N 1
ATOM 6351 C CA . ALA B 1 404 ? -22.531 22.453 2.59 1 95.69 404 ALA B CA 1
ATOM 6352 C C . ALA B 1 404 ? -21.328 23.391 2.408 1 95.69 404 ALA B C 1
ATOM 6354 O O . ALA B 1 404 ? -21.25 24.438 3.037 1 95.69 404 ALA B O 1
ATOM 6355 N N . ASP B 1 405 ? -20.469 23.031 1.526 1 96.5 405 ASP B N 1
ATOM 6356 C CA . ASP B 1 405 ? -19.234 23.797 1.375 1 96.5 405 ASP B CA 1
ATOM 6357 C C . ASP B 1 405 ? -19.469 25.047 0.523 1 96.5 405 ASP B C 1
ATOM 6359 O O . ASP B 1 405 ? -18.75 26.031 0.639 1 96.5 405 ASP B O 1
ATOM 6363 N N . ALA B 1 406 ? -20.516 25.062 -0.306 1 95.5 406 ALA B N 1
ATOM 6364 C CA . ALA B 1 406 ? -20.922 26.297 -0.96 1 95.5 406 ALA B CA 1
ATOM 6365 C C . ALA B 1 406 ? -21.422 27.312 0.06 1 95.5 406 ALA B C 1
ATOM 6367 O O . ALA B 1 406 ? -21.094 28.5 -0.016 1 95.5 406 ALA B O 1
ATOM 6368 N N . ALA B 1 407 ? -22.203 26.812 1.013 1 95.19 407 ALA B N 1
ATOM 6369 C CA . ALA B 1 407 ? -22.688 27.688 2.084 1 95.19 407 ALA B CA 1
ATOM 6370 C C . ALA B 1 407 ? -21.531 28.188 2.941 1 95.19 407 ALA B C 1
ATOM 6372 O O . ALA B 1 407 ? -21.5 29.359 3.344 1 95.19 407 ALA B O 1
ATOM 6373 N N . ALA B 1 408 ? -20.625 27.312 3.146 1 96.88 408 ALA B N 1
ATOM 6374 C CA . ALA B 1 408 ? -19.438 27.688 3.928 1 96.88 408 ALA B CA 1
ATOM 6375 C C . ALA B 1 408 ? -18.625 28.75 3.205 1 96.88 408 ALA B C 1
ATOM 6377 O O . ALA B 1 408 ? -18.094 29.672 3.834 1 96.88 408 ALA B O 1
ATOM 6378 N N . LEU B 1 409 ? -18.484 28.609 1.897 1 96.69 409 LEU B N 1
ATOM 6379 C CA . LEU B 1 409 ? -17.75 29.609 1.123 1 96.69 409 LEU B CA 1
ATOM 6380 C C . LEU B 1 409 ? -18.438 30.969 1.166 1 96.69 409 LEU B C 1
ATOM 6382 O O . LEU B 1 409 ? -17.797 32 1.354 1 96.69 409 LEU B O 1
ATOM 6386 N N . ALA B 1 410 ? -19.734 30.969 1.085 1 96.06 410 ALA B N 1
ATOM 6387 C CA . ALA B 1 410 ? -20.516 32.219 1.171 1 96.06 410 ALA B CA 1
ATOM 6388 C C . ALA B 1 410 ? -20.297 32.906 2.521 1 96.06 410 ALA B C 1
ATOM 6390 O O . ALA B 1 410 ? -20.109 34.094 2.588 1 96.06 410 ALA B O 1
ATOM 6391 N N . ALA B 1 411 ? -20.328 32.062 3.516 1 96.81 411 ALA B N 1
ATOM 6392 C CA . ALA B 1 411 ? -20.109 32.594 4.859 1 96.81 411 ALA B CA 1
ATOM 6393 C C . ALA B 1 411 ? -18.688 33.156 5.02 1 96.81 411 ALA B C 1
ATOM 6395 O O . ALA B 1 411 ? -18.484 34.188 5.641 1 96.81 411 ALA B O 1
ATOM 6396 N N . ALA B 1 412 ? -17.734 32.438 4.48 1 96.81 412 ALA B N 1
ATOM 6397 C CA . ALA B 1 412 ? -16.344 32.875 4.566 1 96.81 412 ALA B CA 1
ATOM 6398 C C . ALA B 1 412 ? -16.125 34.188 3.801 1 96.81 412 ALA B C 1
ATOM 6400 O O . ALA B 1 412 ? -15.367 35.031 4.246 1 96.81 412 ALA B O 1
ATOM 6401 N N . GLU B 1 413 ? -16.734 34.312 2.656 1 96.31 413 GLU B N 1
ATOM 6402 C CA . GLU B 1 413 ? -16.641 35.562 1.868 1 96.31 413 GLU B CA 1
ATOM 6403 C C . GLU B 1 413 ? -17.234 36.75 2.617 1 96.31 413 GLU B C 1
ATOM 6405 O O . GLU B 1 413 ? -16.641 37.812 2.656 1 96.31 413 GLU B O 1
ATOM 6410 N N . LYS B 1 414 ? -18.375 36.5 3.232 1 96.06 414 LYS B N 1
ATOM 6411 C CA . LYS B 1 414 ? -19.016 37.562 4.02 1 96.06 414 LYS B CA 1
ATOM 6412 C C . LYS B 1 414 ? -18.156 37.938 5.215 1 96.06 414 LYS B C 1
ATOM 6414 O O . LYS B 1 414 ? -17.984 39.125 5.5 1 96.06 414 LYS B O 1
ATOM 6419 N N . ALA B 1 415 ? -17.609 36.938 5.816 1 96 415 ALA B N 1
ATOM 6420 C CA . ALA B 1 415 ? -16.766 37.188 6.984 1 96 415 ALA B CA 1
ATOM 6421 C C . ALA B 1 415 ? -15.508 37.969 6.605 1 96 415 ALA B C 1
ATOM 6423 O O . ALA B 1 415 ? -15.109 38.875 7.305 1 96 415 ALA B O 1
ATOM 6424 N N . ASP B 1 416 ? -14.914 37.625 5.543 1 95.25 416 ASP B N 1
ATOM 6425 C CA . ASP B 1 416 ? -13.68 38.25 5.113 1 95.25 416 ASP B CA 1
ATOM 6426 C C . ASP B 1 416 ? -13.945 39.688 4.664 1 95.25 416 ASP B C 1
ATOM 6428 O O . ASP B 1 416 ? -13.164 40.594 4.957 1 95.25 416 ASP B O 1
ATOM 6432 N N . GLY B 1 417 ? -15.047 39.906 4 1 94.19 417 GLY B N 1
ATOM 6433 C CA . GLY B 1 417 ? -15.438 41.25 3.621 1 94.19 417 GLY B CA 1
ATOM 6434 C C . GLY B 1 417 ? -15.688 42.156 4.812 1 94.19 417 GLY B C 1
ATOM 6435 O O . GLY B 1 417 ? -15.203 43.312 4.852 1 94.19 417 GLY B O 1
ATOM 6436 N N . ALA B 1 418 ? -16.359 41.594 5.77 1 95.19 418 ALA B N 1
ATOM 6437 C CA . ALA B 1 418 ? -16.656 42.375 6.98 1 95.19 418 ALA B CA 1
ATOM 6438 C C . ALA B 1 418 ? -15.383 42.656 7.766 1 95.19 418 ALA B C 1
ATOM 6440 O O . ALA B 1 418 ? -15.227 43.781 8.305 1 95.19 418 ALA B O 1
ATOM 6441 N N . ALA B 1 419 ? -14.523 41.656 7.816 1 93.5 419 ALA B N 1
ATOM 6442 C CA . ALA B 1 419 ? -13.266 41.844 8.531 1 93.5 419 ALA B CA 1
ATOM 6443 C C . ALA B 1 419 ? -12.391 42.906 7.84 1 93.5 419 ALA B C 1
ATOM 6445 O O . ALA B 1 419 ? -11.742 43.719 8.5 1 93.5 419 ALA B O 1
ATOM 6446 N N . ALA B 1 420 ? -12.344 42.906 6.566 1 91.25 420 ALA B N 1
ATOM 6447 C CA . ALA B 1 420 ? -11.578 43.875 5.797 1 91.25 420 ALA B CA 1
ATOM 6448 C C . ALA B 1 420 ? -12.125 45.281 5.996 1 91.25 420 ALA B C 1
ATOM 6450 O O . ALA B 1 420 ? -11.359 46.25 6.191 1 91.25 420 ALA B O 1
ATOM 6451 N N . GLU B 1 421 ? -13.445 45.438 6.004 1 93.19 421 GLU B N 1
ATOM 6452 C CA . GLU B 1 421 ? -14.086 46.719 6.223 1 93.19 421 GLU B CA 1
ATOM 6453 C C . GLU B 1 421 ? -13.82 47.25 7.633 1 93.19 421 GLU B C 1
ATOM 6455 O O . GLU B 1 421 ? -13.5 48.406 7.816 1 93.19 421 GLU B O 1
ATOM 6460 N N . ASN B 1 422 ? -13.984 46.312 8.547 1 91.44 422 ASN B N 1
ATOM 6461 C CA . ASN B 1 422 ? -13.75 46.688 9.938 1 91.44 422 ASN B CA 1
ATOM 6462 C C . ASN B 1 422 ? -12.312 47.156 10.148 1 91.44 422 ASN B C 1
ATOM 6464 O O . ASN B 1 422 ? -12.086 48.156 10.828 1 91.44 422 ASN B O 1
ATOM 6468 N N . LEU B 1 423 ? -11.359 46.438 9.57 1 87.44 423 LEU B N 1
ATOM 6469 C CA . LEU B 1 423 ? -9.961 46.844 9.68 1 87.44 423 LEU B CA 1
ATOM 6470 C C . LEU B 1 423 ? -9.719 48.188 9.039 1 87.44 423 LEU B C 1
ATOM 6472 O O . LEU B 1 423 ? -8.992 49.031 9.586 1 87.44 423 LEU B O 1
ATOM 6476 N N . GLY B 1 424 ? -10.375 48.5 7.906 1 87.62 424 GLY B N 1
ATOM 6477 C CA . GLY B 1 424 ? -10.266 49.812 7.254 1 87.62 424 GLY B CA 1
ATOM 6478 C C . GLY B 1 424 ? -10.805 50.938 8.102 1 87.62 424 GLY B C 1
ATOM 6479 O O . GLY B 1 424 ? -10.156 52 8.227 1 87.62 424 GLY B O 1
ATOM 6480 N N . TYR B 1 425 ? -11.93 50.688 8.773 1 89.06 425 TYR B N 1
ATOM 6481 C CA . TYR B 1 425 ? -12.547 51.688 9.633 1 89.06 425 TYR B CA 1
ATOM 6482 C C . TYR B 1 425 ? -11.68 51.969 10.852 1 89.06 425 TYR B C 1
ATOM 6484 O O . TYR B 1 425 ? -11.453 53.125 11.203 1 89.06 425 TYR B O 1
ATOM 6492 N N . LEU B 1 426 ? -11.227 50.938 11.422 1 84.56 426 LEU B N 1
ATOM 6493 C CA . LEU B 1 426 ? -10.453 51.094 12.648 1 84.56 426 LEU B CA 1
ATOM 6494 C C . LEU B 1 426 ? -9.102 51.75 12.359 1 84.56 426 LEU B C 1
ATOM 6496 O O . LEU B 1 426 ? -8.609 52.562 13.164 1 84.56 426 LEU B O 1
ATOM 6500 N N . ALA B 1 427 ? -8.484 51.438 11.25 1 81.25 427 ALA B N 1
ATOM 6501 C CA . ALA B 1 427 ? -7.238 52.094 10.852 1 81.25 427 ALA B CA 1
ATOM 6502 C C . ALA B 1 427 ? -7.441 53.594 10.648 1 81.25 427 ALA B C 1
ATOM 6504 O O . ALA B 1 427 ? -6.602 54.375 11.055 1 81.25 427 ALA B O 1
ATOM 6505 N N . TYR B 1 428 ? -8.594 53.969 10.125 1 83.19 428 TYR B N 1
ATOM 6506 C CA . TYR B 1 428 ? -8.93 55.375 9.914 1 83.19 428 TYR B CA 1
ATOM 6507 C C . TYR B 1 428 ? -9.188 56.062 11.242 1 83.19 428 TYR B C 1
ATOM 6509 O O . TYR B 1 428 ? -8.68 57.188 11.477 1 83.19 428 TYR B O 1
ATOM 6517 N N . GLN B 1 429 ? -9.859 55.469 12.117 1 84.19 429 GLN B N 1
ATOM 6518 C CA . GLN B 1 429 ? -10.188 56.062 13.414 1 84.19 429 GLN B CA 1
ATOM 6519 C C . GLN B 1 429 ? -8.93 56.219 14.266 1 84.19 429 GLN B C 1
ATOM 6521 O O . GLN B 1 429 ? -8.828 57.188 15.047 1 84.19 429 GLN B O 1
ATOM 6526 N N . LEU B 1 430 ? -8.055 55.281 14.125 1 77.62 430 LEU B N 1
ATOM 6527 C CA . LEU B 1 430 ? -6.801 55.375 14.859 1 77.62 430 LEU B CA 1
ATOM 6528 C C . LEU B 1 430 ? -5.996 56.594 14.406 1 77.62 430 LEU B C 1
ATOM 6530 O O . LEU B 1 430 ? -5.402 57.312 15.227 1 77.62 430 LEU B O 1
ATOM 6534 N N . ARG B 1 431 ? -6.016 56.875 13.141 1 77.31 431 ARG B N 1
ATOM 6535 C CA . ARG B 1 431 ? -5.324 58.031 12.594 1 77.31 431 ARG B CA 1
ATOM 6536 C C . ARG B 1 431 ? -5.922 59.312 13.125 1 77.31 431 ARG B C 1
ATOM 6538 O O . ARG B 1 431 ? -5.207 60.312 13.312 1 77.31 431 ARG B O 1
ATOM 6545 N N . LEU B 1 432 ? -7.207 59.25 13.578 1 78.44 432 LEU B N 1
ATOM 6546 C CA . LEU B 1 432 ? -7.906 60.406 14.117 1 78.44 432 LEU B CA 1
ATOM 6547 C C . LEU B 1 432 ? -7.816 60.438 15.633 1 78.44 432 LEU B C 1
ATOM 6549 O O . LEU B 1 432 ? -8.281 61.375 16.266 1 78.44 432 LEU B O 1
ATOM 6553 N N . GLY B 1 433 ? -7.203 59.406 16.172 1 74.62 433 GLY B N 1
ATOM 6554 C CA . GLY B 1 433 ? -7.055 59.312 17.625 1 74.62 433 GLY B CA 1
ATOM 6555 C C . GLY B 1 433 ? -8.336 58.938 18.344 1 74.62 433 GLY B C 1
ATOM 6556 O O . GLY B 1 433 ? -8.477 59.156 19.531 1 74.62 433 GLY B O 1
ATOM 6557 N N . GLN B 1 434 ? -9.242 58.281 17.672 1 73.19 434 GLN B N 1
ATOM 6558 C CA . GLN B 1 434 ? -10.578 58.031 18.203 1 73.19 434 GLN B CA 1
ATOM 6559 C C . GLN B 1 434 ? -10.672 56.625 18.781 1 73.19 434 GLN B C 1
ATOM 6561 O O . GLN B 1 434 ? -11.633 56.281 19.469 1 73.19 434 GLN B O 1
ATOM 6566 N N . VAL B 1 435 ? -9.758 55.719 18.422 1 75 435 VAL B N 1
ATOM 6567 C CA . VAL B 1 435 ? -9.82 54.344 18.922 1 75 435 VAL B CA 1
ATOM 6568 C C . VAL B 1 435 ? -8.445 53.938 19.469 1 75 435 VAL B C 1
ATOM 6570 O O . VAL B 1 435 ? -7.426 54.531 19.094 1 75 435 VAL B O 1
ATOM 6573 N N . GLY B 1 436 ? -8.578 53.062 20.406 1 71.31 436 GLY B N 1
ATOM 6574 C CA . GLY B 1 436 ? -7.352 52.562 21 1 71.31 436 GLY B CA 1
ATOM 6575 C C . GLY B 1 436 ? -6.699 51.469 20.141 1 71.31 436 GLY B C 1
ATOM 6576 O O . GLY B 1 436 ? -7.309 50.969 19.203 1 71.31 436 GLY B O 1
ATOM 6577 N N . THR B 1 437 ? -5.48 51.281 20.438 1 73.06 437 THR B N 1
ATOM 6578 C CA . THR B 1 437 ? -4.633 50.344 19.688 1 73.06 437 THR B CA 1
ATOM 6579 C C . THR B 1 437 ? -5.156 48.906 19.797 1 73.06 437 THR B C 1
ATOM 6581 O O . THR B 1 437 ? -4.984 48.125 18.891 1 73.06 437 THR B O 1
ATOM 6584 N N . LEU B 1 438 ? -5.91 48.625 20.766 1 69.31 438 LEU B N 1
ATOM 6585 C CA . LEU B 1 438 ? -6.41 47.25 21 1 69.31 438 LEU B CA 1
ATOM 6586 C C . LEU B 1 438 ? -7.453 46.875 19.969 1 69.31 438 LEU B C 1
ATOM 6588 O O . LEU B 1 438 ? -7.504 45.719 19.531 1 69.31 438 LEU B O 1
ATOM 6592 N N . ALA B 1 439 ? -8.203 47.812 19.609 1 76 439 ALA B N 1
ATOM 6593 C CA . ALA B 1 439 ? -9.234 47.562 18.609 1 76 439 ALA B CA 1
ATOM 6594 C C . ALA B 1 439 ? -8.609 47.188 17.266 1 76 439 ALA B C 1
ATOM 6596 O O . ALA B 1 439 ? -9.094 46.312 16.578 1 76 439 ALA B O 1
ATOM 6597 N N . LEU B 1 440 ? -7.578 47.812 16.984 1 76.56 440 LEU B N 1
ATOM 6598 C CA . LEU B 1 440 ? -6.887 47.562 15.719 1 76.56 440 LEU B CA 1
ATOM 6599 C C . LEU B 1 440 ? -6.207 46.219 15.734 1 76.56 440 LEU B C 1
ATOM 6601 O O . LEU B 1 440 ? -6.223 45.5 14.734 1 76.56 440 LEU B O 1
ATOM 6605 N N . LEU B 1 441 ? -5.695 45.844 16.828 1 73.81 441 LEU B N 1
ATOM 6606 C CA . LEU B 1 441 ? -5.039 44.562 16.969 1 73.81 441 LEU B CA 1
ATOM 6607 C C . LEU B 1 441 ? -6.027 43.438 16.734 1 73.81 441 LEU B C 1
ATOM 6609 O O . LEU B 1 441 ? -5.719 42.469 16 1 73.81 441 LEU B O 1
ATOM 6613 N N . ASN B 1 442 ? -7.074 43.469 17.281 1 75.94 442 ASN B N 1
ATOM 6614 C CA . ASN B 1 442 ? -8.109 42.438 17.141 1 75.94 442 ASN B CA 1
ATOM 6615 C C . ASN B 1 442 ? -8.609 42.375 15.695 1 75.94 442 ASN B C 1
ATOM 6617 O O . ASN B 1 442 ? -8.867 41.281 15.18 1 75.94 442 ASN B O 1
ATOM 6621 N N . ALA B 1 443 ? -8.711 43.562 15.164 1 82.88 443 ALA B N 1
ATOM 6622 C CA . ALA B 1 443 ? -9.195 43.625 13.789 1 82.88 443 ALA B CA 1
ATOM 6623 C C . ALA B 1 443 ? -8.188 43 12.828 1 82.88 443 ALA B C 1
ATOM 6625 O O . ALA B 1 443 ? -8.57 42.312 11.867 1 82.88 443 ALA B O 1
ATOM 6626 N N . THR B 1 444 ? -6.957 43.219 13.039 1 80.44 444 THR B N 1
ATOM 6627 C CA . THR B 1 444 ? -5.906 42.656 12.203 1 80.44 444 THR B CA 1
ATOM 6628 C C . THR B 1 444 ? -5.871 41.156 12.336 1 80.44 444 THR B C 1
ATOM 6630 O O . THR B 1 444 ? -5.758 40.438 11.336 1 80.44 444 THR B O 1
ATOM 6633 N N . ALA B 1 445 ? -5.973 40.625 13.5 1 79.69 445 ALA B N 1
ATOM 6634 C CA . ALA B 1 445 ? -6 39.188 13.742 1 79.69 445 ALA B CA 1
ATOM 6635 C C . ALA B 1 445 ? -7.207 38.531 13.078 1 79.69 445 ALA B C 1
ATOM 6637 O O . ALA B 1 445 ? -7.09 37.469 12.469 1 79.69 445 ALA B O 1
ATOM 6638 N N . THR B 1 446 ? -8.266 39.219 13.234 1 85.38 446 THR B N 1
ATOM 6639 C CA . THR B 1 446 ? -9.5 38.719 12.641 1 85.38 446 THR B CA 1
ATOM 6640 C C . THR B 1 446 ? -9.391 38.688 11.125 1 85.38 446 THR B C 1
ATOM 6642 O O . THR B 1 446 ? -9.797 37.688 10.492 1 85.38 446 THR B O 1
ATOM 6645 N N . ARG B 1 447 ? -8.875 39.75 10.555 1 88.88 447 ARG B N 1
ATOM 6646 C CA . ARG B 1 447 ? -8.711 39.812 9.102 1 88.88 447 ARG B CA 1
ATOM 6647 C C . ARG B 1 447 ? -7.789 38.688 8.617 1 88.88 447 ARG B C 1
ATOM 6649 O O . ARG B 1 447 ? -8.062 38.062 7.594 1 88.88 447 ARG B O 1
ATOM 6656 N N . SER B 1 448 ? -6.734 38.438 9.297 1 88.25 448 SER B N 1
ATOM 6657 C CA . SER B 1 448 ? -5.805 37.375 8.938 1 88.25 448 SER B CA 1
ATOM 6658 C C . SER B 1 448 ? -6.48 36.031 8.984 1 88.25 448 SER B C 1
ATOM 6660 O O . SER B 1 448 ? -6.309 35.188 8.078 1 88.25 448 SER B O 1
ATOM 6662 N N . GLN B 1 449 ? -7.246 35.75 9.969 1 89.31 449 GLN B N 1
ATOM 6663 C CA . GLN B 1 449 ? -7.934 34.5 10.148 1 89.31 449 GLN B CA 1
ATOM 6664 C C . GLN B 1 449 ? -8.984 34.281 9.062 1 89.31 449 GLN B C 1
ATOM 6666 O O . GLN B 1 449 ? -9.109 33.188 8.516 1 89.31 449 GLN B O 1
ATOM 6671 N N . THR B 1 450 ? -9.68 35.344 8.859 1 93.44 450 THR B N 1
ATOM 6672 C CA . THR B 1 450 ? -10.758 35.219 7.883 1 93.44 450 THR B CA 1
ATOM 6673 C C . THR B 1 450 ? -10.195 35.062 6.473 1 93.44 450 THR B C 1
ATOM 6675 O O . THR B 1 450 ? -10.781 34.375 5.637 1 93.44 450 THR B O 1
ATOM 6678 N N . ALA B 1 451 ? -9.078 35.688 6.223 1 93.31 451 ALA B N 1
ATOM 6679 C CA . ALA B 1 451 ? -8.438 35.562 4.918 1 93.31 451 ALA B CA 1
ATOM 6680 C C . ALA B 1 451 ? -8.008 34.125 4.668 1 93.31 451 ALA B C 1
ATOM 6682 O O . ALA B 1 451 ? -8.219 33.594 3.58 1 93.31 451 ALA B O 1
ATOM 6683 N N . ILE B 1 452 ? -7.441 33.438 5.582 1 94.5 452 ILE B N 1
ATOM 6684 C CA . ILE B 1 452 ? -7.004 32.062 5.48 1 94.5 452 ILE B CA 1
ATOM 6685 C C . ILE B 1 452 ? -8.219 31.141 5.328 1 94.5 452 ILE B C 1
ATOM 6687 O O . ILE B 1 452 ? -8.219 30.234 4.5 1 94.5 452 ILE B O 1
ATOM 6691 N N . ALA B 1 453 ? -9.195 31.422 6.117 1 95.5 453 ALA B N 1
ATOM 6692 C CA . ALA B 1 453 ? -10.422 30.625 6.062 1 95.5 453 ALA B CA 1
ATOM 6693 C C . ALA B 1 453 ? -11.07 30.703 4.684 1 95.5 453 ALA B C 1
ATOM 6695 O O . ALA B 1 453 ? -11.641 29.734 4.199 1 95.5 453 ALA B O 1
ATOM 6696 N N . LEU B 1 454 ? -11.023 31.938 4.148 1 96.62 454 LEU B N 1
ATOM 6697 C CA . LEU B 1 454 ? -11.586 32.125 2.816 1 96.62 454 LEU B CA 1
ATOM 6698 C C . LEU B 1 454 ? -10.836 31.281 1.79 1 96.62 454 LEU B C 1
ATOM 6700 O O . LEU B 1 454 ? -11.453 30.625 0.948 1 96.62 454 LEU B O 1
ATOM 6704 N N . VAL B 1 455 ? -9.492 31.266 1.85 1 97.12 455 VAL B N 1
ATOM 6705 C CA . VAL B 1 455 ? -8.695 30.453 0.938 1 97.12 455 VAL B CA 1
ATOM 6706 C C . VAL B 1 455 ? -9.047 28.969 1.105 1 97.12 455 VAL B C 1
ATOM 6708 O O . VAL B 1 455 ? -9.227 28.25 0.118 1 97.12 455 VAL B O 1
ATOM 6711 N N . ASP B 1 456 ? -9.234 28.531 2.334 1 97.38 456 ASP B N 1
ATOM 6712 C CA . ASP B 1 456 ? -9.578 27.141 2.625 1 97.38 456 ASP B CA 1
ATOM 6713 C C . ASP B 1 456 ? -10.945 26.781 2.045 1 97.38 456 ASP B C 1
ATOM 6715 O O . ASP B 1 456 ? -11.125 25.703 1.479 1 97.38 456 ASP B O 1
ATOM 6719 N N . ALA B 1 457 ? -11.836 27.672 2.293 1 97.5 457 ALA B N 1
ATOM 6720 C CA . ALA B 1 457 ? -13.188 27.422 1.797 1 97.5 457 ALA B CA 1
ATOM 6721 C C . ALA B 1 457 ? -13.203 27.328 0.274 1 97.5 457 ALA B C 1
ATOM 6723 O O . ALA B 1 457 ? -13.891 26.484 -0.293 1 97.5 457 ALA B O 1
ATOM 6724 N N . ARG B 1 458 ? -12.492 28.219 -0.397 1 96.94 458 ARG B N 1
ATOM 6725 C CA . ARG B 1 458 ? -12.398 28.188 -1.854 1 96.94 458 ARG B CA 1
ATOM 6726 C C . ARG B 1 458 ? -11.781 26.875 -2.334 1 96.94 458 ARG B C 1
ATOM 6728 O O . ARG B 1 458 ? -12.297 26.25 -3.252 1 96.94 458 ARG B O 1
ATOM 6735 N N . ALA B 1 459 ? -10.672 26.469 -1.748 1 97.94 459 ALA B N 1
ATOM 6736 C CA . ALA B 1 459 ? -9.992 25.219 -2.107 1 97.94 459 ALA B CA 1
ATOM 6737 C C . ALA B 1 459 ? -10.914 24.031 -1.905 1 97.94 459 ALA B C 1
ATOM 6739 O O . ALA B 1 459 ? -10.945 23.109 -2.729 1 97.94 459 ALA B O 1
ATOM 6740 N N . THR B 1 460 ? -11.641 24.031 -0.814 1 97.94 460 THR B N 1
ATOM 6741 C CA . THR B 1 460 ? -12.555 22.953 -0.495 1 97.94 460 THR B CA 1
ATOM 6742 C C . THR B 1 460 ? -13.641 22.828 -1.559 1 97.94 460 THR B C 1
ATOM 6744 O O . THR B 1 460 ? -14.031 21.719 -1.934 1 97.94 460 THR B O 1
ATOM 6747 N N . ARG B 1 461 ? -14.133 23.969 -2.025 1 96.62 461 ARG B N 1
ATOM 6748 C CA . ARG B 1 461 ? -15.148 23.969 -3.076 1 96.62 461 ARG B CA 1
ATOM 6749 C C . ARG B 1 461 ? -14.625 23.297 -4.344 1 96.62 461 ARG B C 1
ATOM 6751 O O . ARG B 1 461 ? -15.32 22.484 -4.945 1 96.62 461 ARG B O 1
ATOM 6758 N N . PHE B 1 462 ? -13.43 23.656 -4.773 1 97.44 462 PHE B N 1
ATOM 6759 C CA . PHE B 1 462 ? -12.82 23 -5.926 1 97.44 462 PHE B CA 1
ATOM 6760 C C . PHE B 1 462 ? -12.617 21.516 -5.664 1 97.44 462 PHE B C 1
ATOM 6762 O O . PHE B 1 462 ? -12.883 20.688 -6.539 1 97.44 462 PHE B O 1
ATOM 6769 N N . GLY B 1 463 ? -12.172 21.156 -4.426 1 97.88 463 GLY B N 1
ATOM 6770 C CA . GLY B 1 463 ? -11.977 19.766 -4.055 1 97.88 463 GLY B CA 1
ATOM 6771 C C . GLY B 1 463 ? -13.25 18.953 -4.094 1 97.88 463 GLY B C 1
ATOM 6772 O O . GLY B 1 463 ? -13.227 17.766 -4.445 1 97.88 463 GLY B O 1
ATOM 6773 N N . ASP B 1 464 ? -14.328 19.547 -3.729 1 97.25 464 ASP B N 1
ATOM 6774 C CA . ASP B 1 464 ? -15.617 18.875 -3.732 1 97.25 464 ASP B CA 1
ATOM 6775 C C . ASP B 1 464 ? -16 18.422 -5.145 1 97.25 464 ASP B C 1
ATOM 6777 O O . ASP B 1 464 ? -16.547 17.344 -5.324 1 97.25 464 ASP B O 1
ATOM 6781 N N . VAL B 1 465 ? -15.742 19.281 -6.105 1 96.38 465 VAL B N 1
ATOM 6782 C CA . VAL B 1 465 ? -16.062 18.953 -7.492 1 96.38 465 VAL B CA 1
ATOM 6783 C C . VAL B 1 465 ? -15.211 17.766 -7.941 1 96.38 465 VAL B C 1
ATOM 6785 O O . VAL B 1 465 ? -15.719 16.812 -8.547 1 96.38 465 VAL B O 1
ATOM 6788 N N . ALA B 1 466 ? -13.914 17.797 -7.633 1 96.81 466 ALA B N 1
ATOM 6789 C CA . ALA B 1 466 ? -13.047 16.672 -7.953 1 96.81 466 ALA B CA 1
ATOM 6790 C C . ALA B 1 466 ? -13.523 15.391 -7.27 1 96.81 466 ALA B C 1
ATOM 6792 O O . ALA B 1 466 ? -13.523 14.32 -7.875 1 96.81 466 ALA B O 1
ATOM 6793 N N . ALA B 1 467 ? -13.922 15.531 -5.996 1 96.88 467 ALA B N 1
ATOM 6794 C CA . ALA B 1 467 ? -14.414 14.391 -5.227 1 96.88 467 ALA B CA 1
ATOM 6795 C C . ALA B 1 467 ? -15.672 13.805 -5.863 1 96.88 467 ALA B C 1
ATOM 6797 O O . ALA B 1 467 ? -15.875 12.586 -5.859 1 96.88 467 ALA B O 1
ATOM 6798 N N . LEU B 1 468 ? -16.547 14.672 -6.379 1 95.69 468 LEU B N 1
ATOM 6799 C CA . LEU B 1 468 ? -17.75 14.188 -7.043 1 95.69 468 LEU B CA 1
ATOM 6800 C C . LEU B 1 468 ? -17.391 13.359 -8.273 1 95.69 468 LEU B C 1
ATOM 6802 O O . LEU B 1 468 ? -17.938 12.273 -8.469 1 95.69 468 LEU B O 1
ATOM 6806 N N . TYR B 1 469 ? -16.531 13.875 -9.07 1 95.31 469 TYR B N 1
ATOM 6807 C CA . TYR B 1 469 ? -16.141 13.148 -10.281 1 95.31 469 TYR B CA 1
ATOM 6808 C C . TYR B 1 469 ? -15.523 11.805 -9.922 1 95.31 469 TYR B C 1
ATOM 6810 O O . TYR B 1 469 ? -15.781 10.797 -10.586 1 95.31 469 TYR B O 1
ATOM 6818 N N . LEU B 1 470 ? -14.641 11.789 -8.883 1 95.06 470 LEU B N 1
ATOM 6819 C CA . LEU B 1 470 ? -14.07 10.516 -8.445 1 95.06 470 LEU B CA 1
ATOM 6820 C C . LEU B 1 470 ? -15.164 9.57 -7.969 1 95.06 470 LEU B C 1
ATOM 6822 O O . LEU B 1 470 ? -15.133 8.375 -8.289 1 95.06 470 LEU B O 1
ATOM 6826 N N . ALA B 1 471 ? -16.094 10.086 -7.207 1 96.19 471 ALA B N 1
ATOM 6827 C CA . ALA B 1 471 ? -17.188 9.281 -6.68 1 96.19 471 ALA B CA 1
ATOM 6828 C C . ALA B 1 471 ? -18.016 8.68 -7.809 1 96.19 471 ALA B C 1
ATOM 6830 O O . ALA B 1 471 ? -18.562 7.578 -7.672 1 96.19 471 ALA B O 1
ATOM 6831 N N . LEU B 1 472 ? -18.094 9.383 -8.93 1 94.81 472 LEU B N 1
ATOM 6832 C CA . LEU B 1 472 ? -18.906 8.938 -10.062 1 94.81 472 LEU B CA 1
ATOM 6833 C C . LEU B 1 472 ? -18.094 8.031 -10.984 1 94.81 472 LEU B C 1
ATOM 6835 O O . LEU B 1 472 ? -18.625 7.512 -11.969 1 94.81 472 LEU B O 1
ATOM 6839 N N . GLY B 1 473 ? -16.891 7.773 -10.609 1 91 473 GLY B N 1
ATOM 6840 C CA . GLY B 1 473 ? -16.062 6.875 -11.398 1 91 473 GLY B CA 1
ATOM 6841 C C . GLY B 1 473 ? -15.43 7.551 -12.602 1 91 473 GLY B C 1
ATOM 6842 O O . GLY B 1 473 ? -15.148 6.902 -13.609 1 91 473 GLY B O 1
ATOM 6843 N N . GLY B 1 474 ? -15.234 8.82 -12.602 1 80.25 474 GLY B N 1
ATOM 6844 C CA . GLY B 1 474 ? -14.734 9.617 -13.711 1 80.25 474 GLY B CA 1
ATOM 6845 C C . GLY B 1 474 ? -13.797 8.852 -14.625 1 80.25 474 GLY B C 1
ATOM 6846 O O . GLY B 1 474 ? -12.875 8.18 -14.148 1 80.25 474 GLY B O 1
ATOM 6847 N N . SER B 1 475 ? -14.242 8.688 -15.93 1 72.44 475 SER B N 1
ATOM 6848 C CA . SER B 1 475 ? -13.469 7.961 -16.938 1 72.44 475 SER B CA 1
ATOM 6849 C C . SER B 1 475 ? -12.281 8.781 -17.422 1 72.44 475 SER B C 1
ATOM 6851 O O . SER B 1 475 ? -12.344 10.008 -17.469 1 72.44 475 SER B O 1
ATOM 6853 N N . THR B 1 476 ? -11.109 8.133 -17.453 1 69.69 476 THR B N 1
ATOM 6854 C CA . THR B 1 476 ? -9.914 8.781 -17.984 1 69.69 476 THR B CA 1
ATOM 6855 C C . THR B 1 476 ? -9.703 8.406 -19.438 1 69.69 476 THR B C 1
ATOM 6857 O O . THR B 1 476 ? -8.75 8.867 -20.078 1 69.69 476 THR B O 1
ATOM 6860 N N . GLN B 1 477 ? -10.516 7.496 -19.984 1 62.53 477 GLN B N 1
ATOM 6861 C CA . GLN B 1 477 ? -10.305 7.043 -21.344 1 62.53 477 GLN B CA 1
ATOM 6862 C C . GLN B 1 477 ? -11.188 7.82 -22.328 1 62.53 477 GLN B C 1
ATOM 6864 O O . GLN B 1 477 ? -12.305 8.211 -21.984 1 62.53 477 GLN B O 1
ATOM 6869 N N . ASP B 1 478 ? -10.586 8.453 -23.422 1 48.94 478 ASP B N 1
ATOM 6870 C CA . ASP B 1 478 ? -11.359 8.977 -24.547 1 48.94 478 ASP B CA 1
ATOM 6871 C C . ASP B 1 478 ? -12.25 7.898 -25.156 1 48.94 478 ASP B C 1
ATOM 6873 O O . ASP B 1 478 ? -11.828 6.75 -25.297 1 48.94 478 ASP B O 1
ATOM 6877 N N . ALA B 1 479 ? -13.562 7.91 -25.125 1 38.28 479 ALA B N 1
ATOM 6878 C CA . ALA B 1 479 ? -14.375 7.059 -25.984 1 38.28 479 ALA B CA 1
ATOM 6879 C C . ALA B 1 479 ? -13.789 6.984 -27.391 1 38.28 479 ALA B C 1
ATOM 6881 O O . ALA B 1 479 ? -13.82 7.969 -28.141 1 38.28 479 ALA B O 1
ATOM 6882 N N . ARG B 1 480 ? -12.719 6.312 -27.75 1 27.8 480 ARG B N 1
ATOM 6883 C CA . ARG B 1 480 ? -12.484 6.148 -29.172 1 27.8 480 ARG B CA 1
ATOM 6884 C C . ARG B 1 480 ? -13.562 5.281 -29.812 1 27.8 480 ARG B C 1
ATOM 6886 O O . ARG B 1 480 ? -13.969 4.266 -29.25 1 27.8 480 ARG B O 1
#

Secondary structure (DSSP, 8-state):
--SHHHHHHHHHGGG---SPPP-PPPPPS---SSSSPPPSEEPP-SSS--EEEEETPPPPTTGGGGG--HHHHHHHHHHHHH-HHHHHHHHHHHHHHHHHHHHHHTTS-EEEEEEEEEEEE--SSS--TTS-TT--EEEEEEEEEEEEEEE-TTSHHHHHHHHHHHHHHHHHHHHHHHHHHHHHHHHHHHHHHHHHHHHHHHHHHHHHHHHHHHHHHHHHHHTTSS-HHHHHHHHHHHHHHHHHHHHHHHHHHHHHHHHHHHTT--TTSPP-----GGG----SEEEE--HHHHHHH-HHHHHHHHHHHHHHHHHHHHHHTTS-EEEEEEEEEEEESSGGGTTSTT-EEEEEEEEEEEEEESTTHHHHHHHHHHHHHHHHHHHHHHHHHHHHHHHHHHHHHHHHHHHHHHHHHHHHHHHHHHHHHHHHHHHTT-S-HHHHHHHHHHHHHHHHHHHHHHHHHHHHHHHHHHHTT---S---/--SHHHHHHHHHGGG---SPPP-PPPPPS---SSSSPPPSEEPP-SSS--EEEEETPPPPTTGGGGG--HHHHHHHHHHHHH-HHHHHHHHHHHHHHHHHHHHHHTTS-EEEEEEEEEEEE--GGG--TTS-TT--EEEEEEEEEEEEEEE-SSSHHHHHHHHHHHHHHHHHHHHHHHHHHHHHHHHHHHHHHHHHHHHHHHHHHHHHHHHHHHHHHHHHHHTTSS-HHHHHHHHHHHHHHHHHHHHHHHHHHHHHHHHHHHTT--TTSPPPP---GGG----SEEEE--HHHHHHH-HHHHHHHHHHHHHHHHHHHHHHTTS-EEEEEEEEEEEESSGGGTTSTT-EEEEEEEEEE----STTHHHHHHHHHHHHHHHHHHHHHHHHHHHHHHHHHHHHHHHHHHHHHHHHHHHHHHHHHHHHHHHHHHHTT-S-HHHHHHHHHHHHHHHHHHHHHHHHHHHHHHHHHHHTT---S---

InterPro domains:
  IPR003423 Outer membrane efflux protein [PF02321] (75-264)
  IPR003423 Outer membrane efflux protein [PF02321] (290-474)
  IPR010131 Multidrug resistance outer membrane protein MdtP/Nodulation protein T-like [PTHR30203] (6-479)
  IPR010131 Multidrug resistance outer membrane protein MdtP/Nodulation protein T-like [TIGR01845] (8-474)